Protein AF-A0A1F7LMX6-F1 (afdb_monomer)

Secondary structure (DSSP, 8-state):
----PPPHHHHHHHHHHHHTT--HHHHHHHHT--HHHHHHHHHHHHHTT--TTPPSPPHHHHHHHHHHHHHHT----THHHHHHHTTHHHHHHHHHTT--HHHHHHHHHHTT----HHHHHHHHHHHH-TTPPP-PPPPPPP-TTTEEEEEEEEEEEEEETTTTEEEEEEEEEEEETTT--EEEEEES--SHHHHHHHHHHHHHHHTSB-SEEEE-S-TTTEEE--SSS-EE-HHHHHHHHHHT-EEEEPPTT-GGGS-----HHHHHIIIIITT---SSHHHHHHHHHHHIIIIITTS--TTT-S-HHHHIIIIIGGGSBP--SSPP---EEEEEE--TTSEEEETTEEEE--GGGTT-EEEEEE-SS-EEEEETTEEEEEE----TT-EE--GGGS-TTTHHHHS--HHHHHHHHHHH-HHHHHHHHHHT-SS-GGGTHHHHHHHHHHHHHH-HHHHHHHHHHHHHTT---HHHHHHHHHHHHHHSS--TTSSS--HHHHHHHHHHHHHSEEEPTT-S-EEE---------SS-HHHHHHTTSS-HHHHHHHTTS---PPPGGGSTTHHHHHHHHHHHHHHTTT-----EE-HHHHHHHHHS--TTHHHHHHHHHHHHHHH--SSEE-HHHHT-----S-PPP----PPPP------------TTHHHHHHHHHHHHTTT-HHHHHHHHT--HHHHHHHHHHTT-----S---------------------------------------------------------------

Sequence (775 aa):
MAYRELGVIEIREVLRRFGLGEGVRAIARGTGSDRKTVAKYVAAAVALGLRRGDPPPTDEQVASVIAAVHAAAGGRPADVPDRLAAHRDQIATWLADGLRLTKVHRRLRAQGVAVPYSSLHRFAQAHLGFGAPTVTVRVAEPPPGEAAEVDFGMLGLWFDPASERRRRVYGLLITLCFSRYAFLAITLRQDLPAVLDGLEAAWTFFGGVVRRLVADNLTPVVTRADRYTPGINRVFLEYAQYRGFVVDPAVPAHPTGKPKVERGIPYTREDFFRGESFHDLADMQTRALVWSRDVAGTRLHGTTRQVPRIVFETVEQPTLLPLAPEPFDRPTWARATVHPDHHLQFRHALYSVPTRYIGHRVEVRGDSRLVRIYLHRELIKVHAPQPPGGRATDYTDDPAERAPYAMRAPDACIRQAEQLGPAVGQFVGVLLSGTFPWARLRQAQKLLRLAERYGAARVNAACARALAFELLDVRRVERILRAALEREPGPSERGAFTDARQAKLLDVLETGAVRRLGSIRSAPVDAWLMAATSTDLDAAVRAGRFRRDLYHRLAVLTFRLPPLRERGADVLLLAERFLAAVWTLEGSPAKRLSPEAREALRRYAWPGNIRELRNGIERVGLLSDEEVVSAAHLELPDTSTRPPRGSSAPLRAKTGTAARDAGVGAEDDGARLARALRETGWNISHTAARLGMSRHTVRLGIEKYRLRRERPGEFSTRSADPRRMKCGSLSVRVGIEVGLSMVRRARRRVGPGAPRAPRTAATGDAPESALSRLR

pLDDT: mean 74.31, std 20.99, range [21.23, 97.5]

Nearest PDB structures (foldseek):
  8b4h-assembly1_A  TM=6.047E-01  e=3.630E-19  Geobacillus stearothermophilus
  3m0e-assembly1_A  TM=9.142E-01  e=2.500E-08  Aquifex aeolicus
  5ep2-assembly1_A  TM=9.226E-01  e=4.256E-08  Photobacterium angustum
  1ny5-assembly1_A  TM=9.228E-01  e=1.120E-07  Aquifex aeolicus
  4l4u-assembly1_A-2  TM=9.150E-01  e=1.649E-07  Aquifex aeolicus VF5

Foldseek 3Di:
DDDDDDDLVLLLQLLQVVQCVDDLVRSCVVSVHDSVVSVLLSVLLVVVPRHHVDHRDDPVSSVSSVVSSVVVVPPDPPPQLVLCVVCVVVLLVCVVVVDDLVVVQVVCVVVVNNDDSVSSVVNCVPPVVVPPPPDFDADDQDFFLAEKEWDKDWLAWAQAPVVRDTATKMWTWIAGLPLRQIAIDIDRDLALVSVLVRVVVVCVLLQFHGQEYEYEPSCNQFVAQDQPDTRGDPLVVVVCVVRNHHYHYDHPPDPNVDRPRDPVSVVCSVPLPPPDHAPHSVRSRVSSSCCSCPPSQQDLDPPVSDRSVVCSVPGRSVVGHHGDPDDDFGKDKDKWAQACVQWTADQQEIEGFANVRHGPIWMWIDTQAWIFIGDPNDTRDIDGDDHHVYYDDDLVSDDPVCSCVVVLDLVVLLVLLVVLHDLSSVLSCVCQVDPHSSVCVVLSVVLSVVCVVQNSVLLSVLSVVCVVVPHSGSVVSVVSSVVVQVPDPHPPCPPQCAPVVLVQVLCCLVVQWDADVVGPDIDHHDDDDDDDDPDDVVVCCVVVSHPPSSCVSRVPDDDDDDFQLVVQCVQVVLLLVLLVVLCVVPVDDAAEEDPQLSVLSNPAPPPVGSVLSNVLSNVLSVPDPDSYDHNVSSVRDDPPDDDDDDDDDDDDDDDDDDDDDDDDDPPVVLVLLLVLCVVVVNPLVSSCVVVVHDSVVSVVSCVVSVRDDDDPDDDDDDDDDDDDDDDDDDDDDDDDDDDDDDDDDDDDDDDDDDDDDDDDDDDDDDDDDDDDDDD

Solvent-accessible surface area (backbone atoms only — not comparable to full-atom values): 47135 Å² total; per-residue (Å²): 131,82,90,75,84,75,50,73,68,55,49,48,49,50,50,34,40,38,14,74,59,49,50,55,72,54,45,16,66,76,68,75,42,58,54,69,59,47,45,46,54,51,51,32,30,44,76,73,68,56,51,67,72,44,74,75,72,50,73,67,56,50,51,51,31,51,51,46,48,53,59,74,63,62,83,64,79,80,62,60,66,56,63,46,57,78,43,42,68,62,54,48,52,43,48,72,75,65,49,54,67,74,55,51,52,52,51,37,40,75,72,71,50,78,70,60,67,70,57,54,51,51,47,35,37,76,76,64,52,51,86,58,81,78,88,72,73,83,68,79,79,58,60,58,30,38,37,29,40,42,45,75,43,75,54,48,77,45,71,39,73,91,75,75,39,80,39,61,34,30,37,43,36,41,29,34,58,55,42,56,32,38,39,48,30,68,38,75,59,92,43,50,68,53,50,52,55,36,48,56,51,42,30,60,72,64,66,21,33,43,48,26,40,35,38,50,88,41,58,58,48,40,70,36,93,42,80,87,70,56,35,64,27,66,62,54,51,52,48,30,60,73,66,64,28,44,83,42,70,58,53,78,97,47,84,63,79,56,77,94,71,73,78,55,61,65,51,48,21,60,73,69,50,57,96,62,85,63,82,47,74,66,53,45,35,53,51,32,49,49,39,21,57,66,47,60,9,59,38,73,35,88,85,80,68,42,36,12,41,59,45,25,73,74,62,22,49,86,53,29,42,77,63,73,88,73,79,86,72,74,57,46,77,48,80,34,52,26,34,94,84,31,30,27,65,56,82,65,12,36,39,51,44,48,58,92,47,47,74,38,74,30,42,37,42,33,38,91,70,38,30,38,33,26,48,99,85,43,81,74,47,76,43,67,63,53,58,69,77,32,69,45,76,57,65,82,29,44,56,85,92,47,32,70,70,74,66,64,51,62,66,60,54,27,55,56,27,38,76,45,25,68,36,32,14,52,48,38,43,63,59,40,66,53,101,60,31,66,82,38,43,68,47,47,54,49,48,56,54,44,22,75,74,66,36,34,70,53,43,18,55,28,31,42,56,29,54,77,69,72,49,89,44,58,69,53,37,52,47,47,50,52,49,55,66,66,66,46,89,61,73,82,51,81,84,42,70,39,70,74,55,47,53,53,52,40,48,31,74,70,67,35,33,50,61,52,91,96,50,93,58,71,42,80,56,94,80,87,89,85,88,87,74,98,63,66,59,72,61,29,34,77,67,73,64,37,62,64,72,51,48,64,71,66,59,75,76,80,83,87,79,78,57,52,64,76,48,56,69,52,51,55,58,50,46,53,52,49,43,54,61,58,43,79,77,69,82,60,81,84,60,41,75,33,76,60,22,51,51,51,61,64,69,47,68,48,92,63,27,70,63,45,53,48,53,49,41,49,51,38,65,73,71,50,94,59,54,62,42,45,44,77,66,61,67,70,76,90,76,88,66,84,82,81,86,82,86,91,78,88,84,78,91,84,88,86,86,85,87,84,89,84,92,78,60,89,71,52,56,50,54,53,51,55,48,42,32,61,78,45,75,64,38,57,68,59,31,12,66,75,68,77,43,52,57,66,58,51,52,52,44,35,64,75,62,66,65,77,86,83,75,91,80,87,79,80,95,78,87,82,86,89,84,89,84,83,88,83,89,87,89,82,88,83,86,84,88,82,90,81,91,77,94,75,87,88,78,93,80,84,88,90,83,90,88,83,90,84,90,78,90,83,90,84,83,87,84,84,88,86,82,86,86,87,131

Structure (mmCIF, N/CA/C/O backbone):
data_AF-A0A1F7LMX6-F1
#
_entry.id   AF-A0A1F7LMX6-F1
#
loop_
_atom_site.group_PDB
_atom_site.id
_atom_site.type_symbol
_atom_site.label_atom_id
_atom_site.label_alt_id
_atom_site.label_comp_id
_atom_site.label_asym_id
_atom_site.label_entity_id
_atom_site.label_seq_id
_atom_site.pdbx_PDB_ins_code
_atom_site.Cartn_x
_atom_site.Cartn_y
_atom_site.Cartn_z
_atom_site.occupancy
_atom_site.B_iso_or_equiv
_atom_site.auth_seq_id
_atom_site.auth_comp_id
_atom_site.auth_asym_id
_atom_site.auth_atom_id
_atom_site.pdbx_PDB_model_num
ATOM 1 N N . MET A 1 1 ? -46.399 21.262 39.904 1.00 34.16 1 MET A N 1
ATOM 2 C CA . MET A 1 1 ? -45.307 20.270 40.003 1.00 34.16 1 MET A CA 1
ATOM 3 C C . MET A 1 1 ? -45.568 19.182 38.980 1.00 34.16 1 MET A C 1
ATOM 5 O O . MET A 1 1 ? -46.713 18.762 38.860 1.00 34.16 1 MET A O 1
ATOM 9 N N . ALA A 1 2 ? -44.555 18.807 38.200 1.00 33.00 2 ALA A N 1
ATOM 10 C CA . ALA A 1 2 ? -44.677 17.767 37.183 1.00 33.00 2 ALA A CA 1
ATOM 11 C C . ALA A 1 2 ? -45.076 16.427 37.827 1.00 33.00 2 ALA A C 1
ATOM 13 O O . ALA A 1 2 ? -44.604 16.094 38.912 1.00 33.00 2 ALA A O 1
ATOM 14 N N . TYR A 1 3 ? -45.973 15.692 37.171 1.00 45.16 3 TYR A N 1
ATOM 15 C CA . TYR A 1 3 ? -46.419 14.364 37.590 1.00 45.16 3 TYR A CA 1
ATOM 16 C C . TYR A 1 3 ? -45.214 13.411 37.644 1.00 45.16 3 TYR A C 1
ATOM 18 O O . TYR A 1 3 ? -44.613 13.122 36.611 1.00 45.16 3 TYR A O 1
ATOM 26 N N . ARG A 1 4 ? -44.834 12.969 38.849 1.00 53.41 4 ARG A N 1
ATOM 27 C CA . ARG A 1 4 ? -43.790 11.960 39.077 1.00 53.41 4 ARG A CA 1
ATOM 28 C C . ARG A 1 4 ? -44.470 10.616 39.321 1.00 53.41 4 ARG A C 1
ATOM 30 O O . ARG A 1 4 ? -45.184 10.463 40.311 1.00 53.41 4 ARG A O 1
ATOM 37 N N . GLU A 1 5 ? -44.260 9.667 38.416 1.00 60.47 5 GLU A N 1
ATOM 38 C CA . GLU A 1 5 ? -44.639 8.270 38.639 1.00 60.47 5 GLU A CA 1
ATOM 39 C C . GLU A 1 5 ? -43.713 7.662 39.695 1.00 60.47 5 GLU A C 1
ATOM 41 O O . GLU A 1 5 ? -42.502 7.886 39.660 1.00 60.47 5 GLU A O 1
ATOM 46 N N . LEU A 1 6 ? -44.291 6.941 40.657 1.00 75.31 6 LEU A N 1
ATOM 47 C CA . LEU A 1 6 ? -43.517 6.245 41.681 1.00 75.31 6 LEU A CA 1
ATOM 48 C C . LEU A 1 6 ? -42.921 4.964 41.098 1.00 75.31 6 LEU A C 1
ATOM 50 O O . LEU A 1 6 ? -43.611 4.213 40.408 1.00 75.31 6 LEU A O 1
ATOM 54 N N . GLY A 1 7 ? -41.652 4.702 41.401 1.00 76.25 7 GLY A N 1
ATOM 55 C CA . GLY A 1 7 ? -41.005 3.435 41.066 1.00 76.25 7 GLY A CA 1
ATOM 56 C C . GLY A 1 7 ? -41.544 2.276 41.911 1.00 76.25 7 GLY A C 1
ATOM 57 O O . GLY A 1 7 ? -42.072 2.479 43.001 1.00 76.25 7 GLY A O 1
ATOM 58 N N . VAL A 1 8 ? -41.359 1.033 41.453 1.00 80.94 8 VAL A N 1
ATOM 59 C CA . VAL A 1 8 ? -41.847 -0.176 42.156 1.00 80.94 8 VAL A CA 1
ATOM 60 C C . VAL A 1 8 ? -41.330 -0.259 43.599 1.00 80.94 8 VAL A C 1
ATOM 62 O O . VAL A 1 8 ? -42.080 -0.622 44.499 1.00 80.94 8 VAL A O 1
ATOM 65 N N . ILE A 1 9 ? -40.077 0.138 43.841 1.00 81.75 9 ILE A N 1
ATOM 66 C CA . ILE A 1 9 ? -39.477 0.173 45.186 1.00 81.75 9 ILE A CA 1
ATOM 67 C C . ILE A 1 9 ? -40.142 1.242 46.063 1.00 81.75 9 ILE A C 1
ATOM 69 O O . ILE A 1 9 ? -40.427 0.990 47.229 1.00 81.75 9 ILE A O 1
ATOM 73 N N . GLU A 1 10 ? -40.439 2.416 45.504 1.00 83.94 10 GLU A N 1
ATOM 74 C CA . GLU A 1 10 ? -41.123 3.495 46.226 1.00 83.94 10 GLU A CA 1
ATOM 75 C C . GLU A 1 10 ? -42.559 3.086 46.578 1.00 83.94 10 GLU A C 1
ATOM 77 O O . GLU A 1 10 ? -43.015 3.323 47.693 1.00 83.94 10 GLU A O 1
ATOM 82 N N . ILE A 1 11 ? -43.253 2.401 45.665 1.00 87.00 11 ILE A N 1
ATOM 83 C CA . ILE A 1 11 ? -44.592 1.845 45.900 1.00 87.00 11 ILE A CA 1
ATOM 84 C C . ILE A 1 11 ? -44.533 0.758 46.974 1.00 87.00 11 ILE A C 1
ATOM 86 O O . ILE A 1 11 ? -45.347 0.765 47.895 1.00 87.00 11 ILE A O 1
ATOM 90 N N . ARG A 1 12 ? -43.541 -0.139 46.915 1.00 88.56 12 ARG A N 1
ATOM 91 C CA . ARG A 1 12 ? -43.318 -1.153 47.951 1.00 88.56 12 ARG A CA 1
ATOM 92 C C . ARG A 1 12 ? -43.097 -0.515 49.318 1.00 88.56 12 ARG A C 1
ATOM 94 O O . ARG A 1 12 ? -43.671 -0.981 50.295 1.00 88.56 12 ARG A O 1
ATOM 101 N N . GLU A 1 13 ? -42.327 0.566 49.386 1.00 88.50 13 GLU A N 1
ATOM 102 C CA . GLU A 1 13 ? -42.081 1.293 50.631 1.00 88.50 13 GLU A CA 1
ATOM 103 C C . GLU A 1 13 ? -43.336 2.018 51.142 1.00 88.50 13 GLU A C 1
ATOM 105 O O . GLU A 1 13 ? -43.619 1.987 52.340 1.00 88.50 13 GLU A O 1
ATOM 110 N N . VAL A 1 14 ? -44.142 2.604 50.248 1.00 89.69 14 VAL A N 1
ATOM 111 C CA . VAL A 1 14 ? -45.456 3.176 50.587 1.00 89.69 14 VAL A CA 1
ATOM 112 C C . VAL A 1 14 ? -46.370 2.116 51.206 1.00 89.69 14 VAL A C 1
ATOM 114 O O . VAL A 1 14 ? -46.978 2.362 52.249 1.00 89.69 14 VAL A O 1
ATOM 117 N N . LEU A 1 15 ? -46.445 0.930 50.598 1.00 89.69 15 LEU A N 1
ATOM 118 C CA . LEU A 1 15 ? -47.278 -0.173 51.075 1.00 89.69 15 LEU A CA 1
ATOM 119 C C . LEU A 1 15 ? -46.736 -0.803 52.365 1.00 89.69 15 LEU A C 1
ATOM 121 O O . LEU A 1 15 ? -47.518 -1.109 53.261 1.00 89.69 15 LEU A O 1
ATOM 125 N N . ARG A 1 16 ? -45.411 -0.921 52.514 1.00 88.31 16 ARG A N 1
ATOM 126 C CA . ARG A 1 16 ? -44.763 -1.393 53.748 1.00 88.31 16 ARG A CA 1
ATOM 127 C C . ARG A 1 16 ? -45.065 -0.466 54.923 1.00 88.31 16 ARG A C 1
ATOM 129 O O . ARG A 1 16 ? -45.457 -0.936 55.984 1.00 88.31 16 ARG A O 1
ATOM 136 N N . ARG A 1 17 ? -44.932 0.852 54.739 1.00 89.94 17 ARG A N 1
ATOM 137 C CA . ARG A 1 17 ? -45.244 1.844 55.784 1.00 89.94 17 ARG A CA 1
ATOM 138 C C . ARG A 1 17 ? -46.734 1.907 56.106 1.00 89.94 17 ARG A C 1
ATOM 140 O O . ARG A 1 17 ? -47.100 2.095 57.262 1.00 89.94 17 ARG A O 1
ATOM 147 N N . PHE A 1 18 ? -47.591 1.699 55.107 1.00 89.88 18 PHE A N 1
ATOM 148 C CA . PHE A 1 18 ? -49.019 1.501 55.339 1.00 89.88 18 PHE A CA 1
ATOM 149 C C . PHE A 1 18 ? -49.291 0.250 56.195 1.00 89.88 18 PHE A C 1
ATOM 151 O O . PHE A 1 18 ? -50.043 0.344 57.165 1.00 89.88 18 PHE A O 1
ATOM 158 N N . GLY A 1 19 ? -48.627 -0.874 55.903 1.00 85.81 19 GLY A N 1
ATOM 159 C CA . GLY A 1 19 ? -48.669 -2.098 56.712 1.00 85.81 19 GLY A CA 1
ATOM 160 C C . GLY A 1 19 ? -48.182 -1.878 58.148 1.00 85.81 19 GLY A C 1
ATOM 161 O O . GLY A 1 19 ? -48.814 -2.348 59.084 1.00 85.81 19 GLY A O 1
ATOM 162 N N . LEU A 1 20 ? -47.159 -1.044 58.359 1.00 86.31 20 LEU A N 1
ATOM 163 C CA . LEU A 1 20 ? -46.688 -0.633 59.695 1.00 86.31 20 LEU A CA 1
ATOM 164 C C . LEU A 1 20 ? -47.646 0.312 60.449 1.00 86.31 20 LEU A C 1
ATOM 166 O O . LEU A 1 20 ? -47.361 0.714 61.574 1.00 86.31 20 LEU A O 1
ATOM 170 N N . GLY A 1 21 ? -48.780 0.683 59.851 1.00 84.44 21 GLY A N 1
ATOM 171 C CA . GLY A 1 21 ? -49.800 1.516 60.482 1.00 84.44 21 GLY A CA 1
ATOM 172 C C . GLY A 1 21 ? -49.580 3.024 60.342 1.00 84.44 21 GLY A C 1
ATOM 173 O O . GLY A 1 21 ? -50.331 3.802 60.935 1.00 84.44 21 GLY A O 1
ATOM 174 N N . GLU A 1 22 ? -48.607 3.471 59.540 1.00 88.19 22 GLU A N 1
ATOM 175 C CA . GLU A 1 22 ? -48.382 4.897 59.304 1.00 88.19 22 GLU A CA 1
ATOM 176 C C . GLU A 1 22 ? -49.557 5.538 58.538 1.00 88.19 22 GLU A C 1
ATOM 178 O O . GLU A 1 22 ? -50.123 4.986 57.591 1.00 88.19 22 GLU A O 1
ATOM 183 N N . GLY A 1 23 ? -49.934 6.761 58.921 1.00 87.31 23 GLY A N 1
ATOM 184 C CA . GLY A 1 23 ? -50.935 7.539 58.189 1.00 87.31 23 GLY A CA 1
ATOM 185 C C . GLY A 1 23 ? -50.384 8.118 56.879 1.00 87.31 23 GLY A C 1
ATOM 186 O O . GLY A 1 23 ? -49.203 8.434 56.777 1.00 87.31 23 GLY A O 1
ATOM 187 N N . VAL A 1 24 ? -51.254 8.388 55.897 1.00 88.44 24 VAL A N 1
ATOM 188 C CA . VAL A 1 24 ? -50.885 8.917 54.559 1.00 88.44 24 VAL A CA 1
ATOM 189 C C . VAL A 1 24 ? -49.948 10.139 54.614 1.00 88.44 24 VAL A C 1
ATOM 191 O O . VAL A 1 24 ? -49.045 10.265 53.792 1.00 88.44 24 VAL A O 1
ATOM 194 N N . ARG A 1 25 ? -50.120 11.043 55.595 1.00 87.25 25 ARG A N 1
ATOM 195 C CA . ARG A 1 25 ? -49.237 12.216 55.789 1.00 87.25 25 ARG A CA 1
ATOM 196 C C . ARG A 1 25 ? -47.837 11.849 56.301 1.00 87.25 25 ARG A C 1
ATOM 198 O O . ARG A 1 25 ? -46.881 12.552 55.987 1.00 87.25 25 ARG A O 1
ATOM 205 N N . ALA A 1 26 ? -47.720 10.809 57.124 1.00 86.75 26 ALA A N 1
ATOM 206 C CA . ALA A 1 26 ? -46.436 10.307 57.610 1.00 86.75 26 ALA A CA 1
ATOM 207 C C . ALA A 1 26 ? -45.688 9.590 56.479 1.00 86.75 26 ALA A C 1
ATOM 209 O O . ALA A 1 26 ? -44.543 9.937 56.204 1.00 86.75 26 ALA A O 1
ATOM 210 N N . ILE A 1 27 ? -46.393 8.739 55.727 1.00 89.00 27 ILE A N 1
ATOM 211 C CA . ILE A 1 27 ? -45.847 8.030 54.564 1.00 89.00 27 ILE A CA 1
ATOM 212 C C . ILE A 1 27 ? -45.359 9.017 53.496 1.00 89.00 27 ILE A C 1
ATOM 214 O O . ILE A 1 27 ? -44.239 8.889 53.011 1.00 89.00 27 ILE A O 1
ATOM 218 N N . ALA A 1 28 ? -46.154 10.038 53.156 1.00 88.12 28 ALA A N 1
ATOM 219 C CA . ALA A 1 28 ? -45.768 11.059 52.177 1.00 88.12 28 ALA A CA 1
ATOM 220 C C . ALA A 1 28 ? -44.488 11.814 52.582 1.00 88.12 28 ALA A C 1
ATOM 222 O O . ALA A 1 28 ? -43.594 11.992 51.758 1.00 88.12 28 ALA A O 1
ATOM 223 N N . ARG A 1 29 ? -44.352 12.192 53.864 1.00 86.00 29 ARG A N 1
ATOM 224 C CA . ARG A 1 29 ? -43.123 12.821 54.382 1.00 86.00 29 ARG A CA 1
ATOM 225 C C . ARG A 1 29 ? -41.930 11.867 54.357 1.00 86.00 29 ARG A C 1
ATOM 227 O O . ARG A 1 29 ? -40.844 12.279 53.976 1.00 86.00 29 ARG A O 1
ATOM 234 N N . GLY A 1 30 ? -42.132 10.610 54.743 1.00 81.19 30 GLY A N 1
ATOM 235 C CA . GLY A 1 30 ? -41.062 9.619 54.839 1.00 81.19 30 GLY A CA 1
ATOM 236 C C . GLY A 1 30 ? -40.577 9.053 53.503 1.00 81.19 30 GLY A C 1
ATOM 237 O O . GLY A 1 30 ? -39.452 8.576 53.426 1.00 81.19 30 GLY A O 1
ATOM 238 N N . THR A 1 31 ? -41.403 9.123 52.457 1.00 82.81 31 THR A N 1
ATOM 239 C CA . THR A 1 31 ? -41.073 8.662 51.092 1.00 82.81 31 THR A CA 1
ATOM 240 C C . THR A 1 31 ? -40.772 9.809 50.125 1.00 82.81 31 THR A C 1
ATOM 242 O O . THR A 1 31 ? -40.418 9.562 48.976 1.00 82.81 31 THR A O 1
ATOM 245 N N . GLY A 1 32 ? -40.957 11.066 50.547 1.00 81.00 32 GLY A N 1
ATOM 246 C CA . GLY A 1 32 ? -40.830 12.240 49.675 1.00 81.00 32 GLY A CA 1
ATOM 247 C C . GLY A 1 32 ? -41.860 12.291 48.536 1.00 81.00 32 GLY A C 1
ATOM 248 O O . GLY A 1 32 ? -41.656 13.005 47.555 1.00 81.00 32 GLY A O 1
ATOM 249 N N . SER A 1 33 ? -42.947 11.520 48.640 1.00 83.50 33 SER A N 1
ATOM 250 C CA . SER A 1 33 ? -43.982 11.379 47.608 1.00 83.50 33 SER A CA 1
ATOM 251 C C . SER A 1 33 ? -45.159 12.330 47.837 1.00 83.50 33 SER A C 1
ATOM 253 O O . SER A 1 33 ? -45.491 12.663 48.975 1.00 83.50 33 SER A O 1
ATOM 255 N N . ASP A 1 34 ? -45.845 12.740 46.763 1.00 83.69 34 ASP A N 1
ATOM 256 C CA . ASP A 1 34 ? -47.037 13.589 46.887 1.00 83.69 34 ASP A CA 1
ATOM 257 C C . ASP A 1 34 ? -48.157 12.874 47.658 1.00 83.69 34 ASP A C 1
ATOM 259 O O . ASP A 1 34 ? -48.454 11.693 47.447 1.00 83.69 34 ASP A O 1
ATOM 263 N N . ARG A 1 35 ? -48.823 13.617 48.545 1.00 83.88 35 ARG A N 1
ATOM 264 C CA . ARG A 1 35 ? -49.864 13.085 49.428 1.00 83.88 35 ARG A CA 1
ATOM 265 C C . ARG A 1 35 ? -51.029 12.455 48.657 1.00 83.88 35 ARG A C 1
ATOM 267 O O . ARG A 1 35 ? -51.579 11.461 49.129 1.00 83.88 35 ARG A O 1
ATOM 274 N N . LYS A 1 36 ? -51.427 13.019 47.511 1.00 83.19 36 LYS A N 1
ATOM 275 C CA . LYS A 1 36 ? -52.519 12.477 46.685 1.00 83.19 36 LYS A CA 1
ATOM 276 C C . LYS A 1 36 ? -52.095 11.166 46.029 1.00 83.19 36 LYS A C 1
ATOM 278 O O . LYS A 1 36 ? -52.897 10.238 45.967 1.00 83.19 36 LYS A O 1
ATOM 283 N N . THR A 1 37 ? -50.834 11.061 45.615 1.00 82.94 37 THR A N 1
ATOM 284 C CA . THR A 1 37 ? -50.267 9.825 45.061 1.00 82.94 37 THR A CA 1
ATOM 285 C C . THR A 1 37 ? -50.229 8.720 46.113 1.00 82.94 37 THR A C 1
ATOM 287 O O . THR A 1 37 ? -50.753 7.637 45.869 1.00 82.94 37 THR A O 1
ATOM 290 N N . VAL A 1 38 ? -49.719 8.999 47.317 1.00 86.81 38 VAL A N 1
ATOM 291 C CA . VAL A 1 38 ? -49.717 8.026 48.427 1.00 86.81 38 VAL A CA 1
ATOM 292 C C . VAL A 1 38 ? -51.140 7.581 48.777 1.00 86.81 38 VAL A C 1
ATOM 294 O O . VAL A 1 38 ? -51.391 6.387 48.912 1.00 86.81 38 VAL A O 1
ATOM 297 N N . ALA A 1 39 ? -52.094 8.517 48.863 1.00 87.81 39 ALA A N 1
ATOM 298 C CA . ALA A 1 39 ? -53.496 8.191 49.127 1.00 87.81 39 ALA A CA 1
ATOM 299 C C . ALA A 1 39 ? -54.089 7.253 48.063 1.00 87.81 39 ALA A C 1
ATOM 301 O O . ALA A 1 39 ? -54.821 6.330 48.407 1.00 87.81 39 ALA A O 1
ATOM 302 N N . LYS A 1 40 ? -53.741 7.459 46.786 1.00 87.31 40 LYS A N 1
ATOM 303 C CA . LYS A 1 40 ? -54.198 6.632 45.663 1.00 87.31 40 LYS A CA 1
ATOM 304 C C . LYS A 1 40 ? -53.707 5.184 45.774 1.00 87.31 40 LYS A C 1
ATOM 306 O O . LYS A 1 40 ? -54.507 4.264 45.630 1.00 87.31 40 LYS A O 1
ATOM 311 N N . TYR A 1 41 ? -52.418 4.983 46.054 1.00 88.31 41 TYR A N 1
ATOM 312 C CA . TYR A 1 41 ? -51.838 3.641 46.210 1.00 88.31 41 TYR A CA 1
ATOM 313 C C . TYR A 1 41 ? -52.353 2.927 47.462 1.00 88.31 41 TYR A C 1
ATOM 315 O O . TYR A 1 41 ? -52.667 1.743 47.400 1.00 88.31 41 TYR A O 1
ATOM 323 N N . VAL A 1 42 ? -52.517 3.650 48.574 1.00 88.62 42 VAL A N 1
ATOM 324 C CA . VAL A 1 42 ? -53.108 3.095 49.800 1.00 88.62 42 VAL A CA 1
ATOM 325 C C . VAL A 1 42 ? -54.574 2.703 49.587 1.00 88.62 42 VAL A C 1
ATOM 327 O O . VAL A 1 42 ? -54.982 1.632 50.019 1.00 88.62 42 VAL A O 1
ATOM 330 N N . ALA A 1 43 ? -55.367 3.520 48.886 1.00 88.62 43 ALA A N 1
ATOM 331 C CA . ALA A 1 43 ? -56.761 3.193 48.585 1.00 88.62 43 ALA A CA 1
ATOM 332 C C . ALA A 1 43 ? -56.886 1.933 47.713 1.00 88.62 43 ALA A C 1
ATOM 334 O O . ALA A 1 43 ? -57.721 1.076 47.991 1.00 88.62 43 ALA A O 1
ATOM 335 N N . ALA A 1 44 ? -56.024 1.787 46.701 1.00 87.69 44 ALA A N 1
ATOM 336 C CA . ALA A 1 44 ? -55.980 0.583 45.875 1.00 87.69 44 ALA A CA 1
ATOM 337 C C . ALA A 1 44 ? -55.518 -0.657 46.659 1.00 87.69 44 ALA A C 1
ATOM 339 O O . ALA A 1 44 ? -56.061 -1.739 46.460 1.00 87.69 44 ALA A O 1
ATOM 340 N N . ALA A 1 45 ? -54.568 -0.502 47.585 1.00 87.94 45 ALA A N 1
ATOM 341 C CA . ALA A 1 45 ? -54.140 -1.575 48.479 1.00 87.94 45 ALA A CA 1
ATOM 342 C C . ALA A 1 45 ? -55.268 -2.060 49.393 1.00 87.94 45 ALA A C 1
ATOM 344 O O . ALA A 1 45 ? -55.512 -3.261 49.477 1.00 87.94 45 ALA A O 1
ATOM 345 N N . VAL A 1 46 ? -56.007 -1.132 50.005 1.00 89.00 46 VAL A N 1
ATOM 346 C CA . VAL A 1 46 ? -57.178 -1.457 50.832 1.00 89.00 46 VAL A CA 1
ATOM 347 C C . VAL A 1 46 ? -58.263 -2.151 50.007 1.00 89.00 46 VAL A C 1
ATOM 349 O O . VAL A 1 46 ? -58.830 -3.141 50.461 1.00 89.00 46 VAL A O 1
ATOM 352 N N . ALA A 1 47 ? -58.523 -1.682 48.781 1.00 86.62 47 ALA A N 1
ATOM 353 C CA . ALA A 1 47 ? -59.498 -2.301 47.880 1.00 86.62 47 ALA A CA 1
ATOM 354 C C . ALA A 1 47 ? -59.122 -3.740 47.476 1.00 86.62 47 ALA A C 1
ATOM 356 O O . ALA A 1 47 ? -60.004 -4.552 47.217 1.00 86.62 47 ALA A O 1
ATOM 357 N N . LEU A 1 48 ? -57.826 -4.062 47.462 1.00 86.81 48 LEU A N 1
ATOM 358 C CA . LEU A 1 48 ? -57.294 -5.405 47.204 1.00 86.81 48 LEU A CA 1
ATOM 359 C C . LEU A 1 48 ? -57.104 -6.242 48.480 1.00 86.81 48 LEU A C 1
ATOM 361 O O . LEU A 1 48 ? -56.539 -7.330 48.423 1.00 86.81 48 LEU A O 1
ATOM 365 N N . GLY A 1 49 ? -57.579 -5.752 49.629 1.00 84.69 49 GLY A N 1
ATOM 366 C CA . GLY A 1 49 ? -57.615 -6.505 50.880 1.00 84.69 49 GLY A CA 1
ATOM 367 C C . GLY A 1 49 ? -56.379 -6.377 51.773 1.00 84.69 49 GLY A C 1
ATOM 368 O O . GLY A 1 49 ? -56.346 -7.047 52.802 1.00 84.69 49 GLY A O 1
ATOM 369 N N . LEU A 1 50 ? -55.406 -5.516 51.443 1.00 86.00 50 LEU A N 1
ATOM 370 C CA . LEU A 1 50 ? -54.268 -5.228 52.327 1.00 86.00 50 LEU A CA 1
ATOM 371 C C . LEU A 1 50 ? -54.718 -4.395 53.534 1.00 86.00 50 LEU A C 1
ATOM 373 O O . LEU A 1 50 ? -55.390 -3.366 53.395 1.00 86.00 50 LEU A O 1
ATOM 377 N N . ARG A 1 51 ? -54.311 -4.820 54.727 1.00 86.12 51 ARG A N 1
ATOM 378 C CA . ARG A 1 51 ? -54.666 -4.221 56.014 1.00 86.12 51 ARG A CA 1
ATOM 379 C C . ARG A 1 51 ? -53.435 -3.666 56.724 1.00 86.12 51 ARG A C 1
ATOM 381 O O . ARG A 1 51 ? -52.285 -3.955 56.404 1.00 86.12 51 ARG A O 1
ATOM 388 N N . ARG A 1 52 ? -53.692 -2.823 57.722 1.00 85.12 52 ARG A N 1
ATOM 389 C CA . ARG A 1 52 ? -52.651 -2.383 58.657 1.00 85.12 52 ARG A CA 1
ATOM 390 C C . ARG A 1 52 ? -52.318 -3.536 59.601 1.00 85.12 52 ARG A C 1
ATOM 392 O O . ARG A 1 52 ? -53.231 -4.189 60.094 1.00 85.12 52 ARG A O 1
ATOM 399 N N . GLY A 1 53 ? -51.036 -3.738 59.867 1.00 76.00 53 GLY A N 1
ATOM 400 C CA . GLY A 1 53 ? -50.496 -4.880 60.602 1.00 76.00 53 GLY A CA 1
ATOM 401 C C . GLY A 1 53 ? -50.093 -6.055 59.710 1.00 76.00 53 GLY A C 1
ATOM 402 O O . GLY A 1 53 ? -49.496 -7.000 60.218 1.00 76.00 53 GLY A O 1
ATOM 403 N N . ASP A 1 54 ? -50.379 -5.998 58.404 1.00 79.69 54 ASP A N 1
ATOM 404 C CA . ASP A 1 54 ? -49.970 -7.046 57.472 1.00 79.69 54 ASP A CA 1
ATOM 405 C C . ASP A 1 54 ? -48.437 -7.102 57.334 1.00 79.69 54 ASP A C 1
ATOM 407 O O . ASP A 1 54 ? -47.755 -6.069 57.430 1.00 79.69 54 ASP A O 1
ATOM 411 N N . PRO A 1 55 ? -47.875 -8.297 57.073 1.00 78.81 55 PRO A N 1
ATOM 412 C CA . PRO A 1 55 ? -46.466 -8.432 56.733 1.00 78.81 55 PRO A CA 1
ATOM 413 C C . PRO A 1 55 ? -46.121 -7.629 55.463 1.00 78.81 55 PRO A C 1
ATOM 415 O O . PRO A 1 55 ? -47.011 -7.241 54.699 1.00 78.81 55 PRO A O 1
ATOM 418 N N . PRO A 1 56 ? -44.824 -7.371 55.201 1.00 80.69 56 PRO A N 1
ATOM 419 C CA . PRO A 1 56 ? -44.395 -6.654 54.007 1.00 80.69 56 PRO A CA 1
ATOM 420 C C . PRO A 1 56 ? -45.015 -7.255 52.735 1.00 80.69 56 PRO A C 1
ATOM 422 O O . PRO A 1 56 ? -45.006 -8.477 52.578 1.00 80.69 56 PRO A O 1
ATOM 425 N N . PRO A 1 57 ? -45.528 -6.423 51.813 1.00 83.81 57 PRO A N 1
ATOM 426 C CA . PRO A 1 57 ? -46.254 -6.912 50.650 1.00 83.81 57 PRO A CA 1
ATOM 427 C C . PRO A 1 57 ? -45.344 -7.743 49.736 1.00 83.81 57 PRO A C 1
ATOM 429 O O . PRO A 1 57 ? -44.194 -7.374 49.443 1.00 83.81 57 PRO A O 1
ATOM 432 N N . THR A 1 58 ? -45.888 -8.864 49.266 1.00 86.44 58 THR A N 1
ATOM 433 C CA . THR A 1 58 ? -45.268 -9.722 48.247 1.00 86.44 58 THR A CA 1
ATOM 434 C C . THR A 1 58 ? -45.216 -9.013 46.893 1.00 86.44 58 THR A C 1
ATOM 436 O O . THR A 1 58 ? -45.962 -8.063 46.643 1.00 86.44 58 THR A O 1
ATOM 439 N N . ASP A 1 59 ? -44.340 -9.469 45.994 1.00 82.38 59 ASP A N 1
ATOM 440 C CA . ASP A 1 59 ? -44.196 -8.871 44.658 1.00 82.38 59 ASP A CA 1
ATOM 441 C C . ASP A 1 59 ? -45.510 -8.932 43.857 1.00 82.38 59 ASP A C 1
ATOM 443 O O . ASP A 1 59 ? -45.856 -7.983 43.152 1.00 82.38 59 ASP A O 1
ATOM 447 N N . GLU A 1 60 ? -46.289 -10.002 44.034 1.00 85.38 60 GLU A N 1
ATOM 448 C CA . GLU A 1 60 ? -47.595 -10.197 43.399 1.00 85.38 60 GLU A CA 1
ATOM 449 C C . GLU A 1 60 ? -48.656 -9.211 43.920 1.00 85.38 60 GLU A C 1
ATOM 451 O O . GLU A 1 60 ? -49.422 -8.631 43.143 1.00 85.38 60 GLU A O 1
ATOM 456 N N . GLN A 1 61 ? -48.653 -8.930 45.227 1.00 85.00 61 GLN A N 1
ATOM 457 C CA . GLN A 1 61 ? -49.523 -7.914 45.828 1.00 85.00 61 GLN A CA 1
ATOM 458 C C . GLN A 1 61 ? -49.149 -6.505 45.356 1.00 85.00 61 GLN A C 1
ATOM 460 O O . GLN A 1 61 ? -50.031 -5.721 45.006 1.00 85.00 61 GLN A O 1
ATOM 465 N N . VAL A 1 62 ? -47.852 -6.179 45.286 1.00 85.62 62 VAL A N 1
ATOM 466 C CA . VAL A 1 62 ? -47.384 -4.888 44.751 1.00 85.62 62 VAL A CA 1
ATOM 467 C C . VAL A 1 62 ? -47.811 -4.729 43.287 1.00 85.62 62 VAL A C 1
ATOM 469 O O . VAL A 1 62 ? -48.343 -3.680 42.917 1.00 85.62 62 VAL A O 1
ATOM 472 N N . ALA A 1 63 ? -47.648 -5.769 42.464 1.00 82.62 63 ALA A N 1
ATOM 473 C CA . ALA A 1 63 ? -48.074 -5.765 41.064 1.00 82.62 63 ALA A CA 1
ATOM 474 C C . ALA A 1 63 ? -49.594 -5.573 40.913 1.00 82.62 63 ALA A C 1
ATOM 476 O O . ALA A 1 63 ? -50.034 -4.774 40.084 1.00 82.62 63 ALA A O 1
ATOM 477 N N . SER A 1 64 ? -50.390 -6.234 41.757 1.00 84.88 64 SER A N 1
ATOM 478 C CA . SER A 1 64 ? -51.854 -6.116 41.763 1.00 84.88 64 SER A CA 1
ATOM 479 C C . SER A 1 64 ? -52.315 -4.700 42.121 1.00 84.88 64 SER A C 1
ATOM 481 O O . SER A 1 64 ? -53.180 -4.136 41.448 1.00 84.88 64 SER A O 1
ATOM 483 N N . VAL A 1 65 ? -51.685 -4.072 43.121 1.00 85.44 65 VAL A N 1
ATOM 484 C CA . VAL A 1 65 ? -51.957 -2.673 43.490 1.00 85.44 65 VAL A CA 1
ATOM 485 C C . VAL A 1 65 ? -51.603 -1.723 42.348 1.00 85.44 65 VAL A C 1
ATOM 487 O O . VAL A 1 65 ? -52.391 -0.832 42.030 1.00 85.44 65 VAL A O 1
ATOM 490 N N . ILE A 1 66 ? -50.457 -1.920 41.689 1.00 82.62 66 ILE A N 1
ATOM 491 C CA . ILE A 1 66 ? -50.059 -1.124 40.518 1.00 82.62 66 ILE A CA 1
ATOM 492 C C . ILE A 1 66 ? -51.098 -1.256 39.398 1.00 82.62 66 ILE A C 1
ATOM 494 O O . ILE A 1 66 ? -51.544 -0.245 38.848 1.00 82.62 66 ILE A O 1
ATOM 498 N N . ALA A 1 67 ? -51.527 -2.482 39.092 1.00 79.25 67 ALA A N 1
ATOM 499 C CA . ALA A 1 67 ? -52.538 -2.749 38.075 1.00 79.25 67 ALA A CA 1
ATOM 500 C C . ALA A 1 67 ? -53.873 -2.057 38.400 1.00 79.25 67 ALA A C 1
ATOM 502 O O . ALA A 1 67 ? -54.439 -1.389 37.534 1.00 79.25 67 ALA A O 1
ATOM 503 N N . ALA A 1 68 ? -54.334 -2.122 39.653 1.00 80.50 68 ALA A N 1
ATOM 504 C CA . ALA A 1 68 ? -55.559 -1.459 40.099 1.00 80.50 68 ALA A CA 1
ATOM 505 C C . ALA A 1 68 ? -55.469 0.077 40.011 1.00 80.50 68 ALA A C 1
ATOM 507 O O . ALA A 1 68 ? -56.394 0.738 39.536 1.00 80.50 68 ALA A O 1
ATOM 508 N N . VAL A 1 69 ? -54.332 0.666 40.400 1.00 79.25 69 VAL A N 1
ATOM 509 C CA . VAL A 1 69 ? -54.081 2.117 40.308 1.00 79.25 69 VAL A CA 1
ATOM 510 C C . VAL A 1 69 ? -54.034 2.604 38.855 1.00 79.25 69 VAL A C 1
ATOM 512 O O . VAL A 1 69 ? -54.452 3.737 38.575 1.00 79.25 69 VAL A O 1
ATOM 515 N N . HIS A 1 70 ? -53.526 1.776 37.938 1.00 71.62 70 HIS A N 1
ATOM 516 C CA . HIS A 1 70 ? -53.518 2.046 36.499 1.00 71.62 70 HIS A CA 1
ATOM 517 C C . HIS A 1 70 ? -54.902 1.881 35.866 1.00 71.62 70 HIS A C 1
ATOM 519 O O . HIS A 1 70 ? -55.298 2.738 35.076 1.00 71.62 70 HIS A O 1
ATOM 525 N N . ALA A 1 71 ? -55.663 0.856 36.254 1.00 67.06 71 ALA A N 1
ATOM 526 C CA . ALA A 1 71 ? -57.038 0.655 35.801 1.00 67.06 71 ALA A CA 1
ATOM 527 C C . ALA A 1 71 ? -57.948 1.823 36.227 1.00 67.06 71 ALA A C 1
ATOM 529 O O . ALA A 1 71 ? -58.666 2.384 35.403 1.00 67.06 71 ALA A O 1
ATOM 530 N N . ALA A 1 72 ? -57.830 2.284 37.477 1.00 61.59 72 ALA A N 1
ATOM 531 C CA . ALA A 1 72 ? -58.582 3.428 38.000 1.00 61.59 72 ALA A CA 1
ATOM 532 C C . ALA A 1 72 ? -58.143 4.789 37.418 1.00 61.59 72 ALA A C 1
ATOM 534 O O . ALA A 1 72 ? -58.882 5.767 37.495 1.00 61.59 72 ALA A O 1
ATOM 535 N N . ALA A 1 73 ? -56.947 4.881 36.821 1.00 57.16 73 ALA A N 1
ATOM 536 C CA . ALA A 1 73 ? -56.498 6.075 36.092 1.00 57.16 73 ALA A CA 1
ATOM 537 C C . ALA A 1 73 ? -57.098 6.176 34.674 1.00 57.16 73 ALA A C 1
ATOM 539 O O . ALA A 1 73 ? -56.856 7.156 33.966 1.00 57.16 73 ALA A O 1
ATOM 540 N N . GLY A 1 74 ? -57.851 5.159 34.246 1.00 46.50 74 GLY A N 1
ATOM 541 C CA . GLY A 1 74 ? -58.390 4.980 32.903 1.00 46.50 74 GLY A CA 1
ATOM 542 C C . GLY A 1 74 ? -59.655 5.777 32.598 1.00 46.50 74 GLY A C 1
ATOM 543 O O . GLY A 1 74 ? -60.620 5.214 32.104 1.00 46.50 74 GLY A O 1
ATOM 544 N N . GLY A 1 75 ? -59.645 7.091 32.807 1.00 45.22 75 GLY A N 1
ATOM 545 C CA . GLY A 1 75 ? -60.549 7.995 32.093 1.00 45.22 75 GLY A CA 1
ATOM 546 C C . GLY A 1 75 ? -59.921 8.414 30.763 1.00 45.22 75 GLY A C 1
ATOM 547 O O . GLY A 1 75 ? -59.473 9.551 30.632 1.00 45.22 75 GLY A O 1
ATOM 548 N N . ARG A 1 76 ? -59.794 7.504 29.788 1.00 50.72 76 ARG A N 1
ATOM 549 C CA . ARG A 1 76 ? -59.440 7.884 28.406 1.00 50.72 76 ARG A CA 1
ATOM 550 C C . ARG A 1 76 ? -60.727 8.085 27.602 1.00 50.72 76 ARG A C 1
ATOM 552 O O . ARG A 1 76 ? -61.655 7.308 27.796 1.00 50.72 76 ARG A O 1
ATOM 559 N N . PRO A 1 77 ? -60.792 9.057 26.674 1.00 43.62 77 PRO A N 1
ATOM 560 C CA . PRO A 1 77 ? -61.881 9.102 25.705 1.00 43.62 77 PRO A CA 1
ATOM 561 C C . PRO A 1 77 ? -61.882 7.775 24.940 1.00 43.62 77 PRO A C 1
ATOM 563 O O . PRO A 1 77 ? -60.874 7.436 24.315 1.00 43.62 77 PRO A O 1
ATOM 566 N N . ALA A 1 78 ? -62.977 7.024 25.033 1.00 50.81 78 ALA A N 1
ATOM 567 C CA . ALA A 1 78 ? -63.118 5.671 24.492 1.00 50.81 78 ALA A CA 1
ATOM 568 C C . ALA A 1 78 ? -62.886 5.575 22.966 1.00 50.81 78 ALA A C 1
ATOM 570 O O . ALA A 1 78 ? -62.646 4.501 22.447 1.00 50.81 78 ALA A O 1
ATOM 571 N N . ASP A 1 79 ? -62.867 6.699 22.252 1.00 59.03 79 ASP A N 1
ATOM 572 C CA . ASP A 1 79 ? -62.915 6.753 20.787 1.00 59.03 79 ASP A CA 1
ATOM 573 C C . ASP A 1 79 ? -61.546 6.623 20.072 1.00 59.03 79 ASP A C 1
ATOM 575 O O . ASP A 1 79 ? -61.461 6.259 18.902 1.00 59.03 79 ASP A O 1
ATOM 579 N N . VAL A 1 80 ? -60.420 6.916 20.736 1.00 64.81 80 VAL A N 1
ATOM 580 C CA . VAL A 1 80 ? -59.115 7.013 20.035 1.00 64.81 80 VAL A CA 1
ATOM 581 C C . VAL A 1 80 ? -58.493 5.653 19.663 1.00 64.81 80 VAL A C 1
ATOM 583 O O . VAL A 1 80 ? -57.989 5.537 18.541 1.00 64.81 80 VAL A O 1
ATOM 586 N N . PRO A 1 81 ? -58.460 4.636 20.552 1.00 69.00 81 PRO A N 1
ATOM 587 C CA . PRO A 1 81 ? -57.914 3.321 20.211 1.00 69.00 81 PRO A CA 1
ATOM 588 C C . PRO A 1 81 ? -58.710 2.627 19.103 1.00 69.00 81 PRO A C 1
ATOM 590 O O . PRO A 1 81 ? -58.101 2.102 18.175 1.00 69.00 81 PRO A O 1
ATOM 593 N N . ASP A 1 82 ? -60.039 2.712 19.149 1.00 75.06 82 ASP A N 1
ATOM 594 C CA . ASP A 1 82 ? -60.932 2.058 18.187 1.00 75.06 82 ASP A CA 1
ATOM 595 C C . ASP A 1 82 ? -60.815 2.688 16.793 1.00 75.06 82 ASP A C 1
ATOM 597 O O . ASP A 1 82 ? -60.678 1.985 15.788 1.00 75.06 82 ASP A O 1
ATOM 601 N N . ARG A 1 83 ? -60.712 4.022 16.721 1.00 78.50 83 ARG A N 1
ATOM 602 C CA . ARG A 1 83 ? -60.425 4.741 15.468 1.00 78.50 83 ARG A CA 1
ATOM 603 C C . ARG A 1 83 ? -59.061 4.415 14.875 1.00 78.50 83 ARG A C 1
ATOM 605 O O . ARG A 1 83 ? -58.901 4.485 13.664 1.00 78.50 83 ARG A O 1
ATOM 612 N N . LEU A 1 84 ? -58.058 4.086 15.688 1.00 83.44 84 LEU A N 1
ATOM 613 C CA . LEU A 1 84 ? -56.753 3.649 15.181 1.00 83.44 84 LEU A CA 1
ATOM 614 C C . LEU A 1 84 ? -56.760 2.174 14.773 1.00 83.44 84 LEU A C 1
ATOM 616 O O . LEU A 1 84 ? -56.132 1.825 13.773 1.00 83.44 84 LEU A O 1
ATOM 620 N N . ALA A 1 85 ? -57.498 1.331 15.497 1.00 83.44 85 ALA A N 1
ATOM 621 C CA . ALA A 1 85 ? -57.678 -0.080 15.179 1.00 83.44 85 ALA A CA 1
ATOM 622 C C . ALA A 1 85 ? -58.358 -0.276 13.814 1.00 83.44 85 ALA A C 1
ATOM 624 O O . ALA A 1 85 ? -57.886 -1.091 13.024 1.00 83.44 85 ALA A O 1
ATOM 625 N N . ALA A 1 86 ? -59.367 0.539 13.483 1.00 85.88 86 ALA A N 1
ATOM 626 C CA . ALA A 1 86 ? -60.034 0.519 12.175 1.00 85.88 86 ALA A CA 1
ATOM 627 C C . ALA A 1 86 ? -59.088 0.802 10.987 1.00 85.88 86 ALA A C 1
ATOM 629 O O . ALA A 1 86 ? -59.355 0.384 9.864 1.00 85.88 86 ALA A O 1
ATOM 630 N N . HIS A 1 87 ? -57.959 1.477 11.231 1.00 88.44 87 HIS A N 1
ATOM 631 C CA . HIS A 1 87 ? -56.943 1.796 10.222 1.00 88.44 87 HIS A CA 1
ATOM 632 C C . HIS A 1 87 ? -55.641 1.001 10.413 1.00 88.44 87 HIS A C 1
ATOM 634 O O . HIS A 1 87 ? -54.615 1.349 9.823 1.00 88.44 87 HIS A O 1
ATOM 640 N N . ARG A 1 88 ? -55.651 -0.063 11.230 1.00 88.25 88 ARG A N 1
ATOM 641 C CA . ARG A 1 88 ? -54.450 -0.823 11.611 1.00 88.25 88 ARG A CA 1
ATOM 642 C C . ARG A 1 88 ? -53.638 -1.285 10.404 1.00 88.25 88 ARG A C 1
ATOM 644 O O . ARG A 1 88 ? -52.441 -1.009 10.348 1.00 88.25 88 ARG A O 1
ATOM 651 N N . ASP A 1 89 ? -54.279 -1.953 9.450 1.00 88.06 89 ASP A N 1
ATOM 652 C CA . ASP A 1 89 ? -53.582 -2.560 8.312 1.00 88.06 89 ASP A CA 1
ATOM 653 C C . ASP A 1 89 ? -53.037 -1.492 7.359 1.00 88.06 89 ASP A C 1
ATOM 655 O O . ASP A 1 89 ? -51.899 -1.579 6.910 1.00 88.06 89 ASP A O 1
ATOM 659 N N . GLN A 1 90 ? -53.780 -0.401 7.157 1.00 89.06 90 GLN A N 1
ATOM 660 C CA . GLN A 1 90 ? -53.327 0.746 6.368 1.00 89.06 90 GLN A CA 1
ATOM 661 C C . GLN A 1 90 ? -52.100 1.432 6.994 1.00 89.06 90 GLN A C 1
ATOM 663 O O . GLN A 1 90 ? -51.153 1.793 6.290 1.00 89.06 90 GLN A O 1
ATOM 668 N N . ILE A 1 91 ? -52.095 1.600 8.321 1.00 88.06 91 ILE A N 1
ATOM 669 C CA . ILE A 1 91 ? -50.947 2.141 9.059 1.00 88.06 91 ILE A CA 1
ATOM 670 C C . ILE A 1 91 ? -49.757 1.177 8.957 1.00 88.06 91 ILE A C 1
ATOM 672 O O . ILE A 1 91 ? -48.633 1.635 8.746 1.00 88.06 91 ILE A O 1
ATOM 676 N N . ALA A 1 92 ? -49.990 -0.136 9.059 1.00 88.00 92 ALA A N 1
ATOM 677 C CA . ALA A 1 92 ? -48.959 -1.161 8.912 1.00 88.00 92 ALA A CA 1
ATOM 678 C C . ALA A 1 92 ? -48.307 -1.120 7.522 1.00 88.00 92 ALA A C 1
ATOM 680 O O . ALA A 1 92 ? -47.081 -1.074 7.432 1.00 88.00 92 ALA A O 1
ATOM 681 N N . THR A 1 93 ? -49.106 -1.046 6.452 1.00 89.06 93 THR A N 1
ATOM 682 C CA . THR A 1 93 ? -48.611 -0.932 5.072 1.00 89.06 93 THR A CA 1
ATOM 683 C C . THR A 1 93 ? -47.764 0.321 4.887 1.00 89.06 93 THR A C 1
ATOM 685 O O . THR A 1 93 ? -46.644 0.238 4.400 1.00 89.06 93 THR A O 1
ATOM 688 N N . TRP A 1 94 ? -48.225 1.486 5.351 1.00 89.00 94 TRP A N 1
ATOM 689 C CA . TRP A 1 94 ? -47.432 2.713 5.230 1.00 89.00 94 TRP A CA 1
ATOM 690 C C . TRP A 1 94 ? -46.109 2.658 5.995 1.00 89.00 94 TRP A C 1
ATOM 692 O O . TRP A 1 94 ? -45.113 3.212 5.531 1.00 89.00 94 TRP A O 1
ATOM 702 N N . LEU A 1 95 ? -46.086 2.021 7.167 1.00 85.12 95 LEU A N 1
ATOM 703 C CA . LEU A 1 95 ? -44.848 1.824 7.916 1.00 85.12 95 LEU A CA 1
ATOM 704 C C . LEU A 1 95 ? -43.910 0.837 7.204 1.00 85.12 95 LEU A C 1
ATOM 706 O O . LEU A 1 95 ? -42.706 1.093 7.169 1.00 85.12 95 LEU A O 1
ATOM 710 N N . ALA A 1 96 ? -44.443 -0.224 6.592 1.00 82.19 96 ALA A N 1
ATOM 711 C CA . ALA A 1 96 ? -43.677 -1.163 5.769 1.00 82.19 96 ALA A CA 1
ATOM 712 C C . ALA A 1 96 ? -43.091 -0.492 4.510 1.00 82.19 96 ALA A C 1
ATOM 714 O O . ALA A 1 96 ? -41.934 -0.731 4.173 1.00 82.19 96 ALA A O 1
ATOM 715 N N . ASP A 1 97 ? -43.825 0.444 3.901 1.00 83.69 97 ASP A N 1
ATOM 716 C CA . ASP A 1 97 ? -43.373 1.284 2.779 1.00 83.69 97 ASP A CA 1
ATOM 717 C C . ASP A 1 97 ? -42.362 2.378 3.200 1.00 83.69 97 ASP A C 1
ATOM 719 O O . ASP A 1 97 ? -41.973 3.238 2.404 1.00 83.69 97 ASP A O 1
ATOM 723 N N . GLY A 1 98 ? -41.943 2.399 4.470 1.00 78.62 98 GLY A N 1
ATOM 724 C CA . GLY A 1 98 ? -40.918 3.308 4.984 1.00 78.62 98 GLY A CA 1
ATOM 725 C C . GLY A 1 98 ? -41.407 4.728 5.286 1.00 78.62 98 GLY A C 1
ATOM 726 O O . GLY A 1 98 ? -40.593 5.652 5.421 1.00 78.62 98 GLY A O 1
ATOM 727 N N . LEU A 1 99 ? -42.720 4.963 5.412 1.00 85.75 99 LEU A N 1
ATOM 728 C CA . LEU A 1 99 ? -43.218 6.279 5.810 1.00 85.75 99 LEU A CA 1
ATOM 729 C C . LEU A 1 99 ? -42.878 6.565 7.277 1.00 85.75 99 LEU A C 1
ATOM 731 O O . LEU A 1 99 ? -43.167 5.791 8.184 1.00 85.75 99 LEU A O 1
ATOM 735 N N . ARG A 1 100 ? -42.340 7.763 7.534 1.00 82.94 100 ARG A N 1
ATOM 736 C CA . ARG A 1 100 ? -42.152 8.265 8.903 1.00 82.94 100 ARG A CA 1
ATOM 737 C C . ARG A 1 100 ? -43.502 8.375 9.616 1.00 82.94 100 ARG A C 1
ATOM 739 O O . ARG A 1 100 ? -44.462 8.881 9.034 1.00 82.94 100 ARG A O 1
ATOM 746 N N . LEU A 1 101 ? -43.552 8.030 10.903 1.00 85.12 101 LEU A N 1
ATOM 747 C CA . LEU A 1 101 ? -44.784 8.076 11.702 1.00 85.12 101 LEU A CA 1
ATOM 748 C C . LEU A 1 101 ? -45.433 9.477 11.744 1.00 85.12 101 LEU A C 1
ATOM 750 O O . LEU A 1 101 ? -46.652 9.607 11.757 1.00 85.12 101 LEU A O 1
ATOM 754 N N . THR A 1 102 ? -44.641 10.550 11.665 1.00 84.00 102 THR A N 1
ATOM 755 C CA . THR A 1 102 ? -45.144 11.934 11.528 1.00 84.00 102 THR A CA 1
ATOM 756 C C . THR A 1 102 ? -45.881 12.186 10.207 1.00 84.00 102 THR A C 1
ATOM 758 O O . THR A 1 102 ? -46.782 13.023 10.140 1.00 84.00 102 THR A O 1
ATOM 761 N N . LYS A 1 103 ? -45.528 11.459 9.142 1.00 83.31 103 LYS A N 1
ATOM 762 C CA . LYS A 1 103 ? -46.215 11.493 7.845 1.00 83.31 103 LYS A CA 1
ATOM 763 C C . LYS A 1 103 ? -47.477 10.631 7.863 1.00 83.31 103 LYS A C 1
ATOM 765 O O . LYS A 1 103 ? -48.493 11.072 7.335 1.00 83.31 103 LYS A O 1
ATOM 770 N N . VAL A 1 104 ? -47.434 9.471 8.524 1.00 86.31 104 VAL A N 1
ATOM 771 C CA . VAL A 1 104 ? -48.617 8.637 8.812 1.00 86.31 104 VAL A CA 1
ATOM 772 C C . VAL A 1 104 ? -49.658 9.456 9.586 1.00 86.31 104 VAL A C 1
ATOM 774 O O . VAL A 1 104 ? -50.807 9.532 9.169 1.00 86.31 104 VAL A O 1
ATOM 777 N N . HIS A 1 105 ? -49.242 10.179 10.632 1.00 86.69 105 HIS A N 1
ATOM 778 C CA . HIS A 1 105 ? -50.113 11.062 11.422 1.00 86.69 105 HIS A CA 1
ATOM 779 C C . HIS A 1 105 ? -50.820 12.127 10.576 1.00 86.69 105 HIS A C 1
ATOM 781 O O . HIS A 1 105 ? -52.022 12.346 10.707 1.00 86.69 105 HIS A O 1
ATOM 787 N N . ARG A 1 106 ? -50.085 12.757 9.653 1.00 86.19 106 ARG A N 1
ATOM 788 C CA . ARG A 1 106 ? -50.635 13.762 8.735 1.00 86.19 106 ARG A CA 1
ATOM 789 C C . ARG A 1 106 ? -51.618 13.161 7.730 1.00 86.19 106 ARG A C 1
ATOM 791 O O . ARG A 1 106 ? -52.609 13.807 7.407 1.00 86.19 106 ARG A O 1
ATOM 798 N N . ARG A 1 107 ? -51.350 11.945 7.244 1.00 88.44 107 ARG A N 1
ATOM 799 C CA . ARG A 1 107 ? -52.233 11.229 6.312 1.00 88.44 107 ARG A CA 1
ATOM 800 C C . ARG A 1 107 ? -53.529 10.779 6.974 1.00 88.44 107 ARG A C 1
ATOM 802 O O . ARG A 1 107 ? -54.583 11.024 6.406 1.00 88.44 107 ARG A O 1
ATOM 809 N N . LEU A 1 108 ? -53.456 10.234 8.186 1.00 87.88 108 LEU A N 1
ATOM 810 C CA . LEU A 1 108 ? -54.641 9.905 8.984 1.00 87.88 108 LEU A CA 1
ATOM 811 C C . LEU A 1 108 ? -55.506 11.147 9.223 1.00 87.88 108 LEU A C 1
ATOM 813 O O . LEU A 1 108 ? -56.711 11.118 8.994 1.00 87.88 108 LEU A O 1
ATOM 817 N N . ARG A 1 109 ? -54.882 12.284 9.564 1.00 85.31 109 ARG A N 1
ATOM 818 C CA . ARG A 1 109 ? -55.600 13.557 9.722 1.00 85.31 109 ARG A CA 1
ATOM 819 C C . ARG A 1 109 ? -56.288 14.013 8.431 1.00 85.31 109 ARG A C 1
ATOM 821 O O . ARG A 1 109 ? -57.406 14.507 8.497 1.00 85.31 109 ARG A O 1
ATOM 828 N N . ALA A 1 110 ? -55.645 13.839 7.275 1.00 84.06 110 ALA A N 1
ATOM 829 C CA . ALA A 1 110 ? -56.231 14.168 5.973 1.00 84.06 110 ALA A CA 1
ATOM 830 C C . ALA A 1 110 ? -57.414 13.255 5.592 1.00 84.06 110 ALA A C 1
ATOM 832 O O . ALA A 1 110 ? -58.248 13.652 4.789 1.00 84.06 110 ALA A O 1
ATOM 833 N N . GLN A 1 111 ? -57.505 12.066 6.189 1.00 86.19 111 GLN A N 1
ATOM 834 C CA . GLN A 1 111 ? -58.607 11.113 6.018 1.00 86.19 111 GLN A CA 1
ATOM 835 C C . GLN A 1 111 ? -59.703 11.263 7.091 1.00 86.19 111 GLN A C 1
ATOM 837 O O . GLN A 1 111 ? -60.556 10.395 7.227 1.00 86.19 111 GLN A O 1
ATOM 842 N N . GLY A 1 112 ? -59.675 12.337 7.890 1.00 80.12 112 GLY A N 1
ATOM 843 C CA . GLY A 1 112 ? -60.654 12.575 8.960 1.00 80.12 112 GLY A CA 1
ATOM 844 C C . GLY A 1 112 ? -60.340 11.872 10.289 1.00 80.12 112 GLY A C 1
ATOM 845 O O . GLY A 1 112 ? -61.027 12.080 11.291 1.00 80.12 112 GLY A O 1
ATOM 846 N N . VAL A 1 113 ? -59.250 11.106 10.369 1.00 83.38 113 VAL A N 1
ATOM 847 C CA . VAL A 1 113 ? -58.802 10.434 11.598 1.00 83.38 113 VAL A CA 1
ATOM 848 C C . VAL A 1 113 ? -57.879 11.366 12.387 1.00 83.38 113 VAL A C 1
ATOM 850 O O . VAL A 1 113 ? -56.652 11.248 12.400 1.00 83.38 113 VAL A O 1
ATOM 853 N N . ALA A 1 114 ? -58.483 12.362 13.035 1.00 80.56 114 ALA A N 1
ATOM 854 C CA . ALA A 1 114 ? -57.786 13.287 13.922 1.00 80.56 114 ALA A CA 1
ATOM 855 C C . ALA A 1 114 ? -57.529 12.650 15.300 1.00 80.56 114 ALA A C 1
ATOM 857 O O . ALA A 1 114 ? -58.402 12.649 16.165 1.00 80.56 114 ALA A O 1
ATOM 858 N N . VAL A 1 115 ? -56.310 12.145 15.512 1.00 82.75 115 VAL A N 1
ATOM 859 C CA . VAL A 1 115 ? -55.838 11.620 16.806 1.00 82.75 115 VAL A CA 1
ATOM 860 C C . VAL A 1 115 ? -54.583 12.358 17.287 1.00 82.75 115 VAL A C 1
ATOM 862 O O . VAL A 1 115 ? -53.823 12.868 16.461 1.00 82.75 115 VAL A O 1
ATOM 865 N N . PRO A 1 116 ? -54.292 12.415 18.598 1.00 82.81 116 PRO A N 1
ATOM 866 C CA . PRO A 1 116 ? -53.016 12.934 19.091 1.00 82.81 116 PRO A CA 1
ATOM 867 C C . PRO A 1 116 ? -51.826 12.077 18.626 1.00 82.81 116 PRO A C 1
ATOM 869 O O . PRO A 1 116 ? -51.890 10.847 18.668 1.00 82.81 116 PRO A O 1
ATOM 872 N N . TYR A 1 117 ? -50.706 12.711 18.253 1.00 76.94 117 TYR A N 1
ATOM 873 C CA . TYR A 1 117 ? -49.497 12.008 17.783 1.00 76.94 117 TYR A CA 1
ATOM 874 C C . TYR A 1 117 ? -48.978 10.975 18.796 1.00 76.94 117 TYR A C 1
ATOM 876 O O . TYR A 1 117 ? -48.600 9.869 18.420 1.00 76.94 117 TYR A O 1
ATOM 884 N N . SER A 1 118 ? -49.021 11.300 20.090 1.00 73.56 118 SER A N 1
ATOM 885 C CA . SER A 1 118 ? -48.622 10.396 21.176 1.00 73.56 118 SER A CA 1
ATOM 886 C C . SER A 1 118 ? -49.471 9.121 21.245 1.00 73.56 118 SER A C 1
ATOM 888 O O . SER A 1 118 ? -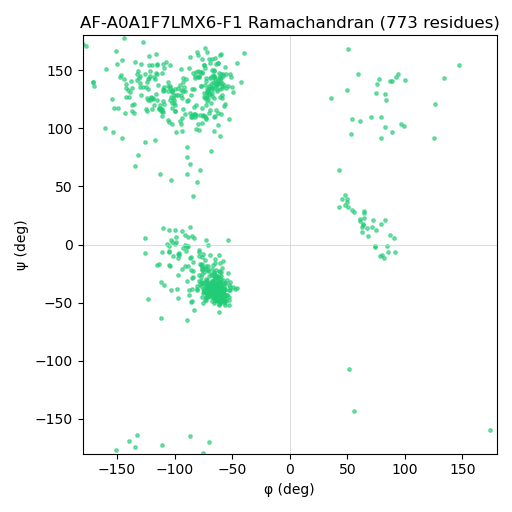48.957 8.063 21.607 1.00 73.56 118 SER A O 1
ATOM 890 N N . SER A 1 119 ? -50.750 9.195 20.863 1.00 82.06 119 SER A N 1
ATOM 891 C CA . SER A 1 119 ? -51.647 8.033 20.823 1.00 82.06 119 SER A CA 1
ATOM 892 C C . SER A 1 119 ? -51.344 7.141 19.623 1.00 82.06 119 SER A C 1
ATOM 894 O O . SER A 1 119 ? -51.240 5.930 19.791 1.00 82.06 119 SER A O 1
ATOM 896 N N . LEU A 1 120 ? -51.091 7.734 18.450 1.00 83.75 120 LEU A N 1
ATOM 897 C CA . LEU A 1 120 ? -50.620 7.001 17.270 1.00 83.75 120 LEU A CA 1
ATOM 898 C C . LEU A 1 120 ? -49.264 6.327 17.522 1.00 83.75 120 LEU A C 1
ATOM 900 O O . LEU A 1 120 ? -49.077 5.174 17.156 1.00 83.75 120 LEU A O 1
ATOM 904 N N . HIS A 1 121 ? -48.329 7.023 18.172 1.00 80.81 121 HIS A N 1
ATOM 905 C CA . HIS A 1 121 ? -47.018 6.474 18.526 1.00 80.81 121 HIS A CA 1
ATOM 906 C C . HIS A 1 121 ? -47.130 5.263 19.446 1.00 80.81 121 HIS A C 1
ATOM 908 O O . HIS A 1 121 ? -46.528 4.225 19.179 1.00 80.81 121 HIS A O 1
ATOM 914 N N . ARG A 1 122 ? -47.949 5.371 20.496 1.00 79.62 122 ARG A N 1
ATOM 915 C CA . ARG A 1 122 ? -48.209 4.262 21.416 1.00 79.62 122 ARG A CA 1
ATOM 916 C C . ARG A 1 122 ? -48.914 3.095 20.716 1.00 79.62 122 ARG A C 1
ATOM 918 O O . ARG A 1 122 ? -48.549 1.949 20.951 1.00 79.62 122 ARG A O 1
ATOM 925 N N . PHE A 1 123 ? -49.885 3.377 19.844 1.00 85.69 123 PHE A N 1
ATOM 926 C CA . PHE A 1 123 ? -50.582 2.361 19.053 1.00 85.69 123 PHE A CA 1
ATOM 927 C C . PHE A 1 123 ? -49.619 1.610 18.126 1.00 85.69 123 PHE A C 1
ATOM 929 O O . PHE A 1 123 ? -49.583 0.382 18.154 1.00 85.69 123 PHE A O 1
ATOM 936 N N . ALA A 1 124 ? -48.788 2.339 17.376 1.00 83.94 124 ALA A N 1
ATOM 937 C CA . ALA A 1 124 ? -47.802 1.760 16.471 1.00 83.94 124 ALA A CA 1
ATOM 938 C C . ALA A 1 124 ? -46.759 0.915 17.222 1.00 83.94 124 ALA A C 1
ATOM 940 O O . ALA A 1 124 ? -46.404 -0.167 16.761 1.00 83.94 124 ALA A O 1
ATOM 941 N N . GLN A 1 125 ? -46.304 1.360 18.398 1.00 81.56 125 GLN A N 1
ATOM 942 C CA . GLN A 1 125 ? -45.416 0.571 19.259 1.00 81.56 125 GLN A CA 1
ATOM 943 C C . GLN A 1 125 ? -46.071 -0.734 19.724 1.00 81.56 125 GLN A C 1
ATOM 945 O O . GLN A 1 125 ? -45.483 -1.800 19.574 1.00 81.56 125 GLN A O 1
ATOM 950 N N . ALA A 1 126 ? -47.288 -0.654 20.267 1.00 80.25 126 ALA A N 1
ATOM 951 C CA . ALA A 1 126 ? -47.948 -1.792 20.902 1.00 80.25 126 ALA A CA 1
ATOM 952 C C . ALA A 1 126 ? -48.528 -2.818 19.910 1.00 80.25 126 ALA A C 1
ATOM 954 O O . ALA A 1 126 ? -48.530 -4.004 20.212 1.00 80.25 126 ALA A O 1
ATOM 955 N N . HIS A 1 127 ? -49.011 -2.385 18.739 1.00 82.50 127 HIS A N 1
ATOM 956 C CA . HIS A 1 127 ? -49.778 -3.246 17.821 1.00 82.50 127 HIS A CA 1
ATOM 957 C C . HIS A 1 127 ? -49.068 -3.529 16.493 1.00 82.50 127 HIS A C 1
ATOM 959 O O . HIS A 1 127 ? -49.471 -4.451 15.780 1.00 82.50 127 HIS A O 1
ATOM 965 N N . LEU A 1 128 ? -48.048 -2.731 16.149 1.00 83.88 128 LEU A N 1
ATOM 966 C CA . LEU A 1 128 ? -47.332 -2.790 14.867 1.00 83.88 128 LEU A CA 1
ATOM 967 C C . LEU A 1 128 ? -45.807 -2.937 15.036 1.00 83.88 128 LEU A C 1
ATOM 969 O O . LEU A 1 128 ? -45.078 -2.865 14.052 1.00 83.88 128 LEU A O 1
ATOM 973 N N . GLY A 1 129 ? -45.306 -3.101 16.268 1.00 71.19 129 GLY A N 1
ATOM 974 C CA . GLY A 1 129 ? -43.873 -3.265 16.546 1.00 71.19 129 GLY A CA 1
ATOM 975 C C . GLY A 1 129 ? -43.008 -2.049 16.184 1.00 71.19 129 GLY A C 1
ATOM 976 O O . GLY A 1 129 ? -41.789 -2.168 16.059 1.00 71.19 129 GLY A O 1
ATOM 977 N N . PHE A 1 130 ? -43.609 -0.869 15.998 1.00 77.12 130 PHE A N 1
ATOM 978 C CA . PHE A 1 130 ? -42.899 0.336 15.572 1.00 77.12 130 PHE A CA 1
ATOM 979 C C . PHE A 1 130 ? -41.877 0.772 16.628 1.00 77.12 130 PHE A C 1
ATOM 981 O O . PHE A 1 130 ? -42.245 1.158 17.732 1.00 77.12 130 PHE A O 1
ATOM 988 N N . GLY A 1 131 ? -40.587 0.735 16.290 1.00 65.50 131 GLY A N 1
ATOM 989 C CA . GLY A 1 131 ? -39.513 1.097 17.219 1.00 65.50 131 GLY A CA 1
ATOM 990 C C . GLY A 1 131 ? -39.225 0.047 18.297 1.00 65.50 131 GLY A C 1
ATOM 991 O O . GLY A 1 131 ? -38.513 0.360 19.251 1.00 65.50 131 GLY A O 1
ATOM 992 N N . ALA A 1 132 ? -39.751 -1.178 18.165 1.00 65.19 132 ALA A N 1
ATOM 993 C CA . ALA A 1 132 ? -39.298 -2.297 18.984 1.00 65.19 132 ALA A CA 1
ATOM 994 C C . ALA A 1 132 ? -37.796 -2.539 18.724 1.00 65.19 132 ALA A C 1
ATOM 996 O O . ALA A 1 132 ? -37.374 -2.526 17.562 1.00 65.19 132 ALA A O 1
ATOM 997 N N . PRO A 1 133 ? -36.967 -2.725 19.770 1.00 51.78 133 PRO A N 1
ATOM 998 C CA . PRO A 1 133 ? -35.556 -3.021 19.579 1.00 51.78 133 PRO A CA 1
ATOM 999 C C . PRO A 1 133 ? -35.425 -4.332 18.806 1.00 51.78 133 PRO A C 1
ATOM 1001 O O . PRO A 1 133 ? -35.999 -5.351 19.189 1.00 51.78 133 PRO A O 1
ATOM 1004 N N . THR A 1 134 ? -34.675 -4.304 17.706 1.00 47.12 134 THR A N 1
ATOM 1005 C CA . THR A 1 134 ? -34.370 -5.507 16.936 1.00 47.12 134 THR A CA 1
ATOM 1006 C C . THR A 1 134 ? -33.707 -6.516 17.868 1.00 47.12 134 THR A C 1
ATOM 1008 O O . THR A 1 134 ? -32.666 -6.223 18.462 1.00 47.12 134 THR A O 1
ATOM 1011 N N . VAL A 1 135 ? -34.306 -7.698 18.018 1.00 45.56 135 VAL A N 1
ATOM 1012 C CA . VAL A 1 135 ? -33.675 -8.799 18.749 1.00 45.56 135 VAL A CA 1
ATOM 1013 C C . VAL A 1 135 ? -32.402 -9.158 17.993 1.00 45.56 135 VAL A C 1
ATOM 1015 O O . VAL A 1 135 ? -32.441 -9.595 16.845 1.00 45.56 135 VAL A O 1
ATOM 1018 N N . THR A 1 136 ? -31.259 -8.903 18.618 1.00 41.50 136 THR A N 1
ATOM 1019 C CA . THR A 1 136 ? -29.949 -9.222 18.059 1.00 41.50 136 THR A CA 1
ATOM 1020 C C . THR A 1 136 ? -29.428 -10.479 18.743 1.00 41.50 136 THR A C 1
ATOM 1022 O O . THR A 1 136 ? -29.318 -10.535 19.967 1.00 41.50 136 THR A O 1
ATOM 1025 N N . VAL A 1 137 ? -29.137 -11.518 17.959 1.00 44.72 137 VAL A N 1
ATOM 1026 C CA . VAL A 1 137 ? -28.441 -12.709 18.460 1.00 44.72 137 VAL A CA 1
ATOM 1027 C C . VAL A 1 137 ? -26.989 -12.316 18.732 1.00 44.72 137 VAL A C 1
ATOM 1029 O O . VAL A 1 137 ? -26.363 -11.643 17.911 1.00 44.72 137 VAL A O 1
ATOM 1032 N N . ARG A 1 138 ? -26.458 -12.692 19.900 1.00 44.91 138 ARG A N 1
ATOM 1033 C CA . ARG A 1 138 ? -25.057 -12.425 20.246 1.00 44.91 138 ARG A CA 1
ATOM 1034 C C . ARG A 1 138 ? -24.150 -13.327 19.410 1.00 44.91 138 ARG A C 1
ATOM 1036 O O . ARG A 1 138 ? -24.274 -14.545 19.488 1.00 44.91 138 ARG A O 1
ATOM 1043 N N . VAL A 1 139 ? -23.229 -12.732 18.658 1.00 58.28 139 VAL A N 1
ATOM 1044 C CA . VAL A 1 139 ? -22.110 -13.466 18.053 1.00 58.28 139 VAL A CA 1
ATOM 1045 C C . VAL A 1 139 ? -21.190 -13.944 19.174 1.00 58.28 139 VAL A C 1
ATOM 1047 O O . VAL A 1 139 ? -20.931 -13.194 20.119 1.00 58.28 139 VAL A O 1
ATOM 1050 N N . ALA A 1 140 ? -20.756 -15.203 19.095 1.00 61.53 140 ALA A N 1
ATOM 1051 C CA . ALA A 1 140 ? -19.802 -15.782 20.033 1.00 61.53 140 ALA A CA 1
ATOM 1052 C C . ALA A 1 140 ? -18.483 -14.991 20.013 1.00 61.53 140 ALA A C 1
ATOM 1054 O O . ALA A 1 140 ? -18.062 -14.505 18.963 1.00 61.53 140 ALA A O 1
ATOM 1055 N N . GLU A 1 141 ? -17.844 -14.836 21.173 1.00 69.81 141 GLU A N 1
ATOM 1056 C CA . GLU A 1 141 ? -16.535 -14.185 21.227 1.00 69.81 141 GLU A CA 1
ATOM 1057 C C . GLU A 1 141 ? -15.478 -15.071 20.550 1.00 69.81 141 GLU A C 1
ATOM 1059 O O . GLU A 1 141 ? -15.504 -16.292 20.734 1.00 69.81 141 GLU A O 1
ATOM 1064 N N . PRO A 1 142 ? -14.572 -14.486 19.749 1.00 83.06 142 PRO A N 1
ATOM 1065 C CA . PRO A 1 142 ? -13.520 -15.253 19.107 1.00 83.06 142 PRO A CA 1
ATOM 1066 C C . PRO A 1 142 ? -12.503 -15.763 20.150 1.00 83.06 142 PRO A C 1
ATOM 1068 O O . PRO A 1 142 ? -12.207 -15.041 21.106 1.00 83.06 142 PRO A O 1
ATOM 1071 N N . PRO A 1 143 ? -11.957 -16.980 19.974 1.00 90.06 143 PRO A N 1
ATOM 1072 C CA . PRO A 1 143 ? -10.806 -17.504 20.706 1.00 90.06 143 PRO A CA 1
ATOM 1073 C C . PRO A 1 143 ? -9.624 -16.522 20.843 1.00 90.06 143 PRO A C 1
ATOM 1075 O O . PRO A 1 143 ? -9.455 -15.632 20.000 1.00 90.06 143 PRO A O 1
ATOM 1078 N N . PRO A 1 144 ? -8.761 -16.702 21.865 1.00 92.88 144 PRO A N 1
ATOM 1079 C CA . PRO A 1 144 ? -7.558 -15.890 22.038 1.00 92.88 144 PRO A CA 1
ATOM 1080 C C . PRO A 1 144 ? -6.671 -15.924 20.785 1.00 92.88 144 PRO A C 1
ATOM 1082 O O . PRO A 1 144 ? -6.476 -16.976 20.172 1.00 92.88 144 PRO A O 1
ATOM 1085 N N . GLY A 1 145 ? -6.186 -14.748 20.374 1.00 92.06 145 GLY A N 1
ATOM 1086 C CA . GLY A 1 145 ? -5.269 -14.570 19.247 1.00 92.06 145 GLY A CA 1
ATOM 1087 C C . GLY A 1 145 ? -5.922 -14.720 17.872 1.00 92.06 145 GLY A C 1
ATOM 1088 O O . GLY A 1 145 ? -5.266 -14.549 16.839 1.00 92.06 145 GLY A O 1
ATOM 1089 N N . GLU A 1 146 ? -7.224 -15.012 17.822 1.00 93.50 146 GLU A N 1
ATOM 1090 C CA . GLU A 1 146 ? -7.923 -15.197 16.559 1.00 93.50 146 GLU A CA 1
ATOM 1091 C C . GLU A 1 146 ? -8.149 -13.871 15.838 1.00 93.50 146 GLU A C 1
ATOM 1093 O O . GLU A 1 146 ? -7.878 -13.791 14.641 1.00 93.50 146 GLU A O 1
ATOM 1098 N N . ALA A 1 147 ? -8.650 -12.844 16.531 1.00 92.88 147 ALA A N 1
ATOM 1099 C CA . ALA A 1 147 ? -9.143 -11.640 15.875 1.00 92.88 147 ALA A CA 1
ATOM 1100 C C . ALA A 1 147 ? -8.742 -10.334 16.566 1.00 92.88 147 ALA A C 1
ATOM 1102 O O . ALA A 1 147 ? -8.823 -10.208 17.787 1.00 92.88 147 ALA A O 1
ATOM 1103 N N . ALA A 1 148 ? -8.405 -9.326 15.762 1.00 93.19 148 ALA A N 1
ATOM 1104 C CA . ALA A 1 148 ? -8.324 -7.927 16.179 1.00 93.19 148 ALA A CA 1
ATOM 1105 C C . ALA A 1 148 ? -9.266 -7.073 15.331 1.00 93.19 148 ALA A C 1
ATOM 1107 O O . ALA A 1 148 ? -9.477 -7.366 14.156 1.00 93.19 148 ALA A O 1
ATOM 1108 N N . GLU A 1 149 ? -9.794 -6.003 15.909 1.00 91.12 149 GLU A N 1
ATOM 1109 C CA . GLU A 1 149 ? -10.555 -4.980 15.198 1.00 91.12 149 GLU A CA 1
ATOM 1110 C C . GLU A 1 149 ? -9.688 -3.739 15.004 1.00 91.12 149 GLU A C 1
ATOM 1112 O O . GLU A 1 149 ? -8.979 -3.322 15.925 1.00 91.12 149 GLU A O 1
ATOM 1117 N N . VAL A 1 150 ? -9.729 -3.165 13.800 1.00 91.50 150 VAL A N 1
ATOM 1118 C CA . VAL A 1 150 ? -9.053 -1.907 13.484 1.00 91.50 150 VAL A CA 1
ATOM 1119 C C . VAL A 1 150 ? -10.068 -0.807 13.197 1.00 91.50 150 VAL A C 1
ATOM 1121 O O . VAL A 1 150 ? -10.833 -0.874 12.235 1.00 91.50 150 VAL A O 1
ATOM 1124 N N . ASP A 1 151 ? -10.001 0.241 14.012 1.00 89.75 151 ASP A N 1
ATOM 1125 C CA . ASP A 1 151 ? -10.773 1.468 13.873 1.00 89.75 151 ASP A CA 1
ATOM 1126 C C . ASP A 1 151 ? -9.850 2.621 13.469 1.00 89.75 151 ASP A C 1
ATOM 1128 O O . ASP A 1 151 ? -8.803 2.843 14.080 1.00 89.75 151 ASP A O 1
ATOM 1132 N N . PHE A 1 152 ? -10.250 3.419 12.475 1.00 90.56 152 PHE A N 1
ATOM 1133 C CA . PHE A 1 152 ? -9.504 4.617 12.080 1.00 90.56 152 PHE A CA 1
ATOM 1134 C C . PHE A 1 152 ? -10.396 5.852 12.104 1.00 90.56 152 PHE A C 1
ATOM 1136 O O . PHE A 1 152 ? -11.340 5.970 11.320 1.00 90.56 152 PHE A O 1
ATOM 1143 N N . GLY A 1 153 ? -10.079 6.815 12.969 1.00 90.50 153 GLY A N 1
ATOM 1144 C CA . GLY A 1 153 ? -10.884 8.025 13.091 1.00 90.50 153 GLY A CA 1
ATOM 1145 C C . GLY A 1 153 ? -10.106 9.255 13.529 1.00 90.50 153 GLY A C 1
ATOM 1146 O O . GLY A 1 153 ? -8.966 9.186 13.975 1.00 90.50 153 GLY A O 1
ATOM 1147 N N . MET A 1 154 ? -10.734 10.421 13.375 1.00 92.31 154 MET A N 1
ATOM 1148 C CA . MET A 1 154 ? -10.164 11.693 13.825 1.00 92.31 154 MET A CA 1
ATOM 1149 C C . MET A 1 154 ? -10.187 11.761 15.357 1.00 92.31 154 MET A C 1
ATOM 1151 O O . MET A 1 154 ? -11.237 11.546 15.960 1.00 92.31 154 MET A O 1
ATOM 1155 N N . LEU A 1 155 ? -9.072 12.122 15.984 1.00 92.81 155 LEU A N 1
ATOM 1156 C CA . LEU A 1 155 ? -9.020 12.443 17.411 1.00 92.81 155 LEU A CA 1
ATOM 1157 C C . LEU A 1 155 ? -9.384 13.913 17.630 1.00 92.81 155 LEU A C 1
ATOM 1159 O O . LEU A 1 155 ? -10.304 14.214 18.380 1.00 92.81 155 LEU A O 1
ATOM 1163 N N . GLY A 1 156 ? -8.772 14.828 16.883 1.00 92.94 156 GLY A N 1
ATOM 1164 C CA . GLY A 1 156 ? -9.104 16.245 16.965 1.00 92.94 156 GLY A CA 1
ATOM 1165 C C . GLY A 1 156 ? -8.185 17.120 16.124 1.00 92.94 156 GLY A C 1
ATOM 1166 O O . GLY A 1 156 ? -7.547 16.655 15.177 1.00 92.94 156 GLY A O 1
ATOM 1167 N N . LEU A 1 157 ? -8.146 18.408 16.458 1.00 93.88 157 LEU A N 1
ATOM 1168 C CA . LEU A 1 157 ? -7.218 19.371 15.872 1.00 93.88 157 LEU A CA 1
ATOM 1169 C C . LEU A 1 157 ? -6.084 19.638 16.858 1.00 93.88 157 LEU A C 1
ATOM 1171 O O . LEU A 1 157 ? -6.344 19.929 18.020 1.00 93.88 157 LEU A O 1
ATOM 1175 N N . TRP A 1 158 ? -4.849 19.595 16.371 1.00 94.12 158 TRP A N 1
ATOM 1176 C CA . TRP A 1 158 ? -3.649 19.960 17.123 1.00 94.12 158 TRP A CA 1
ATOM 1177 C C . TRP A 1 158 ? -2.899 21.059 16.370 1.00 94.12 158 TRP A C 1
ATOM 1179 O O . TRP A 1 158 ? -2.894 21.081 15.135 1.00 94.12 158 TRP A O 1
ATOM 1189 N N . PHE A 1 159 ? -2.324 22.009 17.103 1.00 92.00 159 PHE A N 1
ATOM 1190 C CA . PHE A 1 159 ? -1.454 23.026 16.525 1.00 92.00 159 PHE A CA 1
ATOM 1191 C C . PHE A 1 159 ? -0.061 22.428 16.362 1.00 92.00 159 PHE A C 1
ATOM 1193 O O . PHE A 1 159 ? 0.576 22.126 17.360 1.00 92.00 159 PHE A O 1
ATOM 1200 N N . ASP A 1 160 ? 0.372 22.239 15.118 1.00 90.69 160 ASP A N 1
ATOM 1201 C CA . ASP A 1 160 ? 1.685 21.695 14.782 1.00 90.69 160 ASP A CA 1
ATOM 1202 C C . ASP A 1 160 ? 2.728 22.824 14.833 1.00 90.69 160 ASP A C 1
ATOM 1204 O O . ASP A 1 160 ? 2.699 23.689 13.949 1.00 90.69 160 ASP A O 1
ATOM 1208 N N . PRO A 1 161 ? 3.642 22.843 15.826 1.00 88.50 161 PRO A N 1
ATOM 1209 C CA . PRO A 1 161 ? 4.613 23.924 15.972 1.00 88.50 161 PRO A CA 1
ATOM 1210 C C . PRO A 1 161 ? 5.604 23.997 14.809 1.00 88.50 161 PRO A C 1
ATOM 1212 O O . PRO A 1 161 ? 6.106 25.073 14.510 1.00 88.50 161 PRO A O 1
ATOM 1215 N N . ALA A 1 162 ? 5.866 22.881 14.117 1.00 87.19 162 ALA A N 1
ATOM 1216 C CA . ALA A 1 162 ? 6.820 22.844 13.010 1.00 87.19 162 ALA A CA 1
ATOM 1217 C C . ALA A 1 162 ? 6.251 23.447 11.719 1.00 87.19 162 ALA A C 1
ATOM 1219 O O . ALA A 1 162 ? 6.997 23.987 10.904 1.00 87.19 162 ALA A O 1
ATOM 1220 N N . SER A 1 163 ? 4.936 23.336 11.506 1.00 88.69 163 SER A N 1
ATOM 1221 C CA . SER A 1 163 ? 4.264 23.914 10.334 1.00 88.69 163 SER A CA 1
ATOM 1222 C C . SER A 1 163 ? 3.453 25.175 10.637 1.00 88.69 163 SER A C 1
ATOM 1224 O O . SER A 1 163 ? 2.858 25.733 9.713 1.00 88.69 163 SER A O 1
ATOM 1226 N N . GLU A 1 164 ? 3.408 25.597 11.905 1.00 90.00 164 GLU A N 1
ATOM 1227 C CA . GLU A 1 164 ? 2.622 26.721 12.435 1.00 90.00 164 GLU A CA 1
ATOM 1228 C C . GLU A 1 164 ? 1.137 26.677 12.024 1.00 90.00 164 GLU A C 1
ATOM 1230 O O . GLU A 1 164 ? 0.475 27.695 11.808 1.00 90.00 164 GLU A O 1
ATOM 1235 N N . ARG A 1 165 ? 0.579 25.469 11.873 1.00 92.06 165 ARG A N 1
ATOM 1236 C CA . ARG A 1 165 ? -0.785 25.253 11.371 1.00 92.06 165 ARG A CA 1
ATOM 1237 C C . ARG A 1 165 ? -1.552 24.270 12.236 1.00 92.06 165 ARG A C 1
ATOM 1239 O O . ARG A 1 165 ? -1.018 23.288 12.740 1.00 92.06 165 ARG A O 1
ATOM 1246 N N . ARG A 1 166 ? -2.868 24.483 12.341 1.00 92.56 166 ARG A N 1
ATOM 1247 C CA . ARG A 1 166 ? -3.775 23.488 12.928 1.00 92.56 166 ARG A CA 1
ATOM 1248 C C . ARG A 1 166 ? -3.961 22.326 11.961 1.00 92.56 166 ARG A C 1
ATOM 1250 O O . ARG A 1 166 ? -4.452 22.511 10.847 1.00 92.56 166 ARG A O 1
ATOM 1257 N N . ARG A 1 167 ? -3.599 21.124 12.397 1.00 93.31 167 ARG A N 1
ATOM 1258 C CA . ARG A 1 167 ? -3.697 19.890 11.614 1.00 93.31 167 ARG A CA 1
ATOM 1259 C C . ARG A 1 167 ? -4.691 18.936 12.255 1.00 93.31 167 ARG A C 1
ATOM 1261 O O . ARG A 1 167 ? -4.845 18.894 13.473 1.00 93.31 167 ARG A O 1
ATOM 1268 N N . ARG A 1 168 ? -5.383 18.170 11.411 1.00 94.81 168 ARG A N 1
ATOM 1269 C CA . ARG A 1 168 ? -6.213 17.052 11.865 1.00 94.81 168 ARG A CA 1
ATOM 1270 C C . ARG A 1 168 ? -5.300 15.920 12.309 1.00 94.81 168 ARG A C 1
ATOM 1272 O O . ARG A 1 168 ? -4.441 15.497 11.538 1.00 94.81 168 ARG A O 1
ATOM 1279 N N . VAL A 1 169 ? -5.526 15.447 13.524 1.00 95.31 169 VAL A N 1
ATOM 1280 C CA . VAL A 1 169 ? -4.882 14.264 14.081 1.00 95.31 169 VAL A CA 1
ATOM 1281 C C . VAL A 1 169 ? -5.868 13.113 14.007 1.00 95.31 169 VAL A C 1
ATOM 1283 O O . VAL A 1 169 ? -7.038 13.254 14.376 1.00 95.31 169 VAL A O 1
ATOM 1286 N N . TYR A 1 170 ? -5.390 11.975 13.531 1.00 95.06 170 TYR A N 1
ATOM 1287 C CA . TYR A 1 170 ? -6.134 10.733 13.450 1.00 95.06 170 TYR A CA 1
ATOM 1288 C C . TYR A 1 170 ? -5.478 9.683 14.346 1.00 95.06 170 TYR A C 1
ATOM 1290 O O . TYR A 1 170 ? -4.260 9.674 14.521 1.00 95.06 170 TYR A O 1
ATOM 1298 N N . GLY A 1 171 ? -6.306 8.807 14.903 1.00 94.31 171 GLY A N 1
ATOM 1299 C CA . GLY A 1 171 ? -5.896 7.651 15.684 1.00 94.31 171 GLY A CA 1
ATOM 1300 C C . GLY A 1 171 ? -6.300 6.380 14.954 1.00 94.31 171 GLY A C 1
ATOM 1301 O O . GLY A 1 171 ? -7.475 6.225 14.609 1.00 94.31 171 GLY A O 1
ATOM 1302 N N . LEU A 1 172 ? -5.332 5.504 14.706 1.00 95.31 172 LEU A N 1
ATOM 1303 C CA . LEU A 1 172 ? -5.553 4.129 14.281 1.00 95.31 172 LEU A CA 1
ATOM 1304 C C . LEU A 1 172 ? -5.522 3.256 15.538 1.00 95.31 172 LEU A C 1
ATOM 1306 O O . LEU A 1 172 ? -4.463 3.061 16.134 1.00 95.31 172 LEU A O 1
ATOM 1310 N N . LEU A 1 173 ? -6.692 2.793 15.962 1.00 94.50 173 LEU A N 1
ATOM 1311 C CA . LEU A 1 173 ? -6.869 1.986 17.160 1.00 94.50 173 LEU A CA 1
ATOM 1312 C C . LEU A 1 173 ? -7.004 0.517 16.758 1.00 94.50 173 LEU A C 1
ATOM 1314 O O . LEU A 1 173 ? -7.903 0.165 15.997 1.00 94.50 173 LEU A O 1
ATOM 1318 N N . ILE A 1 174 ? -6.123 -0.333 17.277 1.00 95.31 174 ILE A N 1
ATOM 1319 C CA . ILE A 1 174 ? -6.172 -1.783 17.089 1.00 95.31 174 ILE A CA 1
ATOM 1320 C C . ILE A 1 174 ? -6.562 -2.394 18.427 1.00 95.31 174 ILE A C 1
ATOM 1322 O O . ILE A 1 174 ? -5.848 -2.205 19.409 1.00 95.31 174 ILE A O 1
ATOM 1326 N N . THR A 1 175 ? -7.672 -3.124 18.475 1.00 94.31 175 THR A N 1
ATOM 1327 C CA . THR A 1 175 ? -8.158 -3.764 19.705 1.00 94.31 175 THR A CA 1
ATOM 1328 C C . THR A 1 175 ? -8.275 -5.268 19.516 1.00 94.31 175 THR A C 1
ATOM 1330 O O . THR A 1 175 ? -8.972 -5.732 18.614 1.00 94.31 175 THR A O 1
ATOM 1333 N N . LEU A 1 176 ? -7.624 -6.044 20.381 1.00 94.19 176 LEU A N 1
ATOM 1334 C CA . LEU A 1 176 ? -7.753 -7.499 20.390 1.00 94.19 176 LEU A CA 1
ATOM 1335 C C . LEU A 1 176 ? -9.164 -7.898 20.832 1.00 94.19 176 LEU A C 1
ATOM 1337 O O . LEU A 1 176 ? -9.691 -7.403 21.831 1.00 94.19 176 LEU A O 1
ATOM 1341 N N . CYS A 1 177 ? -9.808 -8.784 20.076 1.00 91.56 177 CYS A N 1
ATOM 1342 C CA . CYS A 1 177 ? -11.213 -9.115 20.291 1.00 91.56 177 CYS A CA 1
ATOM 1343 C C . CYS A 1 177 ? -11.449 -9.996 21.523 1.00 91.56 177 CYS A C 1
ATOM 1345 O O . CYS A 1 177 ? -12.577 -10.025 22.005 1.00 91.56 177 CYS A O 1
ATOM 1347 N N . PHE A 1 178 ? -10.435 -10.703 22.027 1.00 91.62 178 PHE A N 1
ATOM 1348 C CA . PHE A 1 178 ? -10.563 -11.529 23.226 1.00 91.62 178 PHE A CA 1
ATOM 1349 C C . PHE A 1 178 ? -10.244 -10.714 24.490 1.00 91.62 178 PHE A C 1
ATOM 1351 O O . PHE A 1 178 ? -11.147 -10.414 25.271 1.00 91.62 178 PHE A O 1
ATOM 1358 N N . SER A 1 179 ? -8.999 -10.254 24.663 1.00 92.81 179 SER A N 1
ATOM 1359 C CA . SER A 1 179 ? -8.588 -9.499 25.863 1.00 92.81 179 SER A CA 1
ATOM 1360 C C . SER A 1 179 ? -9.132 -8.071 25.943 1.00 92.81 179 SER A C 1
ATOM 1362 O O . SER A 1 179 ? -9.138 -7.481 27.022 1.00 92.81 179 SER A O 1
ATOM 1364 N N . ARG A 1 180 ? -9.580 -7.489 24.820 1.00 91.81 180 ARG A N 1
ATOM 1365 C CA . ARG A 1 180 ? -9.880 -6.048 24.675 1.00 91.81 180 ARG A CA 1
ATOM 1366 C C . ARG A 1 180 ? -8.655 -5.152 24.856 1.00 91.81 180 ARG A C 1
ATOM 1368 O O . ARG A 1 180 ? -8.810 -3.944 25.042 1.00 91.81 180 ARG A O 1
ATOM 1375 N N . TYR A 1 181 ? -7.450 -5.723 24.812 1.00 95.38 181 TYR A N 1
ATOM 1376 C CA . TYR A 1 181 ? -6.228 -4.943 24.897 1.00 95.38 181 TYR A CA 1
ATOM 1377 C C . TYR A 1 181 ? -6.053 -4.132 23.615 1.00 95.38 181 TYR A C 1
ATOM 1379 O O . TYR A 1 181 ? -6.210 -4.656 22.510 1.00 95.38 181 TYR A O 1
ATOM 1387 N N . ALA A 1 182 ? -5.810 -2.834 23.776 1.00 95.06 182 ALA A N 1
ATOM 1388 C CA . ALA A 1 182 ? -5.869 -1.873 22.690 1.00 95.06 182 ALA A CA 1
ATOM 1389 C C . ALA A 1 182 ? -4.541 -1.141 22.527 1.00 95.06 182 ALA A C 1
ATOM 1391 O O . ALA A 1 182 ? -3.884 -0.791 23.506 1.00 95.06 182 ALA A O 1
ATOM 1392 N N . PHE A 1 183 ? -4.189 -0.877 21.276 1.00 97.50 183 PHE A N 1
ATOM 1393 C CA . PHE A 1 183 ? -3.022 -0.115 20.871 1.00 97.50 183 PHE A CA 1
ATOM 1394 C C . PHE A 1 183 ? -3.448 1.067 20.002 1.00 97.50 183 PHE A C 1
ATOM 1396 O O . PHE A 1 183 ? -4.239 0.903 19.070 1.00 97.50 183 PHE A O 1
ATOM 1403 N N . LEU A 1 184 ? -2.898 2.248 20.286 1.00 97.06 184 LEU A N 1
ATOM 1404 C CA . LEU A 1 184 ? -3.165 3.477 19.546 1.00 97.06 184 LEU A CA 1
ATOM 1405 C C . LEU A 1 184 ? -1.931 3.962 18.772 1.00 97.06 184 LEU A C 1
ATOM 1407 O O . LEU A 1 184 ? -0.938 4.396 19.360 1.00 97.06 184 LEU A O 1
ATOM 1411 N N . ALA A 1 185 ? -2.042 3.993 17.444 1.00 97.00 185 ALA A N 1
ATOM 1412 C CA . ALA A 1 185 ? -1.118 4.712 16.573 1.00 97.00 185 ALA A CA 1
ATOM 1413 C C . ALA A 1 185 ? -1.673 6.093 16.200 1.00 97.00 185 ALA A C 1
ATOM 1415 O O . ALA A 1 185 ? -2.832 6.242 15.807 1.00 97.00 185 ALA A O 1
ATOM 1416 N N . ILE A 1 186 ? -0.820 7.107 16.287 1.00 96.81 186 ILE A N 1
ATOM 1417 C CA . ILE A 1 186 ? -1.114 8.499 15.971 1.00 96.81 186 ILE A CA 1
ATOM 1418 C C . ILE A 1 186 ? -0.593 8.823 14.576 1.00 96.81 186 ILE A C 1
ATOM 1420 O O . ILE A 1 186 ? 0.542 8.519 14.216 1.00 96.81 186 ILE A O 1
ATOM 1424 N N . THR A 1 187 ? -1.418 9.490 13.775 1.00 95.44 187 THR A N 1
ATOM 1425 C CA . THR A 1 187 ? -1.037 9.900 12.423 1.00 95.44 187 THR A CA 1
ATOM 1426 C C . THR A 1 187 ? -1.748 11.174 11.988 1.00 95.44 187 THR A C 1
ATOM 1428 O O . THR A 1 187 ? -2.833 11.521 12.449 1.00 95.44 187 THR A O 1
ATOM 1431 N N . LEU A 1 188 ? -1.127 11.892 11.055 1.00 94.50 188 LEU A N 1
ATOM 1432 C CA . LEU A 1 188 ? -1.673 13.108 10.444 1.00 94.50 188 LEU A CA 1
ATOM 1433 C C . LEU A 1 188 ? -2.306 12.836 9.070 1.00 94.50 188 LEU A C 1
ATOM 1435 O O . LEU A 1 188 ? -2.773 13.762 8.404 1.00 94.50 188 LEU A O 1
ATOM 1439 N N . ARG A 1 189 ? -2.285 11.577 8.616 1.00 92.50 189 ARG A N 1
ATOM 1440 C CA . ARG A 1 189 ? -2.757 11.133 7.299 1.00 92.50 189 ARG A CA 1
ATOM 1441 C C . ARG A 1 189 ? -3.696 9.948 7.461 1.00 92.50 189 ARG A C 1
ATOM 1443 O O . ARG A 1 189 ? -3.462 9.100 8.309 1.00 92.50 189 ARG A O 1
ATOM 1450 N N . GLN A 1 190 ? -4.711 9.869 6.606 1.00 90.94 190 GLN A N 1
ATOM 1451 C CA . GLN A 1 190 ? -5.652 8.749 6.560 1.00 90.94 190 GLN A CA 1
ATOM 1452 C C . GLN A 1 190 ? -5.479 7.957 5.256 1.00 90.94 190 GLN A C 1
ATOM 1454 O O . GLN A 1 190 ? -6.375 7.905 4.416 1.00 90.94 190 GLN A O 1
ATOM 1459 N N . ASP A 1 191 ? -4.287 7.401 5.045 1.00 91.81 191 ASP A N 1
ATOM 1460 C CA . ASP A 1 191 ? -3.924 6.649 3.843 1.00 91.81 191 ASP A CA 1
ATOM 1461 C C . ASP A 1 191 ? -3.345 5.268 4.165 1.00 91.81 191 ASP A C 1
ATOM 1463 O O . ASP A 1 191 ? -3.165 4.900 5.324 1.00 91.81 191 ASP A O 1
ATOM 1467 N N . LEU A 1 192 ? -3.098 4.472 3.122 1.00 91.56 192 LEU A N 1
ATOM 1468 C CA . LEU A 1 192 ? -2.630 3.101 3.291 1.00 91.56 192 LEU A CA 1
ATOM 1469 C C . LEU A 1 192 ? -1.259 3.022 3.991 1.00 91.56 192 LEU A C 1
ATOM 1471 O O . LEU A 1 192 ? -1.136 2.193 4.887 1.00 91.56 192 LEU A O 1
ATOM 1475 N N . PRO A 1 193 ? -0.249 3.855 3.655 1.00 92.12 193 PRO A N 1
ATOM 1476 C CA . PRO A 1 193 ? 1.006 3.883 4.402 1.00 92.12 193 PRO A CA 1
ATOM 1477 C C . PRO A 1 193 ? 0.807 4.066 5.906 1.00 92.12 193 PRO A C 1
ATOM 1479 O O . PRO A 1 193 ? 1.333 3.257 6.658 1.00 92.12 193 PRO A O 1
ATOM 1482 N N . ALA A 1 194 ? -0.013 5.034 6.334 1.00 92.75 194 ALA A N 1
ATOM 1483 C CA . ALA A 1 194 ? -0.282 5.255 7.754 1.00 92.75 194 ALA A CA 1
ATOM 1484 C C . ALA A 1 194 ? -0.945 4.045 8.436 1.00 92.75 194 ALA A C 1
ATOM 1486 O O . ALA A 1 194 ? -0.633 3.746 9.586 1.00 92.75 194 ALA A O 1
ATOM 1487 N N . VAL A 1 195 ? -1.833 3.332 7.732 1.00 94.38 195 VAL A N 1
ATOM 1488 C CA . VAL A 1 195 ? -2.432 2.088 8.245 1.00 94.38 195 VAL A CA 1
ATOM 1489 C C . VAL A 1 195 ? -1.376 0.995 8.410 1.00 94.38 195 VAL A C 1
ATOM 1491 O O . VAL A 1 195 ? -1.336 0.346 9.449 1.00 94.38 195 VAL A O 1
ATOM 1494 N N . LEU A 1 196 ? -0.514 0.795 7.409 1.00 94.56 196 LEU A N 1
ATOM 1495 C CA . LEU A 1 196 ? 0.555 -0.206 7.469 1.00 94.56 196 LEU A CA 1
ATOM 1496 C C . LEU A 1 196 ? 1.556 0.112 8.587 1.00 94.56 196 LEU A C 1
ATOM 1498 O O . LEU A 1 196 ? 1.889 -0.773 9.362 1.00 94.56 196 LEU A O 1
ATOM 1502 N N . ASP A 1 197 ? 1.985 1.373 8.700 1.00 93.44 197 ASP A N 1
ATOM 1503 C CA . ASP A 1 197 ? 2.860 1.852 9.776 1.00 93.44 197 ASP A CA 1
ATOM 1504 C C . ASP A 1 197 ? 2.251 1.588 11.161 1.00 93.44 197 ASP A C 1
ATOM 1506 O O . ASP A 1 197 ? 2.918 1.063 12.052 1.00 93.44 197 ASP A O 1
ATOM 1510 N N . GLY A 1 198 ? 0.965 1.906 11.334 1.00 94.88 198 GLY A N 1
ATOM 1511 C CA . GLY A 1 198 ? 0.270 1.685 12.598 1.00 94.88 198 GLY A CA 1
ATOM 1512 C C . GLY A 1 198 ? 0.080 0.205 12.942 1.00 94.88 198 GLY A C 1
ATOM 1513 O O . GLY A 1 198 ? 0.211 -0.156 14.107 1.00 94.88 198 GLY A O 1
ATOM 1514 N N . LEU A 1 199 ? -0.172 -0.661 11.954 1.00 95.69 199 LEU A N 1
ATOM 1515 C CA . LEU A 1 199 ? -0.262 -2.110 12.170 1.00 95.69 199 LEU A CA 1
ATOM 1516 C C . LEU A 1 199 ? 1.097 -2.727 12.514 1.00 95.69 199 LEU A C 1
ATOM 1518 O O . LEU A 1 199 ? 1.172 -3.519 13.442 1.00 95.69 199 LEU A O 1
ATOM 1522 N N . GLU A 1 200 ? 2.175 -2.333 11.834 1.00 95.25 200 GLU A N 1
ATOM 1523 C CA . GLU A 1 200 ? 3.537 -2.774 12.172 1.00 95.25 200 GLU A CA 1
ATOM 1524 C C . GLU A 1 200 ? 3.906 -2.422 13.619 1.00 95.25 200 GLU A C 1
ATOM 1526 O O . GLU A 1 200 ? 4.420 -3.264 14.364 1.00 95.25 200 GLU A O 1
ATOM 1531 N N . ALA A 1 201 ? 3.587 -1.196 14.041 1.00 95.19 201 ALA A N 1
ATOM 1532 C CA . ALA A 1 201 ? 3.786 -0.763 15.417 1.00 95.19 201 ALA A CA 1
ATOM 1533 C C . ALA A 1 201 ? 2.902 -1.553 16.400 1.00 95.19 201 ALA A C 1
ATOM 1535 O O . ALA A 1 201 ? 3.381 -1.946 17.463 1.00 95.19 201 ALA A O 1
ATOM 1536 N N . ALA A 1 202 ? 1.651 -1.850 16.030 1.00 96.62 202 ALA A N 1
ATOM 1537 C CA . ALA A 1 202 ? 0.735 -2.647 16.844 1.00 96.62 202 ALA A CA 1
ATOM 1538 C C . ALA A 1 202 ? 1.233 -4.087 17.035 1.00 96.62 202 ALA A C 1
ATOM 1540 O O . ALA A 1 202 ? 1.279 -4.577 18.160 1.00 96.62 202 ALA A O 1
ATOM 1541 N N . TRP A 1 203 ? 1.664 -4.763 15.967 1.00 96.44 203 TRP A N 1
ATOM 1542 C CA . TRP A 1 203 ? 2.195 -6.129 16.058 1.00 96.44 203 TRP A CA 1
ATOM 1543 C C . TRP A 1 203 ? 3.469 -6.194 16.882 1.00 96.44 203 TRP A C 1
ATOM 1545 O O . TRP A 1 203 ? 3.647 -7.123 17.664 1.00 96.44 203 TRP A O 1
ATOM 1555 N N . THR A 1 204 ? 4.325 -5.180 16.756 1.00 95.69 204 THR A N 1
ATOM 1556 C CA . THR A 1 204 ? 5.514 -5.047 17.603 1.00 95.69 204 THR A CA 1
ATOM 1557 C C . THR A 1 204 ? 5.123 -4.868 19.070 1.00 95.69 204 THR A C 1
ATOM 1559 O O . THR A 1 204 ? 5.703 -5.509 19.939 1.00 95.69 204 THR A O 1
ATOM 1562 N N . PHE A 1 205 ? 4.109 -4.045 19.352 1.00 96.56 205 PHE A N 1
ATOM 1563 C CA . PHE A 1 205 ? 3.600 -3.812 20.704 1.00 96.56 205 PHE A CA 1
ATOM 1564 C C . PHE A 1 205 ? 2.988 -5.067 21.339 1.00 96.56 205 PHE A C 1
ATOM 1566 O O . PHE A 1 205 ? 3.258 -5.354 22.503 1.00 96.56 205 PHE A O 1
ATOM 1573 N N . PHE A 1 206 ? 2.201 -5.839 20.587 1.00 96.69 206 PHE A N 1
ATOM 1574 C CA . PHE A 1 206 ? 1.643 -7.105 21.069 1.00 96.69 206 PHE A CA 1
ATOM 1575 C C . PHE A 1 206 ? 2.687 -8.242 21.085 1.00 96.69 206 PHE A C 1
ATOM 1577 O O . PHE A 1 206 ? 2.525 -9.239 21.786 1.00 96.69 206 PHE A O 1
ATOM 1584 N N . GLY A 1 207 ? 3.782 -8.116 20.335 1.00 95.62 207 GLY A N 1
ATOM 1585 C CA . GLY A 1 207 ? 4.776 -9.181 20.180 1.00 95.62 207 GLY A CA 1
ATOM 1586 C C . GLY A 1 207 ? 4.292 -10.346 19.307 1.00 95.62 207 GLY A C 1
ATOM 1587 O O . GLY A 1 207 ? 4.826 -11.447 19.404 1.00 95.62 207 GLY A O 1
ATOM 1588 N N . GLY A 1 208 ? 3.284 -10.120 18.462 1.00 96.06 208 GLY A N 1
ATOM 1589 C CA . GLY A 1 208 ? 2.682 -11.141 17.608 1.00 96.06 208 GLY A CA 1
ATOM 1590 C C . GLY A 1 208 ? 1.552 -10.594 16.735 1.00 96.06 208 GLY A C 1
ATOM 1591 O O . GLY A 1 208 ? 1.136 -9.442 16.870 1.00 96.06 208 GLY A O 1
ATOM 1592 N N . VAL A 1 209 ? 1.059 -11.431 15.824 1.00 96.69 209 VAL A N 1
ATOM 1593 C CA . VAL A 1 209 ? 0.022 -11.091 14.838 1.00 96.69 209 VAL A CA 1
ATOM 1594 C C . VAL A 1 209 ? -1.225 -11.948 15.077 1.00 96.69 209 VAL A C 1
ATOM 1596 O O . VAL A 1 209 ? -1.129 -13.125 15.412 1.00 96.69 209 VAL A O 1
ATOM 1599 N N . VAL A 1 210 ? -2.417 -11.380 14.902 1.00 96.19 210 VAL A N 1
ATOM 1600 C CA . VAL A 1 210 ? -3.678 -12.144 14.970 1.00 96.19 210 VAL A CA 1
ATOM 1601 C C . VAL A 1 210 ? -3.918 -12.966 13.705 1.00 96.19 210 VAL A C 1
ATOM 1603 O O . VAL A 1 210 ? -3.396 -12.650 12.641 1.00 96.19 210 VAL A O 1
ATOM 1606 N N . ARG A 1 211 ? -4.770 -13.992 13.772 1.00 95.00 211 ARG A N 1
ATOM 1607 C CA . ARG A 1 211 ? -5.135 -14.788 12.580 1.00 95.00 211 ARG A CA 1
ATOM 1608 C C . ARG A 1 211 ? -6.045 -14.033 11.610 1.00 95.00 211 ARG A C 1
ATOM 1610 O O . ARG A 1 211 ? -6.002 -14.276 10.404 1.00 95.00 211 ARG A O 1
ATOM 1617 N N . ARG A 1 212 ? -6.872 -13.125 12.124 1.00 93.19 212 ARG A N 1
ATOM 1618 C CA . ARG A 1 212 ? -7.883 -12.379 11.375 1.00 93.19 212 ARG A CA 1
ATOM 1619 C C . ARG A 1 212 ? -7.926 -10.921 11.824 1.00 93.19 212 ARG A C 1
ATOM 1621 O O . ARG A 1 212 ? -8.008 -10.629 13.011 1.00 93.19 212 ARG A O 1
ATOM 1628 N N . LEU A 1 213 ? -7.908 -9.994 10.875 1.00 92.56 213 LEU A N 1
ATOM 1629 C CA . LEU A 1 213 ? -8.051 -8.566 11.140 1.00 92.56 213 LEU A CA 1
ATOM 1630 C C . LEU A 1 213 ? -9.394 -8.079 10.605 1.00 92.56 213 LEU A C 1
ATOM 1632 O O . LEU A 1 213 ? -9.619 -8.069 9.392 1.00 92.56 213 LEU A O 1
ATOM 1636 N N . VAL A 1 214 ? -10.260 -7.648 11.514 1.00 89.06 214 VAL A N 1
ATOM 1637 C CA . VAL A 1 214 ? -11.561 -7.070 11.197 1.00 89.06 214 VAL A CA 1
ATOM 1638 C C . VAL A 1 214 ? -11.382 -5.593 10.878 1.00 89.06 214 VAL A C 1
ATOM 1640 O O . VAL A 1 214 ? -11.031 -4.802 11.750 1.00 89.06 214 VAL A O 1
ATOM 1643 N N . ALA A 1 215 ? -11.606 -5.224 9.618 1.00 85.50 215 ALA A N 1
ATOM 1644 C CA . ALA A 1 215 ? -11.477 -3.847 9.152 1.00 85.50 215 ALA A CA 1
ATOM 1645 C C . ALA A 1 215 ? -12.863 -3.236 8.925 1.00 85.50 215 ALA A C 1
ATOM 1647 O O . ALA A 1 215 ? -13.547 -3.566 7.950 1.00 85.50 215 ALA A O 1
ATOM 1648 N N . ASP A 1 216 ? -13.274 -2.326 9.808 1.00 73.00 216 ASP A N 1
ATOM 1649 C CA . ASP A 1 216 ? -14.552 -1.635 9.680 1.00 73.00 216 ASP A CA 1
ATOM 1650 C C . ASP A 1 216 ? -14.415 -0.312 8.926 1.00 73.00 216 ASP A C 1
ATOM 1652 O O . ASP A 1 216 ? -13.755 0.620 9.378 1.00 73.00 216 ASP A O 1
ATOM 1656 N N . ASN A 1 217 ? -15.062 -0.219 7.761 1.00 65.69 217 ASN A N 1
ATOM 1657 C CA . ASN A 1 217 ? -15.164 1.011 6.967 1.00 65.69 217 ASN A CA 1
ATOM 1658 C C . ASN A 1 217 ? -13.823 1.755 6.750 1.00 65.69 217 ASN A C 1
ATOM 1660 O O . ASN A 1 217 ? -13.757 2.985 6.684 1.00 65.69 217 ASN A O 1
ATOM 1664 N N . LEU A 1 218 ? -12.731 0.996 6.642 1.00 79.69 218 LEU A N 1
ATOM 1665 C CA . LEU A 1 218 ? -11.382 1.523 6.506 1.00 79.69 218 LEU A CA 1
ATOM 1666 C C . LEU A 1 218 ? -11.051 1.726 5.025 1.00 79.69 218 LEU A C 1
ATOM 1668 O O . LEU A 1 218 ? -10.438 0.860 4.409 1.00 79.69 218 LEU A O 1
ATOM 1672 N N . THR A 1 219 ? -11.440 2.862 4.439 1.00 80.06 219 THR A N 1
ATOM 1673 C CA . THR A 1 219 ? -11.283 3.150 2.993 1.00 80.06 219 THR A CA 1
ATOM 1674 C C . THR A 1 219 ? -9.891 2.847 2.405 1.00 80.06 219 THR A C 1
ATOM 1676 O O . THR A 1 219 ? -9.822 2.348 1.282 1.00 80.06 219 THR A O 1
ATOM 1679 N N . PRO A 1 220 ? -8.759 3.096 3.105 1.00 84.50 220 PRO A N 1
ATOM 1680 C CA . PRO A 1 220 ? -7.442 2.722 2.581 1.00 84.50 220 PRO A CA 1
ATOM 1681 C C . PRO A 1 220 ? -7.249 1.210 2.365 1.00 84.50 220 PRO A C 1
ATOM 1683 O O . PRO A 1 220 ? -6.471 0.809 1.497 1.00 84.50 220 PRO A O 1
ATOM 1686 N N . VAL A 1 221 ? -7.962 0.391 3.141 1.00 85.19 221 VAL A N 1
ATOM 1687 C CA . VAL A 1 221 ? -7.921 -1.078 3.136 1.00 85.19 221 VAL A CA 1
ATOM 1688 C C . VAL A 1 221 ? -9.052 -1.666 2.296 1.00 85.19 221 VAL A C 1
ATOM 1690 O O . VAL A 1 221 ? -8.811 -2.548 1.472 1.00 85.19 221 VAL A O 1
ATOM 1693 N N . VAL A 1 222 ? -10.274 -1.161 2.461 1.00 82.69 222 VAL A N 1
ATOM 1694 C CA . VAL A 1 222 ? -11.476 -1.612 1.756 1.00 82.69 222 VAL A CA 1
ATOM 1695 C C . VAL A 1 222 ? -11.800 -0.618 0.642 1.00 82.69 222 VAL A C 1
ATOM 1697 O O . VAL A 1 222 ? -12.319 0.468 0.875 1.00 82.69 222 VAL A O 1
ATOM 1700 N N . THR A 1 223 ? -11.493 -1.007 -0.594 1.00 79.19 223 THR A N 1
ATOM 1701 C CA . THR A 1 223 ? -11.716 -0.195 -1.805 1.00 79.19 223 THR A CA 1
ATOM 1702 C C . THR A 1 223 ? -13.168 -0.213 -2.280 1.00 79.19 223 THR A C 1
ATOM 1704 O O . THR A 1 223 ? -13.648 0.777 -2.830 1.00 79.19 223 THR A O 1
ATOM 1707 N N . ARG A 1 224 ? -13.883 -1.323 -2.058 1.00 70.12 224 ARG A N 1
ATOM 1708 C CA . ARG A 1 224 ? -15.320 -1.455 -2.320 1.00 70.12 224 ARG A CA 1
ATOM 1709 C C . ARG A 1 224 ? -15.968 -2.190 -1.156 1.00 70.12 224 ARG A C 1
ATOM 1711 O O . ARG A 1 224 ? -15.689 -3.367 -0.945 1.00 70.12 224 ARG A O 1
ATOM 1718 N N . ALA A 1 225 ? -16.847 -1.502 -0.437 1.00 63.84 225 ALA A N 1
ATOM 1719 C CA . ALA A 1 225 ? -17.682 -2.113 0.584 1.00 63.84 225 ALA A CA 1
ATOM 1720 C C . ALA A 1 225 ? -18.805 -2.909 -0.103 1.00 63.84 225 ALA A C 1
ATOM 1722 O O . ALA A 1 225 ? -19.679 -2.333 -0.749 1.00 63.84 225 ALA A O 1
ATOM 1723 N N . ASP A 1 226 ? -18.748 -4.233 -0.016 1.00 66.62 226 ASP A N 1
ATOM 1724 C CA . ASP A 1 226 ? -19.725 -5.155 -0.593 1.00 66.62 226 ASP A CA 1
ATOM 1725 C C . ASP A 1 226 ? -19.906 -6.320 0.380 1.00 66.62 226 ASP A C 1
ATOM 1727 O O . ASP A 1 226 ? -18.936 -6.784 0.976 1.00 66.62 226 ASP A O 1
ATOM 1731 N N . ARG A 1 227 ? -21.150 -6.761 0.578 1.00 59.59 227 ARG A N 1
ATOM 1732 C CA . ARG A 1 227 ? -21.481 -7.796 1.564 1.00 59.59 227 ARG A CA 1
ATOM 1733 C C . ARG A 1 227 ? -20.921 -9.169 1.196 1.00 59.59 227 ARG A C 1
ATOM 1735 O O . ARG A 1 227 ? -20.625 -9.946 2.095 1.00 59.59 227 ARG A O 1
ATOM 1742 N N . TYR A 1 228 ? -20.832 -9.478 -0.094 1.00 63.59 228 TYR A N 1
ATOM 1743 C CA . TYR A 1 228 ? -20.463 -10.809 -0.575 1.00 63.59 228 TYR A CA 1
ATOM 1744 C C . TYR A 1 228 ? -19.075 -10.818 -1.206 1.00 63.59 228 TYR A C 1
ATOM 1746 O O . TYR A 1 228 ? -18.361 -11.808 -1.105 1.00 63.59 228 TYR A O 1
ATOM 1754 N N . THR A 1 229 ? -18.691 -9.728 -1.875 1.00 65.50 229 THR A N 1
ATOM 1755 C CA . THR A 1 229 ? -17.411 -9.619 -2.592 1.00 65.50 229 THR A CA 1
ATOM 1756 C C . THR A 1 229 ? -16.718 -8.285 -2.287 1.00 65.50 229 THR A C 1
ATOM 1758 O O . THR A 1 229 ? -16.620 -7.414 -3.160 1.00 65.50 229 THR A O 1
ATOM 1761 N N . PRO A 1 230 ? -16.266 -8.073 -1.039 1.00 74.44 230 PRO A N 1
ATOM 1762 C CA . PRO A 1 230 ? -15.589 -6.843 -0.650 1.00 74.44 230 PRO A CA 1
ATOM 1763 C C . PRO A 1 230 ? -14.279 -6.677 -1.431 1.00 74.44 230 PRO A C 1
ATOM 1765 O O . PRO A 1 230 ? -13.462 -7.591 -1.539 1.00 74.44 230 PRO A O 1
ATOM 1768 N N . GLY A 1 231 ? -14.068 -5.487 -1.990 1.00 79.06 231 GLY A N 1
ATOM 1769 C CA . GLY A 1 231 ? -12.840 -5.157 -2.707 1.00 79.06 231 GLY A CA 1
ATOM 1770 C C . GLY A 1 231 ? -11.741 -4.762 -1.730 1.00 79.06 231 GLY A C 1
ATOM 1771 O O . GLY A 1 231 ? -11.809 -3.680 -1.147 1.00 79.06 231 GLY A O 1
ATOM 1772 N N . ILE A 1 232 ? -10.703 -5.582 -1.585 1.00 85.00 232 ILE A N 1
ATOM 1773 C CA . ILE A 1 232 ? -9.555 -5.294 -0.714 1.00 85.00 232 ILE A CA 1
ATOM 1774 C C . ILE A 1 232 ? -8.453 -4.605 -1.523 1.00 85.00 232 ILE A C 1
ATOM 1776 O O . ILE A 1 232 ? -8.189 -4.955 -2.675 1.00 85.00 232 ILE A O 1
ATOM 1780 N N . ASN A 1 233 ? -7.797 -3.611 -0.925 1.00 90.00 233 ASN A N 1
ATOM 1781 C CA . ASN A 1 233 ? -6.635 -2.967 -1.516 1.00 90.00 233 ASN A CA 1
ATOM 1782 C C . ASN A 1 233 ? -5.525 -4.000 -1.763 1.00 90.00 233 ASN A C 1
ATOM 1784 O O . ASN A 1 233 ? -5.092 -4.691 -0.844 1.00 90.00 233 ASN A O 1
ATOM 1788 N N . ARG A 1 234 ? -5.029 -4.072 -3.002 1.00 88.44 234 ARG A N 1
ATOM 1789 C CA . ARG A 1 234 ? -4.027 -5.060 -3.428 1.00 88.44 234 ARG A CA 1
ATOM 1790 C C . ARG A 1 234 ? -2.764 -5.053 -2.563 1.00 88.44 234 ARG A C 1
ATOM 1792 O O . ARG A 1 234 ? -2.292 -6.114 -2.181 1.00 88.44 234 ARG A O 1
ATOM 1799 N N . VAL A 1 235 ? -2.244 -3.871 -2.229 1.00 91.06 235 VAL A N 1
ATOM 1800 C CA . VAL A 1 235 ? -1.027 -3.736 -1.411 1.00 91.06 235 VAL A CA 1
ATOM 1801 C C . VAL A 1 235 ? -1.286 -4.186 0.026 1.00 91.06 235 VAL A C 1
ATOM 1803 O O . VAL A 1 235 ? -0.433 -4.823 0.633 1.00 91.06 235 VAL A O 1
ATOM 1806 N N . PHE A 1 236 ? -2.476 -3.902 0.558 1.00 92.50 236 PHE A N 1
ATOM 1807 C CA . PHE A 1 236 ? -2.868 -4.379 1.882 1.00 92.50 236 PHE A CA 1
ATOM 1808 C C . PHE A 1 236 ? -3.065 -5.897 1.921 1.00 92.50 236 PHE A C 1
ATOM 1810 O O . PHE A 1 236 ? -2.717 -6.538 2.904 1.00 92.50 236 PHE A O 1
ATOM 1817 N N . LEU A 1 237 ? -3.585 -6.488 0.844 1.00 90.94 237 LEU A N 1
ATOM 1818 C CA . LEU A 1 237 ? -3.706 -7.938 0.735 1.00 90.94 237 LEU A CA 1
ATOM 1819 C C . LEU A 1 237 ? -2.327 -8.613 0.701 1.00 90.94 237 LEU A C 1
ATOM 1821 O O . LEU A 1 237 ? -2.128 -9.611 1.382 1.00 90.94 237 LEU A O 1
ATOM 1825 N N . GLU A 1 238 ? -1.365 -8.045 -0.034 1.00 91.81 238 GLU A N 1
ATOM 1826 C CA . GLU A 1 238 ? 0.029 -8.513 -0.011 1.00 91.81 238 GLU A CA 1
ATOM 1827 C C . GLU A 1 238 ? 0.650 -8.386 1.389 1.00 91.81 238 GLU A C 1
ATOM 1829 O O . GLU A 1 238 ? 1.376 -9.278 1.818 1.00 91.81 238 GLU A O 1
ATOM 1834 N N . TYR A 1 239 ? 0.328 -7.318 2.124 1.00 93.81 239 TYR A N 1
ATOM 1835 C CA . TYR A 1 239 ? 0.746 -7.152 3.516 1.00 93.81 239 TYR A CA 1
ATOM 1836 C C . TYR A 1 239 ? 0.160 -8.227 4.440 1.00 93.81 239 TYR A C 1
ATOM 1838 O O . TYR A 1 239 ? 0.890 -8.851 5.208 1.00 93.81 239 TYR A O 1
ATOM 1846 N N . ALA A 1 240 ? -1.147 -8.475 4.335 1.00 92.81 240 ALA A N 1
ATOM 1847 C CA . ALA A 1 240 ? -1.838 -9.493 5.116 1.00 92.81 240 ALA A CA 1
ATOM 1848 C C . ALA A 1 240 ? -1.264 -10.894 4.850 1.00 92.81 240 ALA A C 1
ATOM 1850 O O . ALA A 1 240 ? -0.986 -11.636 5.787 1.00 92.81 240 ALA A O 1
ATOM 1851 N N . GLN A 1 241 ? -0.975 -11.213 3.584 1.00 91.94 241 GLN A N 1
ATOM 1852 C CA . GLN A 1 241 ? -0.294 -12.451 3.190 1.00 91.94 241 GLN A CA 1
ATOM 1853 C C . GLN A 1 241 ? 1.127 -12.541 3.754 1.00 91.94 241 GLN A C 1
ATOM 1855 O O . GLN A 1 241 ? 1.517 -13.597 4.242 1.00 91.94 241 GLN A O 1
ATOM 1860 N N . TYR A 1 242 ? 1.886 -11.444 3.713 1.00 92.12 242 TYR A N 1
ATOM 1861 C CA . TYR A 1 242 ? 3.245 -11.393 4.249 1.00 92.12 242 TYR A CA 1
ATOM 1862 C C . TYR A 1 242 ? 3.286 -11.612 5.767 1.00 92.12 242 TYR A C 1
ATOM 1864 O O . TYR A 1 242 ? 4.162 -12.313 6.265 1.00 92.12 242 TYR A O 1
ATOM 1872 N N . ARG A 1 243 ? 2.330 -11.036 6.506 1.00 93.06 243 ARG A N 1
ATOM 1873 C CA . ARG A 1 243 ? 2.211 -11.201 7.964 1.00 93.06 243 ARG A CA 1
ATOM 1874 C C . ARG A 1 243 ? 1.425 -12.446 8.389 1.00 93.06 243 ARG A C 1
ATOM 1876 O O . ARG A 1 243 ? 1.463 -12.797 9.561 1.00 93.06 243 ARG A O 1
ATOM 1883 N N . GLY A 1 244 ? 0.749 -13.120 7.461 1.00 91.62 244 GLY A N 1
ATOM 1884 C CA . GLY A 1 244 ? 0.048 -14.381 7.704 1.00 91.62 244 GLY A CA 1
ATOM 1885 C C . GLY A 1 244 ? -1.357 -14.251 8.304 1.00 91.62 244 GLY A C 1
ATOM 1886 O O . GLY A 1 244 ? -1.850 -15.226 8.867 1.00 91.62 244 GLY A O 1
ATOM 1887 N N . PHE A 1 245 ? -2.013 -13.092 8.182 1.00 93.56 245 PHE A N 1
ATOM 1888 C CA . PHE A 1 245 ? -3.379 -12.883 8.679 1.00 93.56 245 PHE A CA 1
ATOM 1889 C C . PHE A 1 245 ? -4.404 -12.731 7.548 1.00 93.56 245 PHE A C 1
ATOM 1891 O O . PHE A 1 245 ? -4.085 -12.323 6.431 1.00 93.56 245 PHE A O 1
ATOM 1898 N N . VAL A 1 246 ? -5.668 -13.038 7.843 1.00 91.69 246 VAL A N 1
ATOM 1899 C CA . VAL A 1 246 ? -6.799 -12.873 6.918 1.00 91.69 246 VAL A CA 1
ATOM 1900 C C . VAL A 1 246 ? -7.495 -11.538 7.169 1.00 91.69 246 VAL A C 1
ATOM 1902 O O . VAL A 1 246 ? -7.737 -11.159 8.311 1.00 91.69 246 VAL A O 1
ATOM 1905 N N . VAL A 1 247 ? -7.849 -10.821 6.104 1.00 88.88 247 VAL A N 1
ATOM 1906 C CA . VAL A 1 247 ? -8.617 -9.572 6.198 1.00 88.88 247 VAL A CA 1
ATOM 1907 C C . VAL A 1 247 ? -10.107 -9.893 6.176 1.00 88.88 247 VAL A C 1
ATOM 1909 O O . VAL A 1 247 ? -10.588 -10.504 5.224 1.00 88.88 247 VAL A O 1
ATOM 1912 N N . ASP A 1 248 ? -10.830 -9.444 7.196 1.00 83.69 248 ASP A N 1
ATOM 1913 C CA . ASP A 1 248 ? -12.272 -9.634 7.351 1.00 83.69 248 ASP A CA 1
ATOM 1914 C C . ASP A 1 248 ? -12.982 -8.266 7.338 1.00 83.69 248 ASP A C 1
ATOM 1916 O O . ASP A 1 248 ? -13.082 -7.587 8.362 1.00 83.69 248 ASP A O 1
ATOM 1920 N N . PRO A 1 249 ? -1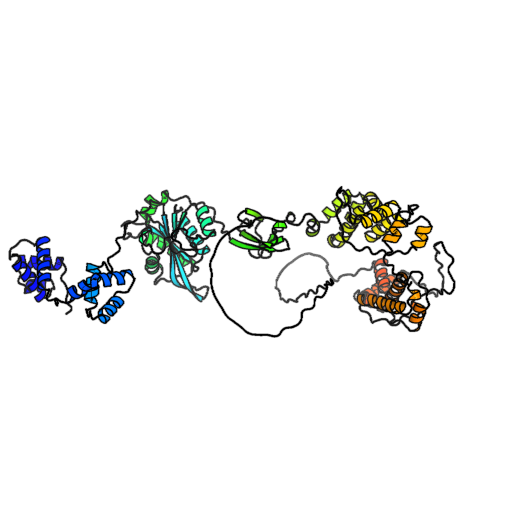3.386 -7.762 6.162 1.00 79.12 249 PRO A N 1
ATOM 1921 C CA . PRO A 1 249 ? -14.049 -6.469 6.063 1.00 79.12 249 PRO A CA 1
ATOM 1922 C C . PRO A 1 249 ? -15.474 -6.551 6.621 1.00 79.12 249 PRO A C 1
ATOM 1924 O O . PRO A 1 249 ? -16.269 -7.404 6.228 1.00 79.12 249 PRO A O 1
ATOM 1927 N N . ALA A 1 250 ? -15.827 -5.620 7.508 1.00 67.75 250 ALA A N 1
ATOM 1928 C CA . ALA A 1 250 ? -17.137 -5.638 8.150 1.00 67.75 250 ALA A CA 1
ATOM 1929 C C . ALA A 1 250 ? -18.289 -5.454 7.140 1.00 67.75 250 ALA A C 1
ATOM 1931 O O . ALA A 1 250 ? -18.241 -4.599 6.251 1.00 67.75 250 ALA A O 1
ATOM 1932 N N . VAL A 1 251 ? -19.366 -6.230 7.310 1.00 60.31 251 VAL A N 1
ATOM 1933 C CA . VAL A 1 251 ? -20.551 -6.168 6.441 1.00 60.31 251 VAL A CA 1
ATOM 1934 C C . VAL A 1 251 ? -21.263 -4.811 6.585 1.00 60.31 251 VAL A C 1
ATOM 1936 O O . VAL A 1 251 ? -21.660 -4.442 7.698 1.00 60.31 251 VAL A O 1
ATOM 1939 N N . PRO A 1 252 ? -21.510 -4.077 5.481 1.00 53.03 252 PRO A N 1
ATOM 1940 C CA . PRO A 1 252 ? -22.247 -2.817 5.526 1.00 53.03 252 PRO A CA 1
ATOM 1941 C C . PRO A 1 252 ? -23.658 -2.993 6.105 1.00 53.03 252 PRO A C 1
ATOM 1943 O O . PRO A 1 252 ? -24.377 -3.921 5.741 1.00 53.03 252 PRO A O 1
ATOM 1946 N N . ALA A 1 253 ? -24.067 -2.070 6.982 1.00 48.75 253 ALA A N 1
ATOM 1947 C CA . ALA A 1 253 ? -25.416 -1.987 7.557 1.00 48.75 253 ALA A CA 1
ATOM 1948 C C . ALA A 1 253 ? -25.889 -3.199 8.397 1.00 48.75 253 ALA A C 1
ATOM 1950 O O . ALA A 1 253 ? -27.086 -3.327 8.650 1.00 48.75 253 ALA A O 1
ATOM 1951 N N . HIS A 1 254 ? -24.976 -4.043 8.899 1.00 50.09 254 HIS A N 1
ATOM 1952 C CA . HIS A 1 254 ? -25.306 -5.136 9.824 1.00 50.09 254 HIS A CA 1
ATOM 1953 C C . HIS A 1 254 ? -24.449 -5.056 11.108 1.00 50.09 254 HIS A C 1
ATOM 1955 O O . HIS A 1 254 ? -23.380 -5.660 11.183 1.00 50.09 254 HIS A O 1
ATOM 1961 N N . PRO A 1 255 ? -24.895 -4.319 12.150 1.00 47.41 255 PRO A N 1
ATOM 1962 C CA . PRO A 1 255 ? -24.132 -4.135 13.394 1.00 47.41 255 PRO A CA 1
ATOM 1963 C C . PRO A 1 255 ? -23.839 -5.444 14.137 1.00 47.41 255 PRO A C 1
ATOM 1965 O O . PRO A 1 255 ? -22.905 -5.513 14.925 1.00 47.41 255 PRO A O 1
ATOM 1968 N N . THR A 1 256 ? -24.647 -6.479 13.902 1.00 46.25 256 THR A N 1
ATOM 1969 C CA . THR A 1 256 ? -24.583 -7.754 14.621 1.00 46.25 256 THR A CA 1
ATOM 1970 C C . THR A 1 256 ? -23.485 -8.696 14.158 1.00 46.25 256 THR A C 1
ATOM 1972 O O . THR A 1 256 ? -23.282 -9.688 14.834 1.00 46.25 256 THR A O 1
ATOM 1975 N N . GLY A 1 257 ? -22.788 -8.431 13.049 1.00 47.34 257 GLY A N 1
ATOM 1976 C CA . GLY A 1 257 ? -21.696 -9.295 12.579 1.00 47.34 257 GLY A CA 1
ATOM 1977 C C . GLY A 1 257 ? -20.327 -8.984 13.190 1.00 47.34 257 GLY A C 1
ATOM 1978 O O . GLY A 1 257 ? -19.397 -9.765 13.014 1.00 47.34 257 GLY A O 1
ATOM 1979 N N . LYS A 1 258 ? -20.180 -7.845 13.879 1.00 54.66 258 LYS A N 1
ATOM 1980 C CA . LYS A 1 258 ? -18.886 -7.412 14.415 1.00 54.66 258 LYS A CA 1
ATOM 1981 C C . LYS A 1 258 ? -18.572 -8.082 15.751 1.00 54.66 258 LYS A C 1
ATOM 1983 O O . LYS A 1 258 ? -19.480 -8.228 16.578 1.00 54.66 258 LYS A O 1
ATOM 1988 N N . PRO A 1 259 ? -17.296 -8.429 16.001 1.00 53.38 259 PRO A N 1
ATOM 1989 C CA . PRO A 1 259 ? -16.827 -8.695 17.350 1.00 53.38 259 PRO A CA 1
ATOM 1990 C C . PRO A 1 259 ? -17.200 -7.528 18.266 1.00 53.38 259 PRO A C 1
ATOM 1992 O O . PRO A 1 259 ? -17.281 -6.377 17.852 1.00 53.38 259 PRO A O 1
ATOM 1995 N N . LYS A 1 260 ? -17.479 -7.831 19.530 1.00 56.44 260 LYS A N 1
ATOM 1996 C CA . LYS A 1 260 ? -18.022 -6.867 20.488 1.00 56.44 260 LYS A CA 1
ATOM 1997 C C . LYS A 1 260 ? -16.943 -5.916 21.031 1.00 56.44 260 LYS A C 1
ATOM 1999 O O . LYS A 1 260 ? -16.635 -5.954 22.217 1.00 56.44 260 LYS A O 1
ATOM 2004 N N . VAL A 1 261 ? -16.343 -5.082 20.188 1.00 55.53 261 VAL A N 1
ATOM 2005 C CA . VAL A 1 261 ? -15.496 -3.975 20.650 1.00 55.53 261 VAL A CA 1
ATOM 2006 C C . VAL A 1 261 ? -16.379 -2.732 20.819 1.00 55.53 261 VAL A C 1
ATOM 2008 O O . VAL A 1 261 ? -17.249 -2.435 19.999 1.00 55.53 261 VAL A O 1
ATOM 2011 N N . GLU A 1 262 ? -16.248 -2.047 21.957 1.00 59.84 262 GLU A N 1
ATOM 2012 C CA . GLU A 1 262 ? -16.929 -0.768 22.200 1.00 59.84 262 GLU A CA 1
ATOM 2013 C C . GLU A 1 262 ? -16.477 0.276 21.164 1.00 59.84 262 GLU A C 1
ATOM 2015 O O . GLU A 1 262 ? -15.440 0.113 20.533 1.00 59.84 262 GLU A O 1
ATOM 2020 N N . ARG A 1 263 ? -17.219 1.382 20.991 1.00 66.88 263 ARG A N 1
ATOM 2021 C CA . ARG A 1 263 ? -16.776 2.489 20.120 1.00 66.88 263 ARG A CA 1
ATOM 2022 C C . ARG A 1 263 ? -15.444 3.056 20.635 1.00 66.88 263 ARG A C 1
ATOM 2024 O O . ARG A 1 263 ? -15.449 3.951 21.481 1.00 66.88 263 ARG A O 1
ATOM 2031 N N . GLY A 1 264 ? -14.328 2.559 20.108 1.00 75.19 264 GLY A N 1
ATOM 2032 C CA . GLY A 1 264 ? -13.001 2.813 20.659 1.00 75.19 264 GLY A CA 1
ATOM 2033 C C . GLY A 1 264 ? -12.519 4.239 20.417 1.00 75.19 264 GLY A C 1
ATOM 2034 O O . GLY A 1 264 ? -12.050 4.897 21.339 1.00 75.19 264 GLY A O 1
ATOM 2035 N N . ILE A 1 265 ? -12.734 4.778 19.211 1.00 83.81 265 ILE A N 1
ATOM 2036 C CA . ILE A 1 265 ? -12.270 6.131 18.858 1.00 83.81 265 ILE A CA 1
ATOM 2037 C C . ILE A 1 265 ? -12.896 7.240 19.724 1.00 83.81 265 ILE A C 1
ATOM 2039 O O . ILE A 1 265 ? -12.149 8.110 20.168 1.00 83.81 265 ILE A O 1
ATOM 2043 N N . PRO A 1 266 ? -14.220 7.278 19.993 1.00 83.31 266 PRO A N 1
ATOM 2044 C CA . PRO A 1 266 ? -14.783 8.239 20.942 1.00 83.31 266 PRO A CA 1
ATOM 2045 C C . PRO A 1 266 ? -14.162 8.158 22.339 1.00 83.31 266 PRO A C 1
ATOM 2047 O O . PRO A 1 266 ? -13.843 9.200 22.899 1.00 83.31 266 PRO A O 1
ATOM 2050 N N . TYR A 1 267 ? -13.947 6.951 22.872 1.00 84.31 267 TYR A N 1
ATOM 2051 C CA . TYR A 1 267 ? -13.290 6.771 24.168 1.00 84.31 267 TYR A CA 1
ATOM 2052 C C . TYR A 1 267 ? -11.860 7.321 24.144 1.00 84.31 267 TYR A C 1
ATOM 2054 O O . TYR A 1 267 ? -11.527 8.186 24.947 1.00 84.31 267 TYR A O 1
ATOM 2062 N N . THR A 1 268 ? -11.050 6.914 23.164 1.00 86.38 268 THR A N 1
ATOM 2063 C CA . THR A 1 268 ? -9.684 7.420 22.987 1.00 86.38 268 THR A CA 1
ATOM 2064 C C . THR A 1 268 ? -9.646 8.939 22.815 1.00 86.38 268 THR A C 1
ATOM 2066 O O . THR A 1 268 ? -8.769 9.606 23.352 1.00 86.38 268 THR A O 1
ATOM 2069 N N . ARG A 1 269 ? -10.597 9.524 22.081 1.00 88.00 269 ARG A N 1
ATOM 2070 C CA . ARG A 1 269 ? -10.667 10.977 21.908 1.00 88.00 269 ARG A CA 1
ATOM 2071 C C . ARG A 1 269 ? -10.864 11.693 23.240 1.00 88.00 269 ARG A C 1
ATOM 2073 O O . ARG A 1 269 ? -10.171 12.674 23.484 1.00 88.00 269 ARG A O 1
ATOM 2080 N N . GLU A 1 270 ? -11.830 11.251 24.038 1.00 86.19 270 GLU A N 1
ATOM 2081 C CA . GLU A 1 270 ? -12.160 11.899 25.309 1.00 86.19 270 GLU A CA 1
ATOM 2082 C C . GLU A 1 270 ? -11.068 11.680 26.362 1.00 86.19 270 GLU A C 1
ATOM 2084 O O . GLU A 1 270 ? -10.727 12.621 27.065 1.00 86.19 270 GLU A O 1
ATOM 2089 N N . ASP A 1 271 ? -10.506 10.472 26.442 1.00 88.50 271 ASP A N 1
ATOM 2090 C CA . ASP A 1 271 ? -9.591 10.070 27.517 1.00 88.50 271 ASP A CA 1
ATOM 2091 C C . ASP A 1 271 ? -8.119 10.416 27.234 1.00 88.50 271 ASP A C 1
ATOM 2093 O O . ASP A 1 271 ? -7.405 10.851 28.129 1.00 88.50 271 ASP A O 1
ATOM 2097 N N . PHE A 1 272 ? -7.656 10.252 25.989 1.00 90.44 272 PHE A N 1
ATOM 2098 C CA . PHE A 1 272 ? -6.250 10.475 25.628 1.00 90.44 272 PHE A CA 1
ATOM 2099 C C . PHE A 1 272 ? -5.980 11.852 25.007 1.00 90.44 272 PHE A C 1
ATOM 2101 O O . PHE A 1 272 ? -4.917 12.425 25.226 1.00 90.44 272 PHE A O 1
ATOM 2108 N N . PHE A 1 273 ? -6.881 12.365 24.164 1.00 89.88 273 PHE A N 1
ATOM 2109 C CA . PHE A 1 273 ? -6.568 13.528 23.321 1.00 89.88 273 PHE A CA 1
ATOM 2110 C C . PHE A 1 273 ? -7.174 14.839 23.832 1.00 89.88 273 PHE A C 1
ATOM 2112 O O . PHE A 1 273 ? -6.572 15.907 23.706 1.00 89.88 273 PHE A O 1
ATOM 2119 N N . ARG A 1 274 ? -8.407 14.805 24.339 1.00 86.31 274 ARG A N 1
ATOM 2120 C CA . ARG A 1 274 ? -9.154 16.016 24.679 1.00 86.31 274 ARG A CA 1
ATOM 2121 C C . ARG A 1 274 ? -8.579 16.681 25.931 1.00 86.31 274 ARG A C 1
ATOM 2123 O O . ARG A 1 274 ? -8.505 16.070 26.982 1.00 86.31 274 ARG A O 1
ATOM 2130 N N . GLY A 1 275 ? -8.256 17.970 25.822 1.00 81.81 275 GLY A N 1
ATOM 2131 C CA . GLY A 1 275 ? -7.714 18.762 26.935 1.00 81.81 275 GLY A CA 1
ATOM 2132 C C . GLY A 1 275 ? -6.198 18.646 27.107 1.00 81.81 275 GLY A C 1
ATOM 2133 O O . GLY A 1 275 ? -5.623 19.403 27.882 1.00 81.81 275 GLY A O 1
ATOM 2134 N N . GLU A 1 276 ? -5.551 17.770 26.341 1.00 86.81 276 GLU A N 1
ATOM 2135 C CA . GLU A 1 276 ? -4.112 17.551 26.395 1.00 86.81 276 GLU A CA 1
ATOM 2136 C C . GLU A 1 276 ? -3.334 18.501 25.480 1.00 86.81 276 GLU A C 1
ATOM 2138 O O . GLU A 1 276 ? -3.820 18.952 24.438 1.00 86.81 276 GLU A O 1
ATOM 2143 N N . SER A 1 277 ? -2.090 18.787 25.868 1.00 86.44 277 SER A N 1
ATOM 2144 C CA . SER A 1 277 ? -1.119 19.516 25.049 1.00 86.44 277 SER A CA 1
ATOM 2145 C C . SER A 1 277 ? 0.047 18.601 24.689 1.00 86.44 277 SER A C 1
ATOM 2147 O O . SER A 1 277 ? 0.533 17.840 25.524 1.00 86.44 277 SER A O 1
ATOM 2149 N N . PHE A 1 278 ? 0.484 18.677 23.434 1.00 92.06 278 PHE A N 1
ATOM 2150 C CA . PHE A 1 278 ? 1.543 17.836 22.878 1.00 92.06 278 PHE A CA 1
ATOM 2151 C C . PHE A 1 278 ? 2.603 18.716 22.225 1.00 92.06 278 PHE A C 1
ATOM 2153 O O . PHE A 1 278 ? 2.250 19.654 21.501 1.00 92.06 278 PHE A O 1
ATOM 2160 N N . HIS A 1 279 ? 3.872 18.401 22.475 1.00 90.25 279 HIS A N 1
ATOM 2161 C CA . HIS A 1 279 ? 5.014 19.174 21.982 1.00 90.25 279 HIS A CA 1
ATOM 2162 C C . HIS A 1 279 ? 5.213 18.960 20.481 1.00 90.25 279 HIS A C 1
ATOM 2164 O O . HIS A 1 279 ? 5.336 19.913 19.716 1.00 90.25 279 HIS A O 1
ATOM 2170 N N . ASP A 1 280 ? 5.187 17.702 20.050 1.00 93.00 280 ASP A N 1
ATOM 2171 C CA . ASP A 1 280 ? 5.273 17.297 18.654 1.00 93.00 280 ASP A CA 1
ATOM 2172 C C . ASP A 1 280 ? 4.522 15.969 18.418 1.00 93.00 280 ASP A C 1
ATOM 2174 O O . ASP A 1 280 ? 3.866 15.416 19.307 1.00 93.00 280 ASP A O 1
ATOM 2178 N N . LEU A 1 281 ? 4.582 15.458 17.185 1.00 92.44 281 LEU A N 1
ATOM 2179 C CA . LEU A 1 281 ? 3.936 14.195 16.824 1.00 92.44 281 LEU A CA 1
ATOM 2180 C C . LEU A 1 281 ? 4.582 12.982 17.520 1.00 92.44 281 LEU A C 1
ATOM 2182 O O . LEU A 1 281 ? 3.889 12.002 17.793 1.00 92.44 281 LEU A O 1
ATOM 2186 N N . ALA A 1 282 ? 5.888 13.031 17.795 1.00 93.81 282 ALA A N 1
ATOM 2187 C CA . ALA A 1 282 ? 6.622 11.937 18.425 1.00 93.81 282 ALA A CA 1
ATOM 2188 C C . ALA A 1 282 ? 6.304 11.840 19.925 1.00 93.81 282 ALA A C 1
ATOM 2190 O O . ALA A 1 282 ? 6.095 10.738 20.435 1.00 93.81 282 ALA A O 1
ATOM 2191 N N . ASP A 1 283 ? 6.181 12.978 20.608 1.00 94.94 283 ASP A N 1
ATOM 2192 C CA . ASP A 1 283 ? 5.658 13.095 21.970 1.00 94.94 283 ASP A CA 1
ATOM 2193 C C . ASP A 1 283 ? 4.241 12.515 22.046 1.00 94.94 283 ASP A C 1
ATOM 2195 O O . ASP A 1 283 ? 3.971 11.608 22.833 1.00 94.94 283 ASP A O 1
ATOM 2199 N N . MET A 1 284 ? 3.354 12.936 21.139 1.00 95.25 284 MET A N 1
ATOM 2200 C CA . MET A 1 284 ? 1.988 12.412 21.076 1.00 95.25 284 MET A CA 1
ATOM 2201 C C . MET A 1 284 ? 1.958 10.887 20.888 1.00 95.25 284 MET A C 1
ATOM 2203 O O . MET A 1 284 ? 1.208 10.200 21.580 1.00 95.25 284 MET A O 1
ATOM 2207 N N . GLN A 1 285 ? 2.795 10.335 20.005 1.00 96.00 285 GLN A N 1
ATOM 2208 C CA . GLN A 1 285 ? 2.899 8.886 19.819 1.00 96.00 285 GLN A CA 1
ATOM 2209 C C . GLN A 1 285 ? 3.470 8.179 21.058 1.00 96.00 285 GLN A C 1
ATOM 2211 O O . GLN A 1 285 ? 2.965 7.127 21.443 1.00 96.00 285 GLN A O 1
ATOM 2216 N N . THR A 1 286 ? 4.486 8.748 21.708 1.00 96.12 286 THR A N 1
ATOM 2217 C CA . THR A 1 286 ? 5.081 8.187 22.933 1.00 96.12 286 THR A CA 1
ATOM 2218 C C . THR A 1 286 ? 4.052 8.132 24.057 1.00 96.12 286 THR A C 1
ATOM 2220 O O . THR A 1 286 ? 3.875 7.098 24.702 1.00 96.12 286 THR A O 1
ATOM 2223 N N . ARG A 1 287 ? 3.290 9.212 24.242 1.00 96.44 287 ARG A N 1
ATOM 2224 C CA . ARG A 1 287 ? 2.187 9.264 25.204 1.00 96.44 287 ARG A CA 1
ATOM 2225 C C . ARG A 1 287 ? 1.061 8.293 24.846 1.00 96.44 287 ARG A C 1
ATOM 2227 O O . ARG A 1 287 ? 0.493 7.690 25.750 1.00 96.44 287 ARG A O 1
ATOM 2234 N N . ALA A 1 288 ? 0.760 8.089 23.562 1.00 96.06 288 ALA A N 1
ATOM 2235 C CA . ALA A 1 288 ? -0.230 7.103 23.119 1.00 96.06 288 ALA A CA 1
ATOM 2236 C C . ALA A 1 288 ? 0.179 5.660 23.467 1.00 96.06 288 ALA A C 1
ATOM 2238 O O . ALA A 1 288 ? -0.677 4.853 23.837 1.00 96.06 288 ALA A O 1
ATOM 2239 N N . LEU A 1 289 ? 1.478 5.339 23.411 1.00 95.75 289 LEU A N 1
ATOM 2240 C CA . LEU A 1 289 ? 2.007 4.042 23.852 1.00 95.75 289 LEU A CA 1
ATOM 2241 C C . LEU A 1 289 ? 1.826 3.848 25.360 1.00 95.75 289 LEU A C 1
ATOM 2243 O O . LEU A 1 289 ? 1.332 2.807 25.794 1.00 95.75 289 LEU A O 1
ATOM 2247 N N . VAL A 1 290 ? 2.181 4.867 26.151 1.00 95.06 290 VAL A N 1
ATOM 2248 C CA . VAL A 1 290 ? 1.985 4.860 27.610 1.00 95.06 290 VAL A CA 1
ATOM 2249 C C . VAL A 1 290 ? 0.504 4.708 27.944 1.00 95.06 290 VAL A C 1
ATOM 2251 O O . VAL A 1 290 ? 0.144 3.839 28.728 1.00 95.06 290 VAL A O 1
ATOM 2254 N N . TRP A 1 291 ? -0.370 5.474 27.292 1.00 95.56 291 TRP A N 1
ATOM 2255 C CA . TRP A 1 291 ? -1.818 5.372 27.463 1.00 95.56 291 TRP A CA 1
ATOM 2256 C C . TRP A 1 291 ? -2.350 3.970 27.134 1.00 95.56 291 TRP A C 1
ATOM 2258 O O . TRP A 1 291 ? -3.099 3.392 27.922 1.00 95.56 291 TRP A O 1
ATOM 2268 N N . SER A 1 292 ? -1.916 3.391 26.009 1.00 95.75 292 SER A N 1
ATOM 2269 C CA . SER A 1 292 ? -2.312 2.039 25.586 1.00 95.75 292 SER A CA 1
ATOM 2270 C C . SER A 1 292 ? -1.943 0.997 26.649 1.00 95.75 292 SER A C 1
ATOM 2272 O O . SER A 1 292 ? -2.749 0.135 27.000 1.00 95.75 292 SER A O 1
ATOM 2274 N N . ARG A 1 293 ? -0.738 1.110 27.222 1.00 94.94 293 ARG A N 1
ATOM 2275 C CA . ARG A 1 293 ? -0.224 0.186 28.239 1.00 94.94 293 ARG A CA 1
ATOM 2276 C C . ARG A 1 293 ? -0.855 0.393 29.617 1.00 94.94 293 ARG A C 1
ATOM 2278 O O . ARG A 1 293 ? -1.291 -0.581 30.228 1.00 94.94 293 ARG A O 1
ATOM 2285 N N . ASP A 1 294 ? -0.879 1.634 30.091 1.00 92.00 294 ASP A N 1
ATOM 2286 C CA . ASP A 1 294 ? -1.067 1.970 31.507 1.00 92.00 294 ASP A CA 1
ATOM 2287 C C . ASP A 1 294 ? -2.455 2.503 31.837 1.00 92.00 294 ASP A C 1
ATOM 2289 O O . ASP A 1 294 ? -2.827 2.480 33.005 1.00 92.00 294 ASP A O 1
ATOM 2293 N N . VAL A 1 295 ? -3.227 2.952 30.844 1.00 90.56 295 VAL A N 1
ATOM 2294 C CA . VAL A 1 295 ? -4.589 3.472 31.042 1.00 90.56 295 VAL A CA 1
ATOM 2295 C C . VAL A 1 295 ? -5.600 2.524 30.407 1.00 90.56 295 VAL A C 1
ATOM 2297 O O . VAL A 1 295 ? -6.380 1.873 31.103 1.00 90.56 295 VAL A O 1
ATOM 2300 N N . ALA A 1 296 ? -5.543 2.355 29.084 1.00 89.56 296 ALA A N 1
ATOM 2301 C CA . ALA A 1 296 ? -6.444 1.458 28.366 1.00 89.56 296 ALA A CA 1
ATOM 2302 C C . ALA A 1 296 ? -6.214 -0.019 28.734 1.00 89.56 296 ALA A C 1
ATOM 2304 O O . ALA A 1 296 ? -7.165 -0.803 28.765 1.00 89.56 296 ALA A O 1
ATOM 2305 N N . GLY A 1 297 ? -4.965 -0.390 29.030 1.00 90.19 297 GLY A N 1
ATOM 2306 C CA . GLY A 1 297 ? -4.568 -1.749 29.387 1.00 90.19 297 GLY A CA 1
ATOM 2307 C C . GLY A 1 297 ? -4.885 -2.170 30.818 1.00 90.19 297 GLY A C 1
ATOM 2308 O O . GLY A 1 297 ? -5.189 -3.338 31.048 1.00 90.19 297 GLY A O 1
ATOM 2309 N N . THR A 1 298 ? -4.818 -1.247 31.778 1.00 91.88 298 THR A N 1
ATOM 2310 C CA . THR A 1 298 ? -4.954 -1.556 33.216 1.00 91.88 298 THR A CA 1
ATOM 2311 C C . THR A 1 298 ? -6.368 -1.321 33.751 1.00 91.88 298 THR A C 1
ATOM 2313 O O . THR A 1 298 ? -6.689 -1.760 34.856 1.00 91.88 298 THR A O 1
ATOM 2316 N N . ARG A 1 299 ? -7.236 -0.657 32.975 1.00 85.75 299 ARG A N 1
ATOM 2317 C CA . ARG A 1 299 ? -8.624 -0.394 33.370 1.00 85.75 299 ARG A CA 1
ATOM 2318 C C . ARG A 1 299 ? -9.405 -1.686 33.595 1.00 85.75 299 ARG A C 1
ATOM 2320 O O . ARG A 1 299 ? -9.250 -2.662 32.865 1.00 85.75 299 ARG A O 1
ATOM 2327 N N . LEU A 1 300 ? -10.346 -1.652 34.534 1.00 82.56 300 LEU A N 1
ATOM 2328 C CA . LEU A 1 300 ? -11.366 -2.690 34.639 1.00 82.56 300 LEU A CA 1
ATOM 2329 C C . LEU A 1 300 ? -12.366 -2.519 33.487 1.00 82.56 300 LEU A C 1
ATOM 2331 O O . LEU A 1 300 ? -13.150 -1.569 33.474 1.00 82.56 300 LEU A O 1
ATOM 2335 N N . HIS A 1 301 ? -12.338 -3.417 32.504 1.00 83.44 301 HIS A N 1
ATOM 2336 C CA . HIS A 1 301 ? -13.176 -3.281 31.315 1.00 83.44 301 HIS A CA 1
ATOM 2337 C C . HIS A 1 301 ? -14.668 -3.448 31.656 1.00 83.44 301 HIS A C 1
ATOM 2339 O O . HIS A 1 301 ? -15.058 -4.385 32.353 1.00 83.44 301 HIS A O 1
ATOM 2345 N N . GLY A 1 302 ? -15.532 -2.569 31.132 1.00 75.50 302 GLY A N 1
ATOM 2346 C CA . GLY A 1 302 ? -16.948 -2.501 31.523 1.00 75.50 302 GLY A CA 1
ATOM 2347 C C . GLY A 1 302 ? -17.740 -3.785 31.246 1.00 75.50 302 GLY A C 1
ATOM 2348 O O . GLY A 1 302 ? -18.534 -4.218 32.084 1.00 75.50 302 GLY A O 1
ATOM 2349 N N . THR A 1 303 ? -17.481 -4.411 30.092 1.00 76.12 303 THR A N 1
ATOM 2350 C CA . THR A 1 303 ? -18.161 -5.647 29.663 1.00 76.12 303 THR A CA 1
ATOM 2351 C C . THR A 1 303 ? -17.552 -6.921 30.264 1.00 76.12 303 THR A C 1
ATOM 2353 O O . THR A 1 303 ? -18.270 -7.680 30.907 1.00 76.12 303 THR A O 1
ATOM 2356 N N . THR A 1 304 ? -16.248 -7.170 30.082 1.00 80.31 304 THR A N 1
ATOM 2357 C CA . THR A 1 304 ? -15.586 -8.402 30.556 1.00 80.31 304 THR A CA 1
ATOM 2358 C C . THR A 1 304 ? -15.299 -8.396 32.057 1.00 80.31 304 THR A C 1
ATOM 2360 O O . THR A 1 304 ? -15.067 -9.456 32.626 1.00 80.31 304 THR A O 1
ATOM 2363 N N . ARG A 1 305 ? -15.316 -7.222 32.712 1.00 85.38 305 ARG A N 1
ATOM 2364 C CA . ARG A 1 305 ? -14.947 -7.037 34.130 1.00 85.38 305 ARG A CA 1
ATOM 2365 C C . ARG A 1 305 ? -13.562 -7.591 34.471 1.00 85.38 305 ARG A C 1
ATOM 2367 O O . ARG A 1 305 ? -13.302 -7.974 35.605 1.00 85.38 305 ARG A O 1
ATOM 2374 N N . GLN A 1 306 ? -12.670 -7.589 33.489 1.00 89.31 306 GLN A N 1
ATOM 2375 C CA . GLN A 1 306 ? -11.282 -8.013 33.611 1.00 89.31 306 GLN A CA 1
ATOM 2376 C C . GLN A 1 306 ? -10.353 -6.870 33.203 1.00 89.31 306 GLN A C 1
ATOM 2378 O O . GLN A 1 306 ? -10.781 -5.913 32.553 1.00 89.31 306 GLN A O 1
ATOM 2383 N N . VAL A 1 307 ? -9.086 -6.977 33.597 1.00 92.19 307 VAL A N 1
ATOM 2384 C CA . VAL A 1 307 ? -8.029 -6.046 33.196 1.00 92.19 307 VAL A CA 1
ATOM 2385 C C . VAL A 1 307 ? -7.447 -6.516 31.856 1.00 92.19 307 VAL A C 1
ATOM 2387 O O . VAL A 1 307 ? -6.819 -7.580 31.839 1.00 92.19 307 VAL A O 1
ATOM 2390 N N . PRO A 1 308 ? -7.628 -5.769 30.746 1.00 94.00 308 PRO A N 1
ATOM 2391 C CA . PRO A 1 308 ? -7.252 -6.219 29.407 1.00 94.00 308 PRO A CA 1
ATOM 2392 C C . PRO A 1 308 ? -5.810 -6.698 29.288 1.00 94.00 308 PRO A C 1
ATOM 2394 O O . PRO A 1 308 ? -5.555 -7.765 28.738 1.00 94.00 308 PRO A O 1
ATOM 2397 N N . ARG A 1 309 ? -4.867 -5.944 29.857 1.00 95.56 309 ARG A N 1
ATOM 2398 C CA . ARG A 1 309 ? -3.441 -6.268 29.803 1.00 95.56 309 ARG A CA 1
ATOM 2399 C C . ARG A 1 309 ? -3.117 -7.589 30.500 1.00 95.56 309 ARG A C 1
ATOM 2401 O O . ARG A 1 309 ? -2.356 -8.378 29.958 1.00 95.56 309 ARG A O 1
ATOM 2408 N N . ILE A 1 310 ? -3.724 -7.855 31.658 1.00 95.81 310 ILE A N 1
ATOM 2409 C CA . ILE A 1 310 ? -3.495 -9.108 32.392 1.00 95.81 310 ILE A CA 1
ATOM 2410 C C . ILE A 1 310 ? -4.013 -10.288 31.570 1.00 95.81 310 ILE A C 1
ATOM 2412 O O . ILE A 1 310 ? -3.299 -11.271 31.394 1.00 95.81 310 ILE A O 1
ATOM 2416 N N . VAL A 1 311 ? -5.230 -10.190 31.025 1.00 95.12 311 VAL A N 1
ATOM 2417 C CA . VAL A 1 311 ? -5.811 -11.245 30.171 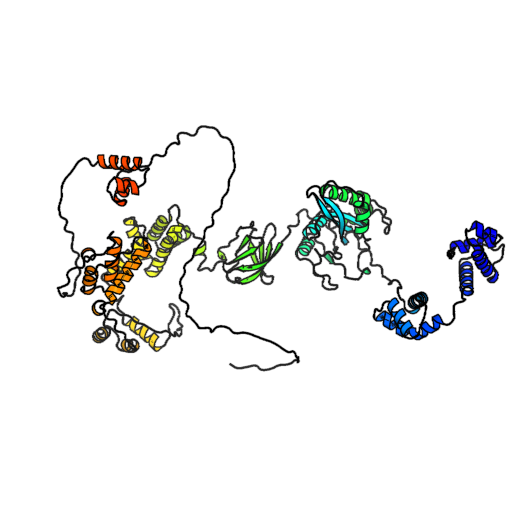1.00 95.12 311 VAL A CA 1
ATOM 2418 C C . VAL A 1 311 ? -4.953 -11.471 28.927 1.00 95.12 311 VAL A C 1
ATOM 2420 O O . VAL A 1 311 ? -4.728 -12.610 28.522 1.00 95.12 311 VAL A O 1
ATOM 2423 N N . PHE A 1 312 ? -4.439 -10.390 28.343 1.00 96.88 312 PHE A N 1
ATOM 2424 C CA . PHE A 1 312 ? -3.545 -10.455 27.201 1.00 96.88 312 PHE A CA 1
ATOM 2425 C C . PHE A 1 312 ? -2.247 -11.206 27.522 1.00 96.88 312 PHE A C 1
ATOM 2427 O O . PHE A 1 312 ? -1.965 -12.216 26.884 1.00 96.88 312 PHE A O 1
ATOM 2434 N N . GLU A 1 313 ? -1.493 -10.751 28.524 1.00 96.38 313 GLU A N 1
ATOM 2435 C CA . GLU A 1 313 ? -0.187 -11.319 28.891 1.00 96.38 313 GLU A CA 1
ATOM 2436 C C . GLU A 1 313 ? -0.307 -12.782 29.361 1.00 96.38 313 GLU A C 1
ATOM 2438 O O . GLU A 1 313 ? 0.577 -13.593 29.100 1.00 96.38 313 GLU A O 1
ATOM 2443 N N . THR A 1 314 ? -1.409 -13.142 30.032 1.00 95.50 314 THR A N 1
ATOM 2444 C CA . THR A 1 314 ? -1.583 -14.483 30.625 1.00 95.50 314 THR A CA 1
ATOM 2445 C C . THR A 1 314 ? -2.223 -15.511 29.694 1.00 95.50 314 THR A C 1
ATOM 2447 O O . THR A 1 314 ? -1.922 -16.697 29.822 1.00 95.50 314 THR A O 1
ATOM 2450 N N . VAL A 1 315 ? -3.105 -15.096 28.777 1.00 95.25 315 VAL A N 1
ATOM 2451 C CA . VAL A 1 315 ? -3.912 -16.022 27.958 1.00 95.25 315 VAL A CA 1
ATOM 2452 C C . VAL A 1 315 ? -3.713 -15.803 26.465 1.00 95.25 315 VAL A C 1
ATOM 2454 O O . VAL A 1 315 ? -3.558 -16.767 25.720 1.00 95.25 315 VAL A O 1
ATOM 2457 N N . GLU A 1 316 ? -3.750 -14.555 26.001 1.00 95.94 316 GLU A N 1
ATOM 2458 C CA . GLU A 1 316 ? -3.852 -14.276 24.566 1.00 95.94 316 GLU A CA 1
ATOM 2459 C C . GLU A 1 316 ? -2.496 -14.222 23.858 1.00 95.94 316 GLU A C 1
ATOM 2461 O O . GLU A 1 316 ? -2.344 -14.802 22.783 1.00 95.94 316 GLU A O 1
ATOM 2466 N N . GLN A 1 317 ? -1.495 -13.578 24.456 1.00 96.44 317 GLN A N 1
ATOM 2467 C CA . GLN A 1 317 ? -0.186 -13.365 23.841 1.00 96.44 317 GLN A CA 1
ATOM 2468 C C . GLN A 1 317 ? 0.488 -14.665 23.354 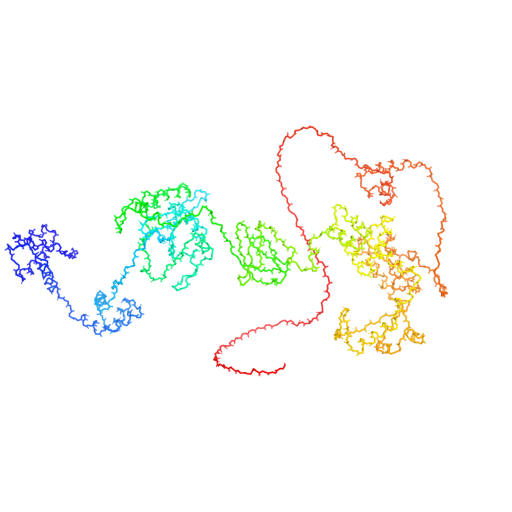1.00 96.44 317 GLN A C 1
ATOM 2470 O O . GLN A 1 317 ? 0.957 -14.673 22.214 1.00 96.44 317 GLN A O 1
ATOM 2475 N N . PRO A 1 318 ? 0.477 -15.788 24.107 1.00 96.12 318 PRO A N 1
ATOM 2476 C CA . PRO A 1 318 ? 1.083 -17.046 23.652 1.00 96.12 318 PRO A CA 1
ATOM 2477 C C . PRO A 1 318 ? 0.404 -17.674 22.425 1.00 96.12 318 PRO A C 1
ATOM 2479 O O . PRO A 1 318 ? 0.966 -18.573 21.805 1.00 96.12 318 PRO A O 1
ATOM 2482 N N . THR A 1 319 ? -0.816 -17.243 22.090 1.00 96.50 319 THR A N 1
ATOM 2483 C CA . THR A 1 319 ? -1.618 -17.794 20.982 1.00 96.50 319 THR A CA 1
ATOM 2484 C C . THR A 1 319 ? -1.492 -17.000 19.680 1.00 96.50 319 THR A C 1
ATOM 2486 O O . THR A 1 319 ? -1.972 -17.455 18.636 1.00 96.50 319 THR A O 1
ATOM 2489 N N . LEU A 1 320 ? -0.848 -15.827 19.728 1.00 96.81 320 LEU A N 1
ATOM 2490 C CA . LEU A 1 320 ? -0.595 -15.003 18.551 1.00 96.81 320 LEU A CA 1
ATOM 2491 C C . LEU A 1 320 ? 0.361 -15.703 17.579 1.00 96.81 320 LEU A C 1
ATOM 2493 O O . LEU A 1 320 ? 1.243 -16.471 17.962 1.00 96.81 320 LEU A O 1
ATOM 2497 N N . LEU A 1 321 ? 0.200 -15.404 16.293 1.00 95.62 321 LEU A N 1
ATOM 2498 C CA . LEU A 1 321 ? 1.155 -15.802 15.270 1.00 95.62 321 LEU A CA 1
ATOM 2499 C C . LEU A 1 321 ? 2.492 -15.078 15.502 1.00 95.62 321 LEU A C 1
ATOM 2501 O O . LEU A 1 321 ? 2.494 -13.904 15.890 1.00 95.62 321 LEU A O 1
ATOM 2505 N N . PRO A 1 322 ? 3.632 -15.737 15.235 1.00 94.38 322 PRO A N 1
ATOM 2506 C CA . PRO A 1 322 ? 4.938 -15.120 15.406 1.00 94.38 322 PRO A CA 1
ATOM 2507 C C . PRO A 1 322 ? 5.113 -13.932 14.453 1.00 94.38 322 PRO A C 1
ATOM 2509 O O . PRO A 1 322 ? 4.773 -14.005 13.270 1.00 94.38 322 PRO A O 1
ATOM 2512 N N . LEU A 1 323 ? 5.685 -12.839 14.957 1.00 92.56 323 LEU A N 1
ATOM 2513 C CA . LEU A 1 323 ? 6.030 -11.678 14.143 1.00 92.56 323 LEU A CA 1
ATOM 2514 C C . LEU A 1 323 ? 7.405 -11.880 13.494 1.00 92.56 323 LEU A C 1
ATOM 2516 O O . LEU A 1 323 ? 8.428 -11.869 14.176 1.00 92.56 323 LEU A O 1
ATOM 2520 N N . ALA A 1 324 ? 7.436 -12.035 12.170 1.00 87.31 324 ALA A N 1
ATOM 2521 C CA . ALA A 1 324 ? 8.692 -12.072 11.421 1.00 87.31 324 ALA A CA 1
ATOM 2522 C C . ALA A 1 324 ? 9.449 -10.726 11.542 1.00 87.31 324 ALA A C 1
ATOM 2524 O O . ALA A 1 324 ? 8.823 -9.672 11.365 1.00 87.31 324 ALA A O 1
ATOM 2525 N N . PRO A 1 325 ? 10.769 -10.731 11.810 1.00 84.25 325 PRO A N 1
ATOM 2526 C CA . PRO A 1 325 ? 11.539 -9.511 12.060 1.00 84.25 325 PRO A CA 1
ATOM 2527 C C . PRO A 1 325 ? 11.750 -8.664 10.800 1.00 84.25 325 PRO A C 1
ATOM 2529 O O . PRO A 1 325 ? 12.015 -7.465 10.898 1.00 84.25 325 PRO A O 1
ATOM 2532 N N . GLU A 1 326 ? 11.644 -9.252 9.607 1.00 87.06 326 GLU A N 1
ATOM 2533 C CA . GLU A 1 326 ? 11.857 -8.521 8.368 1.00 87.06 326 GLU A CA 1
ATOM 2534 C C . GLU A 1 326 ? 10.722 -7.509 8.117 1.00 87.06 326 GLU A C 1
ATOM 2536 O O . GLU A 1 326 ? 9.535 -7.872 8.144 1.00 87.06 326 GLU A O 1
ATOM 2541 N N . PRO A 1 327 ? 11.054 -6.238 7.820 1.00 85.00 327 PRO A N 1
ATOM 2542 C CA . PRO A 1 327 ? 10.054 -5.224 7.529 1.00 85.00 327 PRO A CA 1
ATOM 2543 C C . PRO A 1 327 ? 9.355 -5.523 6.202 1.00 85.00 327 PRO A C 1
ATOM 2545 O O . PRO A 1 327 ? 9.976 -5.963 5.232 1.00 85.00 327 PRO A O 1
ATOM 2548 N N . PHE A 1 328 ? 8.059 -5.225 6.135 1.00 89.00 328 PHE A N 1
ATOM 2549 C CA . PHE A 1 328 ? 7.311 -5.352 4.891 1.00 89.00 328 PHE A CA 1
ATOM 2550 C C . PHE A 1 328 ? 7.758 -4.302 3.862 1.00 89.00 328 PHE A C 1
ATOM 2552 O O . PHE A 1 328 ? 7.567 -3.095 4.044 1.00 89.00 328 PHE A O 1
ATOM 2559 N N . ASP A 1 329 ? 8.319 -4.771 2.749 1.00 86.44 329 ASP A N 1
ATOM 2560 C CA . ASP A 1 329 ? 8.681 -3.934 1.608 1.00 86.44 329 ASP A CA 1
ATOM 2561 C C . ASP A 1 329 ? 7.426 -3.534 0.821 1.00 86.44 329 ASP A C 1
ATOM 2563 O O . ASP A 1 329 ? 6.786 -4.381 0.203 1.00 86.44 329 ASP A O 1
ATOM 2567 N N . ARG A 1 330 ? 7.060 -2.246 0.859 1.00 87.56 330 ARG A N 1
ATOM 2568 C CA . ARG A 1 330 ? 5.779 -1.727 0.346 1.00 87.56 330 ARG A CA 1
ATOM 2569 C C . ARG A 1 330 ? 5.789 -1.636 -1.183 1.00 87.56 330 ARG A C 1
ATOM 2571 O O . ARG A 1 330 ? 6.346 -0.673 -1.729 1.00 87.56 330 ARG A O 1
ATOM 2578 N N . PRO A 1 331 ? 5.112 -2.545 -1.906 1.00 89.94 331 PRO A N 1
ATOM 2579 C CA . PRO A 1 331 ? 5.083 -2.474 -3.352 1.00 89.94 331 PRO A CA 1
ATOM 2580 C C . PRO A 1 331 ? 4.206 -1.312 -3.821 1.00 89.94 331 PRO A C 1
ATOM 2582 O O . PRO A 1 331 ? 3.140 -1.025 -3.277 1.00 89.94 331 PRO A O 1
ATOM 2585 N N . THR A 1 332 ? 4.634 -0.662 -4.895 1.00 89.56 332 THR A N 1
ATOM 2586 C CA . THR A 1 332 ? 3.821 0.290 -5.649 1.00 89.56 332 THR A CA 1
ATOM 2587 C C . THR A 1 332 ? 3.315 -0.384 -6.914 1.00 89.56 332 THR A C 1
ATOM 2589 O O . THR A 1 332 ? 4.101 -0.962 -7.666 1.00 89.56 332 THR A O 1
ATOM 2592 N N . TRP A 1 333 ? 2.016 -0.267 -7.173 1.00 92.06 333 TRP A N 1
ATOM 2593 C CA . TRP A 1 333 ? 1.394 -0.736 -8.407 1.00 92.06 333 TRP A CA 1
ATOM 2594 C C . TRP A 1 333 ? 1.048 0.435 -9.320 1.00 92.06 333 TRP A C 1
ATOM 2596 O O . TRP A 1 333 ? 0.546 1.460 -8.862 1.00 92.06 333 TRP A O 1
ATOM 2606 N N . ALA A 1 334 ? 1.273 0.272 -10.619 1.00 92.75 334 ALA A N 1
ATOM 2607 C CA . ALA A 1 334 ? 0.829 1.222 -11.629 1.00 92.75 334 ALA A CA 1
ATOM 2608 C C . ALA A 1 334 ? 0.439 0.510 -12.924 1.00 92.75 334 ALA A C 1
ATOM 2610 O O . ALA A 1 334 ? 0.884 -0.602 -13.202 1.00 92.75 334 ALA A O 1
ATOM 2611 N N . ARG A 1 335 ? -0.367 1.183 -13.746 1.00 94.75 335 ARG A N 1
ATOM 2612 C CA . ARG A 1 335 ? -0.586 0.792 -15.139 1.00 94.75 335 ARG A CA 1
ATOM 2613 C C . ARG A 1 335 ? 0.269 1.676 -16.028 1.00 94.75 335 ARG A C 1
ATOM 2615 O O . ARG A 1 335 ? 0.200 2.897 -15.912 1.00 94.75 335 ARG A O 1
ATOM 2622 N N . ALA A 1 336 ? 1.043 1.062 -16.910 1.00 94.50 336 ALA A N 1
ATOM 2623 C CA . ALA A 1 336 ? 1.909 1.761 -17.849 1.00 94.50 336 ALA A CA 1
ATOM 2624 C C . ALA A 1 336 ? 1.669 1.243 -19.270 1.00 94.50 336 ALA A C 1
ATOM 2626 O O . ALA A 1 336 ? 1.191 0.127 -19.466 1.00 94.50 336 ALA A O 1
ATOM 2627 N N . THR A 1 337 ? 1.967 2.070 -20.270 1.00 96.38 337 THR A N 1
ATOM 2628 C CA . THR A 1 337 ? 1.918 1.662 -21.681 1.00 96.38 337 THR A CA 1
ATOM 2629 C C . THR A 1 337 ? 3.345 1.494 -22.177 1.00 96.38 337 THR A C 1
ATOM 2631 O O . THR A 1 337 ? 4.190 2.334 -21.878 1.00 96.38 337 THR A O 1
ATOM 2634 N N . VAL A 1 338 ? 3.615 0.419 -22.917 1.00 95.75 338 VAL A N 1
ATOM 2635 C CA . VAL A 1 338 ? 4.926 0.214 -23.543 1.00 95.75 338 VAL A CA 1
ATOM 2636 C C . VAL A 1 338 ? 5.030 1.126 -24.764 1.00 95.75 338 VAL A C 1
ATOM 2638 O O . VAL A 1 338 ? 4.241 1.017 -25.708 1.00 95.75 338 VAL A O 1
ATOM 2641 N N . HIS A 1 339 ? 5.986 2.046 -24.736 1.00 93.19 339 HIS A N 1
ATOM 2642 C CA . HIS A 1 339 ? 6.212 3.024 -25.789 1.00 93.19 339 HIS A CA 1
ATOM 2643 C C . HIS A 1 339 ? 6.983 2.419 -26.981 1.00 93.19 339 HIS A C 1
ATOM 2645 O O . HIS A 1 339 ? 7.591 1.352 -26.863 1.00 93.19 339 HIS A O 1
ATOM 2651 N N . PRO A 1 340 ? 6.970 3.077 -28.161 1.00 90.00 340 PRO A N 1
ATOM 2652 C CA . PRO A 1 340 ? 7.664 2.591 -29.361 1.00 90.00 340 PRO A CA 1
ATOM 2653 C C . PRO A 1 340 ? 9.185 2.433 -29.224 1.00 90.00 340 PRO A C 1
ATOM 2655 O O . PRO A 1 340 ? 9.815 1.788 -30.058 1.00 90.00 340 PRO A O 1
ATOM 2658 N N . ASP A 1 341 ? 9.781 3.032 -28.196 1.00 86.00 341 ASP A N 1
ATOM 2659 C CA . ASP A 1 341 ? 11.193 2.907 -27.839 1.00 86.00 341 ASP A CA 1
ATOM 2660 C C . ASP A 1 341 ? 11.475 1.693 -26.936 1.00 86.00 341 ASP A C 1
ATOM 2662 O O . ASP A 1 341 ? 12.555 1.613 -26.358 1.00 86.00 341 ASP A O 1
ATOM 2666 N N . HIS A 1 342 ? 10.529 0.752 -26.830 1.00 90.00 342 HIS A N 1
ATOM 2667 C CA . HIS A 1 342 ? 10.597 -0.457 -26.001 1.00 90.00 342 HIS A CA 1
ATOM 2668 C C . HIS A 1 342 ? 10.572 -0.187 -24.498 1.00 90.00 342 HIS A C 1
ATOM 2670 O O . HIS A 1 342 ? 10.750 -1.120 -23.723 1.00 90.00 342 HIS A O 1
ATOM 2676 N N . HIS A 1 343 ? 10.342 1.052 -24.057 1.00 94.25 343 HIS A N 1
ATOM 2677 C CA . HIS A 1 343 ? 10.336 1.381 -22.639 1.00 94.25 343 HIS A CA 1
ATOM 2678 C C . HIS A 1 343 ? 8.930 1.682 -22.128 1.00 94.25 343 HIS A C 1
ATOM 2680 O O . HIS A 1 343 ? 8.053 2.164 -22.840 1.00 94.25 343 HIS A O 1
ATOM 2686 N N . LEU A 1 344 ? 8.720 1.422 -20.845 1.00 96.00 344 LEU A N 1
ATOM 2687 C CA . LEU A 1 344 ? 7.618 1.986 -20.078 1.00 96.00 344 LEU A CA 1
ATOM 2688 C C . LEU A 1 344 ? 8.169 2.891 -18.983 1.00 96.00 344 LEU A C 1
ATOM 2690 O O . LEU A 1 344 ? 9.301 2.708 -18.529 1.00 96.00 344 LEU A O 1
ATOM 2694 N N . GLN A 1 345 ? 7.363 3.854 -18.540 1.00 96.69 345 GLN A N 1
ATOM 2695 C CA . GLN A 1 345 ? 7.711 4.700 -17.405 1.00 96.69 345 GLN A CA 1
ATOM 2696 C C . GLN A 1 345 ? 7.029 4.202 -16.128 1.00 96.69 345 GLN A C 1
ATOM 2698 O O . GLN A 1 345 ? 5.811 4.032 -16.085 1.00 96.69 345 GLN A O 1
ATOM 2703 N N . PHE A 1 346 ? 7.811 4.019 -15.066 1.00 96.25 346 PHE A N 1
ATOM 2704 C CA . PHE A 1 346 ? 7.324 3.683 -13.731 1.00 96.25 346 PHE A CA 1
ATOM 2705 C C . PHE A 1 346 ? 8.123 4.456 -12.675 1.00 96.25 346 PHE A C 1
ATOM 2707 O O . PHE A 1 346 ? 9.351 4.438 -12.690 1.00 96.25 346 PHE A O 1
ATOM 2714 N N . ARG A 1 347 ? 7.434 5.178 -11.776 1.00 92.88 347 ARG A N 1
ATOM 2715 C CA . ARG A 1 347 ? 8.046 6.065 -10.755 1.00 92.88 347 ARG A CA 1
ATOM 2716 C C . ARG A 1 347 ? 9.121 7.007 -11.334 1.00 92.88 347 ARG A C 1
ATOM 2718 O O . ARG A 1 347 ? 10.177 7.197 -10.743 1.00 92.88 347 ARG A O 1
ATOM 2725 N N . HIS A 1 348 ? 8.837 7.591 -12.502 1.00 94.62 348 HIS A N 1
ATOM 2726 C CA . HIS A 1 348 ? 9.737 8.472 -13.266 1.00 94.62 348 HIS A CA 1
ATOM 2727 C C . HIS A 1 348 ? 11.041 7.829 -13.774 1.00 94.62 348 HIS A C 1
ATOM 2729 O O . HIS A 1 348 ? 11.899 8.548 -14.277 1.00 94.62 348 HIS A O 1
ATOM 2735 N N . ALA A 1 349 ? 11.186 6.507 -13.700 1.00 95.31 349 ALA A N 1
ATOM 2736 C CA . ALA A 1 349 ? 12.269 5.762 -14.334 1.00 95.31 349 ALA A CA 1
ATOM 2737 C C . ALA A 1 349 ? 11.759 4.974 -15.551 1.00 95.31 349 ALA A C 1
ATOM 2739 O O . ALA A 1 349 ? 10.563 4.682 -15.650 1.00 95.31 349 ALA A O 1
ATOM 2740 N N . LEU A 1 350 ? 12.659 4.651 -16.481 1.00 95.56 350 LEU A N 1
ATOM 2741 C CA . LEU A 1 350 ? 12.348 3.916 -17.710 1.00 95.56 350 LEU A CA 1
ATOM 2742 C C . LEU A 1 350 ? 12.808 2.457 -17.616 1.00 95.56 350 LEU A C 1
ATOM 2744 O O . LEU A 1 350 ? 13.943 2.194 -17.225 1.00 95.56 350 LEU A O 1
ATOM 2748 N N . TYR A 1 351 ? 11.952 1.524 -18.028 1.00 96.06 351 TYR A N 1
ATOM 2749 C CA . TYR A 1 351 ? 12.225 0.082 -17.995 1.00 96.06 351 TYR A CA 1
ATOM 2750 C C . TYR A 1 351 ? 11.926 -0.546 -19.355 1.00 96.06 351 TYR A C 1
ATOM 2752 O O . TYR A 1 351 ? 10.833 -0.328 -19.882 1.00 96.06 351 TYR A O 1
ATOM 2760 N N . SER A 1 352 ? 12.873 -1.299 -19.921 1.00 93.69 352 SER A N 1
ATOM 2761 C CA . SER A 1 352 ? 12.691 -1.958 -21.221 1.00 93.69 352 SER A CA 1
ATOM 2762 C C . SER A 1 352 ? 11.757 -3.168 -21.143 1.00 93.69 352 SER A C 1
ATOM 2764 O O . SER A 1 352 ? 11.642 -3.831 -20.109 1.00 93.69 352 SER A O 1
ATOM 2766 N N . VAL A 1 353 ? 11.081 -3.458 -22.248 1.00 92.62 353 VAL A N 1
ATOM 2767 C CA . VAL A 1 353 ? 10.186 -4.601 -22.430 1.00 92.62 353 VAL A CA 1
ATOM 2768 C C . VAL A 1 353 ? 10.339 -5.099 -23.878 1.00 92.62 353 VAL A C 1
ATOM 2770 O O . VAL A 1 353 ? 10.456 -4.263 -24.777 1.00 92.62 353 VAL A O 1
ATOM 2773 N N . PRO A 1 354 ? 10.307 -6.422 -24.149 1.00 89.19 354 PRO A N 1
ATOM 2774 C CA . PRO A 1 354 ? 10.480 -6.965 -25.499 1.00 89.19 354 PRO A CA 1
ATOM 2775 C C . PRO A 1 354 ? 9.580 -6.323 -26.565 1.00 89.19 354 PRO A C 1
ATOM 2777 O O . PRO A 1 354 ? 8.400 -6.067 -26.309 1.00 89.19 354 PRO A O 1
ATOM 2780 N N . THR A 1 355 ? 10.097 -6.171 -27.794 1.00 86.38 355 THR A N 1
ATOM 2781 C CA . THR A 1 355 ? 9.410 -5.523 -28.939 1.00 86.38 355 THR A CA 1
ATOM 2782 C C . THR A 1 355 ? 7.962 -5.967 -29.139 1.00 86.38 355 THR A C 1
ATOM 2784 O O . THR A 1 355 ? 7.101 -5.152 -29.469 1.00 86.38 355 THR A O 1
ATOM 2787 N N . ARG A 1 356 ? 7.665 -7.254 -28.922 1.00 87.12 356 ARG A N 1
ATOM 2788 C CA . ARG A 1 356 ? 6.318 -7.823 -29.107 1.00 87.12 356 ARG A CA 1
ATOM 2789 C C . ARG A 1 356 ? 5.237 -7.164 -28.238 1.00 87.12 356 ARG A C 1
ATOM 2791 O O . ARG A 1 356 ? 4.062 -7.268 -28.566 1.00 87.12 356 ARG A O 1
ATOM 2798 N N . TYR A 1 357 ? 5.625 -6.483 -27.160 1.00 90.50 357 TYR A N 1
ATOM 2799 C CA . TYR A 1 357 ? 4.706 -5.844 -26.219 1.00 90.50 357 TYR A CA 1
ATOM 2800 C C . TYR A 1 357 ? 4.521 -4.340 -26.456 1.00 90.50 357 TYR A C 1
ATOM 2802 O O . TYR A 1 357 ? 3.773 -3.703 -25.714 1.00 90.50 357 TYR A O 1
ATOM 2810 N N . ILE A 1 358 ? 5.143 -3.749 -27.485 1.00 91.31 358 ILE A N 1
ATOM 2811 C CA . ILE A 1 358 ? 4.933 -2.333 -27.830 1.00 91.31 358 ILE A CA 1
ATOM 2812 C C . ILE A 1 358 ? 3.433 -2.041 -27.998 1.00 91.31 358 ILE A C 1
ATOM 2814 O O . ILE A 1 358 ? 2.686 -2.828 -28.580 1.00 91.31 358 ILE A O 1
ATOM 2818 N N . GLY A 1 359 ? 2.981 -0.910 -27.451 1.00 89.88 359 GLY A N 1
ATOM 2819 C CA . GLY A 1 359 ? 1.586 -0.465 -27.493 1.00 89.88 359 GLY A CA 1
ATOM 2820 C C . GLY A 1 359 ? 0.654 -1.155 -26.492 1.00 89.88 359 GLY A C 1
ATOM 2821 O O . GLY A 1 359 ? -0.468 -0.686 -26.296 1.00 89.88 359 GLY A O 1
ATOM 2822 N N . HIS A 1 360 ? 1.096 -2.221 -25.817 1.00 93.19 360 HIS A N 1
ATOM 2823 C CA . HIS A 1 360 ? 0.282 -2.896 -24.811 1.00 93.19 360 HIS A CA 1
ATOM 2824 C C . HIS A 1 360 ? 0.247 -2.097 -23.504 1.00 93.19 360 HIS A C 1
ATOM 2826 O O . HIS A 1 360 ? 1.219 -1.441 -23.114 1.00 93.19 360 HIS A O 1
ATOM 2832 N N . ARG A 1 361 ? -0.888 -2.180 -22.800 1.00 96.00 361 ARG A N 1
ATOM 2833 C CA . ARG A 1 361 ? -1.019 -1.712 -21.415 1.00 96.00 361 ARG A CA 1
ATOM 2834 C C . ARG A 1 361 ? -0.647 -2.845 -20.469 1.00 96.00 361 ARG A C 1
ATOM 2836 O O . ARG A 1 361 ? -1.256 -3.908 -20.517 1.00 96.00 361 ARG A O 1
ATOM 2843 N N . VAL A 1 362 ? 0.317 -2.588 -19.598 1.00 95.50 362 VAL A N 1
ATOM 2844 C CA . VAL A 1 362 ? 0.875 -3.554 -18.648 1.00 95.50 362 VAL A CA 1
ATOM 2845 C C . VAL A 1 362 ? 0.675 -3.072 -17.212 1.00 95.50 362 VAL A C 1
ATOM 2847 O O . VAL A 1 362 ? 0.549 -1.871 -16.953 1.00 95.50 362 VAL A O 1
ATOM 2850 N N . GLU A 1 363 ? 0.638 -4.009 -16.269 1.00 96.19 363 GLU A N 1
ATOM 2851 C CA . GLU A 1 363 ? 0.684 -3.713 -14.837 1.00 96.19 363 GLU A CA 1
ATOM 2852 C C . GLU A 1 363 ? 2.127 -3.805 -14.344 1.00 96.19 363 GLU A C 1
ATOM 2854 O O . GLU A 1 363 ? 2.832 -4.764 -14.639 1.00 96.19 363 GLU A O 1
ATOM 2859 N N . VAL A 1 364 ? 2.571 -2.816 -13.579 1.00 95.06 364 VAL A N 1
ATOM 2860 C CA . VAL A 1 364 ? 3.928 -2.751 -13.036 1.00 95.06 364 VAL A CA 1
ATOM 2861 C C . VAL A 1 364 ? 3.845 -2.761 -11.519 1.00 95.06 364 VAL A C 1
ATOM 2863 O O . VAL A 1 364 ? 3.162 -1.917 -10.938 1.00 95.06 364 VAL A O 1
ATOM 2866 N N . ARG A 1 365 ? 4.543 -3.707 -10.890 1.00 94.06 365 ARG A N 1
ATOM 2867 C CA . ARG A 1 365 ? 4.740 -3.809 -9.440 1.00 94.06 365 ARG A CA 1
ATOM 2868 C C . ARG A 1 365 ? 6.195 -3.509 -9.128 1.00 94.06 365 ARG A C 1
ATOM 2870 O O . ARG A 1 365 ? 7.061 -4.274 -9.538 1.00 94.06 365 ARG A O 1
ATOM 2877 N N . GLY A 1 366 ? 6.472 -2.450 -8.383 1.00 92.19 366 GLY A N 1
ATOM 2878 C CA . GLY A 1 366 ? 7.826 -2.145 -7.922 1.00 92.19 366 GLY A CA 1
ATOM 2879 C C . GLY A 1 366 ? 7.927 -2.136 -6.410 1.00 92.19 366 GLY A C 1
ATOM 2880 O O . GLY A 1 366 ? 7.174 -1.410 -5.767 1.00 92.19 366 GLY A O 1
ATOM 2881 N N . ASP A 1 367 ? 8.863 -2.905 -5.874 1.00 90.00 367 ASP A N 1
ATOM 2882 C CA . ASP A 1 367 ? 9.275 -2.893 -4.469 1.00 90.00 367 ASP A CA 1
ATOM 2883 C C . ASP A 1 367 ? 10.705 -2.314 -4.348 1.00 90.00 367 ASP A C 1
ATOM 2885 O O . ASP A 1 367 ? 11.230 -1.755 -5.319 1.00 90.00 367 ASP A O 1
ATOM 2889 N N . SER A 1 368 ? 11.322 -2.351 -3.165 1.00 87.62 368 SER A N 1
ATOM 2890 C CA . SER A 1 368 ? 12.675 -1.813 -2.953 1.00 87.62 368 SER A CA 1
ATOM 2891 C C . SER A 1 368 ? 13.769 -2.593 -3.691 1.00 87.62 368 SER A C 1
ATOM 2893 O O . SER A 1 368 ? 14.863 -2.064 -3.891 1.00 87.62 368 SER A O 1
ATOM 2895 N N . ARG A 1 369 ? 13.485 -3.830 -4.122 1.00 87.69 369 ARG A N 1
ATOM 2896 C CA . ARG A 1 369 ? 14.470 -4.753 -4.705 1.00 87.69 369 ARG A CA 1
ATOM 2897 C C . ARG A 1 369 ? 14.251 -5.017 -6.185 1.00 87.69 369 ARG A C 1
ATOM 2899 O O . ARG A 1 369 ? 15.221 -5.267 -6.894 1.00 87.69 369 ARG A O 1
ATOM 2906 N N . LEU A 1 370 ? 13.004 -5.012 -6.649 1.00 93.12 370 LEU A N 1
ATOM 2907 C CA . LEU A 1 370 ? 12.602 -5.481 -7.970 1.00 93.12 370 LEU A CA 1
ATOM 2908 C C . LEU A 1 370 ? 11.416 -4.689 -8.532 1.00 93.12 370 LEU A C 1
ATOM 2910 O O . LEU A 1 370 ? 10.452 -4.356 -7.843 1.00 93.12 370 LEU A O 1
ATOM 2914 N N . VAL A 1 371 ? 11.445 -4.487 -9.846 1.00 94.25 371 VAL A N 1
ATOM 2915 C CA . VAL A 1 371 ? 10.322 -4.016 -10.657 1.00 94.25 371 VAL A CA 1
ATOM 2916 C C . VAL A 1 371 ? 9.875 -5.157 -11.558 1.00 94.25 371 VAL A C 1
ATOM 2918 O O . VAL A 1 371 ? 10.629 -5.627 -12.403 1.00 94.25 371 VAL A O 1
ATOM 2921 N N . ARG A 1 372 ? 8.643 -5.621 -11.368 1.00 94.00 372 ARG A N 1
ATOM 2922 C CA . ARG A 1 372 ? 8.020 -6.718 -12.111 1.00 94.00 372 ARG A CA 1
ATOM 2923 C C . ARG A 1 372 ? 6.925 -6.170 -13.011 1.00 94.00 372 ARG A C 1
ATOM 2925 O O . ARG A 1 372 ? 6.092 -5.380 -12.568 1.00 94.00 372 ARG A O 1
ATOM 2932 N N . ILE A 1 373 ? 6.929 -6.590 -14.267 1.00 95.12 373 ILE A N 1
ATOM 2933 C CA . ILE A 1 373 ? 6.011 -6.112 -15.300 1.00 95.12 373 ILE A CA 1
ATOM 2934 C C . ILE A 1 373 ? 5.147 -7.289 -15.740 1.00 95.12 373 ILE A C 1
ATOM 2936 O O . ILE A 1 373 ? 5.671 -8.353 -16.069 1.00 95.12 373 ILE A O 1
ATOM 2940 N N . TYR A 1 374 ? 3.834 -7.085 -15.759 1.00 93.50 374 TYR A N 1
ATOM 2941 C CA . TYR A 1 374 ? 2.838 -8.106 -16.045 1.00 93.50 374 TYR A CA 1
ATOM 2942 C C . TYR A 1 374 ? 1.931 -7.699 -17.203 1.00 93.50 374 TYR A C 1
ATOM 2944 O O . TYR A 1 374 ? 1.458 -6.562 -17.270 1.00 93.50 374 TYR A O 1
ATOM 2952 N N . LEU A 1 375 ? 1.604 -8.655 -18.067 1.00 91.81 375 LEU A N 1
ATOM 2953 C CA . LEU A 1 375 ? 0.559 -8.524 -19.079 1.00 91.81 375 LEU A CA 1
ATOM 2954 C C . LEU A 1 375 ? -0.434 -9.672 -18.888 1.00 91.81 375 LEU A C 1
ATOM 2956 O O . LEU A 1 375 ? -0.031 -10.822 -18.805 1.00 91.81 375 LEU A O 1
ATOM 2960 N N . HIS A 1 376 ? -1.728 -9.369 -18.756 1.00 85.56 376 HIS A N 1
ATOM 2961 C CA . HIS A 1 376 ? -2.775 -10.378 -18.516 1.00 85.56 376 HIS A CA 1
ATOM 2962 C C . HIS A 1 376 ? -2.470 -11.367 -17.367 1.00 85.56 376 HIS A C 1
ATOM 2964 O O . HIS A 1 376 ? -2.866 -12.525 -17.427 1.00 85.56 376 HIS A O 1
ATOM 2970 N N . ARG A 1 377 ? -1.826 -10.886 -16.289 1.00 82.88 377 ARG A N 1
ATOM 2971 C CA . ARG A 1 377 ? -1.373 -11.658 -15.106 1.00 82.88 377 ARG A CA 1
ATOM 2972 C C . ARG A 1 377 ? -0.138 -12.544 -15.323 1.00 82.88 377 ARG A C 1
ATOM 2974 O O . ARG A 1 377 ? 0.347 -13.116 -14.353 1.00 82.88 377 ARG A O 1
ATOM 2981 N N . GLU A 1 378 ? 0.418 -12.599 -16.528 1.00 86.75 378 GLU A N 1
ATOM 2982 C CA . GLU A 1 378 ? 1.696 -13.257 -16.805 1.00 86.75 378 GLU A CA 1
ATOM 2983 C C . GLU A 1 378 ? 2.857 -12.298 -16.516 1.00 86.75 378 GLU A C 1
ATOM 2985 O O . GLU A 1 378 ? 2.815 -11.131 -16.913 1.00 86.75 378 GLU A O 1
ATOM 2990 N N . LEU A 1 379 ? 3.889 -12.773 -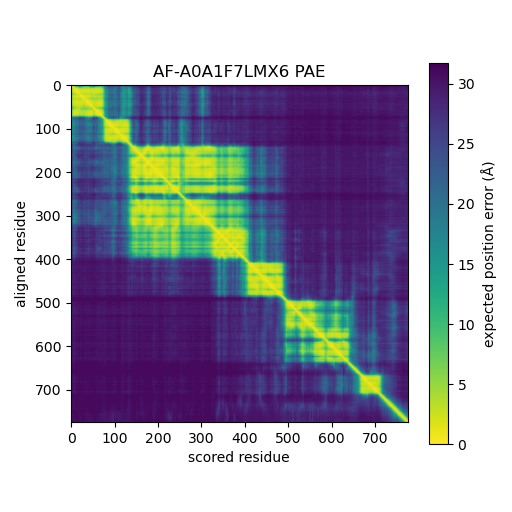15.813 1.00 91.00 379 LEU A N 1
ATOM 2991 C CA . LEU A 1 379 ? 5.115 -12.010 -15.585 1.00 91.00 379 LEU A CA 1
ATOM 2992 C C . LEU A 1 379 ? 5.931 -11.970 -16.880 1.00 91.00 379 LEU A C 1
ATOM 2994 O O . LEU A 1 379 ? 6.499 -12.980 -17.280 1.00 91.00 379 LEU A O 1
ATOM 2998 N N . ILE A 1 380 ? 6.026 -10.798 -17.507 1.00 91.25 380 ILE A N 1
ATOM 2999 C CA . ILE A 1 380 ? 6.717 -10.648 -18.795 1.00 91.25 380 ILE A CA 1
ATOM 3000 C C . ILE A 1 380 ? 8.157 -10.146 -18.661 1.00 91.25 380 ILE A C 1
ATOM 3002 O O . ILE A 1 380 ? 8.971 -10.395 -19.549 1.00 91.25 380 ILE A O 1
ATOM 3006 N N . LYS A 1 381 ? 8.487 -9.417 -17.584 1.00 90.38 381 LYS A N 1
ATOM 3007 C CA . LYS A 1 381 ? 9.840 -8.884 -17.355 1.00 90.38 381 LYS A CA 1
ATOM 3008 C C . LYS A 1 381 ? 10.080 -8.546 -15.883 1.00 90.38 381 LYS A C 1
ATOM 3010 O O . LYS A 1 381 ? 9.151 -8.176 -15.162 1.00 90.38 381 LYS A O 1
ATOM 3015 N N . VAL A 1 382 ? 11.339 -8.633 -15.459 1.00 92.38 382 VAL A N 1
ATOM 3016 C CA . VAL A 1 382 ? 11.822 -8.224 -14.134 1.00 92.38 382 VAL A CA 1
ATOM 3017 C C . VAL A 1 382 ? 13.050 -7.333 -14.305 1.00 92.38 382 VAL A C 1
ATOM 3019 O O . VAL A 1 382 ? 13.910 -7.633 -15.127 1.00 92.38 382 VAL A O 1
ATOM 3022 N N . HIS A 1 383 ? 13.135 -6.266 -13.515 1.00 92.12 383 HIS A N 1
ATOM 3023 C CA . HIS A 1 383 ? 14.249 -5.318 -13.483 1.00 92.12 383 HIS A CA 1
ATOM 3024 C C . HIS A 1 383 ? 14.670 -5.006 -12.049 1.00 92.12 383 HIS A C 1
ATOM 3026 O O . HIS A 1 383 ? 13.858 -5.093 -11.128 1.00 92.12 383 HIS A O 1
ATOM 3032 N N . ALA A 1 384 ? 15.912 -4.559 -11.868 1.00 92.56 384 ALA A N 1
ATOM 3033 C CA . ALA A 1 384 ? 16.304 -3.852 -10.652 1.00 92.56 384 ALA A CA 1
ATOM 3034 C C . ALA A 1 384 ? 15.689 -2.431 -10.647 1.00 92.56 384 ALA A C 1
ATOM 3036 O O . ALA A 1 384 ? 15.662 -1.788 -11.703 1.00 92.56 384 ALA A O 1
ATOM 3037 N N . PRO A 1 385 ? 15.208 -1.914 -9.501 1.00 93.62 385 PRO A N 1
ATOM 3038 C CA . PRO A 1 385 ? 14.677 -0.564 -9.384 1.00 93.62 385 PRO A CA 1
ATOM 3039 C C . PRO A 1 385 ? 15.697 0.494 -9.792 1.00 93.62 385 PRO A C 1
ATOM 3041 O O . PRO A 1 385 ? 16.894 0.362 -9.545 1.00 93.62 385 PRO A O 1
ATOM 3044 N N . GLN A 1 386 ? 15.206 1.569 -10.398 1.00 93.50 386 GLN A N 1
ATOM 3045 C CA . GLN A 1 386 ? 16.001 2.715 -10.822 1.00 93.50 386 GLN A CA 1
ATOM 3046 C C . GLN A 1 386 ? 15.495 3.995 -10.145 1.00 93.50 386 GLN A C 1
ATOM 3048 O O . GLN A 1 386 ? 14.283 4.135 -9.941 1.00 93.50 386 GLN A O 1
ATOM 3053 N N . PRO A 1 387 ? 16.390 4.944 -9.811 1.00 92.00 387 PRO A N 1
ATOM 3054 C CA . PRO A 1 387 ? 15.981 6.247 -9.303 1.00 92.00 387 PRO A CA 1
ATOM 3055 C C . PRO A 1 387 ? 15.203 7.032 -10.374 1.00 92.00 387 PRO A C 1
ATOM 3057 O O . PRO A 1 387 ? 15.341 6.743 -11.566 1.00 92.00 387 PRO A O 1
ATOM 3060 N N . PRO A 1 388 ? 14.411 8.051 -9.994 1.00 93.12 388 PRO A N 1
ATOM 3061 C CA . PRO A 1 388 ? 13.775 8.962 -10.946 1.00 93.12 388 PRO A CA 1
ATOM 3062 C C . PRO A 1 388 ? 14.769 9.507 -11.985 1.00 93.12 388 PRO A C 1
ATOM 3064 O O . PRO A 1 388 ? 15.853 9.963 -11.633 1.00 93.12 388 PRO A O 1
ATOM 3067 N N . GLY A 1 389 ? 14.412 9.442 -13.270 1.00 88.25 389 GLY A N 1
ATOM 3068 C CA . GLY A 1 389 ? 15.290 9.786 -14.397 1.00 88.25 389 GLY A CA 1
ATOM 3069 C C . GLY A 1 389 ? 16.267 8.678 -14.814 1.00 88.25 389 GLY A C 1
ATOM 3070 O O . GLY A 1 389 ? 16.863 8.766 -15.887 1.00 88.25 389 GLY A O 1
ATOM 3071 N N . GLY A 1 390 ? 16.409 7.624 -14.007 1.00 90.62 390 GLY A N 1
ATOM 3072 C CA . GLY A 1 390 ? 17.191 6.435 -14.321 1.00 90.62 390 GLY A CA 1
ATOM 3073 C C . GLY A 1 390 ? 16.534 5.549 -15.381 1.00 90.62 390 GLY A C 1
ATOM 3074 O O . GLY A 1 390 ? 15.346 5.681 -15.704 1.00 90.62 390 GLY A O 1
ATOM 3075 N N . ARG A 1 391 ? 17.325 4.624 -15.930 1.00 91.44 391 ARG A N 1
ATOM 3076 C CA . ARG A 1 391 ? 16.886 3.715 -16.990 1.00 91.44 391 ARG A CA 1
ATOM 3077 C C . ARG A 1 391 ? 17.481 2.322 -16.810 1.00 91.44 391 ARG A C 1
ATOM 3079 O O . ARG A 1 391 ? 18.697 2.182 -16.743 1.00 91.44 391 ARG A O 1
ATOM 3086 N N . ALA A 1 392 ? 16.622 1.310 -16.809 1.00 89.44 392 ALA A N 1
ATOM 3087 C CA . ALA A 1 392 ? 16.997 -0.094 -16.912 1.00 89.44 392 ALA A CA 1
ATOM 3088 C C . ALA A 1 392 ? 16.670 -0.578 -18.331 1.00 89.44 392 ALA A C 1
ATOM 3090 O O . ALA A 1 392 ? 15.503 -0.750 -18.685 1.00 89.44 392 ALA A O 1
ATOM 3091 N N . THR A 1 393 ? 17.706 -0.743 -19.155 1.00 85.81 393 THR A N 1
ATOM 3092 C CA . THR A 1 393 ? 17.579 -1.233 -20.533 1.00 85.81 393 THR A CA 1
ATOM 3093 C C . THR A 1 393 ? 18.253 -2.589 -20.651 1.00 85.81 393 THR A C 1
ATOM 3095 O O . THR A 1 393 ? 19.468 -2.690 -20.490 1.00 85.81 393 THR A O 1
ATOM 3098 N N . ASP A 1 394 ? 17.471 -3.609 -20.976 1.00 81.00 394 ASP A N 1
ATOM 3099 C CA . ASP A 1 394 ? 17.959 -4.889 -21.462 1.00 81.00 394 ASP A CA 1
ATOM 3100 C C . ASP A 1 394 ? 17.960 -4.864 -22.995 1.00 81.00 394 ASP A C 1
ATOM 3102 O O . ASP A 1 394 ? 16.915 -4.857 -23.641 1.00 81.00 394 ASP A O 1
ATOM 3106 N N . TYR A 1 395 ? 19.153 -4.824 -23.588 1.00 72.25 395 TYR A N 1
ATOM 3107 C CA . TYR A 1 395 ? 19.329 -4.728 -25.040 1.00 72.25 395 TYR A CA 1
ATOM 3108 C C . TYR A 1 395 ? 18.908 -5.997 -25.797 1.00 72.25 395 TYR A C 1
ATOM 3110 O O . TYR A 1 395 ? 18.832 -5.968 -27.024 1.00 72.25 395 TYR A O 1
ATOM 3118 N N . THR A 1 396 ? 18.616 -7.100 -25.101 1.00 73.19 396 THR A N 1
ATOM 3119 C CA . THR A 1 396 ? 18.004 -8.287 -25.720 1.00 73.19 396 THR A CA 1
ATOM 3120 C C . THR A 1 396 ? 16.519 -8.087 -26.045 1.00 73.19 396 THR A C 1
ATOM 3122 O O . THR A 1 396 ? 15.956 -8.861 -26.816 1.00 73.19 396 THR A O 1
ATOM 3125 N N . ASP A 1 397 ? 15.894 -7.032 -25.506 1.00 77.12 397 ASP A N 1
ATOM 3126 C CA . ASP A 1 397 ? 14.498 -6.673 -25.779 1.00 77.12 397 ASP A CA 1
ATOM 3127 C C . ASP A 1 397 ? 14.309 -5.972 -27.139 1.00 77.12 397 ASP A C 1
ATOM 3129 O O . ASP A 1 397 ? 13.177 -5.890 -27.631 1.00 77.12 397 ASP A O 1
ATOM 3133 N N . ASP A 1 398 ? 15.399 -5.476 -27.738 1.00 68.69 398 ASP A N 1
ATOM 3134 C CA . ASP A 1 398 ? 15.411 -4.870 -29.069 1.00 68.69 398 ASP A CA 1
ATOM 3135 C C . ASP A 1 398 ? 15.295 -5.947 -30.171 1.00 68.69 398 ASP A C 1
ATOM 3137 O O . ASP A 1 398 ? 15.734 -7.087 -29.995 1.00 68.69 398 ASP A O 1
ATOM 3141 N N . PRO A 1 399 ? 14.782 -5.609 -31.372 1.00 66.25 399 PRO A N 1
ATOM 3142 C CA . PRO A 1 399 ? 14.764 -6.537 -32.496 1.00 66.25 399 PRO A CA 1
ATOM 3143 C C . PRO A 1 399 ? 16.181 -7.025 -32.817 1.00 66.25 399 PRO A C 1
ATOM 3145 O O . PRO A 1 399 ? 17.105 -6.211 -32.890 1.00 66.25 399 PRO A O 1
ATOM 3148 N N . ALA A 1 400 ? 16.346 -8.323 -33.095 1.00 58.22 400 ALA A N 1
ATOM 3149 C CA . ALA A 1 400 ? 17.652 -8.949 -33.349 1.00 58.22 400 ALA A CA 1
ATOM 3150 C C . ALA A 1 400 ? 18.486 -8.223 -34.428 1.00 58.22 400 ALA A C 1
ATOM 3152 O O . ALA A 1 400 ? 19.707 -8.135 -34.334 1.00 58.22 400 ALA A O 1
ATOM 3153 N N . GLU A 1 401 ? 17.824 -7.629 -35.424 1.00 53.78 401 GLU A N 1
ATOM 3154 C CA . GLU A 1 401 ? 18.462 -6.871 -36.509 1.00 53.78 401 GLU A CA 1
ATOM 3155 C C . GLU A 1 401 ? 18.934 -5.459 -36.095 1.00 53.78 401 GLU A C 1
ATOM 3157 O O . GLU A 1 401 ? 19.730 -4.835 -36.797 1.00 53.78 401 GLU A O 1
ATOM 3162 N N . ARG A 1 402 ? 18.439 -4.922 -34.970 1.00 51.97 402 ARG A N 1
ATOM 3163 C CA . ARG A 1 402 ? 18.687 -3.547 -34.495 1.00 51.97 402 ARG A CA 1
ATOM 3164 C C . ARG A 1 402 ? 19.462 -3.470 -33.177 1.00 51.97 402 ARG A C 1
ATOM 3166 O O . ARG A 1 402 ? 20.058 -2.425 -32.922 1.00 51.97 402 ARG A O 1
ATOM 3173 N N . ALA A 1 403 ? 19.542 -4.551 -32.401 1.00 50.16 403 ALA A N 1
ATOM 3174 C CA . ALA A 1 403 ? 20.330 -4.616 -31.164 1.00 50.16 403 ALA A CA 1
ATOM 3175 C C . ALA A 1 403 ? 21.813 -4.172 -31.328 1.00 50.16 403 ALA A C 1
ATOM 3177 O O . ALA A 1 403 ? 22.299 -3.397 -30.496 1.00 50.16 403 ALA A O 1
ATOM 3178 N N . PRO A 1 404 ? 22.535 -4.497 -32.430 1.00 50.38 404 PRO A N 1
ATOM 3179 C CA . PRO A 1 404 ? 23.905 -4.005 -32.642 1.00 50.38 404 PRO A CA 1
ATOM 3180 C C . PRO A 1 404 ? 23.998 -2.481 -32.832 1.00 50.38 404 PRO A C 1
ATOM 3182 O O . PRO A 1 404 ? 25.047 -1.879 -32.592 1.00 50.38 404 PRO A O 1
ATOM 3185 N N . TYR A 1 405 ? 22.910 -1.837 -33.272 1.00 49.72 405 TYR A N 1
ATOM 3186 C CA . TYR A 1 405 ? 22.852 -0.389 -33.476 1.00 49.72 405 TYR A CA 1
ATOM 3187 C C . TYR A 1 405 ? 22.739 0.371 -32.144 1.00 49.72 405 TYR A C 1
ATOM 3189 O O . TYR A 1 405 ? 23.300 1.462 -32.014 1.00 49.72 405 TYR A O 1
ATOM 3197 N N . ALA A 1 406 ? 22.065 -0.212 -31.146 1.00 49.81 406 ALA A N 1
ATOM 3198 C CA . ALA A 1 406 ? 21.860 0.387 -29.828 1.00 49.81 406 ALA A CA 1
ATOM 3199 C C . ALA A 1 406 ? 23.122 0.343 -28.947 1.00 49.81 406 ALA A C 1
ATOM 3201 O O . ALA A 1 406 ? 23.437 1.326 -28.276 1.00 49.81 406 ALA A O 1
ATOM 3202 N N . MET A 1 407 ? 23.889 -0.753 -29.001 1.00 54.34 407 MET A N 1
ATOM 3203 C CA . MET A 1 407 ? 25.028 -0.980 -28.096 1.00 54.34 407 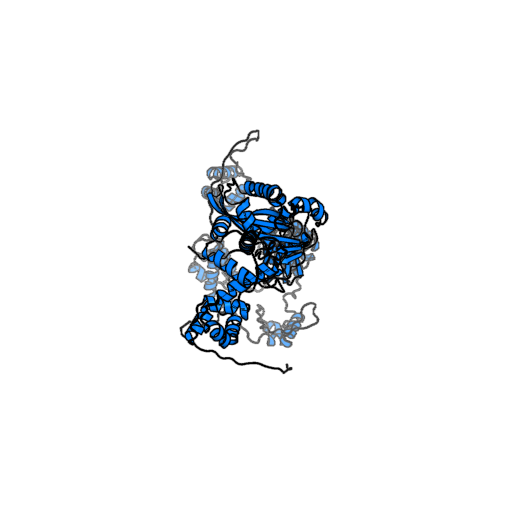MET A CA 1
ATOM 3204 C C . MET A 1 407 ? 26.292 -0.173 -28.436 1.00 54.34 407 MET A C 1
ATOM 3206 O O . MET A 1 407 ? 27.223 -0.157 -27.637 1.00 54.34 407 MET A O 1
ATOM 3210 N N . ARG A 1 408 ? 26.362 0.480 -29.612 1.00 58.88 408 ARG A N 1
ATOM 3211 C CA . ARG A 1 408 ? 27.550 1.224 -30.101 1.00 58.88 408 ARG A CA 1
ATOM 3212 C C . ARG A 1 408 ? 28.882 0.481 -29.871 1.00 58.88 408 ARG A C 1
ATOM 3214 O O . ARG A 1 408 ? 29.893 1.137 -29.658 1.00 58.88 408 ARG A O 1
ATOM 3221 N N . ALA A 1 409 ? 28.884 -0.854 -29.906 1.00 65.69 409 ALA A N 1
ATOM 3222 C CA . ALA A 1 409 ? 29.979 -1.694 -29.420 1.00 65.69 409 ALA A CA 1
ATOM 3223 C C . ALA A 1 409 ? 31.132 -1.779 -30.444 1.00 65.69 409 ALA A C 1
ATOM 3225 O O . ALA A 1 409 ? 31.005 -2.512 -31.434 1.00 65.69 409 ALA A O 1
ATOM 3226 N N . PRO A 1 410 ? 32.259 -1.066 -30.244 1.00 71.31 410 PRO A N 1
ATOM 3227 C CA . PRO A 1 410 ? 33.379 -1.076 -31.186 1.00 71.31 410 PRO A CA 1
ATOM 3228 C C . PRO A 1 410 ? 34.030 -2.462 -31.245 1.00 71.31 410 PRO A C 1
ATOM 3230 O O . PRO A 1 410 ? 34.309 -2.958 -32.333 1.00 71.31 410 PRO A O 1
ATOM 3233 N N . ASP A 1 411 ? 34.140 -3.137 -30.099 1.00 76.25 411 ASP A N 1
ATOM 3234 C CA . ASP A 1 411 ? 34.765 -4.460 -29.983 1.00 76.25 411 ASP A CA 1
ATOM 3235 C C . ASP A 1 411 ? 33.985 -5.548 -30.723 1.00 76.25 411 ASP A C 1
ATOM 3237 O O . ASP A 1 411 ? 34.571 -6.469 -31.286 1.00 76.25 411 ASP A O 1
ATOM 3241 N N . ALA A 1 412 ? 32.655 -5.435 -30.778 1.00 77.44 412 ALA A N 1
ATOM 3242 C CA . ALA A 1 412 ? 31.833 -6.349 -31.567 1.00 77.44 412 ALA A CA 1
ATOM 3243 C C . ALA A 1 412 ? 32.093 -6.173 -33.072 1.00 77.44 412 ALA A C 1
ATOM 3245 O O . ALA A 1 412 ? 32.210 -7.161 -33.795 1.00 77.44 412 ALA A O 1
ATOM 3246 N N . CYS A 1 413 ? 32.249 -4.925 -33.535 1.00 79.38 413 CYS A N 1
ATOM 3247 C CA . CYS A 1 413 ? 32.626 -4.645 -34.921 1.00 79.38 413 CYS A CA 1
ATOM 3248 C C . CYS A 1 413 ? 34.047 -5.131 -35.245 1.00 79.38 413 CYS A C 1
ATOM 3250 O O . CYS A 1 413 ? 34.267 -5.604 -36.357 1.00 79.38 413 CYS A O 1
ATOM 3252 N N . ILE A 1 414 ? 34.990 -5.037 -34.300 1.00 83.25 414 ILE A N 1
ATOM 3253 C CA . ILE A 1 414 ? 36.362 -5.546 -34.464 1.00 83.25 414 ILE A CA 1
ATOM 3254 C C . ILE A 1 414 ? 36.352 -7.074 -34.586 1.00 83.25 414 ILE A C 1
ATOM 3256 O O . ILE A 1 414 ? 36.855 -7.591 -35.579 1.00 83.25 414 ILE A O 1
ATOM 3260 N N . ARG A 1 415 ? 35.677 -7.794 -33.678 1.00 84.25 415 ARG A N 1
ATOM 3261 C CA . ARG A 1 415 ? 35.562 -9.265 -33.751 1.00 84.25 415 ARG A CA 1
ATOM 3262 C C . ARG A 1 415 ? 34.923 -9.742 -35.054 1.00 84.25 415 ARG A C 1
ATOM 3264 O O . ARG A 1 415 ? 35.381 -10.703 -35.665 1.00 84.25 415 ARG A O 1
ATOM 3271 N N . GLN A 1 416 ? 33.874 -9.058 -35.510 1.00 84.12 416 GLN A N 1
ATOM 3272 C CA . GLN A 1 416 ? 33.242 -9.380 -36.790 1.00 84.12 416 GLN A CA 1
ATOM 3273 C C . GLN A 1 416 ? 34.178 -9.097 -37.978 1.00 84.12 416 GLN A C 1
ATOM 3275 O O . GLN A 1 416 ? 34.174 -9.836 -38.959 1.00 84.12 416 GLN A O 1
ATOM 3280 N N . ALA A 1 417 ? 34.996 -8.045 -37.901 1.00 87.19 417 ALA A N 1
ATOM 3281 C CA . ALA A 1 417 ? 35.993 -7.730 -38.919 1.00 87.19 417 ALA A CA 1
ATOM 3282 C C . ALA A 1 417 ? 37.123 -8.771 -38.972 1.00 87.19 417 ALA A C 1
ATOM 3284 O O . ALA A 1 417 ? 37.530 -9.155 -40.065 1.00 87.19 417 ALA A O 1
ATOM 3285 N N . GLU A 1 418 ? 37.585 -9.267 -37.824 1.00 88.38 418 GLU A N 1
ATOM 3286 C CA . GLU A 1 418 ? 38.601 -10.326 -37.727 1.00 88.38 418 GLU A CA 1
ATOM 3287 C C . GLU A 1 418 ? 38.140 -11.628 -38.393 1.00 88.38 418 GLU A C 1
ATOM 3289 O O . GLU A 1 418 ? 38.909 -12.244 -39.129 1.00 88.38 418 GLU A O 1
ATOM 3294 N N . GLN A 1 419 ? 36.864 -11.998 -38.230 1.00 88.62 419 GLN A N 1
ATOM 3295 C CA . GLN A 1 419 ? 36.271 -13.169 -38.894 1.00 88.62 419 GLN A CA 1
ATOM 3296 C C . GLN A 1 419 ? 36.253 -13.054 -40.428 1.00 88.62 419 GLN A C 1
ATOM 3298 O O . GLN A 1 419 ? 36.273 -14.067 -41.125 1.00 88.62 419 GLN A O 1
ATOM 3303 N N . LEU A 1 420 ? 36.222 -11.833 -40.973 1.00 85.44 420 LEU A N 1
ATOM 3304 C CA . LEU A 1 420 ? 36.263 -11.585 -42.420 1.00 85.44 420 LEU A CA 1
ATOM 3305 C C . LEU A 1 420 ? 37.694 -11.570 -42.982 1.00 85.44 420 LEU A C 1
ATOM 3307 O O . LEU A 1 420 ? 37.876 -11.638 -44.200 1.00 85.44 420 LEU A O 1
ATOM 3311 N N . GLY A 1 421 ? 38.704 -11.475 -42.116 1.00 88.50 421 GLY A N 1
ATOM 3312 C CA . GLY A 1 421 ? 40.111 -11.590 -42.474 1.00 88.50 421 GLY A CA 1
ATOM 3313 C C . GLY A 1 421 ? 41.034 -10.721 -41.609 1.00 88.50 421 GLY A C 1
ATOM 3314 O O . GLY A 1 421 ? 40.623 -9.668 -41.111 1.00 88.50 421 GLY A O 1
ATOM 3315 N N . PRO A 1 422 ? 42.315 -11.110 -41.473 1.00 88.06 422 PRO A N 1
ATOM 3316 C CA . PRO A 1 422 ? 43.255 -10.473 -40.547 1.00 88.06 422 PRO A CA 1
ATOM 3317 C C . PRO A 1 422 ? 43.512 -8.991 -40.860 1.00 88.06 422 PRO A C 1
ATOM 3319 O O . PRO A 1 422 ? 43.568 -8.165 -39.952 1.00 88.06 422 PRO A O 1
ATOM 3322 N N . ALA A 1 423 ? 43.590 -8.614 -42.141 1.00 86.75 423 ALA A N 1
ATOM 3323 C CA . ALA A 1 423 ? 43.796 -7.222 -42.538 1.00 86.75 423 ALA A CA 1
ATOM 3324 C C . ALA A 1 423 ? 42.519 -6.377 -42.401 1.00 86.75 423 ALA A C 1
ATOM 3326 O O . ALA A 1 423 ? 42.603 -5.165 -42.212 1.00 86.75 423 ALA A O 1
ATOM 3327 N N . VAL A 1 424 ? 41.328 -6.988 -42.473 1.00 89.19 424 VAL A N 1
ATOM 3328 C CA . VAL A 1 424 ? 40.058 -6.298 -42.180 1.00 89.19 424 VAL A CA 1
ATOM 3329 C C . VAL A 1 424 ? 39.951 -6.017 -40.681 1.00 89.19 424 VAL A C 1
ATOM 3331 O O . VAL A 1 424 ? 39.637 -4.886 -40.308 1.00 89.19 424 VAL A O 1
ATOM 3334 N N . GLY A 1 425 ? 40.278 -7.002 -39.838 1.00 88.69 425 GLY A N 1
ATOM 3335 C CA . GLY A 1 425 ? 40.364 -6.850 -38.384 1.00 88.69 425 GLY A CA 1
ATOM 3336 C C . GLY A 1 425 ? 41.333 -5.741 -37.976 1.00 88.69 425 GLY A C 1
ATOM 3337 O O . GLY A 1 425 ? 40.933 -4.801 -37.293 1.00 88.69 425 GLY A O 1
ATOM 3338 N N . GLN A 1 426 ? 42.566 -5.768 -38.494 1.00 88.44 426 GLN A N 1
ATOM 3339 C CA . GLN A 1 426 ? 43.567 -4.728 -38.233 1.00 88.44 426 GLN A CA 1
ATOM 3340 C C . GLN A 1 426 ? 43.102 -3.340 -38.705 1.00 88.44 426 GLN A C 1
ATOM 3342 O O . GLN A 1 426 ? 43.238 -2.360 -37.974 1.00 88.44 426 GLN A O 1
ATOM 3347 N N . PHE A 1 427 ? 42.492 -3.239 -39.892 1.00 90.50 427 PHE A N 1
ATOM 3348 C CA . PHE A 1 427 ? 41.974 -1.970 -40.412 1.00 90.50 427 PHE A CA 1
ATOM 3349 C C . PHE A 1 427 ? 40.881 -1.389 -39.511 1.00 90.50 427 PHE A C 1
ATOM 3351 O O . PHE A 1 427 ? 40.905 -0.199 -39.202 1.00 90.50 427 PHE A O 1
ATOM 3358 N N . VAL A 1 428 ? 39.922 -2.212 -39.077 1.00 88.56 428 VAL A N 1
ATOM 3359 C CA . VAL A 1 428 ? 38.834 -1.776 -38.189 1.00 88.56 428 VAL A CA 1
ATOM 3360 C C . VAL A 1 428 ? 39.353 -1.471 -36.784 1.00 88.56 428 VAL A C 1
ATOM 3362 O O . VAL A 1 428 ? 38.933 -0.472 -36.205 1.00 88.56 428 VAL A O 1
ATOM 3365 N N . GLY A 1 429 ? 40.307 -2.252 -36.276 1.00 86.88 429 GLY A N 1
ATOM 3366 C CA . GLY A 1 429 ? 40.974 -2.007 -34.998 1.00 86.88 429 GLY A CA 1
ATOM 3367 C C . GLY A 1 429 ? 41.660 -0.642 -34.959 1.00 86.88 429 GLY A C 1
ATOM 3368 O O . GLY A 1 429 ? 41.402 0.147 -34.056 1.00 86.88 429 GLY A O 1
ATOM 3369 N N . VAL A 1 430 ? 42.445 -0.299 -35.987 1.00 85.38 430 VAL A N 1
ATOM 3370 C CA . VAL A 1 430 ? 43.108 1.015 -36.078 1.00 85.38 430 VAL A CA 1
ATOM 3371 C C . VAL A 1 430 ? 42.108 2.140 -36.386 1.00 85.38 430 VAL A C 1
ATOM 3373 O O . VAL A 1 430 ? 42.228 3.253 -35.877 1.00 85.38 430 VAL A O 1
ATOM 3376 N N . LEU A 1 431 ? 41.066 1.879 -37.181 1.00 86.25 431 LEU A N 1
ATOM 3377 C CA . LEU A 1 431 ? 40.017 2.866 -37.456 1.00 86.25 431 LEU A CA 1
ATOM 3378 C C . LEU A 1 431 ? 39.252 3.271 -36.184 1.00 86.25 431 LEU A C 1
ATOM 3380 O O . LEU A 1 431 ? 38.802 4.417 -36.080 1.00 86.25 431 LEU A O 1
ATOM 3384 N N . LEU A 1 432 ? 39.100 2.332 -35.248 1.00 86.25 432 LEU A N 1
ATOM 3385 C CA . LEU A 1 432 ? 38.355 2.484 -34.002 1.00 86.25 432 LEU A CA 1
ATOM 3386 C C . LEU A 1 432 ? 39.254 2.688 -32.767 1.00 86.25 432 LEU A C 1
ATOM 3388 O O . LEU A 1 432 ? 38.713 2.818 -31.678 1.00 86.25 432 LEU A O 1
ATOM 3392 N N . SER A 1 433 ? 40.581 2.793 -32.904 1.00 80.12 433 SER A N 1
ATOM 3393 C CA . SER A 1 433 ? 41.514 2.935 -31.766 1.00 80.12 433 SER A CA 1
ATOM 3394 C C . SER A 1 433 ? 41.607 4.349 -31.168 1.00 80.12 433 SER A C 1
ATOM 3396 O O . SER A 1 433 ? 42.275 4.555 -30.158 1.00 80.12 433 SER A O 1
ATOM 3398 N N . GLY A 1 434 ? 40.967 5.347 -31.787 1.00 70.81 434 GLY A N 1
ATOM 3399 C CA . GLY A 1 434 ? 41.010 6.737 -31.321 1.00 70.81 434 GLY A CA 1
ATOM 3400 C C . GLY A 1 434 ? 40.170 7.001 -30.065 1.00 70.81 434 GLY A C 1
ATOM 3401 O O . GLY A 1 434 ? 39.310 6.210 -29.699 1.00 70.81 434 GLY A O 1
ATOM 3402 N N . THR A 1 435 ? 40.336 8.185 -29.462 1.00 58.75 435 THR A N 1
ATOM 3403 C CA . THR A 1 435 ? 39.625 8.632 -28.240 1.00 58.75 435 THR A CA 1
ATOM 3404 C C . THR A 1 435 ? 38.093 8.547 -28.337 1.00 58.75 435 THR A C 1
ATOM 3406 O O . THR A 1 435 ? 37.411 8.424 -27.325 1.00 58.75 435 THR A O 1
ATOM 3409 N N . PHE A 1 436 ? 37.535 8.580 -29.555 1.00 67.19 436 PHE A N 1
ATOM 3410 C CA . PHE A 1 436 ? 36.095 8.461 -29.808 1.00 67.19 436 PHE A CA 1
ATOM 3411 C C . PHE A 1 436 ? 35.789 7.432 -30.918 1.00 67.19 436 PHE A C 1
ATOM 3413 O O . PHE A 1 436 ? 35.455 7.818 -32.044 1.00 67.19 436 PHE A O 1
ATOM 3420 N N . PRO A 1 437 ? 35.846 6.117 -30.622 1.00 69.62 437 PRO A N 1
ATOM 3421 C CA . PRO A 1 437 ? 35.667 5.042 -31.613 1.00 69.62 437 PRO A CA 1
ATOM 3422 C C . PRO A 1 437 ? 34.325 5.119 -32.362 1.00 69.62 437 PRO A C 1
ATOM 3424 O O . PRO A 1 437 ? 34.224 4.938 -33.577 1.00 69.62 437 PRO A O 1
ATOM 3427 N N . TRP A 1 438 ? 33.269 5.482 -31.637 1.00 69.62 438 TRP A N 1
ATOM 3428 C CA . TRP A 1 438 ? 31.891 5.589 -32.116 1.00 69.62 438 TRP A CA 1
ATOM 3429 C C . TRP A 1 438 ? 31.688 6.598 -33.261 1.00 69.62 438 TRP A C 1
ATOM 3431 O O . TRP A 1 438 ? 30.809 6.386 -34.099 1.00 69.62 438 TRP A O 1
ATOM 3441 N N . ALA A 1 439 ? 32.519 7.642 -33.374 1.00 72.38 439 ALA A N 1
ATOM 3442 C CA . ALA A 1 439 ? 32.459 8.593 -34.490 1.00 72.38 439 ALA A CA 1
ATOM 3443 C C . ALA A 1 439 ? 32.801 7.936 -35.843 1.00 72.38 439 ALA A C 1
ATOM 3445 O O . ALA A 1 439 ? 32.312 8.358 -36.894 1.00 72.38 439 ALA A O 1
ATOM 3446 N N . ARG A 1 440 ? 33.609 6.867 -35.820 1.00 78.19 440 ARG A N 1
ATOM 3447 C CA . ARG A 1 440 ? 34.052 6.116 -37.004 1.00 78.19 440 ARG A CA 1
ATOM 3448 C C . ARG A 1 440 ? 33.367 4.754 -37.150 1.00 78.19 440 ARG A C 1
ATOM 3450 O O . ARG A 1 440 ? 33.561 4.083 -38.163 1.00 78.19 440 ARG A O 1
ATOM 3457 N N . LEU A 1 441 ? 32.463 4.393 -36.235 1.00 81.62 441 LEU A N 1
ATOM 3458 C CA . LEU A 1 441 ? 31.713 3.129 -36.263 1.00 81.62 441 LEU A CA 1
ATOM 3459 C C . LEU A 1 441 ? 30.915 2.936 -37.562 1.00 81.62 441 LEU A C 1
ATOM 3461 O O . LEU A 1 441 ? 30.893 1.847 -38.126 1.00 81.62 441 LEU A O 1
ATOM 3465 N N . ARG A 1 442 ? 30.331 4.012 -38.113 1.00 80.12 442 ARG A N 1
ATOM 3466 C CA . ARG A 1 442 ? 29.624 3.959 -39.409 1.00 80.12 442 ARG A CA 1
ATOM 3467 C C . ARG A 1 442 ? 30.546 3.579 -40.569 1.00 80.12 442 ARG A C 1
ATOM 3469 O O . ARG A 1 442 ? 30.092 2.963 -41.532 1.00 80.12 442 ARG A O 1
ATOM 3476 N N . GLN A 1 443 ? 31.820 3.965 -40.500 1.00 84.56 443 GLN A N 1
ATOM 3477 C CA . GLN A 1 443 ? 32.811 3.594 -41.506 1.00 84.56 443 GLN A CA 1
ATOM 3478 C C . GLN A 1 443 ? 33.175 2.112 -41.365 1.00 84.56 443 GLN A C 1
ATOM 3480 O O . GLN A 1 443 ? 33.117 1.398 -42.362 1.00 84.56 443 GLN A O 1
ATOM 3485 N N . ALA A 1 444 ? 33.416 1.624 -40.142 1.00 85.12 444 ALA A N 1
ATOM 3486 C CA . ALA A 1 444 ? 33.629 0.197 -39.880 1.00 85.12 444 ALA A CA 1
ATOM 3487 C C . ALA A 1 444 ? 32.452 -0.661 -40.389 1.00 85.12 444 ALA A C 1
ATOM 3489 O O . ALA A 1 444 ? 32.642 -1.576 -41.182 1.00 85.12 444 ALA A O 1
ATOM 3490 N N . GLN A 1 445 ? 31.211 -0.287 -40.066 1.00 85.56 445 GLN A N 1
ATOM 3491 C CA . GLN A 1 445 ? 30.003 -0.967 -40.559 1.00 85.56 445 GLN A CA 1
ATOM 3492 C C . GLN A 1 445 ? 29.850 -0.903 -42.085 1.00 85.56 445 GLN A C 1
ATOM 3494 O O . GLN A 1 445 ? 29.317 -1.820 -42.712 1.00 85.56 445 GLN A O 1
ATOM 3499 N N . LYS A 1 446 ? 30.274 0.199 -42.717 1.00 87.12 446 LYS A N 1
ATOM 3500 C CA . LYS A 1 446 ? 30.305 0.287 -44.180 1.00 87.12 446 LYS A CA 1
ATOM 3501 C C . LYS A 1 446 ? 31.298 -0.725 -44.756 1.00 87.12 446 LYS A C 1
ATOM 3503 O O . LYS A 1 446 ? 30.966 -1.361 -45.749 1.00 87.12 446 LYS A O 1
ATOM 3508 N N . LEU A 1 447 ? 32.466 -0.893 -44.140 1.00 87.81 447 LEU A N 1
ATOM 3509 C CA . LEU A 1 447 ? 33.467 -1.868 -44.570 1.00 87.81 447 LEU A CA 1
ATOM 3510 C C . LEU A 1 447 ? 32.958 -3.312 -44.443 1.00 87.81 447 LEU A C 1
ATOM 3512 O O . LEU A 1 447 ? 33.108 -4.079 -45.390 1.00 87.81 447 LEU A O 1
ATOM 3516 N N . LEU A 1 448 ? 32.273 -3.649 -43.345 1.00 88.12 448 LEU A N 1
ATOM 3517 C CA . LEU A 1 448 ? 31.637 -4.963 -43.165 1.00 88.12 448 LEU A CA 1
ATOM 3518 C C . LEU A 1 448 ? 30.609 -5.252 -44.278 1.00 88.12 448 LEU A C 1
ATOM 3520 O O . LEU A 1 448 ? 30.656 -6.302 -44.911 1.00 88.12 448 LEU A O 1
ATOM 3524 N N . ARG A 1 449 ? 29.765 -4.273 -44.632 1.00 87.94 449 ARG A N 1
ATOM 3525 C CA . ARG A 1 449 ? 28.825 -4.395 -45.768 1.00 87.94 449 ARG A CA 1
ATOM 3526 C C . ARG A 1 449 ? 29.512 -4.495 -47.133 1.00 87.94 449 ARG A C 1
ATOM 3528 O O . ARG A 1 449 ? 28.967 -5.083 -48.065 1.00 87.94 449 ARG A O 1
ATOM 3535 N N . LEU A 1 450 ? 30.707 -3.922 -47.295 1.00 87.31 450 LEU A N 1
ATOM 3536 C CA . LEU A 1 450 ? 31.498 -4.130 -48.513 1.00 87.31 450 LEU A CA 1
ATOM 3537 C C . LEU A 1 450 ? 31.977 -5.582 -48.615 1.00 87.31 450 LEU A C 1
ATOM 3539 O O . LEU A 1 450 ? 32.066 -6.088 -49.731 1.00 87.31 450 LEU A O 1
ATOM 3543 N N . ALA A 1 451 ? 32.235 -6.262 -47.493 1.00 85.56 451 ALA A N 1
ATOM 3544 C CA . ALA A 1 451 ? 32.608 -7.676 -47.493 1.00 85.56 451 ALA A CA 1
ATOM 3545 C C . ALA A 1 451 ? 31.457 -8.577 -47.959 1.00 85.56 451 ALA A C 1
ATOM 3547 O O . ALA A 1 451 ? 31.697 -9.482 -48.753 1.00 85.56 451 ALA A O 1
ATOM 3548 N N . GLU A 1 452 ? 30.212 -8.268 -47.584 1.00 83.19 452 GLU A N 1
ATOM 3549 C CA . GLU A 1 452 ? 29.019 -8.943 -48.124 1.00 83.19 452 GLU A CA 1
ATOM 3550 C C . GLU A 1 452 ? 28.893 -8.750 -49.645 1.00 83.19 452 GLU A C 1
ATOM 3552 O O . GLU A 1 452 ? 28.537 -9.671 -50.375 1.00 83.19 452 GLU A O 1
ATOM 3557 N N . ARG A 1 453 ? 29.220 -7.550 -50.148 1.00 82.56 453 ARG A N 1
ATOM 3558 C CA . ARG A 1 453 ? 29.066 -7.199 -51.570 1.00 82.56 453 ARG A CA 1
ATOM 3559 C C . ARG A 1 453 ? 30.193 -7.708 -52.474 1.00 82.56 453 ARG A C 1
ATOM 3561 O O . ARG A 1 453 ? 29.933 -8.059 -53.622 1.00 82.56 453 ARG A O 1
ATOM 3568 N N . TYR A 1 454 ? 31.438 -7.662 -52.010 1.00 83.19 454 TYR A N 1
ATOM 3569 C CA . TYR A 1 454 ? 32.629 -7.952 -52.821 1.00 83.19 454 TYR A CA 1
ATOM 3570 C C . TYR A 1 454 ? 33.336 -9.255 -52.422 1.00 83.19 454 TYR A C 1
ATOM 3572 O O . TYR A 1 454 ? 34.247 -9.680 -53.132 1.00 83.19 454 TYR A O 1
ATOM 3580 N N . GLY A 1 455 ? 32.903 -9.899 -51.336 1.00 85.44 455 GLY A N 1
ATOM 3581 C CA . GLY A 1 455 ? 33.510 -11.100 -50.768 1.00 85.44 455 GLY A CA 1
ATOM 3582 C C . GLY A 1 455 ? 34.635 -10.780 -49.779 1.00 85.44 455 GLY A C 1
ATOM 3583 O O . GLY A 1 455 ? 35.451 -9.882 -50.006 1.00 85.44 455 GLY A O 1
ATOM 3584 N N . ALA A 1 456 ? 34.704 -11.554 -48.694 1.00 86.69 456 ALA A N 1
ATOM 3585 C CA . ALA A 1 456 ? 35.636 -11.350 -47.583 1.00 86.69 456 ALA A CA 1
ATOM 3586 C C . ALA A 1 456 ? 37.113 -11.314 -48.027 1.00 86.69 456 ALA A C 1
ATOM 3588 O O . ALA A 1 456 ? 37.830 -10.369 -47.707 1.00 86.69 456 ALA A O 1
ATOM 3589 N N . ALA A 1 457 ? 37.542 -12.258 -48.876 1.00 83.62 457 ALA A N 1
ATOM 3590 C CA . ALA A 1 457 ? 38.926 -12.342 -49.358 1.00 83.62 457 ALA A CA 1
ATOM 3591 C C . ALA A 1 457 ? 39.386 -11.088 -50.130 1.00 83.62 457 ALA A C 1
ATOM 3593 O O . ALA A 1 457 ? 40.506 -10.607 -49.950 1.00 83.62 457 ALA A O 1
ATOM 3594 N N . ARG A 1 458 ? 38.509 -10.510 -50.964 1.00 83.19 458 ARG A N 1
ATOM 3595 C CA . ARG A 1 458 ? 38.826 -9.302 -51.745 1.00 83.19 458 ARG A CA 1
ATOM 3596 C C . ARG A 1 458 ? 38.899 -8.064 -50.867 1.00 83.19 458 ARG A C 1
ATOM 3598 O O . ARG A 1 458 ? 39.792 -7.238 -51.052 1.00 83.19 458 ARG A O 1
ATOM 3605 N N . VAL A 1 459 ? 37.974 -7.940 -49.916 1.00 89.00 459 VAL A N 1
ATOM 3606 C CA . VAL A 1 459 ? 37.991 -6.846 -48.939 1.00 89.00 459 VAL A CA 1
ATOM 3607 C C . VAL A 1 459 ? 39.222 -6.942 -48.048 1.00 89.00 459 VAL A C 1
ATOM 3609 O O . VAL A 1 459 ? 39.892 -5.931 -47.869 1.00 89.00 459 VAL A O 1
ATOM 3612 N N . ASN A 1 460 ? 39.611 -8.143 -47.616 1.00 89.88 460 ASN A N 1
ATOM 3613 C CA . ASN A 1 460 ? 40.851 -8.367 -46.877 1.00 89.88 460 ASN A CA 1
ATOM 3614 C C . ASN A 1 460 ? 42.090 -7.911 -47.667 1.00 89.88 460 ASN A C 1
ATOM 3616 O O . ASN A 1 460 ? 42.898 -7.147 -47.144 1.00 89.88 460 ASN A O 1
ATOM 3620 N N . ALA A 1 461 ? 42.201 -8.261 -48.953 1.00 85.25 461 ALA A N 1
ATOM 3621 C CA . ALA A 1 461 ? 43.303 -7.797 -49.803 1.00 85.25 461 ALA A CA 1
ATOM 3622 C C . ALA A 1 461 ? 43.296 -6.270 -50.033 1.00 85.25 461 ALA A C 1
ATOM 3624 O O . ALA A 1 461 ? 44.350 -5.635 -50.106 1.00 85.25 461 ALA A O 1
ATOM 3625 N N . ALA A 1 462 ? 42.117 -5.651 -50.150 1.00 86.62 462 ALA A N 1
ATOM 3626 C CA . ALA A 1 462 ? 41.999 -4.202 -50.295 1.00 86.62 462 ALA A CA 1
ATOM 3627 C C . ALA A 1 462 ? 42.348 -3.451 -49.000 1.00 86.62 462 ALA A C 1
ATOM 3629 O O . ALA A 1 462 ? 43.013 -2.418 -49.070 1.00 86.62 462 ALA A O 1
ATOM 3630 N N . CYS A 1 463 ? 41.954 -3.984 -47.840 1.00 87.62 463 CYS A N 1
ATOM 3631 C CA . CYS A 1 463 ? 42.353 -3.475 -46.530 1.00 87.62 463 CYS A CA 1
ATOM 3632 C C . CYS A 1 463 ? 43.860 -3.619 -46.308 1.00 87.62 463 CYS A C 1
ATOM 3634 O O . CYS A 1 463 ? 44.481 -2.657 -45.875 1.00 87.62 463 CYS A O 1
ATOM 3636 N N . ALA A 1 464 ? 44.462 -4.754 -46.685 1.00 85.81 464 ALA A N 1
ATOM 3637 C CA . ALA A 1 464 ? 45.909 -4.962 -46.599 1.00 85.81 464 ALA A CA 1
ATOM 3638 C C . ALA A 1 464 ? 46.685 -3.921 -47.420 1.00 85.81 464 ALA A C 1
ATOM 3640 O O . ALA A 1 464 ? 47.619 -3.302 -46.920 1.00 85.81 464 ALA A O 1
ATOM 3641 N N . ARG A 1 465 ? 46.246 -3.649 -48.659 1.00 81.69 465 ARG A N 1
ATOM 3642 C CA . ARG A 1 465 ? 46.829 -2.577 -49.482 1.00 81.69 465 ARG A CA 1
ATOM 3643 C C . ARG A 1 465 ? 46.640 -1.199 -48.857 1.00 81.69 465 ARG A C 1
ATOM 3645 O O . ARG A 1 465 ? 47.565 -0.405 -48.875 1.00 81.69 465 ARG A O 1
ATOM 3652 N N . ALA A 1 466 ? 45.459 -0.898 -48.321 1.00 84.06 466 ALA A N 1
ATOM 3653 C CA . ALA A 1 466 ? 45.209 0.394 -47.690 1.00 84.06 466 ALA A CA 1
ATOM 3654 C C . ALA A 1 466 ? 46.070 0.601 -46.431 1.00 84.06 466 ALA A C 1
ATOM 3656 O O . ALA A 1 466 ? 46.619 1.684 -46.259 1.00 84.06 466 ALA A O 1
ATOM 3657 N N . LEU A 1 467 ? 46.245 -0.440 -45.609 1.00 84.94 467 LEU A N 1
ATOM 3658 C CA . LEU A 1 467 ? 47.125 -0.433 -44.437 1.00 84.94 467 LEU A CA 1
ATOM 3659 C C . LEU A 1 467 ? 48.597 -0.258 -44.814 1.00 84.94 467 LEU A C 1
ATOM 3661 O O . LEU A 1 467 ? 49.288 0.508 -44.156 1.00 84.94 467 LEU A O 1
ATOM 3665 N N . ALA A 1 468 ? 49.055 -0.889 -45.900 1.00 76.94 468 ALA A N 1
ATOM 3666 C CA . ALA A 1 468 ? 50.428 -0.738 -46.391 1.00 76.94 468 ALA A CA 1
ATOM 3667 C C . ALA A 1 468 ? 50.778 0.707 -46.805 1.00 76.94 468 ALA A C 1
ATOM 3669 O O . ALA A 1 468 ? 51.947 1.072 -46.813 1.00 76.94 468 ALA A O 1
ATOM 3670 N N . PHE A 1 469 ? 49.774 1.530 -47.129 1.00 77.69 469 PHE A N 1
ATOM 3671 C CA . PHE A 1 469 ? 49.931 2.962 -47.411 1.00 77.69 469 PHE A CA 1
ATOM 3672 C C . PHE A 1 469 ? 49.435 3.860 -46.260 1.00 77.69 469 PHE A C 1
ATOM 3674 O O . PHE A 1 469 ? 49.227 5.053 -46.473 1.00 77.69 469 PHE A O 1
ATOM 3681 N N . GLU A 1 470 ? 49.180 3.295 -45.073 1.00 75.38 470 GLU A N 1
ATOM 3682 C CA . GLU A 1 470 ? 48.655 3.994 -43.884 1.00 75.38 470 GLU A CA 1
ATOM 3683 C C . GLU A 1 470 ? 47.326 4.749 -44.121 1.00 75.38 470 GLU A C 1
ATOM 3685 O O . GLU A 1 470 ? 46.987 5.734 -43.462 1.00 75.38 470 GLU A O 1
ATOM 3690 N N . LEU A 1 471 ? 46.515 4.284 -45.075 1.00 77.62 471 LEU A N 1
ATOM 3691 C CA . LEU A 1 471 ? 45.268 4.934 -45.475 1.00 77.62 471 LEU A CA 1
ATOM 3692 C C . LEU A 1 471 ? 44.057 4.369 -44.727 1.00 77.62 471 LEU A C 1
ATOM 3694 O O . LEU A 1 471 ? 43.439 3.400 -45.161 1.00 77.62 471 LEU A O 1
ATOM 3698 N N . LEU A 1 472 ? 43.626 5.052 -43.668 1.00 80.19 472 LEU A N 1
ATOM 3699 C CA . LEU A 1 472 ? 42.431 4.696 -42.886 1.00 80.19 472 LEU A CA 1
ATOM 3700 C C . LEU A 1 472 ? 41.152 5.362 -43.429 1.00 80.19 472 LEU A C 1
ATOM 3702 O O . LEU A 1 472 ? 40.498 6.145 -42.741 1.00 80.19 472 LEU A O 1
ATOM 3706 N N . ASP A 1 473 ? 40.787 5.065 -44.683 1.00 81.12 473 ASP A N 1
ATOM 3707 C CA . ASP A 1 473 ? 39.553 5.566 -45.312 1.00 81.12 473 ASP A CA 1
ATOM 3708 C C . ASP A 1 473 ? 38.794 4.466 -46.072 1.00 81.12 473 ASP A C 1
ATOM 3710 O O . ASP A 1 473 ? 39.203 3.993 -47.137 1.00 81.12 473 ASP A O 1
ATOM 3714 N N . VAL A 1 474 ? 37.610 4.116 -45.565 1.00 86.25 474 VAL A N 1
ATOM 3715 C CA . VAL A 1 474 ? 36.733 3.085 -46.144 1.00 86.25 474 VAL A CA 1
ATOM 3716 C C . VAL A 1 474 ? 36.237 3.452 -47.549 1.00 86.25 474 VAL A C 1
ATOM 3718 O O . VAL A 1 474 ? 35.983 2.566 -48.364 1.00 86.25 474 VAL A O 1
ATOM 3721 N N . ARG A 1 475 ? 36.128 4.743 -47.898 1.00 84.06 475 ARG A N 1
ATOM 3722 C CA . ARG A 1 475 ? 35.789 5.169 -49.271 1.00 84.06 475 ARG A CA 1
ATOM 3723 C C . ARG A 1 475 ? 36.924 4.872 -50.248 1.00 84.06 475 ARG A C 1
ATOM 3725 O O . ARG A 1 475 ? 36.656 4.574 -51.411 1.00 84.06 475 ARG A O 1
ATOM 3732 N N . ARG A 1 476 ? 38.180 4.945 -49.799 1.00 80.56 476 ARG A N 1
ATOM 3733 C CA . ARG A 1 476 ? 39.336 4.557 -50.618 1.00 80.56 476 ARG A CA 1
ATOM 3734 C C . ARG A 1 476 ? 39.442 3.048 -50.737 1.00 80.56 476 ARG A C 1
ATOM 3736 O O . ARG A 1 476 ? 39.674 2.586 -51.844 1.00 80.56 476 ARG A O 1
ATOM 3743 N N . VAL A 1 477 ? 39.177 2.289 -49.671 1.00 84.69 477 VAL A N 1
ATOM 3744 C CA . VAL A 1 477 ? 39.074 0.819 -49.759 1.00 84.69 477 VAL A CA 1
ATOM 3745 C C . VAL A 1 477 ? 37.999 0.417 -50.773 1.00 84.69 477 VAL A C 1
ATOM 3747 O O . VAL A 1 477 ? 38.258 -0.403 -51.648 1.00 84.69 477 VAL A O 1
ATOM 3750 N N . GLU A 1 478 ? 36.831 1.066 -50.753 1.00 86.94 478 GLU A N 1
ATOM 3751 C CA . GLU A 1 478 ? 35.797 0.868 -51.778 1.00 86.94 478 GLU A CA 1
ATOM 3752 C C . GLU A 1 478 ? 36.301 1.206 -53.192 1.00 86.94 478 GLU A C 1
ATOM 3754 O O . GLU A 1 478 ? 35.996 0.491 -54.143 1.00 86.94 478 GLU A O 1
ATOM 3759 N N . ARG A 1 479 ? 37.099 2.268 -53.349 1.00 83.06 479 ARG A N 1
ATOM 3760 C CA . ARG A 1 479 ? 37.706 2.638 -54.636 1.00 83.06 479 ARG A CA 1
ATOM 3761 C C . ARG A 1 479 ? 38.767 1.636 -55.090 1.00 83.06 479 ARG A C 1
ATOM 3763 O O . ARG A 1 479 ? 38.798 1.325 -56.269 1.00 83.06 479 ARG A O 1
ATOM 3770 N N . ILE A 1 480 ? 39.586 1.105 -54.182 1.00 81.56 480 ILE A N 1
ATOM 3771 C CA . ILE A 1 480 ? 40.559 0.035 -54.454 1.00 81.56 480 ILE A CA 1
ATOM 3772 C C . ILE A 1 480 ? 39.822 -1.228 -54.896 1.00 81.56 480 ILE A C 1
ATOM 3774 O O . ILE A 1 480 ? 40.249 -1.875 -55.843 1.00 81.56 480 ILE A O 1
ATOM 3778 N N . LEU A 1 481 ? 38.704 -1.564 -54.249 1.00 82.38 481 LEU A N 1
ATOM 3779 C CA . LEU A 1 481 ? 37.860 -2.693 -54.640 1.00 82.38 481 LEU A CA 1
ATOM 3780 C C . LEU A 1 481 ? 37.260 -2.489 -56.032 1.00 82.38 481 LEU A C 1
ATOM 3782 O O . LEU A 1 481 ? 37.300 -3.412 -56.839 1.00 82.38 481 LEU A O 1
ATOM 3786 N N . ARG A 1 482 ? 36.770 -1.282 -56.340 1.00 79.69 482 ARG A N 1
ATOM 3787 C CA . ARG A 1 482 ? 36.273 -0.927 -57.680 1.00 79.69 482 ARG A CA 1
ATOM 3788 C C . ARG A 1 482 ? 37.382 -0.949 -58.738 1.00 79.69 482 ARG A C 1
ATOM 3790 O O . ARG A 1 482 ? 37.193 -1.560 -59.776 1.00 79.69 482 ARG A O 1
ATOM 3797 N N . ALA A 1 483 ? 38.547 -0.372 -58.453 1.00 69.56 483 ALA A N 1
ATOM 3798 C CA . ALA A 1 483 ? 39.676 -0.301 -59.382 1.00 69.56 483 ALA A CA 1
ATOM 3799 C C . ALA A 1 483 ? 40.360 -1.664 -59.602 1.00 69.56 483 ALA A C 1
ATOM 3801 O O . ALA A 1 483 ? 40.824 -1.954 -60.697 1.00 69.56 483 ALA A O 1
ATOM 3802 N N . ALA A 1 484 ? 40.409 -2.530 -58.584 1.00 60.19 484 ALA A N 1
ATOM 3803 C CA . ALA A 1 484 ? 40.869 -3.912 -58.738 1.00 60.19 484 ALA A CA 1
ATOM 3804 C C . ALA A 1 484 ? 39.897 -4.733 -59.602 1.00 60.19 484 ALA A C 1
ATOM 3806 O O . ALA A 1 484 ? 40.333 -5.571 -60.381 1.00 60.19 484 ALA A O 1
ATOM 3807 N N . LEU A 1 485 ? 38.596 -4.435 -59.520 1.00 54.06 485 LEU A N 1
ATOM 3808 C CA . LEU A 1 485 ? 37.575 -4.943 -60.441 1.00 54.06 485 LEU A CA 1
ATOM 3809 C C . LEU A 1 485 ? 37.743 -4.424 -61.882 1.00 54.06 485 LEU A C 1
ATOM 3811 O O . LEU A 1 485 ? 37.267 -5.083 -62.802 1.00 54.06 485 LEU A O 1
ATOM 3815 N N . GLU A 1 486 ? 38.395 -3.271 -62.068 1.00 47.47 486 GLU A N 1
ATOM 3816 C CA . GLU A 1 486 ? 38.673 -2.637 -63.369 1.00 47.47 486 GLU A CA 1
ATOM 3817 C C . GLU A 1 486 ? 40.027 -3.055 -63.988 1.00 47.47 486 GLU A C 1
ATOM 3819 O O . GLU A 1 486 ? 40.211 -2.866 -65.186 1.00 47.47 486 GLU A O 1
ATOM 3824 N N . ARG A 1 487 ? 40.973 -3.613 -63.205 1.00 42.25 487 ARG A N 1
ATOM 3825 C CA . ARG A 1 487 ? 42.343 -3.987 -63.641 1.00 42.25 487 ARG A CA 1
ATOM 3826 C C . ARG A 1 487 ? 42.605 -5.487 -63.840 1.00 42.25 487 ARG A C 1
ATOM 3828 O O . ARG A 1 487 ? 43.687 -5.836 -64.304 1.00 42.25 487 ARG A O 1
ATOM 3835 N N . GLU A 1 488 ? 41.667 -6.375 -63.522 1.00 39.00 488 GLU A N 1
ATOM 3836 C CA . GLU A 1 488 ? 41.687 -7.721 -64.122 1.00 39.00 488 GLU A CA 1
ATOM 3837 C C . GLU A 1 488 ? 41.562 -7.558 -65.656 1.00 39.00 488 GLU A C 1
ATOM 3839 O O . GLU A 1 488 ? 40.819 -6.662 -66.075 1.00 39.00 488 GLU A O 1
ATOM 3844 N N . PRO A 1 489 ? 42.229 -8.369 -66.514 1.00 35.81 489 PRO A N 1
ATOM 3845 C CA . PRO A 1 489 ? 41.781 -8.506 -67.898 1.00 35.81 489 PRO A CA 1
ATOM 3846 C C . PRO A 1 489 ? 40.305 -8.872 -67.808 1.00 35.81 489 PRO A C 1
ATOM 3848 O O . PRO A 1 489 ? 39.938 -9.904 -67.243 1.00 35.81 489 PRO A O 1
ATOM 3851 N N . GLY A 1 490 ? 39.459 -7.911 -68.168 1.00 32.75 490 GLY A N 1
ATOM 3852 C CA . GLY A 1 490 ? 38.094 -7.920 -67.684 1.00 32.75 490 GLY A CA 1
ATOM 3853 C C . GLY A 1 490 ? 37.375 -9.178 -68.160 1.00 32.75 490 GLY A C 1
ATOM 3854 O O . GLY A 1 490 ? 37.526 -9.557 -69.321 1.00 32.75 490 GLY A O 1
ATOM 3855 N N . PRO A 1 491 ? 36.483 -9.769 -67.349 1.00 33.94 491 PRO A N 1
ATOM 3856 C CA . PRO A 1 491 ? 35.300 -10.324 -67.954 1.00 33.94 491 PRO A CA 1
ATOM 3857 C C . PRO A 1 491 ? 34.548 -9.104 -68.487 1.00 33.94 491 PRO A C 1
ATOM 3859 O O . PRO A 1 491 ? 33.826 -8.420 -67.753 1.00 33.94 491 PRO A O 1
ATOM 3862 N N . SER A 1 492 ? 34.722 -8.826 -69.774 1.00 39.53 492 SER A N 1
ATOM 3863 C CA . SER A 1 492 ? 33.918 -7.899 -70.578 1.00 39.53 492 SER A CA 1
ATOM 3864 C C . SER A 1 492 ? 32.404 -8.196 -70.510 1.00 39.53 492 SER A C 1
ATOM 3866 O O . SER A 1 492 ? 31.601 -7.495 -71.115 1.00 39.53 492 SER A O 1
ATOM 3868 N N . GLU A 1 493 ? 31.981 -9.169 -69.700 1.00 40.94 493 GLU A N 1
ATOM 3869 C CA . GLU A 1 493 ? 30.610 -9.623 -69.528 1.00 40.94 493 GLU A CA 1
ATOM 3870 C C . GLU A 1 493 ? 29.878 -9.118 -68.273 1.00 40.94 493 GLU A C 1
ATOM 3872 O O . GLU A 1 493 ? 28.664 -9.287 -68.180 1.00 40.94 493 GLU A O 1
ATOM 3877 N N . ARG A 1 494 ? 30.516 -8.470 -67.283 1.00 38.91 494 ARG A N 1
ATOM 3878 C CA . ARG A 1 494 ? 29.758 -8.087 -66.061 1.00 38.91 494 ARG A CA 1
ATOM 3879 C C . ARG A 1 494 ? 28.840 -6.869 -66.224 1.00 38.91 494 ARG A C 1
ATOM 3881 O O . ARG A 1 494 ? 27.865 -6.773 -65.475 1.00 38.91 494 ARG A O 1
ATOM 3888 N N . GLY A 1 495 ? 29.095 -6.018 -67.217 1.00 39.97 495 GLY A N 1
ATOM 3889 C CA . GLY A 1 495 ? 28.152 -5.011 -67.724 1.00 39.97 495 GLY A CA 1
ATOM 3890 C C . GLY A 1 495 ? 27.387 -5.463 -68.971 1.00 39.97 495 GLY A C 1
ATOM 3891 O O . GLY A 1 495 ? 26.439 -4.792 -69.371 1.00 39.97 495 GLY A O 1
ATOM 3892 N N . ALA A 1 496 ? 27.755 -6.603 -69.565 1.00 50.59 496 ALA A N 1
ATOM 3893 C CA . ALA A 1 496 ? 26.925 -7.198 -70.589 1.00 50.59 496 ALA A CA 1
ATOM 3894 C C . ALA A 1 496 ? 25.647 -7.677 -69.907 1.00 50.59 496 ALA A C 1
ATOM 3896 O O . ALA A 1 496 ? 25.646 -8.380 -68.885 1.00 50.59 496 ALA A O 1
ATOM 3897 N N . PHE A 1 497 ? 24.527 -7.255 -70.461 1.00 64.62 497 PHE A N 1
ATOM 3898 C CA . PHE A 1 497 ? 23.270 -7.906 -70.201 1.00 64.62 497 PHE A CA 1
ATOM 3899 C C . PHE A 1 497 ? 23.378 -9.286 -70.860 1.00 64.62 497 PHE A C 1
ATOM 3901 O O . PHE A 1 497 ? 23.039 -9.445 -72.020 1.00 64.62 497 PHE A O 1
ATOM 3908 N N . THR A 1 498 ? 24.034 -10.236 -70.184 1.00 74.69 498 THR A N 1
ATOM 3909 C CA . THR A 1 498 ? 24.400 -11.540 -70.755 1.00 74.69 498 THR A CA 1
ATOM 3910 C C . THR A 1 498 ? 23.159 -12.317 -71.151 1.00 74.69 498 THR A C 1
ATOM 3912 O O . THR A 1 498 ? 22.094 -12.114 -70.570 1.00 74.69 498 THR A O 1
ATOM 3915 N N . ASP A 1 499 ? 23.291 -13.255 -72.081 1.00 74.31 499 ASP A N 1
ATOM 3916 C CA . ASP A 1 499 ? 22.148 -14.007 -72.603 1.00 74.31 499 ASP A CA 1
ATOM 3917 C C . ASP A 1 499 ? 21.356 -14.734 -71.495 1.00 74.31 499 ASP A C 1
ATOM 3919 O O . ASP A 1 499 ? 20.127 -14.726 -71.470 1.00 74.31 499 ASP A O 1
ATOM 3923 N N . ALA A 1 500 ? 22.052 -15.224 -70.461 1.00 76.69 500 ALA A N 1
ATOM 3924 C CA . ALA A 1 500 ? 21.431 -15.808 -69.270 1.00 76.69 500 ALA A CA 1
ATOM 3925 C C . ALA A 1 500 ? 20.648 -14.795 -68.406 1.00 76.69 500 ALA A C 1
ATOM 3927 O O . ALA A 1 500 ? 19.660 -15.152 -67.762 1.00 76.69 500 ALA A O 1
ATOM 3928 N N . ARG A 1 501 ? 21.078 -13.527 -68.350 1.00 82.06 501 ARG A N 1
ATOM 3929 C CA . ARG A 1 501 ? 20.338 -12.449 -67.666 1.00 82.06 501 ARG A CA 1
ATOM 3930 C C . ARG A 1 501 ? 19.158 -11.975 -68.507 1.00 82.06 501 ARG A C 1
ATOM 3932 O O . ARG A 1 501 ? 18.110 -11.680 -67.939 1.00 82.06 501 ARG A O 1
ATOM 3939 N N . GLN A 1 502 ? 19.320 -11.959 -69.829 1.00 85.56 502 GLN A N 1
ATOM 3940 C CA . GLN A 1 502 ? 18.253 -11.672 -70.782 1.00 85.56 502 GLN A CA 1
ATOM 3941 C C . GLN A 1 502 ? 17.129 -12.701 -70.669 1.00 85.56 502 GLN A C 1
ATOM 3943 O O . GLN A 1 502 ? 15.980 -12.319 -70.477 1.00 85.56 502 GLN A O 1
ATOM 3948 N N . ALA A 1 503 ? 17.464 -13.993 -70.651 1.00 82.19 503 ALA A N 1
ATOM 3949 C CA . ALA A 1 503 ? 16.496 -15.070 -70.461 1.00 82.19 503 ALA A CA 1
ATOM 3950 C C . ALA A 1 503 ? 15.725 -14.942 -69.135 1.00 82.19 503 ALA A C 1
ATOM 3952 O O . ALA A 1 503 ? 14.511 -15.101 -69.108 1.00 82.19 503 ALA A O 1
ATOM 3953 N N . LYS A 1 504 ? 16.407 -14.586 -68.037 1.00 83.81 504 LYS A N 1
ATOM 3954 C CA . LYS A 1 504 ? 15.751 -14.376 -66.735 1.00 83.81 504 LYS A CA 1
ATOM 3955 C C . LYS A 1 504 ? 14.839 -13.152 -66.710 1.00 83.81 504 LYS A C 1
ATOM 3957 O O . LYS A 1 504 ? 13.796 -13.207 -66.075 1.00 83.81 504 LYS A O 1
ATOM 3962 N N . LEU A 1 505 ? 15.223 -12.043 -67.348 1.00 85.94 505 LEU A N 1
ATOM 3963 C CA . LEU A 1 505 ? 14.342 -10.872 -67.410 1.00 85.94 505 LEU A CA 1
ATOM 3964 C C . LEU A 1 505 ? 13.128 -11.145 -68.303 1.00 85.94 505 LEU A C 1
ATOM 3966 O O . LEU A 1 505 ? 12.028 -10.725 -67.963 1.00 85.94 505 LEU A O 1
ATOM 3970 N N . LEU A 1 506 ? 13.329 -11.866 -69.407 1.00 86.25 506 LEU A N 1
ATOM 3971 C CA . LEU A 1 506 ? 12.252 -12.310 -70.282 1.00 86.25 506 LEU A CA 1
ATOM 3972 C C . LEU A 1 506 ? 11.246 -13.188 -69.524 1.00 86.25 506 LEU A C 1
ATOM 3974 O O . LEU A 1 506 ? 10.059 -12.888 -69.564 1.00 86.25 506 LEU A O 1
ATOM 3978 N N . ASP A 1 507 ? 11.723 -14.171 -68.754 1.00 82.75 507 ASP A N 1
ATOM 3979 C CA . ASP A 1 507 ? 10.888 -15.041 -67.909 1.00 82.75 507 ASP A CA 1
ATOM 3980 C C . ASP A 1 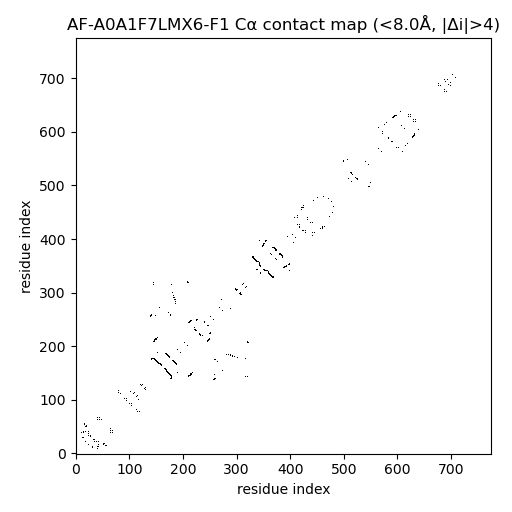507 ? 10.060 -14.241 -66.887 1.00 82.75 507 ASP A C 1
ATOM 3982 O O . ASP A 1 507 ? 8.870 -14.483 -66.707 1.00 82.75 507 ASP A O 1
ATOM 3986 N N . VAL A 1 508 ? 10.641 -13.207 -66.271 1.00 85.69 508 VAL A N 1
ATOM 3987 C CA . VAL A 1 508 ? 9.910 -12.326 -65.342 1.00 85.69 508 VAL A CA 1
ATOM 3988 C C . VAL A 1 508 ? 8.855 -11.479 -66.064 1.00 85.69 508 VAL A C 1
ATOM 3990 O O . VAL A 1 508 ? 7.759 -11.300 -65.537 1.00 85.69 508 VAL A O 1
ATOM 3993 N N . LEU A 1 509 ? 9.159 -10.965 -67.260 1.00 84.88 509 LEU A N 1
ATOM 3994 C CA . LEU A 1 509 ? 8.206 -10.199 -68.077 1.00 84.88 509 LEU A CA 1
ATOM 3995 C C . LEU A 1 509 ? 7.092 -11.077 -68.671 1.00 84.88 509 LEU A C 1
ATOM 3997 O O . LEU A 1 509 ? 6.034 -10.561 -69.021 1.00 84.88 509 LEU A O 1
ATOM 4001 N N . GLU A 1 510 ? 7.329 -12.380 -68.810 1.00 83.56 510 GLU A N 1
ATOM 4002 C CA . GLU A 1 510 ? 6.357 -13.363 -69.295 1.00 83.56 510 GLU A CA 1
ATOM 4003 C C . GLU A 1 510 ? 5.452 -13.889 -68.188 1.00 83.56 510 GLU A C 1
ATOM 4005 O O . GLU A 1 510 ? 4.234 -13.920 -68.345 1.00 83.56 510 GLU A O 1
ATOM 4010 N N . THR A 1 511 ? 6.045 -14.288 -67.065 1.00 83.06 511 THR A N 1
ATOM 4011 C CA . THR A 1 511 ? 5.328 -14.931 -65.959 1.00 83.06 511 THR A CA 1
ATOM 4012 C C . THR A 1 511 ? 4.757 -13.934 -64.956 1.00 83.06 511 THR A C 1
ATOM 4014 O O . THR A 1 511 ? 3.895 -14.297 -64.156 1.00 83.06 511 THR A O 1
ATOM 4017 N N . GLY A 1 512 ? 5.253 -12.691 -64.948 1.00 83.25 512 GLY A N 1
ATOM 4018 C CA . GLY A 1 512 ? 4.908 -11.696 -63.933 1.00 83.25 512 GLY A CA 1
ATOM 4019 C C . GLY A 1 512 ? 5.309 -12.133 -62.523 1.00 83.25 512 GLY A C 1
ATOM 4020 O O . GLY A 1 512 ? 4.721 -11.673 -61.549 1.00 83.25 512 GLY A O 1
ATOM 4021 N N . ALA A 1 513 ? 6.265 -13.055 -62.387 1.00 84.62 513 ALA A N 1
ATOM 4022 C CA . ALA A 1 513 ? 6.664 -13.624 -61.111 1.00 84.62 513 ALA A CA 1
ATOM 4023 C C . ALA A 1 513 ? 8.184 -13.623 -60.950 1.00 84.62 513 ALA A C 1
ATOM 4025 O O . ALA A 1 513 ? 8.944 -13.746 -61.906 1.00 84.62 513 ALA A O 1
ATOM 4026 N N . VAL A 1 514 ? 8.645 -13.504 -59.707 1.00 87.12 514 VAL A N 1
ATOM 4027 C CA . VAL A 1 514 ? 10.066 -13.597 -59.367 1.00 87.12 514 VAL A CA 1
ATOM 4028 C C . VAL A 1 514 ? 10.284 -14.651 -58.299 1.00 87.12 514 VAL A C 1
ATOM 4030 O O . VAL A 1 514 ? 9.477 -14.839 -57.386 1.00 87.12 514 VAL A O 1
ATOM 4033 N N . ARG A 1 515 ? 11.427 -15.325 -58.375 1.00 80.88 515 ARG A N 1
ATOM 4034 C CA . ARG A 1 515 ? 11.854 -16.290 -57.365 1.00 80.88 515 ARG A CA 1
ATOM 4035 C C . ARG A 1 515 ? 12.897 -15.662 -56.449 1.00 80.88 515 ARG A C 1
ATOM 4037 O O . ARG A 1 515 ? 13.915 -15.148 -56.911 1.00 80.88 515 ARG A O 1
ATOM 4044 N N . ARG A 1 516 ? 12.656 -15.714 -55.136 1.00 76.44 516 ARG A N 1
ATOM 4045 C CA . ARG A 1 516 ? 13.630 -15.250 -54.133 1.00 76.44 516 ARG A CA 1
ATOM 4046 C C . ARG A 1 516 ? 14.872 -16.146 -54.154 1.00 76.44 516 ARG A C 1
ATOM 4048 O O . ARG A 1 516 ? 14.756 -17.356 -54.341 1.00 76.44 516 ARG A O 1
ATOM 4055 N N . LEU A 1 517 ? 16.054 -15.569 -53.932 1.00 72.94 517 LEU A N 1
ATOM 4056 C CA . LEU A 1 517 ? 17.300 -16.337 -53.823 1.00 72.94 517 LEU A CA 1
ATOM 4057 C C . LEU A 1 517 ? 17.184 -17.353 -52.675 1.00 72.94 517 LEU A C 1
ATOM 4059 O O . LEU A 1 517 ? 16.770 -16.996 -51.577 1.00 72.94 517 LEU A O 1
ATOM 4063 N N . GLY A 1 518 ? 17.489 -18.622 -52.955 1.00 67.25 518 GLY A N 1
ATOM 4064 C CA . GLY A 1 518 ? 17.326 -19.734 -52.008 1.00 67.25 518 GLY A CA 1
ATOM 4065 C C . GLY A 1 518 ? 15.899 -20.290 -51.887 1.00 67.25 518 GLY A C 1
ATOM 4066 O O . GLY A 1 518 ? 15.714 -21.350 -51.301 1.00 67.25 518 GLY A O 1
ATOM 4067 N N . SER A 1 519 ? 14.890 -19.639 -52.477 1.00 70.62 519 SER A N 1
ATOM 4068 C CA . SER A 1 519 ? 13.522 -20.165 -52.533 1.00 70.62 519 SER A CA 1
ATOM 4069 C C . SER A 1 519 ? 13.313 -21.000 -53.793 1.00 70.62 519 SER A C 1
ATOM 4071 O O . SER A 1 519 ? 13.773 -20.638 -54.877 1.00 70.62 519 SER A O 1
ATOM 4073 N N . ILE A 1 520 ? 12.559 -22.090 -53.674 1.00 76.06 520 ILE A N 1
ATOM 4074 C CA . ILE A 1 520 ? 12.048 -22.871 -54.813 1.00 76.06 520 ILE A CA 1
ATOM 4075 C C . ILE A 1 520 ? 10.671 -22.387 -55.294 1.00 76.06 520 ILE A C 1
ATOM 4077 O O . ILE A 1 520 ? 10.173 -22.870 -56.301 1.00 76.06 520 ILE A O 1
ATOM 4081 N N . ARG A 1 521 ? 10.054 -21.424 -54.595 1.00 72.94 521 ARG A N 1
ATOM 4082 C CA . ARG A 1 521 ? 8.718 -20.898 -54.916 1.00 72.94 521 ARG A CA 1
ATOM 4083 C C . ARG A 1 521 ? 8.813 -19.535 -55.600 1.00 72.94 521 ARG A C 1
ATOM 4085 O O . ARG A 1 521 ? 9.449 -18.623 -55.057 1.00 72.94 521 ARG A O 1
ATOM 4092 N N . SER A 1 522 ? 8.172 -19.408 -56.761 1.00 83.12 522 SER A N 1
ATOM 4093 C CA . SER A 1 522 ? 7.964 -18.135 -57.465 1.00 83.12 522 SER A CA 1
ATOM 4094 C C . SER A 1 522 ? 6.808 -17.356 -56.833 1.00 83.12 522 SER A C 1
ATOM 4096 O O . SER A 1 522 ? 5.838 -17.952 -56.369 1.00 83.12 522 SER A O 1
ATOM 4098 N N . ALA A 1 523 ? 6.920 -16.029 -56.790 1.00 83.88 523 ALA A N 1
ATOM 4099 C CA . ALA A 1 523 ? 5.904 -15.129 -56.250 1.00 83.88 523 ALA A CA 1
ATOM 4100 C C . ALA A 1 523 ? 5.517 -14.077 -57.304 1.00 83.88 523 ALA A C 1
ATOM 4102 O O . ALA A 1 523 ? 6.427 -13.524 -57.926 1.00 83.88 523 ALA A O 1
ATOM 4103 N N . PRO A 1 524 ? 4.219 -13.781 -57.501 1.00 87.56 524 PRO A N 1
ATOM 4104 C CA . PRO A 1 524 ? 3.779 -12.776 -58.464 1.00 87.56 524 PRO A CA 1
ATOM 4105 C C . PRO A 1 524 ? 4.240 -11.370 -58.053 1.00 87.56 524 PRO A C 1
ATOM 4107 O O . PRO A 1 524 ? 4.309 -11.047 -56.864 1.00 87.56 524 PRO A O 1
ATOM 4110 N N . VAL A 1 525 ? 4.560 -10.540 -59.043 1.00 83.69 525 VAL A N 1
ATOM 4111 C CA . VAL A 1 525 ? 5.023 -9.160 -58.894 1.00 83.69 525 VAL A CA 1
ATOM 4112 C C . VAL A 1 525 ? 4.299 -8.276 -59.902 1.00 83.69 525 VAL A C 1
ATOM 4114 O O . VAL A 1 525 ? 4.435 -8.453 -61.107 1.00 83.69 525 VAL A O 1
ATOM 4117 N N . ASP A 1 526 ? 3.587 -7.276 -59.390 1.00 86.19 526 ASP A N 1
ATOM 4118 C CA . ASP A 1 526 ? 3.020 -6.187 -60.184 1.00 86.19 526 ASP A CA 1
ATOM 4119 C C . ASP A 1 526 ? 3.994 -4.996 -60.165 1.00 86.19 526 ASP A C 1
ATOM 4121 O O . ASP A 1 526 ? 4.158 -4.325 -59.140 1.00 86.19 526 ASP A O 1
ATOM 4125 N N . ALA A 1 527 ? 4.728 -4.790 -61.263 1.00 79.75 527 ALA A N 1
ATOM 4126 C CA . ALA A 1 527 ? 5.751 -3.753 -61.363 1.00 79.75 527 ALA A CA 1
ATOM 4127 C C . ALA A 1 527 ? 5.868 -3.168 -62.774 1.00 79.75 527 ALA A C 1
ATOM 4129 O O . ALA A 1 527 ? 5.752 -3.864 -63.778 1.00 79.75 527 ALA A O 1
ATOM 4130 N N . TRP A 1 528 ? 6.185 -1.873 -62.835 1.00 82.50 528 TRP A N 1
ATOM 4131 C CA . TRP A 1 528 ? 6.512 -1.169 -64.072 1.00 82.50 528 TRP A CA 1
ATOM 4132 C C . TRP A 1 528 ? 8.025 -1.155 -64.263 1.00 82.50 528 TRP A C 1
ATOM 4134 O O . TRP A 1 528 ? 8.765 -0.741 -63.366 1.00 82.50 528 TRP A O 1
ATOM 4144 N N . LEU A 1 529 ? 8.490 -1.574 -65.438 1.00 80.62 529 LEU A N 1
ATOM 4145 C CA . LEU A 1 529 ? 9.910 -1.597 -65.759 1.00 80.62 529 LEU A CA 1
ATOM 4146 C C . LEU A 1 529 ? 10.286 -0.377 -66.605 1.00 80.62 529 LEU A C 1
ATOM 4148 O O . LEU A 1 529 ? 9.785 -0.192 -67.708 1.00 80.62 529 LEU A O 1
ATOM 4152 N N . MET A 1 530 ? 11.206 0.440 -66.092 1.00 82.38 530 MET A N 1
ATOM 4153 C CA . MET A 1 530 ? 11.813 1.545 -66.833 1.00 82.38 530 MET A CA 1
ATOM 4154 C C . MET A 1 530 ? 13.297 1.243 -67.039 1.00 82.38 530 MET A C 1
ATOM 4156 O O . MET A 1 530 ? 14.054 1.146 -66.073 1.00 82.38 530 MET A O 1
ATOM 4160 N N . ALA A 1 531 ? 13.714 1.088 -68.295 1.00 81.19 531 ALA A N 1
ATOM 4161 C CA . ALA A 1 531 ? 15.102 0.827 -68.660 1.00 81.19 531 ALA A CA 1
ATOM 4162 C C . ALA A 1 531 ? 15.743 2.083 -69.266 1.00 81.19 531 ALA A C 1
ATOM 4164 O O . ALA A 1 531 ? 15.184 2.706 -70.165 1.00 81.19 531 ALA A O 1
ATOM 4165 N N . ALA A 1 532 ? 16.936 2.440 -68.790 1.00 81.69 532 ALA A N 1
ATOM 4166 C CA . ALA A 1 532 ? 17.759 3.500 -69.362 1.00 81.69 532 ALA A CA 1
ATOM 4167 C C . ALA A 1 532 ? 19.105 2.907 -69.786 1.00 81.69 532 ALA A C 1
ATOM 4169 O O . ALA A 1 532 ? 19.780 2.255 -68.990 1.00 81.69 532 ALA A O 1
ATOM 4170 N N . THR A 1 533 ? 19.492 3.125 -71.040 1.00 78.00 533 THR A N 1
ATOM 4171 C CA . THR A 1 533 ? 20.698 2.544 -71.639 1.00 78.00 533 THR A CA 1
ATOM 4172 C C . THR A 1 533 ? 21.499 3.613 -72.372 1.00 78.00 533 THR A C 1
ATOM 4174 O O . THR A 1 533 ? 20.937 4.498 -73.012 1.00 78.00 533 THR A O 1
ATOM 4177 N N . SER A 1 534 ? 22.827 3.534 -72.272 1.00 70.00 534 SER A N 1
ATOM 4178 C CA . SER A 1 534 ? 23.761 4.327 -73.083 1.00 70.00 534 SER A CA 1
ATOM 4179 C C . SER A 1 534 ? 24.169 3.614 -74.378 1.00 70.00 534 SER A C 1
ATOM 4181 O O . SER A 1 534 ? 24.986 4.135 -75.130 1.00 70.00 534 SER A O 1
ATOM 4183 N N . THR A 1 535 ? 23.659 2.401 -74.612 1.00 73.50 535 THR A N 1
ATOM 4184 C CA . THR A 1 535 ? 23.908 1.578 -75.804 1.00 73.50 535 THR A CA 1
ATOM 4185 C C . THR A 1 535 ? 22.655 1.524 -76.668 1.00 73.50 535 THR A C 1
ATOM 4187 O O . THR A 1 535 ? 21.561 1.307 -76.147 1.00 73.50 535 THR A O 1
ATOM 4190 N N . ASP A 1 536 ? 22.829 1.692 -77.977 1.00 76.88 536 ASP A N 1
ATOM 4191 C CA . ASP A 1 536 ? 21.781 1.497 -78.979 1.00 76.88 536 ASP A CA 1
ATOM 4192 C C . ASP A 1 536 ? 21.378 0.012 -79.022 1.00 76.88 536 ASP A C 1
ATOM 4194 O O . ASP A 1 536 ? 22.168 -0.851 -79.422 1.00 76.88 536 ASP A O 1
ATOM 4198 N N . LEU A 1 537 ? 20.168 -0.287 -78.540 1.00 81.88 537 LEU A N 1
ATOM 4199 C CA . LEU A 1 537 ? 19.671 -1.657 -78.431 1.00 81.88 537 LEU A CA 1
ATOM 4200 C C . LEU A 1 537 ? 19.303 -2.247 -79.794 1.00 81.88 537 LEU A C 1
ATOM 4202 O O . LEU A 1 537 ? 19.543 -3.433 -79.994 1.00 81.88 537 LEU A O 1
ATOM 4206 N N . ASP A 1 538 ? 18.838 -1.446 -80.756 1.00 77.75 538 ASP A N 1
ATOM 4207 C CA . ASP A 1 538 ? 18.568 -1.915 -82.122 1.00 77.75 538 ASP A CA 1
ATOM 4208 C C . ASP A 1 538 ? 19.864 -2.347 -82.822 1.00 77.75 538 ASP A C 1
ATOM 4210 O O . ASP A 1 538 ? 19.921 -3.368 -83.518 1.00 77.75 538 ASP A O 1
ATOM 4214 N N . ALA A 1 539 ? 20.952 -1.601 -82.616 1.00 80.44 539 ALA A N 1
ATOM 4215 C CA . ALA A 1 539 ? 22.275 -2.007 -83.083 1.00 80.44 539 ALA A CA 1
ATOM 4216 C C . ALA A 1 539 ? 22.795 -3.258 -82.348 1.00 80.44 539 ALA A C 1
ATOM 4218 O O . ALA A 1 539 ? 23.438 -4.110 -82.965 1.00 80.44 539 ALA A O 1
ATOM 4219 N N . ALA A 1 540 ? 22.508 -3.397 -81.049 1.00 81.00 540 ALA A N 1
ATOM 4220 C CA . ALA A 1 540 ? 22.911 -4.562 -80.260 1.00 81.00 540 ALA A CA 1
ATOM 4221 C C . ALA A 1 540 ? 22.152 -5.844 -80.651 1.00 81.00 540 ALA A C 1
ATOM 4223 O O . ALA A 1 540 ? 22.769 -6.911 -80.679 1.00 81.00 540 ALA A O 1
ATOM 4224 N N . VAL A 1 541 ? 20.867 -5.740 -81.014 1.00 84.06 541 VAL A N 1
ATOM 4225 C CA . VAL A 1 541 ? 20.061 -6.855 -81.542 1.00 84.06 541 VAL A CA 1
ATOM 4226 C C . VAL A 1 541 ? 20.609 -7.324 -82.888 1.00 84.06 541 VAL A C 1
ATOM 4228 O O . VAL A 1 541 ? 20.861 -8.514 -83.064 1.00 84.06 541 VAL A O 1
ATOM 4231 N N . ARG A 1 542 ? 20.890 -6.399 -83.819 1.00 78.75 542 ARG A N 1
ATOM 4232 C CA . ARG A 1 542 ? 21.496 -6.742 -85.122 1.00 78.75 542 ARG A CA 1
ATOM 4233 C C . ARG A 1 542 ? 22.868 -7.402 -84.992 1.00 78.75 542 ARG A C 1
ATOM 4235 O O . ARG A 1 542 ? 23.221 -8.242 -85.808 1.00 78.75 542 ARG A O 1
ATOM 4242 N N . ALA A 1 543 ? 23.628 -7.033 -83.965 1.00 79.44 543 ALA A N 1
ATOM 4243 C CA . ALA A 1 543 ? 24.941 -7.602 -83.680 1.00 79.44 543 ALA A CA 1
ATOM 4244 C C . ALA A 1 543 ? 24.893 -8.907 -82.857 1.00 79.44 543 ALA A C 1
ATOM 4246 O O . ALA A 1 543 ? 25.943 -9.341 -82.388 1.00 79.44 543 ALA A O 1
ATOM 4247 N N . GLY A 1 544 ? 23.711 -9.490 -82.609 1.00 77.31 544 GLY A N 1
ATOM 4248 C CA . GLY A 1 544 ? 23.556 -10.736 -81.844 1.00 77.31 544 GLY A CA 1
ATOM 4249 C C . GLY A 1 544 ? 23.919 -10.629 -80.358 1.00 77.31 544 GLY A C 1
ATOM 4250 O O . GLY A 1 544 ? 24.085 -11.640 -79.688 1.00 77.31 544 GLY A O 1
ATOM 4251 N N . ARG A 1 545 ? 24.062 -9.408 -79.826 1.00 79.44 545 ARG A N 1
ATOM 4252 C CA . ARG A 1 545 ? 24.432 -9.143 -78.422 1.00 79.44 545 ARG A CA 1
ATOM 4253 C C . ARG A 1 545 ? 23.220 -8.888 -77.523 1.00 79.44 545 ARG A C 1
ATOM 4255 O O . ARG A 1 545 ? 23.376 -8.766 -76.309 1.00 79.44 545 ARG A O 1
ATOM 4262 N N . PHE A 1 546 ? 22.027 -8.783 -78.108 1.00 83.81 546 PHE A N 1
ATOM 4263 C CA . PHE A 1 546 ? 20.764 -8.576 -77.407 1.00 83.81 546 PHE A CA 1
ATOM 4264 C C . PHE A 1 546 ? 19.649 -9.380 -78.086 1.00 83.81 546 PHE A C 1
ATOM 4266 O O . PHE A 1 546 ? 19.534 -9.377 -79.311 1.00 83.81 546 PHE A O 1
ATOM 4273 N N . ARG A 1 547 ? 18.827 -10.073 -77.304 1.00 83.94 547 ARG A N 1
ATOM 4274 C CA . ARG A 1 547 ? 17.747 -10.915 -77.795 1.00 83.94 547 ARG A CA 1
ATOM 4275 C C . ARG A 1 547 ? 16.592 -10.053 -78.282 1.00 83.94 547 ARG A C 1
ATOM 4277 O O . ARG A 1 547 ? 16.115 -9.142 -77.601 1.00 83.94 547 ARG A O 1
ATOM 4284 N N . ARG A 1 548 ? 16.135 -10.370 -79.489 1.00 85.56 548 ARG A N 1
ATOM 4285 C CA . ARG A 1 548 ? 15.073 -9.632 -80.173 1.00 85.56 548 ARG A CA 1
ATOM 4286 C C . ARG A 1 548 ? 13.737 -9.698 -79.425 1.00 85.56 548 ARG A C 1
ATOM 4288 O O . ARG A 1 548 ? 13.033 -8.697 -79.352 1.00 85.56 548 ARG A O 1
ATOM 4295 N N . ASP A 1 549 ? 13.406 -10.851 -78.853 1.00 86.31 549 ASP A N 1
ATOM 4296 C CA . ASP A 1 549 ? 12.172 -11.078 -78.087 1.00 86.31 549 ASP A CA 1
ATOM 4297 C C . ASP A 1 549 ? 12.080 -10.185 -76.838 1.00 86.31 549 ASP A C 1
ATOM 4299 O O . ASP A 1 549 ? 11.056 -9.548 -76.588 1.00 86.31 549 ASP A O 1
ATOM 4303 N N . LEU A 1 550 ? 13.178 -10.055 -76.099 1.00 86.38 550 LEU A N 1
ATOM 4304 C CA . LEU A 1 550 ? 13.267 -9.189 -74.934 1.00 86.38 550 LEU A CA 1
ATOM 4305 C C . LEU A 1 550 ? 13.220 -7.707 -75.312 1.00 86.38 550 LEU A C 1
ATOM 4307 O O . LEU A 1 550 ? 12.591 -6.917 -74.610 1.00 86.38 550 LEU A O 1
ATOM 4311 N N . TYR A 1 551 ? 13.842 -7.322 -76.430 1.00 85.81 551 TYR A N 1
ATOM 4312 C CA . TYR A 1 551 ? 13.793 -5.943 -76.916 1.00 85.81 551 TYR A CA 1
ATOM 4313 C C . TYR A 1 551 ? 12.353 -5.489 -77.174 1.00 85.81 551 TYR A C 1
ATOM 4315 O O . TYR A 1 551 ? 11.943 -4.456 -76.648 1.00 85.81 551 TYR A O 1
ATOM 4323 N N . HIS A 1 552 ? 11.559 -6.290 -77.888 1.00 83.19 552 HIS A N 1
ATOM 4324 C CA . HIS A 1 552 ? 10.170 -5.941 -78.200 1.00 83.19 552 HIS A CA 1
ATOM 4325 C C . HIS A 1 552 ? 9.265 -5.855 -76.959 1.00 83.19 552 HIS A C 1
ATOM 4327 O O . HIS A 1 552 ? 8.336 -5.052 -76.947 1.00 83.19 552 HIS A O 1
ATOM 4333 N N . ARG A 1 553 ? 9.548 -6.620 -75.893 1.00 84.38 553 ARG A N 1
ATOM 4334 C CA . ARG A 1 553 ? 8.807 -6.524 -74.619 1.00 84.38 553 ARG A CA 1
ATOM 4335 C C . ARG A 1 553 ? 9.222 -5.335 -73.750 1.00 84.38 553 ARG A C 1
ATOM 4337 O O . ARG A 1 553 ? 8.429 -4.874 -72.937 1.00 84.38 553 ARG A O 1
ATOM 4344 N N . LEU A 1 554 ? 10.455 -4.848 -73.893 1.00 83.88 554 LEU A N 1
ATOM 4345 C CA . LEU A 1 554 ? 10.950 -3.671 -73.172 1.00 83.88 554 LEU A CA 1
ATOM 4346 C C . LEU A 1 554 ? 10.594 -2.362 -73.883 1.00 83.88 554 LEU A C 1
ATOM 4348 O O . LEU A 1 554 ? 10.266 -1.371 -73.233 1.00 83.88 554 LEU A O 1
ATOM 4352 N N . ALA A 1 555 ? 10.657 -2.348 -75.212 1.00 81.75 555 ALA A N 1
ATOM 4353 C CA . ALA A 1 555 ? 10.463 -1.168 -76.048 1.00 81.75 555 ALA A CA 1
ATOM 4354 C C . ALA A 1 555 ? 8.978 -0.883 -76.348 1.00 81.75 555 ALA A C 1
ATOM 4356 O O . ALA A 1 555 ? 8.622 -0.536 -77.469 1.00 81.75 555 ALA A O 1
ATOM 4357 N N . VAL A 1 556 ? 8.104 -1.018 -75.342 1.00 81.25 556 VAL A N 1
ATOM 4358 C CA . VAL A 1 556 ? 6.672 -0.686 -75.477 1.00 81.25 556 VAL A CA 1
ATOM 4359 C C . VAL A 1 556 ? 6.484 0.821 -75.655 1.00 81.25 556 VAL A C 1
ATOM 4361 O O . VAL A 1 556 ? 5.685 1.265 -76.473 1.00 81.25 556 VAL A O 1
ATOM 4364 N N . LEU A 1 557 ? 7.239 1.618 -74.895 1.00 81.56 557 LEU A N 1
ATOM 4365 C CA . LEU A 1 557 ? 7.240 3.070 -75.011 1.00 81.56 557 LEU A CA 1
ATOM 4366 C C . LEU A 1 557 ? 8.656 3.603 -74.780 1.00 81.56 557 LEU A C 1
ATOM 4368 O O . LEU A 1 557 ? 9.211 3.489 -73.686 1.00 81.56 557 LEU A O 1
ATOM 4372 N N . THR A 1 558 ? 9.261 4.163 -75.827 1.00 79.81 558 THR A N 1
ATOM 4373 C CA . THR A 1 558 ? 10.665 4.591 -75.816 1.00 79.81 558 THR A CA 1
ATOM 4374 C C . THR A 1 558 ? 10.775 6.109 -75.848 1.00 79.81 558 THR A C 1
ATOM 4376 O O . THR A 1 558 ? 10.300 6.762 -76.773 1.00 79.81 558 THR A O 1
ATOM 4379 N N . PHE A 1 559 ? 11.468 6.674 -74.859 1.00 80.19 559 PHE A N 1
ATOM 4380 C CA . PHE A 1 559 ? 11.820 8.091 -74.838 1.00 80.19 559 PHE A CA 1
ATOM 4381 C C . PHE A 1 559 ? 13.281 8.275 -75.236 1.00 80.19 559 PHE A C 1
ATOM 4383 O O . PHE A 1 559 ? 14.190 7.832 -74.529 1.00 80.19 559 PHE A O 1
ATOM 4390 N N . ARG A 1 560 ? 13.524 8.974 -76.346 1.00 75.69 560 ARG A N 1
ATOM 4391 C CA . ARG A 1 560 ? 14.877 9.380 -76.730 1.00 75.69 560 ARG A CA 1
ATOM 4392 C C . ARG A 1 560 ? 15.218 10.699 -76.045 1.00 75.69 560 ARG A C 1
ATOM 4394 O O . ARG A 1 560 ? 14.663 11.739 -76.380 1.00 75.69 560 ARG A O 1
ATOM 4401 N N . LEU A 1 561 ? 16.131 10.650 -75.076 1.00 77.06 561 LEU A N 1
ATOM 4402 C CA . LEU A 1 561 ? 16.644 11.849 -74.413 1.00 77.06 561 LEU A CA 1
ATOM 4403 C C . LEU A 1 561 ? 17.765 12.473 -75.259 1.00 77.06 561 LEU A C 1
ATOM 4405 O O . LEU A 1 561 ? 18.788 11.811 -75.464 1.00 77.06 561 LEU A O 1
ATOM 4409 N N . PRO A 1 562 ? 17.615 13.723 -75.738 1.00 75.56 562 PRO A N 1
ATOM 4410 C CA . PRO A 1 562 ? 18.680 14.398 -76.463 1.00 75.56 562 PRO A CA 1
ATOM 4411 C C . PRO A 1 562 ? 19.888 14.652 -75.540 1.00 75.56 562 PRO A C 1
ATOM 4413 O O . PRO A 1 562 ? 19.720 14.945 -74.348 1.00 75.56 562 PRO A O 1
ATOM 4416 N N . PRO A 1 563 ? 21.124 14.534 -76.048 1.00 78.06 563 PRO A N 1
ATOM 4417 C CA . PRO A 1 563 ? 22.324 14.908 -75.314 1.00 78.06 563 PRO A CA 1
ATOM 4418 C C . PRO A 1 563 ? 22.343 16.413 -75.034 1.00 78.06 563 PRO A C 1
ATOM 4420 O O . PRO A 1 563 ? 21.743 17.192 -75.763 1.00 78.06 563 PRO A O 1
ATOM 4423 N N . LEU A 1 564 ? 23.063 16.835 -73.992 1.00 78.25 564 LEU A N 1
ATOM 4424 C CA . LEU A 1 564 ? 23.022 18.210 -73.480 1.00 78.25 564 LEU A CA 1
ATOM 4425 C C . LEU A 1 564 ? 23.270 19.299 -74.544 1.00 78.25 564 LEU A C 1
ATOM 4427 O O . LEU A 1 564 ? 22.607 20.329 -74.508 1.00 78.25 564 LEU A O 1
ATOM 4431 N N . ARG A 1 565 ? 24.138 19.039 -75.530 1.00 73.44 565 ARG A N 1
ATOM 4432 C CA . ARG A 1 565 ? 24.404 19.941 -76.670 1.00 73.44 565 ARG A CA 1
ATOM 4433 C C . ARG A 1 565 ? 23.176 20.243 -77.546 1.00 73.44 565 ARG A C 1
ATOM 4435 O O . ARG A 1 565 ? 23.101 21.301 -78.147 1.00 73.44 565 ARG A O 1
ATOM 4442 N N . GLU A 1 566 ? 22.211 19.327 -77.608 1.00 74.62 566 GLU A N 1
ATOM 4443 C CA . GLU A 1 566 ? 20.971 19.464 -78.390 1.00 74.62 566 GLU A CA 1
ATOM 4444 C C . GLU A 1 566 ? 19.851 20.131 -77.564 1.00 74.62 566 GLU A C 1
ATOM 4446 O O . GLU A 1 566 ? 18.760 20.361 -78.074 1.00 74.62 566 GLU A O 1
ATOM 4451 N N . ARG A 1 567 ? 20.109 20.458 -76.286 1.00 77.62 567 ARG A N 1
ATOM 4452 C CA . ARG A 1 567 ? 19.123 21.026 -75.345 1.00 77.62 567 ARG A CA 1
ATOM 4453 C C . ARG A 1 567 ? 19.266 22.539 -75.133 1.00 77.62 567 ARG A C 1
ATOM 4455 O O . ARG A 1 567 ? 18.524 23.118 -74.344 1.00 77.62 567 ARG A O 1
ATOM 4462 N N . GLY A 1 568 ? 20.205 23.184 -75.831 1.00 74.81 568 GLY A N 1
ATOM 4463 C CA . GLY A 1 568 ? 20.345 24.643 -75.896 1.00 74.81 568 GLY A CA 1
ATOM 4464 C C . GLY A 1 568 ? 20.378 25.335 -74.527 1.00 74.81 568 GLY A C 1
ATOM 4465 O O . GLY A 1 568 ? 21.370 25.263 -73.802 1.00 74.81 568 GLY A O 1
ATOM 4466 N N . ALA A 1 569 ? 19.290 26.027 -74.171 1.00 73.12 569 ALA A N 1
ATOM 4467 C CA . ALA A 1 569 ? 19.178 26.815 -72.940 1.00 73.12 569 ALA A CA 1
ATOM 4468 C C . ALA A 1 569 ? 19.261 25.982 -71.643 1.00 73.12 569 ALA A C 1
ATOM 4470 O O . ALA A 1 569 ? 19.650 26.523 -70.604 1.00 73.12 569 ALA A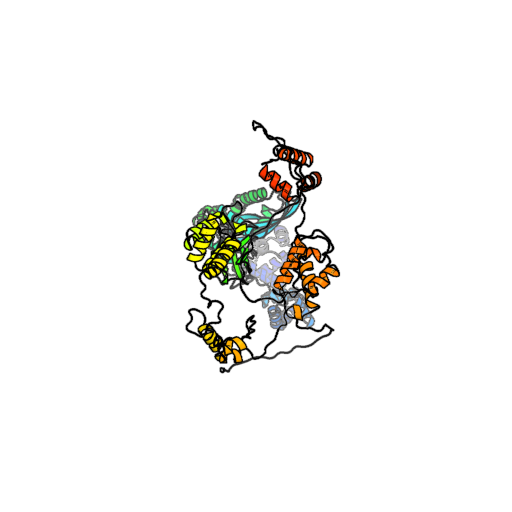 O 1
ATOM 4471 N N . ASP A 1 570 ? 18.984 24.673 -71.702 1.00 82.44 570 ASP A N 1
ATOM 4472 C CA . ASP A 1 570 ? 19.072 23.767 -70.548 1.00 82.44 570 ASP A CA 1
ATOM 4473 C C . ASP A 1 570 ? 20.488 23.720 -69.953 1.00 82.44 570 ASP A C 1
ATOM 4475 O O . ASP A 1 570 ? 20.645 23.529 -68.746 1.00 82.44 570 ASP A O 1
ATOM 4479 N N . VAL A 1 571 ? 21.528 23.919 -70.775 1.00 84.94 571 VAL A N 1
ATOM 4480 C CA . VAL A 1 571 ? 22.926 23.932 -70.313 1.00 84.94 571 VAL A CA 1
ATOM 4481 C C . VAL A 1 571 ? 23.144 25.038 -69.285 1.00 84.94 571 VAL A C 1
ATOM 4483 O O . VAL A 1 571 ? 23.744 24.798 -68.239 1.00 84.94 571 VAL A O 1
ATOM 4486 N N . LEU A 1 572 ? 22.607 26.232 -69.548 1.00 84.69 572 LEU A N 1
ATOM 4487 C CA . LEU A 1 572 ? 22.738 27.368 -68.640 1.00 84.69 572 LEU A CA 1
ATOM 4488 C C . LEU A 1 572 ? 21.900 27.189 -67.381 1.00 84.69 572 LEU A C 1
ATOM 4490 O O . LEU A 1 572 ? 22.402 27.430 -66.288 1.00 84.69 572 LEU A O 1
ATOM 4494 N N . LEU A 1 573 ? 20.664 26.702 -67.521 1.00 84.38 573 LEU A N 1
ATOM 4495 C CA . LEU A 1 573 ? 19.793 26.431 -66.377 1.00 84.38 573 LEU A CA 1
ATOM 4496 C C . LEU A 1 573 ? 20.444 25.435 -65.405 1.00 84.38 573 LEU A C 1
ATOM 4498 O O . LEU A 1 573 ? 20.406 25.615 -64.186 1.00 84.38 573 LEU A O 1
ATOM 4502 N N . LEU A 1 574 ? 21.061 24.381 -65.943 1.00 84.88 574 LEU A N 1
ATOM 4503 C CA . LEU A 1 574 ? 21.779 23.392 -65.147 1.00 84.88 574 LEU A CA 1
ATOM 4504 C C . LEU A 1 574 ? 23.059 23.971 -64.540 1.00 84.88 574 LEU A C 1
ATOM 4506 O O . LEU A 1 574 ? 23.321 23.721 -63.365 1.00 84.88 574 LEU A O 1
ATOM 4510 N N . ALA A 1 575 ? 23.819 24.767 -65.296 1.00 83.12 575 ALA A N 1
ATOM 4511 C CA . ALA A 1 575 ? 25.030 25.419 -64.804 1.00 83.12 575 ALA A CA 1
ATOM 4512 C C . ALA A 1 575 ? 24.730 26.357 -63.626 1.00 83.12 575 ALA A C 1
ATOM 4514 O O . ALA A 1 575 ? 25.349 26.232 -62.573 1.00 83.12 575 ALA A O 1
ATOM 4515 N N . GLU A 1 576 ? 23.736 27.237 -63.758 1.00 83.19 576 GLU A N 1
ATOM 4516 C CA . GLU A 1 576 ? 23.330 28.173 -62.704 1.00 83.19 576 GLU A CA 1
ATOM 4517 C C . GLU A 1 576 ? 22.807 27.437 -61.468 1.00 83.19 576 GLU A C 1
ATOM 4519 O O . GLU A 1 576 ? 23.147 27.791 -60.340 1.00 83.19 576 GLU A O 1
ATOM 4524 N N . ARG A 1 577 ? 22.049 26.351 -61.662 1.00 82.44 577 ARG A N 1
ATOM 4525 C CA . ARG A 1 577 ? 21.576 25.517 -60.554 1.00 82.44 577 ARG A CA 1
ATOM 4526 C C . ARG A 1 577 ? 22.714 24.800 -59.827 1.00 82.44 577 ARG A C 1
ATOM 4528 O O . ARG A 1 577 ? 22.666 24.691 -58.602 1.00 82.44 577 ARG A O 1
ATOM 4535 N N . PHE A 1 578 ? 23.712 24.285 -60.543 1.00 82.12 578 PHE A N 1
ATOM 4536 C CA . PHE A 1 578 ? 24.875 23.656 -59.912 1.00 82.12 578 PHE A CA 1
ATOM 4537 C C . PHE A 1 578 ? 25.728 24.677 -59.169 1.00 82.12 578 PHE A C 1
ATOM 4539 O O . PHE A 1 578 ? 26.157 24.401 -58.053 1.00 82.12 578 PHE A O 1
ATOM 4546 N N . LEU A 1 579 ? 25.893 25.869 -59.735 1.00 78.94 579 LEU A N 1
ATOM 4547 C CA . LEU A 1 579 ? 26.624 26.957 -59.104 1.00 78.94 579 LEU A CA 1
ATOM 4548 C C . LEU A 1 579 ? 25.911 27.420 -57.812 1.00 78.94 579 LEU A C 1
ATOM 4550 O O . LEU A 1 579 ? 26.541 27.496 -56.759 1.00 78.94 579 LEU A O 1
ATOM 4554 N N . ALA A 1 580 ? 24.578 27.550 -57.841 1.00 73.38 580 ALA A N 1
ATOM 4555 C CA . ALA A 1 580 ? 23.753 27.841 -56.663 1.00 73.38 580 ALA A CA 1
ATOM 4556 C C . ALA A 1 580 ? 23.840 26.788 -55.549 1.00 73.38 580 ALA A C 1
ATOM 4558 O O . ALA A 1 580 ? 23.835 27.131 -54.363 1.00 73.38 580 ALA A O 1
ATOM 4559 N N . ALA A 1 581 ? 23.942 25.510 -55.918 1.00 69.50 581 ALA A N 1
ATOM 4560 C CA . ALA A 1 581 ? 24.053 24.408 -54.964 1.00 69.50 581 ALA A CA 1
ATOM 4561 C C . ALA A 1 581 ? 25.407 24.373 -54.234 1.00 69.50 581 ALA A C 1
ATOM 4563 O O . ALA A 1 581 ? 25.476 23.889 -53.106 1.00 69.50 581 ALA A O 1
ATOM 4564 N N . VAL A 1 582 ? 26.476 24.886 -54.851 1.00 64.56 582 VAL A N 1
ATOM 4565 C CA . VAL A 1 582 ? 27.796 24.998 -54.208 1.00 64.56 582 VAL A CA 1
ATOM 4566 C C . VAL A 1 582 ? 27.799 26.130 -53.176 1.00 64.56 582 VAL A C 1
ATOM 4568 O O . VAL A 1 582 ? 28.380 25.980 -52.106 1.00 64.56 582 VAL A O 1
ATOM 4571 N N . TRP A 1 583 ? 27.088 27.233 -53.429 1.00 63.97 583 TRP A N 1
ATOM 4572 C CA . TRP A 1 583 ? 27.065 28.393 -52.523 1.00 63.97 583 TRP A CA 1
ATOM 4573 C C . TRP A 1 583 ? 26.276 28.176 -51.235 1.00 63.97 583 TRP A C 1
ATOM 4575 O O . TRP A 1 583 ? 26.612 28.751 -50.202 1.00 63.97 583 TRP A O 1
ATOM 4585 N N . THR A 1 584 ? 25.250 27.322 -51.264 1.00 57.50 584 THR A N 1
ATOM 4586 C CA . THR A 1 584 ? 24.435 27.027 -50.072 1.00 57.50 584 THR A CA 1
ATOM 4587 C C . THR A 1 584 ? 25.232 26.317 -48.969 1.00 57.50 584 THR A C 1
ATOM 4589 O O . THR A 1 584 ? 24.752 26.219 -47.843 1.00 57.50 584 THR A O 1
ATOM 4592 N N . LEU A 1 585 ? 26.442 25.833 -49.274 1.00 52.06 585 LEU A N 1
ATOM 4593 C CA . LEU A 1 585 ? 27.318 25.122 -48.345 1.00 52.06 585 LEU A CA 1
ATOM 4594 C C . LEU A 1 585 ? 28.336 26.022 -47.615 1.00 52.06 585 LEU A C 1
ATOM 4596 O O . LEU A 1 585 ? 28.804 25.608 -46.559 1.00 52.06 585 LEU A O 1
ATOM 4600 N N . GLU A 1 586 ? 28.667 27.221 -48.122 1.00 52.81 586 GLU A N 1
ATOM 4601 C CA . GLU A 1 586 ? 29.827 28.008 -47.633 1.00 52.81 586 GLU A CA 1
ATOM 4602 C C . GLU A 1 586 ? 29.525 29.457 -47.184 1.00 52.81 586 GLU A C 1
ATOM 4604 O O . GLU A 1 586 ? 30.385 30.099 -46.590 1.00 52.81 586 GLU A O 1
ATOM 4609 N N . GLY A 1 587 ? 28.311 29.988 -47.384 1.00 53.50 587 GLY A N 1
ATOM 4610 C CA . GLY A 1 587 ? 27.917 31.292 -46.814 1.00 53.50 587 GLY A CA 1
ATOM 4611 C C . GLY A 1 587 ? 28.578 32.543 -47.432 1.00 53.50 587 GLY A C 1
ATOM 4612 O O . GLY A 1 587 ? 28.495 33.618 -46.843 1.00 53.50 587 GLY A O 1
ATOM 4613 N N . SER A 1 588 ? 29.210 32.424 -48.603 1.00 57.19 588 SER A N 1
ATOM 4614 C CA . SER A 1 588 ? 29.792 33.528 -49.398 1.00 57.19 588 SER A CA 1
ATOM 4615 C C . SER A 1 588 ? 28.770 34.195 -50.348 1.00 57.19 588 SER A C 1
ATOM 4617 O O . SER A 1 588 ? 27.737 33.582 -50.640 1.00 57.19 588 SER A O 1
ATOM 4619 N N . PRO A 1 589 ? 29.022 35.426 -50.857 1.00 56.22 589 PRO A N 1
ATOM 4620 C CA . PRO A 1 589 ? 28.112 36.118 -51.780 1.00 56.22 589 PRO A CA 1
ATOM 4621 C C . PRO A 1 589 ? 27.840 35.317 -53.067 1.00 56.22 589 PRO A C 1
ATOM 4623 O O . PRO A 1 589 ? 28.688 34.571 -53.558 1.00 56.22 589 PRO A O 1
ATOM 4626 N N . ALA A 1 590 ? 26.618 35.444 -53.599 1.00 60.88 590 ALA A N 1
ATOM 4627 C CA . ALA A 1 590 ? 26.135 34.667 -54.741 1.00 60.88 590 ALA A CA 1
ATOM 4628 C C . ALA A 1 590 ? 26.933 34.991 -56.012 1.00 60.88 590 ALA A C 1
ATOM 4630 O O . ALA A 1 590 ? 26.783 36.078 -56.574 1.00 60.88 590 ALA A O 1
ATOM 4631 N N . LYS A 1 591 ? 27.749 34.040 -56.486 1.00 70.56 591 LYS A N 1
ATOM 4632 C CA . LYS A 1 591 ? 28.541 34.244 -57.706 1.00 70.56 591 LYS A CA 1
ATOM 4633 C C . LYS A 1 591 ? 27.623 34.289 -58.937 1.00 70.56 591 LYS A C 1
ATOM 4635 O O . LYS A 1 591 ? 26.513 33.770 -58.927 1.00 70.56 591 LYS A O 1
ATOM 4640 N N . ARG A 1 592 ? 28.020 34.919 -60.034 1.00 78.19 592 ARG A N 1
ATOM 4641 C CA . ARG A 1 592 ? 27.207 34.980 -61.263 1.00 78.19 592 ARG A CA 1
ATOM 4642 C C . ARG A 1 592 ? 28.050 34.604 -62.467 1.00 78.19 592 ARG A C 1
ATOM 4644 O O . ARG A 1 592 ? 29.227 34.931 -62.527 1.00 78.19 592 ARG A O 1
ATOM 4651 N N . LEU A 1 593 ? 27.452 33.906 -63.431 1.00 80.75 593 LEU A N 1
ATOM 4652 C CA . LEU A 1 593 ? 28.108 33.652 -64.713 1.00 80.75 593 LEU A CA 1
ATOM 4653 C C . LEU A 1 593 ? 28.098 34.945 -65.535 1.00 80.75 593 LEU A C 1
ATOM 4655 O O . LEU A 1 593 ? 27.033 35.530 -65.751 1.00 80.75 593 LEU A O 1
ATOM 4659 N N . SER A 1 594 ? 29.271 35.365 -66.001 1.00 83.62 594 SER A N 1
ATOM 4660 C CA . SER A 1 594 ? 29.402 36.453 -66.976 1.00 83.62 594 SER A CA 1
ATOM 4661 C C . SER A 1 594 ? 28.711 36.104 -68.310 1.00 83.62 594 SER A C 1
ATOM 4663 O O . SER A 1 594 ? 28.529 34.917 -68.618 1.00 83.62 594 SER A O 1
ATOM 4665 N N . PRO A 1 595 ? 28.311 37.101 -69.122 1.00 79.12 595 PRO A N 1
ATOM 4666 C CA . PRO A 1 595 ? 27.789 36.868 -70.470 1.00 79.12 595 PRO A CA 1
ATOM 4667 C C . PRO A 1 595 ? 28.721 36.004 -71.335 1.00 79.12 595 PRO A C 1
ATOM 4669 O O . PRO A 1 595 ? 28.257 35.098 -72.027 1.00 79.12 595 PRO A O 1
ATOM 4672 N N . GLU A 1 596 ? 30.033 36.207 -71.221 1.00 78.88 596 GLU A N 1
ATOM 4673 C CA . GLU A 1 596 ? 31.066 35.476 -71.956 1.00 78.88 596 GLU A CA 1
ATOM 4674 C C . GLU A 1 596 ? 31.153 34.015 -71.493 1.00 78.88 596 GLU A C 1
ATOM 4676 O O . GLU A 1 596 ? 31.239 33.102 -72.315 1.00 78.88 596 GLU A O 1
ATOM 4681 N N . ALA A 1 597 ? 31.062 33.763 -70.181 1.00 80.06 597 ALA A N 1
ATOM 4682 C CA . ALA A 1 597 ? 31.016 32.408 -69.631 1.00 80.06 597 ALA A CA 1
ATOM 4683 C C . ALA A 1 597 ? 29.760 31.652 -70.080 1.00 80.06 597 ALA A C 1
ATOM 4685 O O . ALA A 1 597 ? 29.830 30.473 -70.420 1.00 80.06 597 ALA A O 1
ATOM 4686 N N . ARG A 1 598 ? 28.602 32.323 -70.118 1.00 83.44 598 ARG A N 1
ATOM 4687 C CA . ARG A 1 598 ? 27.353 31.722 -70.610 1.00 83.44 598 ARG A CA 1
ATOM 4688 C C . ARG A 1 598 ? 27.463 31.328 -72.081 1.00 83.44 598 ARG A C 1
ATOM 4690 O O . ARG A 1 598 ? 27.016 30.246 -72.457 1.00 83.44 598 ARG A O 1
ATOM 4697 N N . GLU A 1 599 ? 28.079 32.168 -72.902 1.00 80.62 599 GLU A N 1
ATOM 4698 C CA . GLU A 1 599 ? 28.277 31.862 -74.316 1.00 80.62 599 GLU A CA 1
ATOM 4699 C C . GLU A 1 599 ? 29.273 30.707 -74.518 1.00 80.62 599 GLU A C 1
ATOM 4701 O O . GLU A 1 599 ? 29.004 29.789 -75.295 1.00 80.62 599 GLU A O 1
ATOM 4706 N N . ALA A 1 600 ? 30.362 30.666 -73.744 1.00 80.38 600 ALA A N 1
ATOM 4707 C CA . ALA A 1 600 ? 31.314 29.553 -73.760 1.00 80.38 600 ALA A CA 1
ATOM 4708 C C . ALA A 1 600 ? 30.660 28.215 -73.356 1.00 80.38 600 ALA A C 1
ATOM 4710 O O . ALA A 1 600 ? 30.853 27.197 -74.024 1.00 80.38 600 ALA A O 1
ATOM 4711 N N . LEU A 1 601 ? 29.816 28.218 -72.315 1.00 82.12 601 LEU A N 1
ATOM 4712 C CA . LEU A 1 601 ? 29.068 27.031 -71.885 1.00 82.12 601 LEU A CA 1
ATOM 4713 C C . LEU A 1 601 ? 28.087 26.537 -72.960 1.00 82.12 601 LEU A C 1
ATOM 4715 O O . LEU A 1 601 ? 27.889 25.330 -73.082 1.00 82.12 601 LEU A O 1
ATOM 4719 N N . ARG A 1 602 ? 27.473 27.439 -73.739 1.00 81.38 602 ARG A N 1
ATOM 4720 C CA . ARG A 1 602 ? 26.560 27.072 -74.838 1.00 81.38 602 ARG A CA 1
ATOM 4721 C C . ARG A 1 602 ? 27.285 26.467 -76.037 1.00 81.38 602 ARG A C 1
ATOM 4723 O O . ARG A 1 602 ? 26.743 25.561 -76.662 1.00 81.38 602 ARG A O 1
ATOM 4730 N N . ARG A 1 603 ? 28.477 26.971 -76.370 1.00 80.38 603 ARG A N 1
ATOM 4731 C CA . ARG A 1 603 ? 29.243 26.531 -77.550 1.00 80.38 603 ARG A CA 1
ATOM 4732 C C . ARG A 1 603 ? 29.949 25.196 -77.351 1.00 80.38 603 ARG A C 1
ATOM 4734 O O . ARG A 1 603 ? 30.167 24.475 -78.321 1.00 80.38 603 ARG A O 1
ATOM 4741 N N . TYR A 1 604 ? 30.308 24.858 -76.116 1.00 79.38 604 TYR A N 1
ATOM 4742 C CA . TYR A 1 604 ? 31.035 23.626 -75.838 1.00 79.38 604 TYR A CA 1
ATOM 4743 C C . TYR A 1 604 ? 30.156 22.379 -76.047 1.00 79.38 604 TYR A C 1
ATOM 4745 O O . TYR A 1 604 ? 28.999 22.324 -75.634 1.00 79.38 604 TYR A O 1
ATOM 4753 N N . ALA A 1 605 ? 30.709 21.345 -76.688 1.00 74.06 605 ALA A N 1
ATOM 4754 C CA . ALA A 1 605 ? 29.945 20.175 -77.139 1.00 74.06 605 ALA A CA 1
ATOM 4755 C C . ALA A 1 605 ? 29.544 19.193 -76.017 1.00 74.06 605 ALA A C 1
ATOM 4757 O O . ALA A 1 605 ? 28.785 18.251 -76.273 1.00 74.06 605 ALA A O 1
ATOM 4758 N N . TRP A 1 606 ? 30.058 19.394 -74.798 1.00 79.94 606 TRP A N 1
ATOM 4759 C CA . TRP A 1 606 ? 29.829 18.560 -73.609 1.00 79.94 606 TRP A CA 1
ATOM 4760 C C . TRP A 1 606 ? 29.886 17.051 -73.906 1.00 79.94 606 TRP A C 1
ATOM 4762 O O . TRP A 1 606 ? 28.868 16.358 -73.762 1.00 79.94 606 TRP A O 1
ATOM 4772 N N . PRO A 1 607 ? 31.041 16.505 -74.331 1.00 71.12 607 PRO A N 1
ATOM 4773 C CA . PRO A 1 607 ? 31.188 15.076 -74.621 1.00 71.12 607 PRO A CA 1
ATOM 4774 C C . PRO A 1 607 ? 30.822 14.171 -73.428 1.00 71.12 607 PRO A C 1
ATOM 4776 O O . PRO A 1 607 ? 30.247 13.099 -73.620 1.00 71.12 607 PRO A O 1
ATOM 4779 N N . GLY A 1 608 ? 31.072 14.612 -72.193 1.00 70.12 608 GLY A N 1
ATOM 4780 C CA . GLY A 1 608 ? 30.654 13.959 -70.949 1.00 70.12 608 GLY A CA 1
ATOM 4781 C C . GLY A 1 608 ? 29.260 14.367 -70.443 1.00 70.12 608 GLY A C 1
ATOM 4782 O O . GLY A 1 608 ? 28.847 13.932 -69.360 1.00 70.12 608 GLY A O 1
ATOM 4783 N N . ASN A 1 609 ? 28.514 15.159 -71.225 1.00 80.81 609 ASN A N 1
ATOM 4784 C CA . ASN A 1 609 ? 27.129 15.576 -70.983 1.00 80.81 609 ASN A CA 1
ATOM 4785 C C . ASN A 1 609 ? 26.984 16.261 -69.596 1.00 80.81 609 ASN A C 1
ATOM 4787 O O . ASN A 1 609 ? 27.892 16.959 -69.148 1.00 80.81 609 ASN A O 1
ATOM 4791 N N . ILE A 1 610 ? 25.872 16.062 -68.878 1.00 81.31 610 ILE A N 1
ATOM 4792 C CA . ILE A 1 610 ? 25.603 16.700 -67.569 1.00 81.31 610 ILE A CA 1
ATOM 4793 C C . ILE A 1 610 ? 26.719 16.462 -66.531 1.00 81.31 610 ILE A C 1
ATOM 4795 O O . ILE A 1 610 ? 26.941 17.312 -65.669 1.00 81.31 610 ILE A O 1
ATOM 4799 N N . ARG A 1 611 ? 27.433 15.327 -66.583 1.00 74.56 611 ARG A N 1
ATOM 4800 C CA . ARG A 1 611 ? 28.491 15.016 -65.601 1.00 74.56 611 ARG A CA 1
ATOM 4801 C C . ARG A 1 611 ? 29.706 15.923 -65.756 1.00 74.56 611 ARG A C 1
ATOM 4803 O O . ARG A 1 611 ? 30.251 16.370 -64.752 1.00 74.56 611 ARG A O 1
ATOM 4810 N N . GLU A 1 612 ? 30.112 16.186 -66.992 1.00 76.44 612 GLU A N 1
ATOM 4811 C CA . GLU A 1 612 ? 31.225 17.090 -67.288 1.00 76.44 612 GLU A CA 1
ATOM 4812 C C . GLU A 1 612 ? 30.867 18.531 -66.916 1.00 76.44 612 GLU A C 1
ATOM 4814 O O . GLU A 1 612 ? 31.635 19.170 -66.200 1.00 76.44 612 GLU A O 1
ATOM 4819 N N . LEU A 1 613 ? 29.658 18.990 -67.274 1.00 81.44 613 LEU A N 1
ATOM 4820 C CA . LEU A 1 613 ? 29.150 20.309 -66.879 1.00 81.44 613 LEU A CA 1
ATOM 4821 C C . LEU A 1 613 ? 29.160 20.494 -65.356 1.00 81.44 613 LEU A C 1
ATOM 4823 O O . LEU A 1 613 ? 29.662 21.497 -64.855 1.00 81.44 613 LEU A O 1
ATOM 4827 N N . ARG A 1 614 ? 28.632 19.517 -64.608 1.00 77.25 614 ARG A N 1
ATOM 4828 C CA . ARG A 1 614 ? 28.576 19.572 -63.141 1.00 77.25 614 ARG A CA 1
ATOM 4829 C C . ARG A 1 614 ? 29.970 19.690 -62.526 1.00 77.25 614 ARG A C 1
ATOM 4831 O O . ARG A 1 614 ? 30.184 20.558 -61.689 1.00 77.25 614 ARG A O 1
ATOM 4838 N N . ASN A 1 615 ? 30.910 18.850 -62.956 1.00 75.94 615 ASN A N 1
ATOM 4839 C CA . ASN A 1 615 ? 32.271 18.858 -62.419 1.00 75.94 615 ASN A CA 1
ATOM 4840 C C . ASN A 1 615 ? 33.018 20.154 -62.765 1.00 75.94 615 ASN A C 1
ATOM 4842 O O . ASN A 1 615 ? 33.736 20.681 -61.917 1.00 75.94 615 ASN A O 1
ATOM 4846 N N . GLY A 1 616 ? 32.840 20.671 -63.986 1.00 76.94 616 GLY A N 1
ATOM 4847 C CA . GLY A 1 616 ? 33.428 21.941 -64.409 1.00 76.94 616 GLY A CA 1
ATOM 4848 C C . GLY A 1 616 ? 32.944 23.104 -63.543 1.00 76.94 616 GLY A C 1
ATOM 4849 O O . GLY A 1 616 ? 33.755 23.826 -62.975 1.00 76.94 616 GLY A O 1
ATOM 4850 N N . ILE A 1 617 ? 31.627 23.228 -63.359 1.00 80.25 617 ILE A N 1
ATOM 4851 C CA . ILE A 1 617 ? 31.017 24.305 -62.568 1.00 80.25 617 ILE A CA 1
ATOM 4852 C C . ILE A 1 617 ? 31.352 24.195 -61.071 1.00 80.25 617 ILE A C 1
ATOM 4854 O O . ILE A 1 617 ? 31.665 25.206 -60.444 1.00 80.25 617 ILE A O 1
ATOM 4858 N N . GLU A 1 618 ? 31.347 22.989 -60.492 1.00 73.12 618 GLU A N 1
ATOM 4859 C CA . GLU A 1 618 ? 31.736 22.781 -59.088 1.00 73.12 618 GLU A CA 1
ATOM 4860 C C . GLU A 1 618 ? 33.199 23.155 -58.832 1.00 73.12 618 GLU A C 1
ATOM 4862 O O . GLU A 1 618 ? 33.499 23.821 -57.842 1.00 73.12 618 GLU A O 1
ATOM 4867 N N . ARG A 1 619 ? 34.106 22.769 -59.739 1.00 73.69 619 ARG A N 1
ATOM 4868 C CA . ARG A 1 619 ? 35.533 23.102 -59.644 1.00 73.69 619 ARG A CA 1
ATOM 4869 C C . ARG A 1 619 ? 35.747 24.613 -59.618 1.00 73.69 619 ARG A C 1
ATOM 4871 O O . ARG A 1 619 ? 36.490 25.107 -58.779 1.00 73.69 619 ARG A O 1
ATOM 4878 N N . VAL A 1 620 ? 35.072 25.341 -60.502 1.00 73.94 620 VAL A N 1
ATOM 4879 C CA . VAL A 1 620 ? 35.194 26.801 -60.590 1.00 73.94 620 VAL A CA 1
ATOM 4880 C C . VAL A 1 620 ? 34.572 27.496 -59.382 1.00 73.94 620 VAL A C 1
ATOM 4882 O O . VAL A 1 620 ? 35.164 28.426 -58.840 1.00 73.94 620 VAL A O 1
ATOM 4885 N N . GLY A 1 621 ? 33.428 27.005 -58.899 1.00 67.94 621 GLY A N 1
ATOM 4886 C CA . GLY A 1 621 ? 32.790 27.526 -57.690 1.00 67.94 621 GLY A CA 1
ATOM 4887 C C . GLY A 1 621 ? 33.667 27.423 -56.436 1.00 67.94 621 GLY A C 1
ATOM 4888 O O . GLY A 1 621 ? 33.597 28.320 -55.594 1.00 67.94 621 GLY A O 1
ATOM 4889 N N . LEU A 1 622 ? 34.493 26.371 -56.342 1.00 64.94 622 LEU A N 1
ATOM 4890 C CA . LEU A 1 622 ? 35.404 26.100 -55.221 1.00 64.94 622 LEU A CA 1
ATOM 4891 C C . LEU A 1 622 ? 36.759 26.819 -55.312 1.00 64.94 622 LEU A C 1
ATOM 4893 O O . LEU A 1 622 ? 37.377 27.040 -54.277 1.00 64.94 622 LEU A O 1
ATOM 4897 N N . LEU A 1 623 ? 37.255 27.111 -56.519 1.00 66.06 623 LEU A N 1
ATOM 4898 C CA . LEU A 1 623 ? 38.624 27.614 -56.730 1.00 66.06 623 LEU A CA 1
ATOM 4899 C C . LEU A 1 623 ? 38.713 29.114 -57.036 1.00 66.06 623 LEU A C 1
ATOM 4901 O O . LEU A 1 623 ? 39.794 29.681 -56.922 1.00 66.06 623 LEU A O 1
ATOM 4905 N N . SER A 1 624 ? 37.620 29.750 -57.459 1.00 65.50 624 SER A N 1
ATOM 4906 C CA . SER A 1 624 ? 37.591 31.189 -57.745 1.00 65.50 624 SER A CA 1
ATOM 4907 C C . SER A 1 624 ? 37.044 31.947 -56.539 1.00 65.50 624 SER A C 1
ATOM 4909 O O . SER A 1 624 ? 35.966 31.598 -56.077 1.00 65.50 624 SER A O 1
ATOM 4911 N N . ASP A 1 625 ? 37.722 32.986 -56.053 1.00 60.88 625 ASP A N 1
ATOM 4912 C CA . ASP A 1 625 ? 37.217 33.856 -54.972 1.00 60.88 625 ASP A CA 1
ATOM 4913 C C . ASP A 1 625 ? 36.380 35.042 -55.498 1.00 60.88 625 ASP A C 1
ATOM 4915 O O . ASP A 1 625 ? 35.842 35.825 -54.717 1.00 60.88 625 ASP A O 1
ATOM 4919 N N . GLU A 1 626 ? 36.223 35.165 -56.821 1.00 65.25 626 GLU A N 1
ATOM 4920 C CA . GLU A 1 626 ? 35.513 36.277 -57.459 1.00 65.25 626 GLU A CA 1
ATOM 4921 C C . GLU A 1 626 ? 33.990 36.068 -57.508 1.00 65.25 626 GLU A C 1
ATOM 4923 O O . GLU A 1 626 ? 33.484 34.951 -57.663 1.00 65.25 626 GLU A O 1
ATOM 4928 N N . GLU A 1 627 ? 33.234 37.169 -57.419 1.00 69.44 627 GLU A N 1
ATOM 4929 C CA . GLU A 1 627 ? 31.768 37.157 -57.524 1.00 69.44 627 GLU A CA 1
ATOM 4930 C C . GLU A 1 627 ? 31.274 36.903 -58.956 1.00 69.44 627 GLU A C 1
ATOM 4932 O O . GLU A 1 627 ? 30.143 36.459 -59.147 1.00 69.44 627 GLU A O 1
ATOM 4937 N N . VAL A 1 628 ? 32.097 37.138 -59.983 1.00 77.75 628 VAL A N 1
ATOM 4938 C CA . VAL A 1 628 ? 31.725 36.917 -61.387 1.00 77.75 628 VAL A CA 1
ATOM 4939 C C . VAL A 1 628 ? 32.629 35.859 -62.013 1.00 77.75 628 VAL A C 1
ATOM 4941 O O . VAL A 1 628 ? 33.841 36.008 -62.106 1.00 77.75 628 VAL A O 1
ATOM 4944 N N . VAL A 1 629 ? 32.029 34.770 -62.490 1.00 79.06 629 VAL A N 1
ATOM 4945 C CA . VAL A 1 629 ? 32.737 33.692 -63.182 1.00 79.06 629 VAL A CA 1
ATOM 4946 C C . VAL A 1 629 ? 32.870 34.050 -64.666 1.00 79.06 629 VAL A C 1
ATOM 4948 O O . VAL A 1 629 ? 31.876 34.073 -65.402 1.00 79.06 629 VAL A O 1
ATOM 4951 N N . SER A 1 630 ? 34.098 34.347 -65.100 1.00 78.00 630 SER A N 1
ATOM 4952 C CA . SER A 1 630 ? 34.468 34.631 -66.492 1.00 78.00 630 SER A CA 1
ATOM 4953 C C . SER A 1 630 ? 34.644 33.349 -67.322 1.00 78.00 630 SER A C 1
ATOM 4955 O O . SER A 1 630 ? 34.750 32.248 -66.776 1.00 78.00 630 SER A O 1
ATOM 4957 N N . ALA A 1 631 ? 34.692 33.470 -68.653 1.00 73.44 631 ALA A N 1
ATOM 4958 C CA . ALA A 1 631 ? 34.991 32.336 -69.534 1.00 73.44 631 ALA A CA 1
ATOM 4959 C C . ALA A 1 631 ? 36.386 31.734 -69.266 1.00 73.44 631 ALA A C 1
ATOM 4961 O O . ALA A 1 631 ? 36.552 30.519 -69.350 1.00 73.44 631 ALA A O 1
ATOM 4962 N N . ALA A 1 632 ? 37.359 32.565 -68.871 1.00 70.38 632 ALA A N 1
ATOM 4963 C CA . ALA A 1 632 ? 38.710 32.123 -68.527 1.00 70.38 632 ALA A CA 1
ATOM 4964 C C . ALA A 1 632 ? 38.721 31.199 -67.299 1.00 70.38 632 ALA A C 1
ATOM 4966 O O . ALA A 1 632 ? 39.469 30.227 -67.271 1.00 70.38 632 ALA A O 1
ATOM 4967 N N . HIS A 1 633 ? 37.832 31.433 -66.327 1.00 70.50 633 HIS A N 1
ATOM 4968 C CA . HIS A 1 633 ? 37.704 30.569 -65.152 1.00 70.50 633 HIS A CA 1
ATOM 4969 C C . HIS A 1 633 ? 37.167 29.172 -65.490 1.00 70.50 633 HIS A C 1
ATOM 4971 O O . HIS A 1 633 ? 37.446 28.227 -64.760 1.00 70.50 633 HIS A O 1
ATOM 4977 N N . LEU A 1 634 ? 36.404 29.015 -66.579 1.00 72.38 634 LEU A N 1
ATOM 4978 C CA . LEU A 1 634 ? 35.854 27.716 -66.980 1.00 72.38 634 LEU A CA 1
ATOM 4979 C C . LEU A 1 634 ? 36.914 26.778 -67.582 1.00 72.38 634 LEU A C 1
ATOM 4981 O O . LEU A 1 634 ? 36.716 25.562 -67.535 1.00 72.38 634 LEU A O 1
ATOM 4985 N N . GLU A 1 635 ? 38.016 27.328 -68.115 1.00 69.19 635 GLU A N 1
ATOM 4986 C CA . GLU A 1 635 ? 39.111 26.600 -68.784 1.00 69.19 635 GLU A CA 1
ATOM 4987 C C . GLU A 1 635 ? 38.604 25.529 -69.776 1.00 69.19 635 GLU A C 1
ATOM 4989 O O . GLU A 1 635 ? 39.129 24.414 -69.835 1.00 69.19 635 GLU A O 1
ATOM 4994 N N . LEU A 1 636 ? 37.534 25.826 -70.526 1.00 71.06 636 LEU A N 1
ATOM 4995 C CA . LEU A 1 636 ? 36.985 24.888 -71.508 1.00 71.06 636 LEU A CA 1
ATOM 4996 C C . LEU A 1 636 ? 37.951 24.784 -72.700 1.00 71.06 636 LEU A C 1
ATOM 4998 O O . LEU A 1 636 ? 38.278 25.816 -73.286 1.00 71.06 636 LEU A O 1
ATOM 5002 N N . PRO A 1 637 ? 38.409 23.578 -73.081 1.00 64.00 637 PRO A N 1
ATOM 5003 C CA . PRO A 1 637 ? 39.284 23.420 -74.235 1.00 64.00 637 PRO A CA 1
ATOM 5004 C C . PRO A 1 637 ? 38.565 23.817 -75.531 1.00 64.00 637 PRO A C 1
ATOM 5006 O O . PRO A 1 637 ? 37.406 23.443 -75.740 1.00 64.00 637 PRO A O 1
ATOM 5009 N N . ASP A 1 638 ? 39.269 24.520 -76.424 1.00 53.16 638 ASP A N 1
ATOM 5010 C CA . ASP A 1 638 ? 38.777 24.834 -77.768 1.00 53.16 638 ASP A CA 1
ATOM 5011 C C . ASP A 1 638 ? 38.545 23.531 -78.545 1.00 53.16 638 ASP A C 1
ATOM 5013 O O . ASP A 1 638 ? 39.467 22.864 -79.012 1.00 53.16 638 ASP A O 1
ATOM 5017 N N . THR A 1 639 ? 37.281 23.133 -78.660 1.00 49.72 639 THR A N 1
ATOM 5018 C CA . THR A 1 639 ? 36.861 21.899 -79.335 1.00 49.72 639 THR A CA 1
ATOM 5019 C C . THR A 1 639 ? 36.293 22.220 -80.714 1.00 49.72 639 THR A C 1
ATOM 5021 O O . THR A 1 639 ? 35.178 21.841 -81.055 1.00 49.72 639 THR A O 1
ATOM 5024 N N . SER A 1 640 ? 37.074 22.919 -81.542 1.00 40.59 640 SER A N 1
ATOM 5025 C CA . SER A 1 640 ? 36.770 23.099 -82.970 1.00 40.59 640 SER A CA 1
ATOM 5026 C C . SER A 1 640 ? 37.229 21.922 -83.845 1.00 40.59 640 SER A C 1
ATOM 5028 O O . SER A 1 640 ? 37.066 21.955 -85.063 1.00 40.59 640 SER A O 1
ATOM 5030 N N . THR A 1 641 ? 37.742 20.832 -83.265 1.00 34.28 641 THR A N 1
ATOM 5031 C CA . THR A 1 641 ? 38.151 19.639 -84.019 1.00 34.28 641 THR A CA 1
ATOM 5032 C C . THR A 1 641 ? 37.372 18.388 -83.601 1.00 34.28 641 THR A C 1
ATOM 5034 O O . THR A 1 641 ? 37.414 17.904 -82.473 1.00 34.28 641 THR A O 1
ATOM 5037 N N . ARG A 1 642 ? 36.615 17.877 -84.577 1.00 31.84 642 ARG A N 1
ATOM 5038 C CA . ARG A 1 642 ? 35.906 16.589 -84.626 1.00 31.84 642 ARG A CA 1
ATOM 5039 C C . ARG A 1 642 ? 36.767 15.430 -84.071 1.00 31.84 642 ARG A C 1
ATOM 5041 O O . ARG A 1 642 ? 37.951 15.367 -84.392 1.00 31.84 642 ARG A O 1
ATOM 5048 N N . PRO A 1 643 ? 36.210 14.469 -83.304 1.00 31.48 643 PRO A N 1
ATOM 5049 C CA . PRO A 1 643 ? 37.023 13.469 -82.612 1.00 31.48 643 PRO A CA 1
ATOM 5050 C C . PRO A 1 643 ? 37.469 12.335 -83.554 1.00 31.48 643 PRO A C 1
ATOM 5052 O O . PRO A 1 643 ? 36.652 11.874 -84.361 1.00 31.48 643 PRO A O 1
ATOM 5055 N N . PRO A 1 644 ? 38.685 11.771 -83.405 1.00 35.69 644 PRO A N 1
ATOM 5056 C CA . PRO A 1 644 ? 38.915 10.377 -83.728 1.00 35.69 644 PRO A CA 1
ATOM 5057 C C . PRO A 1 644 ? 38.478 9.502 -82.544 1.00 35.69 644 PRO A C 1
ATOM 5059 O O . PRO A 1 644 ? 38.557 9.866 -81.370 1.00 35.69 644 PRO A O 1
ATOM 5062 N N . ARG A 1 645 ? 37.954 8.326 -82.879 1.00 34.41 645 ARG A N 1
ATOM 5063 C CA . ARG A 1 645 ? 37.549 7.293 -81.929 1.00 34.41 645 ARG A CA 1
ATOM 5064 C C . ARG A 1 645 ? 38.793 6.643 -81.315 1.00 34.41 645 ARG A C 1
ATOM 5066 O O . ARG A 1 645 ? 39.649 6.179 -82.054 1.00 34.41 645 ARG A O 1
ATOM 5073 N N . GLY A 1 646 ? 38.789 6.477 -79.993 1.00 34.88 646 GLY A N 1
ATOM 5074 C CA . GLY A 1 646 ? 39.542 5.422 -79.310 1.00 34.88 646 GLY A CA 1
ATOM 5075 C C . GLY A 1 646 ? 40.879 5.821 -78.673 1.00 34.88 646 GLY A C 1
ATOM 5076 O O . GLY A 1 646 ? 41.687 6.537 -79.247 1.00 34.88 646 GLY A O 1
ATOM 5077 N N . SER A 1 647 ? 41.108 5.227 -77.500 1.00 28.69 647 SER A N 1
ATOM 5078 C CA . SER A 1 647 ? 42.337 5.185 -76.692 1.00 28.69 647 SER A CA 1
ATOM 5079 C C . SER A 1 647 ? 42.672 6.422 -75.839 1.00 28.69 647 SER A C 1
ATOM 5081 O O . SER A 1 647 ? 43.056 7.485 -76.309 1.00 28.69 647 SER A O 1
ATOM 5083 N N . SER A 1 648 ? 42.541 6.242 -74.524 1.00 26.73 648 SER A N 1
ATOM 5084 C CA . SER A 1 648 ? 43.107 7.101 -73.487 1.00 26.73 648 SER A CA 1
ATOM 5085 C C . SER A 1 648 ? 44.498 6.583 -73.109 1.00 26.73 648 SER A C 1
ATOM 5087 O O . SER A 1 648 ? 44.602 5.516 -72.501 1.00 26.73 648 SER A O 1
ATOM 5089 N N . ALA A 1 649 ? 45.544 7.344 -73.423 1.00 26.95 649 ALA A N 1
ATOM 5090 C CA . ALA A 1 649 ? 46.875 7.204 -72.828 1.00 26.95 649 ALA A CA 1
ATOM 5091 C C . ALA A 1 649 ? 47.173 8.434 -71.937 1.00 26.95 649 ALA A C 1
ATOM 5093 O O . ALA A 1 649 ? 46.684 9.524 -72.242 1.00 26.95 649 ALA A O 1
ATOM 5094 N N . PRO A 1 650 ? 47.929 8.296 -70.829 1.00 30.97 650 PRO A N 1
ATOM 5095 C CA . PRO A 1 650 ? 48.144 9.383 -69.877 1.00 30.97 650 PRO A CA 1
ATOM 5096 C C . PRO A 1 650 ? 49.320 10.277 -70.302 1.00 30.97 650 PRO A C 1
ATOM 5098 O O . PRO A 1 650 ? 50.426 9.789 -70.529 1.00 30.97 650 PRO A O 1
ATOM 5101 N N . LEU A 1 651 ? 49.102 11.594 -70.361 1.00 27.70 651 LEU A N 1
ATOM 5102 C CA . LEU A 1 651 ? 50.156 12.582 -70.598 1.00 27.70 651 LEU A CA 1
ATOM 5103 C C . LEU A 1 651 ? 50.722 13.119 -69.276 1.00 27.70 651 LEU A C 1
ATOM 5105 O O . LEU A 1 651 ? 50.011 13.566 -68.379 1.00 27.70 651 LEU A O 1
ATOM 5109 N N . ARG A 1 652 ? 52.046 13.004 -69.202 1.00 24.00 652 ARG A N 1
ATOM 5110 C CA . ARG A 1 652 ? 52.988 13.373 -68.146 1.00 24.00 652 ARG A CA 1
ATOM 5111 C C . ARG A 1 652 ? 53.208 14.895 -68.136 1.00 24.00 652 ARG A C 1
ATOM 5113 O O . ARG A 1 652 ? 53.166 15.532 -69.184 1.00 24.00 652 ARG A O 1
ATOM 5120 N N . ALA A 1 653 ? 53.455 15.448 -66.950 1.00 31.78 653 ALA A N 1
ATOM 5121 C CA . ALA A 1 653 ? 53.636 16.876 -66.683 1.00 31.78 653 ALA A CA 1
ATOM 5122 C C . ALA A 1 653 ? 54.740 17.553 -67.522 1.00 31.78 653 ALA A C 1
ATOM 5124 O O . ALA A 1 653 ? 55.798 16.966 -67.756 1.00 31.78 653 ALA A O 1
ATOM 5125 N N . LYS A 1 654 ? 54.525 18.831 -67.862 1.00 26.69 654 LYS A N 1
ATOM 5126 C CA . LYS A 1 654 ? 55.587 19.797 -68.166 1.00 26.69 654 LYS A CA 1
ATOM 5127 C C . LYS A 1 654 ? 55.450 21.010 -67.249 1.00 26.69 654 LYS A C 1
ATOM 5129 O O . LYS A 1 654 ? 54.461 21.731 -67.285 1.00 26.69 654 LYS A O 1
ATOM 5134 N N . THR A 1 655 ? 56.464 21.167 -66.414 1.00 27.58 655 THR A N 1
ATOM 5135 C CA . THR A 1 655 ? 56.827 22.352 -65.639 1.00 27.58 655 THR A CA 1
ATOM 5136 C C . THR A 1 655 ? 57.596 23.352 -66.501 1.00 27.58 655 THR A C 1
ATOM 5138 O O . THR A 1 655 ? 58.404 22.939 -67.332 1.00 27.58 655 THR A O 1
ATOM 5141 N N . GLY A 1 656 ? 57.425 24.639 -66.191 1.00 25.11 656 GLY A N 1
ATOM 5142 C CA . GLY A 1 656 ? 58.394 25.714 -66.427 1.00 25.11 656 GLY A CA 1
ATOM 5143 C C . GLY A 1 656 ? 57.776 26.968 -67.054 1.00 25.11 656 GLY A C 1
ATOM 5144 O O . GLY A 1 656 ? 56.894 26.846 -67.892 1.00 25.11 656 GLY A O 1
ATOM 5145 N N . THR A 1 657 ? 58.154 28.207 -66.744 1.00 25.05 657 THR A N 1
ATOM 5146 C CA . THR A 1 657 ? 58.982 28.828 -65.693 1.00 25.05 657 THR A CA 1
ATOM 5147 C C . THR A 1 657 ? 58.763 30.336 -65.879 1.00 25.05 657 THR A C 1
ATOM 5149 O O . THR A 1 657 ? 58.787 30.796 -67.017 1.00 25.05 657 THR A O 1
ATOM 5152 N N . ALA A 1 658 ? 58.629 31.120 -64.811 1.00 24.98 658 ALA A N 1
ATOM 5153 C CA . ALA A 1 658 ? 59.100 32.507 -64.802 1.00 24.98 658 ALA A CA 1
ATOM 5154 C C . ALA A 1 658 ? 59.423 32.892 -63.355 1.00 24.98 658 ALA A C 1
ATOM 5156 O O . ALA A 1 658 ? 58.545 33.191 -62.550 1.00 24.98 658 ALA A O 1
ATOM 5157 N N . ALA A 1 659 ? 60.707 32.774 -63.033 1.00 27.27 659 ALA A N 1
ATOM 5158 C CA . ALA A 1 659 ? 61.321 33.144 -61.771 1.00 27.27 659 ALA A CA 1
ATOM 5159 C C . ALA A 1 659 ? 61.578 34.655 -61.711 1.00 27.27 659 ALA A C 1
ATOM 5161 O O . ALA A 1 659 ? 61.925 35.247 -62.733 1.00 27.27 659 ALA A O 1
ATOM 5162 N N . ARG A 1 660 ? 61.529 35.235 -60.505 1.00 25.38 660 ARG A N 1
ATOM 5163 C CA . ARG A 1 660 ? 62.537 36.201 -60.046 1.00 25.38 660 ARG A CA 1
ATOM 5164 C C . ARG A 1 660 ? 62.857 35.960 -58.571 1.00 25.38 660 ARG A C 1
ATOM 5166 O O . ARG A 1 660 ? 61.962 35.742 -57.759 1.00 25.38 660 ARG A O 1
ATOM 5173 N N . ASP A 1 661 ? 64.159 35.950 -58.321 1.00 24.88 661 ASP A N 1
ATOM 5174 C CA . ASP A 1 661 ? 64.887 35.645 -57.095 1.00 24.88 661 ASP A CA 1
ATOM 5175 C C . ASP A 1 661 ? 64.569 36.541 -55.896 1.00 24.88 661 ASP A C 1
ATOM 5177 O O . ASP A 1 661 ? 64.423 37.754 -56.033 1.00 24.88 661 ASP A O 1
ATOM 5181 N N . ALA A 1 662 ? 64.632 35.933 -54.708 1.00 27.45 662 ALA A N 1
ATOM 5182 C CA . ALA A 1 662 ? 65.449 36.420 -53.594 1.00 27.45 662 ALA A CA 1
ATOM 5183 C C . ALA A 1 662 ? 65.659 35.264 -52.600 1.00 27.45 662 ALA A C 1
ATOM 5185 O O . ALA A 1 662 ? 64.772 34.922 -51.818 1.00 27.45 662 ALA A O 1
ATOM 5186 N N . GLY A 1 663 ? 66.830 34.628 -52.659 1.00 29.44 663 GLY A N 1
ATOM 5187 C CA . GLY A 1 663 ? 67.287 33.698 -51.634 1.00 29.44 663 GLY A CA 1
ATOM 5188 C C . GLY A 1 663 ? 67.894 34.447 -50.452 1.00 29.44 663 GLY A C 1
ATOM 5189 O O . GLY A 1 663 ? 68.896 35.128 -50.631 1.00 29.44 663 GLY A O 1
ATOM 5190 N N . VAL A 1 664 ? 67.317 34.269 -49.258 1.00 32.78 664 VAL A N 1
ATOM 5191 C CA . VAL A 1 664 ? 67.978 34.417 -47.948 1.00 32.78 664 VAL A CA 1
ATOM 5192 C C . VAL A 1 664 ? 67.312 33.434 -46.965 1.00 32.78 664 VAL A C 1
ATOM 5194 O O . VAL A 1 664 ? 66.117 33.524 -46.719 1.00 32.78 664 VAL A O 1
ATOM 5197 N N . GLY A 1 665 ? 68.092 32.476 -46.445 1.00 37.19 665 GLY A N 1
ATOM 5198 C CA . GLY A 1 665 ? 67.905 31.749 -45.174 1.00 37.19 665 GLY A CA 1
ATOM 5199 C C . GLY A 1 665 ? 66.576 31.033 -44.872 1.00 37.19 665 GLY A C 1
ATOM 5200 O O . GLY A 1 665 ? 65.706 31.585 -44.209 1.00 37.19 665 GLY A O 1
ATOM 5201 N N . ALA A 1 666 ? 66.486 29.728 -45.160 1.00 43.53 666 ALA A N 1
ATOM 5202 C CA . ALA A 1 666 ? 65.386 28.851 -44.714 1.00 43.53 666 ALA A CA 1
ATOM 5203 C C . ALA A 1 666 ? 65.240 28.711 -43.173 1.00 43.53 666 ALA A C 1
ATOM 5205 O O . ALA A 1 666 ? 64.246 28.151 -42.701 1.00 43.53 666 ALA A O 1
ATOM 5206 N N . GLU A 1 667 ? 66.204 29.217 -42.396 1.00 44.72 667 GLU A N 1
ATOM 5207 C CA . GLU A 1 667 ? 66.160 29.293 -40.928 1.00 44.72 667 GLU A CA 1
ATOM 5208 C C . GLU A 1 667 ? 65.408 30.538 -40.411 1.00 44.72 667 GLU A C 1
ATOM 5210 O O . GLU A 1 667 ? 64.852 30.506 -39.311 1.00 44.72 667 GLU A O 1
ATOM 5215 N N . ASP A 1 668 ? 65.291 31.599 -41.217 1.00 55.09 668 ASP A N 1
ATOM 5216 C CA . ASP A 1 668 ? 64.693 32.879 -40.806 1.00 55.09 668 ASP A CA 1
ATOM 5217 C C . ASP A 1 668 ? 63.150 32.874 -40.935 1.00 55.09 668 ASP A C 1
ATOM 5219 O O . ASP A 1 668 ? 62.420 33.481 -40.143 1.00 55.09 668 ASP A O 1
ATOM 5223 N N . ASP A 1 669 ? 62.615 32.073 -41.864 1.00 62.50 669 ASP A N 1
ATOM 5224 C CA . ASP A 1 669 ? 61.171 31.917 -42.095 1.00 62.50 669 ASP A CA 1
ATOM 5225 C C . ASP A 1 669 ? 60.424 31.317 -40.891 1.00 62.50 669 ASP A C 1
ATOM 5227 O O . ASP A 1 669 ? 59.306 31.735 -40.563 1.00 62.50 669 ASP A O 1
ATOM 5231 N N . GLY A 1 670 ? 61.044 30.361 -40.189 1.00 68.94 670 GLY A N 1
ATOM 5232 C CA . GLY A 1 670 ? 60.479 29.755 -38.981 1.00 68.94 670 GLY A CA 1
ATOM 5233 C C . GLY A 1 670 ? 60.405 30.747 -37.816 1.00 68.94 670 GLY A C 1
ATOM 5234 O O . GLY A 1 670 ? 59.386 30.820 -37.121 1.00 68.94 670 GLY A O 1
ATOM 5235 N N . ALA A 1 671 ? 61.445 31.570 -37.641 1.00 72.38 671 ALA A N 1
ATOM 5236 C CA . ALA A 1 671 ? 61.499 32.615 -36.619 1.00 72.38 671 ALA A CA 1
ATOM 5237 C C . ALA A 1 671 ? 60.505 33.754 -36.907 1.00 72.38 671 ALA A C 1
ATOM 5239 O O . ALA A 1 671 ? 59.818 34.230 -35.994 1.00 72.38 671 ALA A O 1
ATOM 5240 N N . ARG A 1 672 ? 60.362 34.142 -38.181 1.00 75.38 672 ARG A N 1
ATOM 5241 C CA . ARG A 1 672 ? 59.393 35.141 -38.655 1.00 75.38 672 ARG A CA 1
ATOM 5242 C C . ARG A 1 672 ? 57.948 34.678 -38.453 1.00 75.38 672 ARG A C 1
ATOM 5244 O O . ARG A 1 672 ? 57.127 35.444 -37.940 1.00 75.38 672 ARG A O 1
ATOM 5251 N N . LEU A 1 673 ? 57.650 33.412 -38.757 1.00 79.38 673 LEU A N 1
ATOM 5252 C CA . LEU A 1 673 ? 56.346 32.798 -38.490 1.00 79.38 673 LEU A CA 1
ATOM 5253 C C . LEU A 1 673 ? 56.057 32.705 -36.981 1.00 79.38 673 LEU A C 1
ATOM 5255 O O . LEU A 1 673 ? 54.967 33.066 -36.538 1.00 79.38 673 LEU A O 1
ATOM 5259 N N . ALA A 1 674 ? 57.038 32.296 -36.170 1.00 80.38 674 ALA A N 1
ATOM 5260 C CA . ALA A 1 674 ? 56.899 32.198 -34.715 1.00 80.38 674 ALA A CA 1
ATOM 5261 C C . ALA A 1 674 ? 56.680 33.558 -34.030 1.00 80.38 674 ALA A C 1
ATOM 5263 O O . ALA A 1 674 ? 55.939 33.644 -33.047 1.00 80.38 674 ALA A O 1
ATOM 5264 N N . ARG A 1 675 ? 57.315 34.626 -34.531 1.00 77.62 675 ARG A N 1
ATOM 5265 C CA . ARG A 1 675 ? 57.122 36.003 -34.050 1.00 77.62 675 ARG A CA 1
ATOM 5266 C C . ARG A 1 675 ? 55.718 36.509 -34.383 1.00 77.62 675 ARG A C 1
ATOM 5268 O O . ARG A 1 675 ? 55.005 36.951 -33.486 1.00 77.62 675 ARG A O 1
ATOM 5275 N N . ALA A 1 676 ? 55.281 36.337 -35.632 1.00 78.38 676 ALA A N 1
ATOM 5276 C CA . ALA A 1 676 ? 53.945 36.739 -36.067 1.00 78.38 676 ALA A CA 1
ATOM 5277 C C . ALA A 1 676 ? 52.828 35.973 -35.330 1.00 78.38 676 ALA A C 1
ATOM 5279 O O . ALA A 1 676 ? 51.796 36.560 -35.001 1.00 78.38 676 ALA A O 1
ATOM 5280 N N . LEU A 1 677 ? 53.041 34.689 -35.006 1.00 81.50 677 LEU A N 1
ATOM 5281 C CA . LEU A 1 677 ? 52.120 33.897 -34.180 1.00 81.50 677 LEU A CA 1
ATOM 5282 C C . LEU A 1 677 ? 52.035 34.417 -32.740 1.00 81.50 677 LEU A C 1
ATOM 5284 O O . LEU A 1 677 ? 50.936 34.494 -32.197 1.00 81.50 677 LEU A O 1
ATOM 5288 N N . ARG A 1 678 ? 53.152 34.820 -32.120 1.00 81.50 678 ARG A N 1
ATOM 5289 C CA . ARG A 1 678 ? 53.148 35.379 -30.754 1.00 81.50 678 ARG A CA 1
ATOM 5290 C C . ARG A 1 678 ? 52.447 36.736 -30.682 1.00 81.50 678 ARG A C 1
ATOM 5292 O O . ARG A 1 678 ? 51.595 36.928 -29.823 1.00 81.50 678 ARG A O 1
ATOM 5299 N N . GLU A 1 679 ? 52.733 37.630 -31.622 1.00 72.75 679 GLU A N 1
ATOM 5300 C CA . GLU A 1 679 ? 52.154 38.984 -31.670 1.00 72.75 679 GLU A CA 1
ATOM 5301 C C . GLU A 1 679 ? 50.651 38.997 -31.987 1.00 72.75 679 GLU A C 1
ATOM 5303 O O . GLU A 1 679 ? 49.946 39.927 -31.611 1.00 72.75 679 GLU A O 1
ATOM 5308 N N . THR A 1 680 ? 50.143 37.968 -32.671 1.00 76.94 680 THR A N 1
ATOM 5309 C CA . THR A 1 680 ? 48.712 37.827 -33.008 1.00 76.94 680 THR A CA 1
ATOM 5310 C C . THR A 1 680 ? 47.964 36.875 -32.069 1.00 76.94 680 THR A C 1
ATOM 5312 O O . THR A 1 680 ? 46.840 36.467 -32.365 1.00 76.94 680 THR A O 1
ATOM 5315 N N . GLY A 1 681 ? 48.575 36.486 -30.941 1.00 71.50 681 GLY A N 1
ATOM 5316 C CA . GLY A 1 681 ? 47.945 35.616 -29.942 1.00 71.50 681 GLY A CA 1
ATOM 5317 C C . GLY A 1 681 ? 47.626 34.205 -30.453 1.00 71.50 681 GLY A C 1
ATOM 5318 O O . GLY A 1 681 ? 46.677 33.578 -29.986 1.00 71.50 681 GLY A O 1
ATOM 5319 N N . TRP A 1 682 ? 48.405 33.701 -31.415 1.00 76.81 682 TRP A N 1
ATOM 5320 C CA . TRP A 1 682 ? 48.222 32.421 -32.114 1.00 76.81 682 TRP A CA 1
ATOM 5321 C C . TRP A 1 682 ? 46.949 32.333 -32.973 1.00 76.81 682 TRP A C 1
ATOM 5323 O O . TRP A 1 682 ? 46.472 31.240 -33.290 1.00 76.81 682 TRP A O 1
ATOM 5333 N N . ASN A 1 683 ? 46.402 33.476 -33.397 1.00 70.50 683 ASN A N 1
ATOM 5334 C CA . ASN A 1 683 ? 45.277 33.522 -34.325 1.00 70.50 683 ASN A CA 1
ATOM 5335 C C . ASN A 1 683 ? 45.744 33.353 -35.784 1.00 70.50 683 ASN A C 1
ATOM 5337 O O . ASN A 1 683 ? 46.146 34.313 -36.439 1.00 70.50 683 ASN A O 1
ATOM 5341 N N . ILE A 1 684 ? 45.610 32.127 -36.306 1.00 69.69 684 ILE A N 1
ATOM 5342 C CA . ILE A 1 684 ? 46.062 31.697 -37.647 1.00 69.69 684 ILE A CA 1
ATOM 5343 C C . ILE A 1 684 ? 45.561 32.623 -38.769 1.00 69.69 684 ILE A C 1
ATOM 5345 O O . ILE A 1 684 ? 46.291 32.885 -39.723 1.00 69.69 684 ILE A O 1
ATOM 5349 N N . SER A 1 685 ? 44.334 33.141 -38.663 1.00 59.91 685 SER A N 1
ATOM 5350 C CA . SER A 1 685 ? 43.743 34.022 -39.677 1.00 59.91 685 SER A CA 1
ATOM 5351 C C . SER A 1 685 ? 44.404 35.401 -39.704 1.00 59.91 685 SER A C 1
ATOM 5353 O O . SER A 1 685 ? 44.670 35.925 -40.782 1.00 59.91 685 SER A O 1
ATOM 5355 N N . HIS A 1 686 ? 44.709 35.964 -38.533 1.00 61.22 686 HIS A N 1
ATOM 5356 C CA . HIS A 1 686 ? 45.423 37.238 -38.417 1.00 61.22 686 HIS A CA 1
ATOM 5357 C C . HIS A 1 686 ? 46.905 37.095 -38.774 1.00 61.22 686 HIS A C 1
ATOM 5359 O O . HIS A 1 686 ? 47.476 37.979 -39.409 1.00 61.22 686 HIS A O 1
ATOM 5365 N N . THR A 1 687 ? 47.525 35.967 -38.420 1.00 66.88 687 THR A N 1
ATOM 5366 C CA . THR A 1 687 ? 48.908 35.665 -38.806 1.00 66.88 687 THR A CA 1
ATOM 5367 C C . THR A 1 687 ? 49.056 35.538 -40.327 1.00 66.88 687 THR A C 1
ATOM 5369 O O . THR A 1 687 ? 49.996 36.085 -40.895 1.00 66.88 687 THR A O 1
ATOM 5372 N N . ALA A 1 688 ? 48.101 34.876 -40.990 1.00 68.12 688 ALA A N 1
ATOM 5373 C CA . ALA A 1 688 ? 48.034 34.741 -42.446 1.00 68.12 688 ALA A CA 1
ATOM 5374 C C . ALA A 1 688 ? 47.897 36.100 -43.153 1.00 68.12 688 ALA A C 1
ATOM 5376 O O . ALA A 1 688 ? 48.668 36.398 -44.063 1.00 68.12 688 ALA A O 1
ATOM 5377 N N . ALA A 1 689 ? 46.988 36.957 -42.672 1.00 63.59 689 ALA A N 1
ATOM 5378 C CA . ALA A 1 689 ? 46.796 38.305 -43.207 1.00 63.59 689 ALA A CA 1
ATOM 5379 C C . ALA A 1 689 ? 48.041 39.195 -43.031 1.00 63.59 689 ALA A C 1
ATOM 5381 O O . ALA A 1 689 ? 48.417 39.918 -43.947 1.00 63.59 689 ALA A O 1
ATOM 5382 N N . ARG A 1 690 ? 48.722 39.104 -41.882 1.00 67.69 690 ARG A N 1
ATOM 5383 C CA . ARG A 1 690 ? 49.921 39.904 -41.581 1.00 67.69 690 ARG A CA 1
ATOM 5384 C C . ARG A 1 690 ? 51.163 39.462 -42.359 1.00 67.69 690 ARG A C 1
ATOM 5386 O O . ARG A 1 690 ? 52.019 40.288 -42.652 1.00 67.69 690 ARG A O 1
ATOM 5393 N N . LEU A 1 691 ? 51.277 38.171 -42.673 1.00 73.69 691 LEU A N 1
ATOM 5394 C CA . LEU A 1 691 ? 52.400 37.616 -43.438 1.00 73.69 691 LEU A CA 1
ATOM 5395 C C . LEU A 1 691 ? 52.138 37.556 -44.951 1.00 73.69 691 LEU A C 1
ATOM 5397 O O . LEU A 1 691 ? 53.033 37.152 -45.687 1.00 73.69 691 LEU A O 1
ATOM 5401 N N . GLY A 1 692 ? 50.940 37.932 -45.419 1.00 59.75 692 GLY A N 1
ATOM 5402 C CA . GLY A 1 692 ? 50.559 37.832 -46.833 1.00 59.75 692 GLY A CA 1
ATOM 5403 C C . GLY A 1 692 ? 50.496 36.386 -47.344 1.00 59.75 692 GLY A C 1
ATOM 5404 O O . GLY A 1 692 ? 50.733 36.132 -48.520 1.00 59.75 692 GLY A O 1
ATOM 5405 N N . MET A 1 693 ? 50.225 35.423 -46.458 1.00 72.00 693 MET A N 1
ATOM 5406 C CA . MET A 1 693 ? 50.232 33.987 -46.755 1.00 72.00 693 MET A CA 1
ATOM 5407 C C . MET A 1 693 ? 48.833 33.387 -46.616 1.00 72.00 693 MET A C 1
ATOM 5409 O O . MET A 1 693 ? 48.013 33.859 -45.833 1.00 72.00 693 MET A O 1
ATOM 5413 N N . SER A 1 694 ? 48.562 32.282 -47.318 1.00 54.59 694 SER A N 1
ATOM 5414 C CA . SER A 1 694 ? 47.308 31.546 -47.118 1.00 54.59 694 SER A CA 1
ATOM 5415 C C . SER A 1 694 ? 47.262 30.896 -45.724 1.00 54.59 694 SER A C 1
ATOM 5417 O O . SER A 1 694 ? 48.287 30.464 -45.184 1.00 54.59 694 SER A O 1
ATOM 5419 N N . ARG A 1 695 ? 46.060 30.741 -45.146 1.00 54.91 695 ARG A N 1
ATOM 5420 C CA . ARG A 1 695 ? 45.871 30.044 -43.852 1.00 54.91 695 ARG A CA 1
ATOM 5421 C C . ARG A 1 695 ? 46.424 28.616 -43.875 1.00 54.91 695 ARG A C 1
ATOM 5423 O O . ARG A 1 695 ? 46.917 28.132 -42.861 1.00 54.91 695 ARG A O 1
ATOM 5430 N N . HIS A 1 696 ? 46.354 27.953 -45.029 1.00 49.50 696 HIS A N 1
ATOM 5431 C CA . HIS A 1 696 ? 46.902 26.615 -45.235 1.00 49.50 696 HIS A CA 1
ATOM 5432 C C . HIS A 1 696 ? 48.438 26.622 -45.193 1.00 49.50 696 HIS A C 1
ATOM 5434 O O . HIS A 1 696 ? 49.029 25.771 -44.536 1.00 49.50 696 HIS A O 1
ATOM 5440 N N . THR A 1 697 ? 49.083 27.627 -45.791 1.00 55.16 697 THR A N 1
ATOM 5441 C CA . THR A 1 697 ? 50.545 27.809 -45.761 1.00 55.16 697 THR A CA 1
ATOM 5442 C C . THR A 1 697 ? 51.054 28.089 -44.344 1.00 55.16 697 THR A C 1
ATOM 5444 O O . THR A 1 697 ? 52.046 27.499 -43.927 1.00 55.16 697 THR A O 1
ATOM 5447 N N . VAL A 1 698 ? 50.338 28.904 -43.558 1.00 67.06 698 VAL A N 1
ATOM 5448 C CA . VAL A 1 698 ? 50.644 29.139 -42.131 1.00 67.06 698 VAL A CA 1
ATOM 5449 C C . VAL A 1 698 ? 50.514 27.847 -41.317 1.00 67.06 698 VAL A C 1
ATOM 5451 O O . VAL A 1 698 ? 51.359 27.558 -40.474 1.00 67.06 698 VAL A O 1
ATOM 5454 N N . ARG A 1 699 ? 49.486 27.034 -41.590 1.00 62.38 699 ARG A N 1
ATOM 5455 C CA . ARG A 1 699 ? 49.229 25.768 -40.887 1.00 62.38 699 ARG A CA 1
ATOM 5456 C C . ARG A 1 699 ? 50.279 24.699 -41.209 1.00 62.38 699 ARG A C 1
ATOM 5458 O O . ARG A 1 699 ? 50.794 24.068 -40.291 1.00 62.38 699 ARG A O 1
ATOM 5465 N N . LEU A 1 700 ? 50.660 24.582 -42.482 1.00 55.38 700 LEU A N 1
ATOM 5466 C CA . LEU A 1 700 ? 51.786 23.756 -42.921 1.00 55.38 700 LEU A CA 1
ATOM 5467 C C . LEU A 1 700 ? 53.115 24.251 -42.338 1.00 55.38 700 LEU A C 1
ATOM 5469 O O . LEU A 1 700 ? 53.948 23.437 -41.961 1.00 55.38 700 LEU A O 1
ATOM 5473 N N . GLY A 1 701 ? 53.308 25.567 -42.216 1.00 65.94 701 GLY A N 1
ATOM 5474 C CA . GLY A 1 701 ? 54.480 26.159 -41.569 1.00 65.94 701 GLY A CA 1
ATOM 5475 C C . GLY A 1 701 ? 54.581 25.809 -40.080 1.00 65.94 701 GLY A C 1
ATOM 5476 O O . GLY A 1 701 ? 55.654 25.437 -39.614 1.00 65.94 701 GLY A O 1
ATOM 5477 N N . ILE A 1 702 ? 53.470 25.845 -39.334 1.00 76.00 702 ILE A N 1
ATOM 5478 C CA . ILE A 1 702 ? 53.432 25.450 -37.911 1.00 76.00 702 ILE A CA 1
ATOM 5479 C C . ILE A 1 702 ? 53.847 23.983 -37.732 1.00 76.00 702 ILE A C 1
ATOM 5481 O O . ILE A 1 702 ? 54.612 23.674 -36.818 1.00 76.00 702 ILE A O 1
ATOM 5485 N N . GLU A 1 703 ? 53.379 23.091 -38.609 1.00 65.19 703 GLU A N 1
ATOM 5486 C CA . GLU A 1 703 ? 53.754 21.670 -38.595 1.00 65.19 703 GLU A CA 1
ATOM 5487 C C . GLU A 1 703 ? 55.206 21.452 -39.043 1.00 65.19 703 GLU A C 1
ATOM 5489 O O . GLU A 1 703 ? 55.951 20.732 -38.375 1.00 65.19 703 GLU A O 1
ATOM 5494 N N . LYS A 1 704 ? 55.635 22.126 -40.119 1.00 63.53 704 LYS A N 1
ATOM 5495 C CA . LYS A 1 704 ? 56.989 22.036 -40.689 1.00 63.53 704 LYS A CA 1
ATOM 5496 C C . LYS A 1 704 ? 58.065 22.515 -39.711 1.00 63.53 704 LYS A C 1
ATOM 5498 O O . LYS A 1 704 ? 59.091 21.857 -39.582 1.00 63.53 704 LYS A O 1
ATOM 5503 N N . TYR A 1 705 ? 57.819 23.617 -38.999 1.00 70.44 705 TYR A N 1
ATOM 5504 C CA . TYR A 1 705 ? 58.756 24.210 -38.034 1.00 70.44 705 TYR A CA 1
ATOM 5505 C C . TYR A 1 705 ? 58.450 23.835 -36.572 1.00 70.44 705 TYR A C 1
ATOM 5507 O O . TYR A 1 705 ? 59.089 24.347 -35.657 1.00 70.44 705 TYR A O 1
ATOM 5515 N N . ARG A 1 706 ? 57.478 22.936 -36.338 1.00 71.31 706 ARG A N 1
ATOM 5516 C CA . ARG A 1 706 ? 57.078 22.409 -35.015 1.00 71.31 706 ARG A CA 1
ATOM 5517 C C . ARG A 1 706 ? 56.833 23.490 -33.947 1.00 71.31 706 ARG A C 1
ATOM 5519 O O . ARG A 1 706 ? 57.165 23.306 -32.776 1.00 71.31 706 ARG A O 1
ATOM 5526 N N . LEU A 1 707 ? 56.220 24.608 -34.332 1.00 77.88 707 LEU A N 1
ATOM 5527 C CA . LEU A 1 707 ? 55.991 25.755 -33.448 1.00 77.88 707 LEU A CA 1
ATOM 5528 C C . LEU A 1 707 ? 54.872 25.448 -32.434 1.00 77.88 707 LEU A C 1
ATOM 5530 O O . LEU A 1 707 ? 53.761 25.084 -32.820 1.00 77.88 707 LEU A O 1
ATOM 5534 N N . ARG A 1 708 ? 55.139 25.611 -31.129 1.00 73.25 708 ARG A N 1
ATOM 5535 C CA . ARG A 1 708 ? 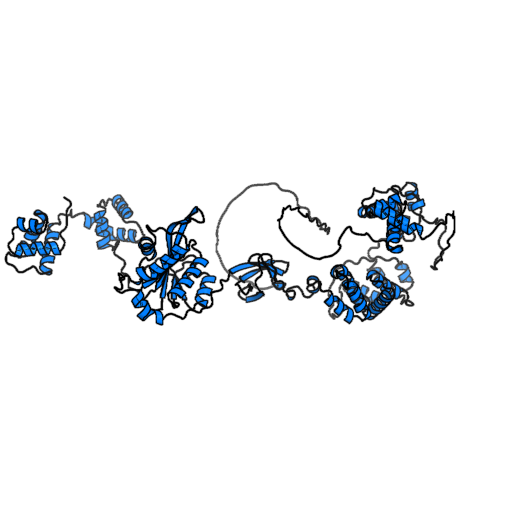54.180 25.338 -30.038 1.00 73.25 708 ARG A CA 1
ATOM 5536 C C . ARG A 1 708 ? 53.852 26.588 -29.221 1.00 73.25 708 ARG A C 1
ATOM 5538 O O . ARG A 1 708 ? 54.720 27.415 -28.968 1.00 73.25 708 ARG A O 1
ATOM 5545 N N . ARG A 1 709 ? 52.593 26.697 -28.780 1.00 68.88 709 ARG A N 1
ATOM 5546 C CA . ARG A 1 709 ? 52.128 27.773 -27.894 1.00 68.88 709 ARG A CA 1
ATOM 5547 C C . ARG A 1 709 ? 52.559 27.489 -26.458 1.00 68.88 709 ARG A C 1
ATOM 5549 O O . ARG A 1 709 ? 52.015 26.578 -25.834 1.00 68.88 709 ARG A O 1
ATOM 5556 N N . GLU A 1 710 ? 53.482 28.282 -25.929 1.00 54.97 710 GLU A N 1
ATOM 5557 C CA . GLU A 1 710 ? 53.786 28.288 -24.496 1.00 54.97 710 GLU A CA 1
ATOM 5558 C C . GLU A 1 710 ? 52.584 28.835 -23.711 1.00 54.97 710 GLU A C 1
ATOM 5560 O O . GLU A 1 710 ? 51.951 29.818 -24.105 1.00 54.97 710 GLU A O 1
ATOM 5565 N N . ARG A 1 711 ? 52.211 28.144 -22.630 1.00 38.78 711 ARG A N 1
ATOM 5566 C CA . ARG A 1 711 ? 51.154 28.571 -21.703 1.00 38.78 711 ARG A CA 1
ATOM 5567 C C . ARG A 1 711 ? 51.805 29.377 -20.573 1.00 38.78 711 ARG A C 1
ATOM 5569 O O . ARG A 1 711 ? 52.815 28.908 -20.053 1.00 38.78 711 ARG A O 1
ATOM 5576 N N . PRO A 1 712 ? 51.253 30.526 -20.145 1.00 35.06 712 PRO A N 1
ATOM 5577 C CA . PRO A 1 712 ? 51.745 31.192 -18.949 1.00 35.06 712 PRO A CA 1
ATOM 5578 C C . PRO A 1 712 ? 51.372 30.359 -17.713 1.00 35.06 712 PRO A C 1
ATOM 5580 O O . PRO A 1 712 ? 50.193 30.229 -17.399 1.00 35.06 712 PRO A O 1
ATOM 5583 N N . GLY A 1 713 ? 52.390 29.803 -17.049 1.00 34.00 713 GLY A N 1
ATOM 5584 C CA . GLY A 1 713 ? 52.392 29.449 -15.626 1.00 34.00 713 GLY A CA 1
ATOM 5585 C C . GLY A 1 713 ? 51.695 28.155 -15.195 1.00 34.00 713 GLY A C 1
ATOM 5586 O O . GLY A 1 713 ? 50.547 28.186 -14.775 1.00 34.00 713 GLY A O 1
ATOM 5587 N N . GLU A 1 714 ? 52.448 27.054 -15.137 1.00 28.83 714 GLU A N 1
ATOM 5588 C CA . GLU A 1 714 ? 52.339 26.098 -14.024 1.00 28.83 714 GLU A CA 1
ATOM 5589 C C . GLU A 1 714 ? 53.741 25.524 -13.745 1.00 28.83 714 GLU A C 1
ATOM 5591 O O . GLU A 1 714 ? 54.204 24.584 -14.389 1.00 28.83 714 GLU A O 1
ATOM 5596 N N . PHE A 1 715 ? 54.460 26.174 -12.825 1.00 29.77 715 PHE A N 1
ATOM 5597 C CA . PHE A 1 715 ? 55.588 25.584 -12.108 1.00 29.77 715 PHE A CA 1
ATOM 5598 C C . PHE A 1 715 ? 55.052 24.988 -10.800 1.00 29.77 715 PHE A C 1
ATOM 5600 O O . PHE A 1 715 ? 54.372 25.673 -10.046 1.00 29.77 715 PHE A O 1
ATOM 5607 N N . SER A 1 716 ? 55.451 23.741 -10.539 1.00 27.58 716 SER A N 1
ATOM 5608 C CA . SER A 1 716 ? 55.622 23.101 -9.226 1.00 27.58 716 SER A CA 1
ATOM 5609 C C . SER A 1 716 ? 54.447 23.094 -8.232 1.00 27.58 716 SER A C 1
ATOM 5611 O O . SER A 1 716 ? 54.228 24.036 -7.475 1.00 27.58 716 SER A O 1
ATOM 5613 N N . THR A 1 717 ? 53.847 21.916 -8.045 1.00 26.92 717 THR A N 1
ATOM 5614 C CA . THR A 1 717 ? 53.180 21.553 -6.789 1.00 26.92 717 THR A CA 1
ATOM 5615 C C . THR A 1 717 ? 54.203 21.273 -5.677 1.00 26.92 717 THR A C 1
ATOM 5617 O O . THR A 1 717 ? 54.820 20.208 -5.646 1.00 26.92 717 THR A O 1
ATOM 5620 N N . ARG A 1 718 ? 54.285 22.175 -4.691 1.00 22.97 718 ARG A N 1
ATOM 5621 C CA . ARG A 1 718 ? 54.262 21.809 -3.265 1.00 22.97 718 ARG A CA 1
ATOM 5622 C C . ARG A 1 718 ? 53.356 22.785 -2.506 1.00 22.97 718 ARG A C 1
ATOM 5624 O O . ARG A 1 718 ? 53.667 23.961 -2.402 1.00 22.97 718 ARG A O 1
ATOM 5631 N N . SER A 1 719 ? 52.335 22.188 -1.892 1.00 24.44 719 SER A N 1
ATOM 5632 C CA . SER A 1 719 ? 51.671 22.577 -0.641 1.00 24.44 719 SER A CA 1
ATOM 5633 C C . SER A 1 719 ? 50.574 23.659 -0.629 1.00 24.44 719 SER A C 1
ATOM 5635 O O . SER A 1 719 ? 50.785 24.800 -1.016 1.00 24.44 719 SER A O 1
ATOM 5637 N N . ALA A 1 720 ? 49.472 23.240 0.012 1.00 25.70 720 ALA A N 1
ATOM 5638 C CA . ALA A 1 720 ? 48.493 23.988 0.812 1.00 25.70 720 ALA A CA 1
ATOM 5639 C C . ALA A 1 720 ? 47.258 24.635 0.135 1.00 25.70 720 ALA A C 1
ATOM 5641 O O . ALA A 1 720 ? 47.263 25.772 -0.322 1.00 25.70 720 ALA A O 1
ATOM 5642 N N . ASP A 1 721 ? 46.160 23.872 0.217 1.00 25.98 721 ASP A N 1
ATOM 5643 C CA . ASP A 1 721 ? 44.758 24.244 0.541 1.00 25.98 721 ASP A CA 1
ATOM 5644 C C . ASP A 1 721 ? 44.673 25.315 1.683 1.00 25.98 721 ASP A C 1
ATOM 5646 O O . ASP A 1 721 ? 45.660 25.407 2.421 1.00 25.98 721 ASP A O 1
ATOM 5650 N N . PRO A 1 722 ? 43.560 26.056 1.986 1.00 39.72 722 PRO A N 1
ATOM 5651 C CA . PRO A 1 722 ? 42.167 25.921 1.518 1.00 39.72 722 PRO A CA 1
ATOM 5652 C C . PRO A 1 722 ? 41.335 27.219 1.289 1.00 39.72 722 PRO A C 1
ATOM 5654 O O . PRO A 1 722 ? 41.715 28.317 1.687 1.00 39.72 722 PRO A O 1
ATOM 5657 N N . ARG A 1 723 ? 40.089 27.016 0.806 1.00 25.58 723 ARG A N 1
ATOM 5658 C CA . ARG A 1 723 ? 38.790 27.627 1.242 1.00 25.58 723 ARG A CA 1
ATOM 5659 C C . ARG A 1 723 ? 37.945 28.310 0.144 1.00 25.58 723 ARG A C 1
ATOM 5661 O O . ARG A 1 723 ? 38.333 29.337 -0.381 1.00 25.58 723 ARG A O 1
ATOM 5668 N N . ARG A 1 724 ? 36.710 27.776 -0.009 1.00 24.78 724 ARG A N 1
ATOM 5669 C CA . ARG A 1 724 ? 35.383 28.414 -0.284 1.00 24.78 724 ARG A CA 1
ATOM 5670 C C . ARG A 1 724 ? 35.305 29.428 -1.452 1.00 24.78 724 ARG A C 1
ATOM 5672 O O . ARG A 1 724 ? 36.029 30.398 -1.487 1.00 24.78 724 ARG A O 1
ATOM 5679 N N . MET A 1 725 ? 34.328 29.383 -2.363 1.00 24.23 725 MET A N 1
ATOM 5680 C CA . MET A 1 725 ? 32.884 29.456 -2.098 1.00 24.23 725 MET A CA 1
ATOM 5681 C C . MET A 1 725 ? 32.064 29.294 -3.405 1.00 24.23 725 MET A C 1
ATOM 5683 O O . MET A 1 725 ? 32.598 29.258 -4.506 1.00 24.23 725 MET A O 1
ATOM 5687 N N . LYS A 1 726 ? 30.746 29.160 -3.231 1.00 24.19 726 LYS A N 1
ATOM 5688 C CA . LYS A 1 726 ? 29.700 28.689 -4.155 1.00 24.19 726 LYS A CA 1
ATOM 5689 C C . LYS A 1 726 ? 29.400 29.564 -5.391 1.00 24.19 726 LYS A C 1
ATOM 5691 O O . LYS A 1 726 ? 29.335 30.778 -5.294 1.00 24.19 726 LYS A O 1
ATOM 5696 N N . CYS A 1 727 ? 29.062 28.854 -6.474 1.00 22.22 727 CYS A N 1
ATOM 5697 C CA . CYS A 1 727 ? 27.837 28.901 -7.302 1.00 22.22 727 CYS A CA 1
ATOM 5698 C C . CYS A 1 727 ? 27.114 30.243 -7.563 1.00 22.22 727 CYS A C 1
ATOM 5700 O O . CYS A 1 727 ? 26.601 30.874 -6.643 1.00 22.22 727 CYS A O 1
ATOM 5702 N N . GLY A 1 728 ? 26.901 30.536 -8.853 1.00 22.94 728 GLY A N 1
ATOM 5703 C CA . GLY A 1 728 ? 25.886 31.453 -9.374 1.00 22.94 728 GLY A CA 1
ATOM 5704 C C . GLY A 1 728 ? 25.478 31.043 -10.795 1.00 22.94 728 GLY A C 1
ATOM 5705 O O . GLY A 1 728 ? 26.304 30.977 -11.696 1.00 22.94 728 GLY A O 1
ATOM 5706 N N . SER A 1 729 ? 24.205 30.699 -10.945 1.00 22.64 729 SER A N 1
ATOM 5707 C CA . SER A 1 729 ? 23.467 30.246 -12.132 1.00 22.64 729 SER A CA 1
ATOM 5708 C C . SER A 1 729 ? 23.504 31.183 -13.350 1.00 22.64 729 SER A C 1
ATOM 5710 O O . SER A 1 729 ? 23.455 32.390 -13.157 1.00 22.64 729 SER A O 1
ATOM 5712 N N . LEU A 1 730 ? 23.368 30.645 -14.573 1.00 22.56 730 LEU A N 1
ATOM 5713 C CA . LEU A 1 730 ? 22.195 30.908 -15.432 1.00 22.56 730 LEU A CA 1
ATOM 5714 C C . LEU A 1 730 ? 22.166 30.015 -16.691 1.00 22.56 730 LEU A C 1
ATOM 5716 O O . LEU A 1 730 ? 23.169 29.751 -17.343 1.00 22.56 730 LEU A O 1
ATOM 5720 N N . SER A 1 731 ? 20.957 29.569 -17.013 1.00 22.05 731 SER A N 1
ATOM 5721 C CA . SER A 1 731 ? 20.529 28.724 -18.129 1.00 22.05 731 SER A CA 1
ATOM 5722 C C . SER A 1 731 ? 20.384 29.467 -19.466 1.00 22.05 731 SER A C 1
ATOM 5724 O O . SER A 1 731 ? 19.805 30.552 -19.475 1.00 22.05 731 SER A O 1
ATOM 5726 N N . VAL A 1 732 ? 20.710 28.820 -20.598 1.00 22.22 732 VAL A N 1
ATOM 5727 C CA . VAL A 1 732 ? 20.148 29.150 -21.929 1.00 22.22 732 VAL A CA 1
ATOM 5728 C C . VAL A 1 732 ? 19.781 27.871 -22.703 1.00 22.22 732 VAL A C 1
ATOM 5730 O O . VAL A 1 732 ? 20.520 26.891 -22.716 1.00 22.22 732 VAL A O 1
ATOM 5733 N N . ARG A 1 733 ? 18.584 27.907 -23.306 1.00 21.23 733 ARG A N 1
ATOM 5734 C CA . ARG A 1 733 ? 17.884 26.874 -24.091 1.00 21.23 733 ARG A CA 1
ATOM 5735 C C . ARG A 1 733 ? 18.634 26.470 -25.368 1.00 21.23 733 ARG A C 1
ATOM 5737 O O . ARG A 1 733 ? 19.096 27.332 -26.104 1.00 21.23 733 ARG A O 1
ATOM 5744 N N . VAL A 1 734 ? 18.604 25.175 -25.693 1.00 23.73 734 VAL A N 1
ATOM 5745 C CA . VAL A 1 734 ? 18.935 24.636 -27.024 1.00 23.73 734 VAL A CA 1
ATOM 5746 C C . VAL A 1 734 ? 17.631 24.365 -27.775 1.00 23.73 734 VAL A C 1
ATOM 5748 O O . VAL A 1 734 ? 16.836 23.523 -27.358 1.00 23.73 734 VAL A O 1
ATOM 5751 N N . GLY A 1 735 ? 17.407 25.096 -28.867 1.00 23.22 735 GLY A N 1
ATOM 5752 C CA . GLY A 1 735 ? 16.416 24.758 -29.886 1.00 23.22 735 GLY A CA 1
ATOM 5753 C C . GLY A 1 735 ? 17.004 23.737 -30.860 1.00 23.22 735 GLY A C 1
ATOM 5754 O O . GLY A 1 735 ? 18.139 23.888 -31.305 1.00 23.22 735 GLY A O 1
ATOM 5755 N N . ILE A 1 736 ? 16.242 22.688 -31.164 1.00 24.08 736 ILE A N 1
ATOM 5756 C CA . ILE A 1 736 ? 16.565 21.686 -32.182 1.00 24.08 736 ILE A CA 1
ATOM 5757 C C . ILE A 1 736 ? 15.548 21.864 -33.310 1.00 24.08 736 ILE A C 1
ATOM 5759 O O . ILE A 1 736 ? 14.364 21.607 -33.107 1.00 24.08 736 ILE A O 1
ATOM 5763 N N . GLU A 1 737 ? 16.012 22.262 -34.494 1.00 22.34 737 GLU A N 1
ATOM 5764 C CA . GLU A 1 737 ? 15.259 22.126 -35.743 1.00 22.34 737 GLU A CA 1
ATOM 5765 C C . GLU A 1 737 ? 15.770 20.904 -36.515 1.00 22.34 737 GLU A C 1
ATOM 5767 O O . GLU A 1 737 ? 16.961 20.761 -36.796 1.00 22.34 737 GLU A O 1
ATOM 5772 N N . VAL A 1 738 ? 14.842 20.001 -36.837 1.00 24.12 738 VAL A N 1
ATOM 5773 C CA . VAL A 1 738 ? 15.057 18.794 -37.640 1.00 24.12 738 VAL A CA 1
ATOM 5774 C C . VAL A 1 738 ? 14.324 18.987 -38.963 1.00 24.12 738 VAL A C 1
ATOM 5776 O O . VAL A 1 738 ? 13.097 18.973 -39.001 1.00 24.12 738 VAL A O 1
ATOM 5779 N N . GLY A 1 739 ? 15.068 19.139 -40.058 1.00 23.30 739 GLY A N 1
ATOM 5780 C CA . GLY A 1 739 ? 14.524 19.157 -41.416 1.00 23.30 739 GLY A CA 1
ATOM 5781 C C . GLY A 1 739 ? 14.681 17.800 -42.103 1.00 23.30 739 GLY A C 1
ATOM 5782 O O . GLY A 1 739 ? 15.733 17.509 -42.666 1.00 23.30 739 GLY A O 1
ATOM 5783 N N . LEU A 1 740 ? 13.628 16.977 -42.080 1.00 25.14 740 LEU A N 1
ATOM 5784 C CA . LEU A 1 740 ? 13.440 15.821 -42.965 1.00 25.14 740 LEU A CA 1
ATOM 5785 C C . LEU A 1 740 ? 12.400 16.215 -44.026 1.00 25.14 740 LEU A C 1
ATOM 5787 O O . LEU A 1 740 ? 11.281 16.572 -43.663 1.00 25.14 740 LEU A O 1
ATOM 5791 N N . SER A 1 741 ? 12.717 16.106 -45.320 1.00 23.70 741 SER A N 1
ATOM 5792 C CA . SER A 1 741 ? 11.699 16.144 -46.378 1.00 23.70 741 SER A CA 1
ATOM 5793 C C . SER A 1 741 ? 11.556 14.762 -47.015 1.00 23.70 741 SER A C 1
ATOM 5795 O O . SER A 1 741 ? 12.470 14.223 -47.635 1.00 23.70 741 SER A O 1
ATOM 5797 N N . MET A 1 742 ? 10.380 14.169 -46.818 1.00 24.61 742 MET A N 1
ATOM 5798 C CA . MET A 1 742 ? 9.871 13.039 -47.582 1.00 24.61 742 MET A CA 1
ATOM 5799 C C . MET A 1 742 ? 8.520 13.480 -48.156 1.00 24.61 742 MET A C 1
ATOM 5801 O O . MET A 1 742 ? 7.640 13.950 -47.436 1.00 24.61 742 MET A O 1
ATOM 5805 N N . VAL A 1 743 ? 8.396 13.381 -49.476 1.00 25.36 743 VAL A N 1
ATOM 5806 C CA . VAL A 1 743 ? 7.249 13.816 -50.277 1.00 25.36 743 VAL A CA 1
ATOM 5807 C C . VAL A 1 743 ? 6.032 12.931 -49.982 1.00 25.36 743 VAL A C 1
ATOM 5809 O O . VAL A 1 743 ? 6.078 11.720 -50.192 1.00 25.36 743 VAL A O 1
ATOM 5812 N N . ARG A 1 744 ? 4.918 13.529 -49.537 1.00 25.17 744 ARG A N 1
ATOM 5813 C CA . ARG A 1 744 ? 3.585 12.899 -49.503 1.00 25.17 744 ARG A CA 1
ATOM 5814 C C . ARG A 1 744 ? 2.670 13.536 -50.549 1.00 25.17 744 ARG A C 1
ATOM 5816 O O . ARG A 1 744 ? 2.573 14.755 -50.649 1.00 25.17 744 ARG A O 1
ATOM 5823 N N . ARG A 1 745 ? 1.985 12.672 -51.305 1.00 26.12 745 ARG A N 1
ATOM 5824 C CA . ARG A 1 745 ? 0.913 12.987 -52.262 1.00 26.12 745 ARG A CA 1
ATOM 5825 C C . ARG A 1 745 ? -0.255 13.707 -51.577 1.00 26.12 745 ARG A C 1
ATOM 5827 O O . ARG A 1 745 ? -0.741 13.257 -50.542 1.00 26.12 745 ARG A O 1
ATOM 5834 N N . ALA A 1 746 ? -0.734 14.769 -52.215 1.00 26.00 746 ALA A N 1
ATOM 5835 C CA . ALA A 1 746 ? -1.925 15.519 -51.839 1.00 26.00 746 ALA A CA 1
ATOM 5836 C C . ALA A 1 746 ? -3.220 14.785 -52.245 1.00 26.00 746 ALA A C 1
ATOM 5838 O O . ALA A 1 746 ? -3.349 14.314 -53.374 1.00 26.00 746 ALA A O 1
ATOM 5839 N N . ARG A 1 747 ? -4.212 14.754 -51.347 1.00 27.94 747 ARG A N 1
ATOM 5840 C CA . ARG A 1 747 ? -5.637 14.629 -51.692 1.00 27.94 747 ARG A CA 1
ATOM 5841 C C . ARG A 1 747 ? -6.359 15.858 -51.136 1.00 27.94 747 ARG A C 1
ATOM 5843 O O . ARG A 1 747 ? -6.225 16.169 -49.956 1.00 27.94 747 ARG A O 1
ATOM 5850 N N . ARG A 1 748 ? -7.084 16.555 -52.015 1.00 27.81 748 ARG A N 1
ATOM 5851 C CA . ARG A 1 748 ? -7.922 17.730 -51.730 1.00 27.81 748 ARG A CA 1
ATOM 5852 C C . ARG A 1 748 ? -9.005 17.402 -50.691 1.00 27.81 748 ARG A C 1
ATOM 5854 O O . ARG A 1 748 ? -9.670 16.376 -50.810 1.00 27.81 748 ARG A O 1
ATOM 5861 N N . ARG A 1 749 ? -9.249 18.320 -49.752 1.00 28.05 749 ARG A N 1
ATOM 5862 C CA . ARG A 1 749 ? -10.540 18.481 -49.062 1.00 28.05 749 ARG A CA 1
ATOM 5863 C C . ARG A 1 749 ? -10.959 19.950 -49.116 1.00 28.05 749 ARG A C 1
ATOM 5865 O O . ARG A 1 749 ? -10.134 20.838 -48.933 1.00 28.05 749 ARG A O 1
ATOM 5872 N N . VAL A 1 750 ? -12.236 20.139 -49.429 1.00 31.67 750 VAL A N 1
ATOM 5873 C CA . VAL A 1 750 ? -12.990 21.397 -49.500 1.00 31.67 750 VAL A CA 1
ATOM 5874 C C . VAL A 1 750 ? -13.354 21.855 -48.079 1.00 31.67 750 VAL A C 1
ATOM 5876 O O . VAL A 1 750 ? -13.492 21.019 -47.185 1.00 31.67 750 VAL A O 1
ATOM 5879 N N . GLY A 1 751 ? -13.432 23.175 -47.879 1.00 29.42 751 GLY A N 1
ATOM 5880 C CA . GLY A 1 751 ? -13.650 23.849 -46.593 1.00 29.42 751 GLY A CA 1
ATOM 5881 C C . GLY A 1 751 ? -15.090 23.811 -46.040 1.00 29.42 751 GLY A C 1
ATOM 5882 O O . GLY A 1 751 ? -15.965 23.200 -46.653 1.00 29.42 751 GLY A O 1
ATOM 5883 N N . PRO A 1 752 ? -15.326 24.436 -44.865 1.00 40.69 752 PRO A N 1
ATOM 5884 C CA . PRO A 1 752 ? -16.484 24.177 -44.007 1.00 40.69 752 PRO A CA 1
ATOM 5885 C C . PRO A 1 752 ? -17.580 25.259 -44.068 1.00 40.69 752 PRO A C 1
ATOM 5887 O O . PRO A 1 752 ? -17.297 26.435 -44.279 1.00 40.69 752 PRO A O 1
ATOM 5890 N N . GLY A 1 753 ? -18.819 24.860 -43.767 1.00 28.00 753 GLY A N 1
ATOM 5891 C CA . GLY A 1 753 ? -19.957 25.736 -43.461 1.00 28.00 753 GLY A CA 1
ATOM 5892 C C . GLY A 1 753 ? -20.979 24.990 -42.589 1.00 28.00 753 GLY A C 1
ATOM 5893 O O . GLY A 1 753 ? -21.369 23.876 -42.919 1.00 28.00 753 GLY A O 1
ATOM 5894 N N . ALA A 1 754 ? -21.324 25.566 -41.435 1.00 28.23 754 ALA A N 1
ATOM 5895 C CA . ALA A 1 754 ? -22.183 25.026 -40.362 1.00 28.23 754 ALA A CA 1
ATOM 5896 C C . ALA A 1 754 ? -23.697 25.326 -40.609 1.00 28.23 754 ALA A C 1
ATOM 5898 O O . ALA A 1 754 ? -23.986 25.862 -41.676 1.00 28.23 754 ALA A O 1
ATOM 5899 N N . PRO A 1 755 ? -24.664 25.212 -39.651 1.00 48.81 755 PRO A N 1
ATOM 5900 C CA . PRO A 1 755 ? -24.881 24.333 -38.472 1.00 48.81 755 PRO A CA 1
ATOM 5901 C C . PRO A 1 755 ? -26.346 23.763 -38.346 1.00 48.81 755 PRO A C 1
ATOM 5903 O O . PRO A 1 755 ? -27.210 24.074 -39.154 1.00 48.81 755 PRO A O 1
ATOM 5906 N N . ARG A 1 756 ? -26.624 23.058 -37.218 1.00 27.42 756 ARG A N 1
ATOM 5907 C CA . ARG A 1 756 ? -27.916 22.816 -36.483 1.00 27.42 756 ARG A CA 1
ATOM 5908 C C . ARG A 1 756 ? -28.743 21.515 -36.706 1.00 27.42 756 ARG A C 1
ATOM 5910 O O . ARG A 1 756 ? -29.498 21.421 -37.655 1.00 27.42 756 ARG A O 1
ATOM 5917 N N . ALA A 1 757 ? -28.638 20.609 -35.707 1.00 27.88 757 ALA A N 1
ATOM 5918 C CA . ALA A 1 757 ? -29.652 20.076 -34.744 1.00 27.88 757 ALA A CA 1
ATOM 5919 C C . ALA A 1 757 ? -31.033 19.515 -35.214 1.00 27.88 757 ALA A C 1
ATOM 5921 O O . ALA A 1 757 ? -31.530 19.935 -36.246 1.00 27.88 757 ALA A O 1
ATOM 5922 N N . PRO A 1 758 ? -31.819 18.826 -34.341 1.00 49.91 758 PRO A N 1
ATOM 5923 C CA . PRO A 1 758 ? -31.581 17.632 -33.496 1.00 49.91 758 PRO A CA 1
ATOM 5924 C C . PRO A 1 758 ? -32.751 16.591 -33.618 1.00 49.91 758 PRO A C 1
ATOM 5926 O O . PRO A 1 758 ? -33.608 16.764 -34.476 1.00 49.91 758 PRO A O 1
ATOM 5929 N N . ARG A 1 759 ? -32.853 15.617 -32.677 1.00 27.05 759 ARG A N 1
ATOM 5930 C CA . ARG A 1 759 ? -33.963 14.637 -32.407 1.00 27.05 759 ARG A CA 1
ATOM 5931 C C . ARG A 1 759 ? -33.825 13.280 -33.122 1.00 27.05 759 ARG A C 1
ATOM 5933 O O . ARG A 1 759 ? -33.339 13.251 -34.237 1.00 27.05 759 ARG A O 1
ATOM 5940 N N . THR A 1 760 ? -34.197 12.107 -32.599 1.00 28.66 760 THR A N 1
ATOM 5941 C CA . THR A 1 760 ? -34.843 11.567 -31.369 1.00 28.66 760 THR A CA 1
ATOM 5942 C C . THR A 1 760 ? -34.667 10.033 -31.468 1.00 28.66 760 THR A C 1
ATOM 5944 O O . THR A 1 760 ? -34.629 9.529 -32.581 1.00 28.66 760 THR A O 1
ATOM 5947 N N . ALA A 1 761 ? -34.302 9.316 -30.399 1.00 27.89 761 ALA A N 1
ATOM 5948 C CA . ALA A 1 761 ? -35.154 8.418 -29.587 1.00 27.89 761 ALA A CA 1
ATOM 5949 C C . ALA A 1 761 ? -35.831 7.225 -30.312 1.00 27.89 761 ALA A C 1
ATOM 5951 O O . ALA A 1 761 ? -36.292 7.381 -31.434 1.00 27.89 761 ALA A O 1
ATOM 5952 N N . ALA A 1 762 ? -35.980 6.120 -29.554 1.00 29.11 762 ALA A N 1
ATOM 5953 C CA . ALA A 1 762 ? -36.752 4.877 -29.789 1.00 29.11 762 ALA A CA 1
ATOM 5954 C C . ALA A 1 762 ? -35.911 3.680 -30.309 1.00 29.11 762 ALA A C 1
ATOM 5956 O O . ALA A 1 762 ? -35.362 3.748 -31.399 1.00 29.11 762 ALA A O 1
ATOM 5957 N N . THR A 1 763 ? -35.535 2.694 -29.472 1.00 28.41 763 THR A N 1
ATOM 5958 C CA . THR A 1 763 ? -36.288 1.520 -28.928 1.00 28.41 763 THR A CA 1
ATOM 5959 C C . THR A 1 763 ? -36.491 0.369 -29.920 1.00 28.41 763 THR A C 1
ATOM 5961 O O . THR A 1 763 ? -36.876 0.606 -31.057 1.00 28.41 763 THR A O 1
ATOM 5964 N N . GLY A 1 764 ? -36.322 -0.865 -29.425 1.00 27.83 764 GLY A N 1
ATOM 5965 C CA . GLY A 1 764 ? -36.703 -2.132 -30.072 1.00 27.83 764 GLY A CA 1
ATOM 5966 C C . GLY A 1 764 ? -35.507 -3.082 -30.167 1.00 27.83 764 GLY A C 1
ATOM 5967 O O . GLY A 1 764 ? -34.596 -2.830 -30.944 1.00 27.83 764 GLY A O 1
ATOM 5968 N N . ASP A 1 765 ? -35.305 -3.952 -29.179 1.00 26.88 765 ASP A N 1
ATOM 5969 C CA . ASP A 1 765 ? -35.806 -5.341 -29.105 1.00 26.88 765 ASP A CA 1
ATOM 5970 C C . ASP A 1 765 ? -35.055 -6.339 -30.010 1.00 26.88 765 ASP A C 1
ATOM 5972 O O . ASP A 1 765 ? -34.792 -6.096 -31.182 1.00 26.88 765 ASP A O 1
ATOM 5976 N N . ALA A 1 766 ? -34.666 -7.450 -29.377 1.00 27.81 766 ALA A N 1
ATOM 5977 C CA . ALA A 1 766 ? -33.947 -8.623 -29.894 1.00 27.81 766 ALA A CA 1
ATOM 5978 C C . ALA A 1 766 ? -34.841 -9.473 -30.852 1.00 27.81 766 ALA A C 1
ATOM 5980 O O . ALA A 1 766 ? -35.952 -9.022 -31.123 1.00 27.81 766 ALA A O 1
ATOM 5981 N N . PRO A 1 767 ? -34.499 -10.709 -31.315 1.00 41.53 767 PRO A N 1
ATOM 5982 C CA . PRO A 1 767 ? -33.298 -11.548 -31.145 1.00 41.53 767 PRO A CA 1
ATOM 5983 C C . PRO A 1 767 ? -32.839 -12.305 -32.439 1.00 41.53 767 PRO A C 1
ATOM 5985 O O . PRO A 1 767 ? -33.320 -12.066 -33.537 1.00 41.53 767 PRO A O 1
ATOM 5988 N N . GLU A 1 768 ? -31.904 -13.248 -32.252 1.00 27.05 768 GLU A N 1
ATOM 5989 C CA . GLU A 1 768 ? -31.744 -14.537 -32.967 1.00 27.05 768 GLU A CA 1
ATOM 5990 C C . GLU A 1 768 ? -31.287 -14.651 -34.446 1.00 27.05 768 GLU A C 1
ATOM 5992 O O . GLU A 1 768 ? -32.054 -14.570 -35.393 1.00 27.05 768 GLU A O 1
ATOM 5997 N N . SER A 1 769 ? -30.053 -15.163 -34.563 1.00 28.72 769 SER A N 1
ATOM 5998 C CA . SER A 1 769 ? -29.685 -16.416 -35.256 1.00 28.72 769 SER A CA 1
ATOM 5999 C C . SER A 1 769 ? -29.585 -16.509 -36.795 1.00 28.72 769 SER A C 1
ATOM 6001 O O . SER A 1 769 ? -30.427 -16.054 -37.555 1.00 28.72 769 SER A O 1
ATOM 6003 N N . ALA A 1 770 ? -28.565 -17.292 -37.180 1.00 28.42 770 ALA A N 1
ATOM 6004 C CA . ALA A 1 770 ? -28.377 -18.067 -38.412 1.00 28.42 770 ALA A CA 1
ATOM 6005 C C . ALA A 1 770 ? -27.600 -17.452 -39.598 1.00 28.42 770 ALA A C 1
ATOM 6007 O O . ALA A 1 770 ? -27.674 -16.269 -39.900 1.00 28.42 770 ALA A O 1
ATOM 6008 N N . LEU A 1 771 ? -26.911 -18.375 -40.297 1.00 29.83 771 LEU A N 1
ATOM 6009 C CA . LEU A 1 771 ? -26.131 -18.274 -41.546 1.00 29.83 771 LEU A CA 1
ATOM 6010 C C . LEU A 1 771 ? -24.693 -17.754 -41.351 1.00 29.83 771 LEU A C 1
ATOM 6012 O O . LEU A 1 771 ? -24.462 -16.578 -41.131 1.00 29.83 771 LEU A O 1
ATOM 6016 N N . SER A 1 772 ? -23.621 -18.551 -41.327 1.00 29.30 772 SER A N 1
ATOM 6017 C CA . SER A 1 772 ? -23.221 -19.749 -42.079 1.00 29.30 772 SER A CA 1
ATOM 6018 C C . SER A 1 772 ? -23.079 -19.548 -43.599 1.00 29.30 772 SER A C 1
ATOM 6020 O O . SER A 1 772 ? -24.065 -19.600 -44.326 1.00 29.30 772 SER A O 1
ATOM 6022 N N . ARG A 1 773 ? -21.803 -19.525 -44.019 1.00 32.31 773 ARG A N 1
ATOM 6023 C CA . ARG A 1 773 ? -21.205 -19.942 -45.308 1.00 32.31 773 ARG A CA 1
ATOM 6024 C C . ARG A 1 773 ? -21.097 -18.936 -46.470 1.00 32.31 773 ARG A C 1
ATOM 6026 O O . ARG A 1 773 ? -22.053 -18.268 -46.829 1.00 32.31 773 ARG A O 1
ATOM 6033 N N . LEU A 1 774 ? -19.931 -19.075 -47.131 1.00 31.69 774 LEU A N 1
ATOM 6034 C CA . LEU A 1 774 ? -19.480 -18.600 -48.456 1.00 31.69 774 LEU A CA 1
ATOM 6035 C C . LEU A 1 774 ? -18.955 -17.152 -48.443 1.00 31.69 774 LEU A C 1
ATOM 6037 O O . LEU A 1 774 ? -19.661 -16.252 -48.023 1.00 31.69 774 LEU A O 1
ATOM 6041 N N . ARG A 1 775 ? -17.733 -16.836 -48.880 1.00 34.22 775 ARG A N 1
ATOM 6042 C CA . ARG A 1 775 ? -16.725 -17.532 -49.692 1.00 34.22 775 ARG A CA 1
ATOM 6043 C C . ARG A 1 775 ? -15.361 -16.892 -49.435 1.00 34.22 775 ARG A C 1
ATOM 6045 O O . ARG A 1 775 ? -15.359 -15.688 -49.095 1.00 34.22 775 ARG A O 1
#

Mean predicted aligned error: 23.74 Å

Radius of gyration: 53.15 Å; Cα contacts (8 Å, |Δi|>4): 871; chains: 1; bounding box: 131×63×146 Å